Protein AF-0000000067850577 (afdb_homodimer)

Organism: Apis mellifera (NCBI:txid7460)

InterPro domains:
  IPR006941 Ribonuclease CAF1 [PF04857] (3-373)
  IPR012337 Ribonuclease H-like superfamily [SSF53098] (1-389)
  IPR012677 Nucleotide-binding alpha-beta plait domain superfamily [G3DSA:3.30.70.330] (419-508)
  IPR014789 Poly(A)-specific ribonuclease, RNA-binding [PF08675] (420-497)
  IPR034042 PARN, R3H domain [cd02637] (166-229)
  IPR035979 RNA-binding domain superfamily [SSF54928] (414-495)
  IPR036397 Ribonuclease H superfamily [G3DSA:3.30.420.10] (1-158)
  IPR036397 Ribonuclease H superfamily [G3DSA:3.30.420.10] (225-418)
  IPR036867 R3H domain superfamily [G3DSA:3.30.1370.50] (159-224)
  IPR036867 R3H domain superfamily [SSF82708] (155-237)
  IPR051181 CAF1 family poly(A)-specific ribonucleases [PTHR15092] (1-500)

Radius of gyration: 34.35 Å; Cα contacts (8 Å, |Δi|>4): 1651; chains: 2; bounding box: 89×97×82 Å

Nearest PDB structures (foldseek):
  2a1s-assembly1_A  TM=8.201E-01  e=2.469E-44  Homo sapiens
  2a1s-assembly2_C  TM=8.134E-01  e=2.407E-43  Homo sapiens
  2a1s-assembly2_B  TM=8.242E-01  e=3.200E-43  Homo sapiens
  2a1s-assembly1_D  TM=8.063E-01  e=4.503E-43  Homo sapiens
  2a1r-assembly1_A  TM=9.478E-01  e=2.149E-34  Homo sapiens

Secondary structure (DSSP, 8-state):
-EE-TTTHHHHHHHHHHHHHH-SEEEEEEEES-S-SSPPPPTT--HHHHHHHHHHHHTTB-EEEEEEEEEEEETTTTEEEEEEEEEEB-----STTS---EEEEEHHHHHHHHHTT--HHHHHHH-B-B--HHHHHHHHHHHHHHHHHHHH--------TTTHHHHHHHHHHHHHHHHS--SEEEE-S--HHHHHHHHHHHHHHSTTTEEEEEEEETTEEEEEEEE---HHHHHHHHHHHHHHHHHHHHHHHBHHHHHHHHHHH-PEEEESS-HHHHHHHIIIII-PPPSSHHHHHHHHHHH-S-EEEHHHHHTSTTTTTT-S---HHHHHHHHTSTT--PPPEEEPTTS---TTS--TT-HHHHHHHHHHHHHHHHHHHHHTSSS--S---TT-GGGGGGBTEEE-TT-SS--EEESSSPPP----TTEEEEE--TT--HHHHHHHHGGG--EEEEE-SSSEEEEEESSGGGHHHHHHHHSS-SS-EEEEHHHHHHHHHHHHHHHHHHHHHHHTTS---/-EE-TTTHHHHHHHHHHHHHH-SEEEEEEEES-S-SSPPPPTT--HHHHHHHHHHHHTTB-EEEEEEEEEEEETTTTEEEEEEEEEEB-----STTS---EEEEEHHHHHHHHHTT--HHHHHHH-B-B--HHHHHHHHHHHHHHHHHHHH--------TTTHHHHHHHHHHHHHHHHS--SEEEE-S--HHHHHHHHHHHHHHSTTTEEEEEEEETTEEEEEEEE---HHHHHHHHHHHHHHHHHHHHHHHBHHHHHHHHHHH-PEEEESS-HHHHHHHIIIII-PPPSSHHHHHHHHHHH-S-EEEHHHHHTSTTTTTT-S---HHHHHHHHTSTT--PPPEEEPTTS---TTS--TT-HHHHHHHHHHHHHHHHHHHHHTSSS--S---TT-GGGGGGBTEEE-TT-SS--EEESSSPPP----TTEEEEE--TT--HHHHHHHHGGG--EEEEE-SSSEEEEEESSGGGHHHHHHHHSS-SS-EEEEHHHHHHHHHHHHHHHHHHHHHHHTTS---

pLDDT: mean 88.02, std 12.59, range [23.23, 98.81]

Sequence (1040 aa):
MEVTSSNFQEVLVELDEILKNATFLCIDGEFTGLNSGPDGGVFDTPAQYYAKLRTGSMDFLLIQFGLSVFTFNKEMQKYNQRSYNFYVFPRPLNRMAPDCRFMCQTSSISFLASQGFDFNKLFKLGIPYLTTNEEEKLMKRLEEKQRIRDEGTEILPISDVERPQIEEICSRIDEFVTSETEELLIEKCNAFIRRLVYQEVKLRWPNKLKVESKMNNFGCILVVQRLGTKEEEEQREIEKREREKTEIQQAVGLSILMRKIADSGKLIVGHNMLLDLCHIVHQFFGQLPESYFEFKSLVHSLFPRILDTKIICHSQQFKENIPSSNLGILLETVSKSPFKITEVEPIDGRSYSTLSEKCHEAGYDAYITGICFIALSNYLGSLQKPEVPIVLSDSPLLNPFLNKLLIARLKDVPYINLVGDDPNPSRDHVFHLTFPKEWKFNDISHLFSPFGSVHVSWLSDISAYIELHRRDQVNEVMKVLAKTSTYKLQRYADYQASLENFNTGERKRKLSSSDKIVDYMEVTSSNFQEVLVELDEILKNATFLCIDGEFTGLNSGPDGGVFDTPAQYYAKLRTGSMDFLLIQFGLSVFTFNKEMQKYNQRSYNFYVFPRPLNRMAPDCRFMCQTSSISFLASQGFDFNKLFKLGIPYLTTNEEEKLMKRLEEKQRIRDEGTEILPISDVERPQIEEICSRIDEFVTSETEELLIEKCNAFIRRLVYQEVKLRWPNKLKVESKMNNFGCILVVQRLGTKEEEEQREIEKREREKTEIQQAVGLSILMRKIADSGKLIVGHNMLLDLCHIVHQFFGQLPESYFEFKSLVHSLFPRILDTKIICHSQQFKENIPSSNLGILLETVSKSPFKITEVEPIDGRSYSTLSEKCHEAGYDAYITGICFIALSNYLGSLQKPEVPIVLSDSPLLNPFLNKLLIARLKDVPYINLVGDDPNPSRDHVFHLTFPKEWKFNDISHLFSPFGSVHVSWLSDISAYIELHRRDQVNEVMKVLAKTSTYKLQRYADYQASLENFNTGERKRKLSSSDKIVDY

Foldseek 3Di:
DEDFLVCQVVVLVVVLVLLLQFQFKEKFFAKLDQFQFDDDFQADDPLRNVLRRQVTGQLIAGQKMKMKTWHADPVVRFIAIFIYIAGADADDPDPLGDDDHGDGDPVSVVVCVVLPNDVVCNHPTHQHADAPVSLVVVVVVVVVVVCCVVVDPDQDDDDPVCVVVLVVVVVVVVVVLVDPDFKDKAPDDDPVSLVNNQNVCCVVPNQFKDWDWDQDPVGTIIIIGTHDDPVVVVVVVVVVVVVVVVVSCRSNTCLVVLQSNLVSLHEYEYALCPSVLQNSCPRRHHRQDSGPLVNLVVSCNSHVWYFHVVLLCPDPVNVVQQPDSPLVSLLVSQVDPPWNFTDYDYDPPGDDDPVDDSPPRGRVSRVSSVRSVFRSQQVLQCPDVVRDRGGGPPHPSCVVRIQWHADPSHNPFGTDRSVDDGDDDDQQQKKKKFADLPDDPVNVQVLCPVVHGWDWTDDDSGMTMIGGPPSVCSVVCCVPPCDDDRMHMGGPVVVVVVVVVVVVVVVVVVVVVVVPPDPD/DEDFLVCQVVVLVVVLVLLLQFQFKFKFFAKLDAFQDDDDFQADDPLRNVLRRQVTGQLIAGQKMKMKTWHADPVVRFIAIFIYIAGADADDPDPLGDDDHGDGDPVSVVVCVVLPNDVVCNHPTHQHADAPVSLVVVVVVVVVVVVCVVVDPDQDDDDPVCVVVLVVVVVVVVVVLVDPDFKDKAPDDDPVSLVNNQNVCCVPPNQFKDWDWDQDPVGTIIIIGTHDDPVVVVVVVVVVVVVVVVVSCSNNTCLVVLQSNLVSLHEYEYALCPSVLQNSCPRRHHRQDSGPLVNLVVSCNSHVWYFHVVLLCPDPVNVVQQPDSPLVSLLVSQVDPPWNFTDYDYDPPGDDDPVDDSPPRGRVSRVSSVRSVFRSQQVLQCPDVVRDRGGGPPHCSCVVRIQWHADPSHNPFGTDRSVDDGDDDDQQQKKKKFADLPDDPVNVQVLCPVQHGWDWTDDDSGMTMIGGPPSVCSVVCCVPPCDDDRMHMGGPVVVVVVVVVVVVVVVVVVVVVVVPPDDD

Structure (mmCIF, N/CA/C/O backbone):
data_AF-0000000067850577-model_v1
#
loop_
_entity.id
_entity.type
_entity.pdbx_description
1 polymer 'Poly(A)-specific ribonuclease PARN isoform X4'
#
loop_
_atom_site.group_PDB
_atom_site.id
_atom_site.type_symbol
_atom_site.label_atom_id
_atom_site.label_alt_id
_atom_site.label_comp_id
_atom_site.label_asym_id
_atom_site.label_entity_id
_atom_site.label_seq_id
_atom_site.pdbx_PDB_ins_code
_atom_site.Cartn_x
_atom_site.Cartn_y
_atom_site.Cartn_z
_atom_site.occupancy
_atom_site.B_iso_or_equiv
_atom_site.auth_seq_id
_atom_site.auth_comp_id
_atom_site.auth_asym_id
_atom_site.auth_atom_id
_atom_site.pdbx_PDB_model_num
ATOM 1 N N . MET A 1 1 ? 15.969 -19.844 8.93 1 86.62 1 MET A N 1
ATOM 2 C CA . MET A 1 1 ? 16.453 -18.688 9.68 1 86.62 1 MET A CA 1
ATOM 3 C C . MET A 1 1 ? 15.773 -17.406 9.195 1 86.62 1 MET A C 1
ATOM 5 O O . MET A 1 1 ? 15.656 -17.188 7.988 1 86.62 1 MET A O 1
ATOM 9 N N . GLU A 1 2 ? 15.391 -16.656 10.117 1 92.94 2 GLU A N 1
ATOM 10 C CA . GLU A 1 2 ? 14.844 -15.336 9.812 1 92.94 2 GLU A CA 1
ATOM 11 C C . GLU A 1 2 ? 15.961 -14.305 9.672 1 92.94 2 GLU A C 1
ATOM 13 O O . GLU A 1 2 ? 16.875 -14.258 10.492 1 92.94 2 GLU A O 1
ATOM 18 N N . VAL A 1 3 ? 15.906 -13.586 8.594 1 97.44 3 VAL A N 1
ATOM 19 C CA . VAL A 1 3 ? 16.938 -12.594 8.328 1 97.44 3 VAL A CA 1
ATOM 20 C C . VAL A 1 3 ? 16.297 -11.211 8.203 1 97.44 3 VAL A C 1
ATOM 22 O O . VAL A 1 3 ? 15.359 -11.016 7.43 1 97.44 3 VAL A O 1
ATOM 25 N N . THR A 1 4 ? 16.719 -10.242 8.945 1 96.56 4 THR A N 1
ATOM 26 C CA . THR A 1 4 ? 16.297 -8.852 8.945 1 96.56 4 THR A CA 1
ATOM 27 C C . THR A 1 4 ? 17.5 -7.918 8.781 1 96.56 4 THR A C 1
ATOM 29 O O . THR A 1 4 ? 18.625 -8.375 8.555 1 96.56 4 THR A O 1
ATOM 32 N N . SER A 1 5 ? 17.266 -6.66 8.844 1 93.69 5 SER A N 1
ATOM 33 C CA . SER A 1 5 ? 18.359 -5.703 8.719 1 93.69 5 SER A CA 1
ATOM 34 C C . SER A 1 5 ? 19.359 -5.855 9.859 1 93.69 5 SER A C 1
ATOM 36 O O . SER A 1 5 ? 20.531 -5.484 9.719 1 93.69 5 SER A O 1
ATOM 38 N N . SER A 1 6 ? 19 -6.508 10.938 1 93.88 6 SER A N 1
ATOM 39 C CA . SER A 1 6 ? 19.828 -6.629 12.125 1 93.88 6 SER A CA 1
ATOM 40 C C . SER A 1 6 ? 20.922 -7.672 11.93 1 93.88 6 SER A C 1
ATOM 42 O O . SER A 1 6 ? 22 -7.57 12.531 1 93.88 6 SER A O 1
ATOM 44 N N . ASN A 1 7 ? 20.688 -8.695 11.141 1 95.25 7 ASN A N 1
ATOM 45 C CA . ASN A 1 7 ? 21.656 -9.773 10.984 1 95.25 7 ASN A CA 1
ATOM 46 C C . ASN A 1 7 ? 22.016 -10.008 9.523 1 95.25 7 ASN A C 1
ATOM 48 O O . ASN A 1 7 ? 22.688 -10.984 9.188 1 95.25 7 ASN A O 1
ATOM 52 N N . PHE A 1 8 ? 21.625 -9.148 8.68 1 96.31 8 PHE A N 1
ATOM 53 C CA . PHE A 1 8 ? 21.75 -9.352 7.242 1 96.31 8 PHE A CA 1
ATOM 54 C C . PHE A 1 8 ? 23.219 -9.383 6.828 1 96.31 8 PHE A C 1
ATOM 56 O O . PHE A 1 8 ? 23.625 -10.211 6.012 1 96.31 8 PHE A O 1
ATOM 63 N N . GLN A 1 9 ? 23.984 -8.523 7.367 1 93 9 GLN A N 1
ATOM 64 C CA . GLN A 1 9 ? 25.391 -8.438 6.973 1 93 9 GLN A CA 1
ATOM 65 C C . GLN A 1 9 ? 26.141 -9.727 7.305 1 93 9 GLN A C 1
ATOM 67 O O . GLN A 1 9 ? 26.969 -10.195 6.516 1 93 9 GLN A O 1
ATOM 72 N N . GLU A 1 10 ? 25.875 -10.195 8.414 1 94.31 10 GLU A N 1
ATOM 73 C CA . GLU A 1 10 ? 26.5 -11.461 8.812 1 94.31 10 GLU A CA 1
ATOM 74 C C . GLU A 1 10 ? 26.078 -12.594 7.875 1 94.31 10 GLU A C 1
ATOM 76 O O . GLU A 1 10 ? 26.906 -13.422 7.484 1 94.31 10 GLU A O 1
ATOM 81 N N . VAL A 1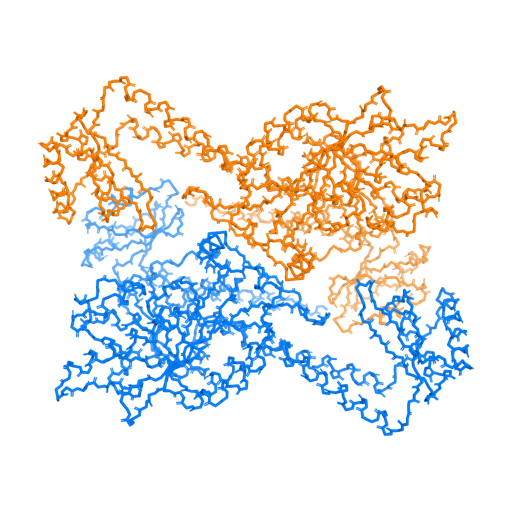 11 ? 24.859 -12.625 7.562 1 95.5 11 VAL A N 1
ATOM 82 C CA . VAL A 1 11 ? 24.328 -13.664 6.684 1 95.5 11 VAL A CA 1
ATOM 83 C C . VAL A 1 11 ? 24.938 -13.516 5.289 1 95.5 11 VAL A C 1
ATOM 85 O O . VAL A 1 11 ? 25.234 -14.516 4.625 1 95.5 11 VAL A O 1
ATOM 88 N N . LEU A 1 12 ? 25.078 -12.312 4.879 1 95.06 12 LEU A N 1
ATOM 89 C CA . LEU A 1 12 ? 25.656 -12.055 3.564 1 95.06 12 LEU A CA 1
ATOM 90 C C . LEU A 1 12 ? 27.062 -12.641 3.461 1 95.06 12 LEU A C 1
ATOM 92 O O . LEU A 1 12 ? 27.422 -13.211 2.428 1 95.06 12 LEU A O 1
ATOM 96 N N . VAL A 1 13 ? 27.781 -12.523 4.488 1 94.56 13 VAL A N 1
ATOM 97 C CA . VAL A 1 13 ? 29.141 -13.07 4.523 1 94.56 13 VAL A CA 1
ATOM 98 C C . VAL A 1 13 ? 29.078 -14.594 4.523 1 94.56 13 VAL A C 1
ATOM 100 O O . VAL A 1 13 ? 29.828 -15.25 3.795 1 94.56 13 VAL A O 1
ATOM 103 N N . GLU A 1 14 ? 28.234 -15.094 5.242 1 94.81 14 GLU A N 1
ATOM 104 C CA . GLU A 1 14 ? 28.031 -16.531 5.297 1 94.81 14 GLU A CA 1
ATOM 105 C C . GLU A 1 14 ? 27.688 -17.094 3.924 1 94.81 14 GLU A C 1
ATOM 107 O O . GLU A 1 14 ? 28.188 -18.156 3.531 1 94.81 14 GLU A O 1
ATOM 112 N N . LEU A 1 15 ? 26.891 -16.422 3.201 1 96 15 LEU A N 1
ATOM 113 C CA . LEU A 1 15 ? 26.328 -16.891 1.936 1 96 15 LEU A CA 1
ATOM 114 C C . LEU A 1 15 ? 27.406 -16.891 0.845 1 96 15 LEU A C 1
ATOM 116 O O . LEU A 1 15 ? 27.25 -17.547 -0.186 1 96 15 LEU A O 1
ATOM 120 N N . ASP A 1 16 ? 28.516 -16.234 1.082 1 95.38 16 ASP A N 1
ATOM 121 C CA . ASP A 1 16 ? 29.594 -16.234 0.098 1 95.38 16 ASP A CA 1
ATOM 122 C C . ASP A 1 16 ? 30.125 -17.656 -0.131 1 95.38 16 ASP A C 1
ATOM 124 O O . ASP A 1 16 ? 30.203 -18.109 -1.271 1 95.38 16 ASP A O 1
ATOM 128 N N . GLU A 1 17 ? 30.344 -18.281 0.925 1 94.69 17 GLU A N 1
ATOM 129 C CA . GLU A 1 17 ? 30.859 -19.641 0.831 1 94.69 17 GLU A CA 1
ATOM 130 C C . GLU A 1 17 ? 29.766 -20.641 0.488 1 94.69 17 GLU A C 1
ATOM 132 O O . GLU A 1 17 ? 29.984 -21.578 -0.28 1 94.69 17 GLU A O 1
ATOM 137 N N . ILE A 1 18 ? 28.656 -20.438 0.996 1 95.19 18 ILE A N 1
ATOM 138 C CA . ILE A 1 18 ? 27.547 -21.375 0.85 1 95.19 18 ILE A CA 1
ATO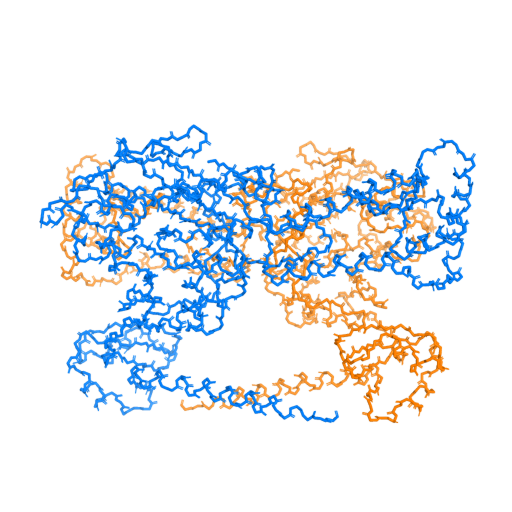M 139 C C . ILE A 1 18 ? 27.094 -21.406 -0.605 1 95.19 18 ILE A C 1
ATOM 141 O O . ILE A 1 18 ? 26.859 -22.469 -1.168 1 95.19 18 ILE A O 1
ATOM 145 N N . LEU A 1 19 ? 26.953 -20.25 -1.205 1 97.38 19 LEU A N 1
ATOM 146 C CA . LEU A 1 19 ? 26.516 -20.172 -2.592 1 97.38 19 LEU A CA 1
ATOM 147 C C . LEU A 1 19 ? 27.547 -20.781 -3.533 1 97.38 19 LEU A C 1
ATOM 149 O O . LEU A 1 19 ? 27.203 -21.422 -4.527 1 97.38 19 LEU A O 1
ATOM 153 N N . LYS A 1 20 ? 28.797 -20.625 -3.182 1 96 20 LYS A N 1
ATOM 154 C CA . LYS A 1 20 ? 29.891 -21.172 -3.992 1 96 20 LYS A CA 1
ATOM 155 C C . LYS A 1 20 ? 29.812 -22.688 -4.059 1 96 20 LYS A C 1
ATOM 157 O O . LYS A 1 20 ? 30.062 -23.281 -5.109 1 96 20 LYS A O 1
ATOM 162 N N . ASN A 1 21 ? 29.438 -23.297 -3.027 1 95.12 21 ASN A N 1
ATOM 163 C CA . ASN A 1 21 ? 29.453 -24.75 -2.93 1 95.12 21 ASN A CA 1
ATOM 164 C C . ASN A 1 21 ? 28.078 -25.344 -3.189 1 95.12 21 ASN A C 1
ATOM 166 O O . ASN A 1 21 ? 27.906 -26.562 -3.168 1 95.12 21 ASN A O 1
ATOM 170 N N . ALA A 1 22 ? 27.094 -24.531 -3.484 1 97.56 22 ALA A N 1
ATOM 171 C CA . ALA A 1 22 ? 25.719 -24.984 -3.631 1 97.56 22 ALA A CA 1
ATOM 172 C C . ALA A 1 22 ? 25.547 -25.828 -4.887 1 97.56 22 ALA A C 1
ATOM 174 O O . ALA A 1 22 ? 26.203 -25.594 -5.902 1 97.56 22 ALA A O 1
ATOM 175 N N . THR A 1 23 ? 24.703 -26.828 -4.832 1 97.88 23 THR A N 1
ATOM 176 C CA . THR A 1 23 ? 24.312 -27.609 -5.996 1 97.88 23 THR A CA 1
ATOM 177 C C . THR A 1 23 ? 23.203 -26.906 -6.766 1 97.88 23 THR A C 1
ATOM 179 O O . THR A 1 23 ? 23.266 -26.781 -7.992 1 97.88 23 THR A O 1
ATOM 182 N N . PHE A 1 24 ? 22.219 -26.469 -6.105 1 98.38 24 PHE A N 1
ATOM 183 C CA . PHE A 1 24 ? 21.172 -25.641 -6.688 1 98.38 24 PHE A CA 1
ATOM 184 C C . PHE A 1 24 ? 20.516 -24.766 -5.621 1 98.38 24 PHE A C 1
ATOM 186 O O . PHE A 1 24 ? 20.719 -24.984 -4.426 1 98.38 24 PHE A O 1
ATOM 193 N N . LEU A 1 25 ? 19.781 -23.75 -6.016 1 98.75 25 LEU A N 1
ATOM 194 C CA . LEU A 1 25 ? 19.109 -22.797 -5.145 1 98.75 25 LEU A CA 1
ATOM 195 C C . LEU A 1 25 ? 17.609 -22.797 -5.391 1 98.75 25 LEU A C 1
ATOM 197 O O . LEU A 1 25 ? 17.156 -22.922 -6.535 1 98.75 25 LEU A O 1
ATOM 201 N N . CYS A 1 26 ? 16.844 -22.688 -4.367 1 98.62 26 CYS A N 1
ATOM 202 C CA . CYS A 1 26 ? 15.391 -22.531 -4.484 1 98.62 26 CYS A CA 1
ATOM 203 C C . CYS A 1 26 ? 14.945 -21.172 -3.951 1 98.62 26 CYS A C 1
ATOM 205 O O . CYS A 1 26 ? 15.469 -20.703 -2.945 1 98.62 26 CYS A O 1
ATOM 207 N N . ILE A 1 27 ? 13.961 -20.578 -4.645 1 98.62 27 ILE A N 1
ATOM 208 C CA . ILE A 1 27 ? 13.523 -19.25 -4.227 1 98.62 27 ILE A CA 1
ATOM 209 C C . ILE A 1 27 ? 11.992 -19.219 -4.148 1 98.62 27 ILE A C 1
ATOM 211 O O . ILE A 1 27 ? 11.312 -20.016 -4.797 1 98.62 27 ILE A O 1
ATOM 215 N N . ASP A 1 28 ? 11.477 -18.359 -3.395 1 98.19 28 ASP A N 1
ATOM 216 C CA . ASP A 1 28 ? 10.055 -18.047 -3.25 1 98.19 28 ASP A CA 1
ATOM 217 C C . ASP A 1 28 ? 9.859 -16.641 -2.67 1 98.19 28 ASP A C 1
ATOM 219 O O . ASP A 1 28 ? 10.75 -16.109 -2.01 1 98.19 28 ASP A O 1
ATOM 223 N N . GLY A 1 29 ? 8.727 -16 -3.023 1 97.75 29 GLY A N 1
ATOM 224 C CA . GLY A 1 29 ? 8.484 -14.656 -2.514 1 97.75 29 GLY A CA 1
ATOM 225 C C . GLY A 1 29 ? 7.051 -14.445 -2.062 1 97.75 29 GLY A C 1
ATOM 226 O O . GLY A 1 29 ? 6.137 -15.117 -2.543 1 97.75 29 GLY A O 1
ATOM 227 N N . GLU A 1 30 ? 6.855 -13.586 -1.123 1 98.19 30 GLU A N 1
ATOM 228 C CA . GLU A 1 30 ? 5.551 -13.062 -0.729 1 98.19 30 GLU A CA 1
ATOM 229 C C . GLU A 1 30 ? 5.391 -11.609 -1.144 1 98.19 30 GLU A C 1
ATOM 231 O O . GLU A 1 30 ? 6.352 -10.836 -1.104 1 98.19 30 GLU A O 1
ATOM 236 N N . PHE A 1 31 ? 4.184 -11.25 -1.505 1 97.81 31 PHE A N 1
ATOM 237 C CA . PHE A 1 31 ? 3.955 -9.961 -2.15 1 97.81 31 PHE A CA 1
ATOM 238 C C . PHE A 1 31 ? 2.84 -9.195 -1.45 1 97.81 31 PHE A C 1
ATOM 240 O O . PHE A 1 31 ? 1.997 -9.789 -0.775 1 97.81 31 PHE A O 1
ATOM 247 N N . THR A 1 32 ? 2.824 -7.816 -1.602 1 97.75 32 THR A N 1
ATOM 248 C CA . THR A 1 32 ? 1.772 -6.98 -1.032 1 97.75 32 THR A CA 1
ATOM 249 C C . THR A 1 32 ? 0.493 -7.086 -1.858 1 97.75 32 THR A C 1
ATOM 251 O O . THR A 1 32 ? -0.562 -6.605 -1.439 1 97.75 32 THR A O 1
ATOM 254 N N . GLY A 1 33 ? 0.585 -7.648 -3.002 1 96.5 33 GLY A N 1
ATOM 255 C CA . GLY A 1 33 ? -0.52 -7.859 -3.924 1 96.5 33 GLY A CA 1
ATOM 256 C C . GLY A 1 33 ? -0.116 -8.609 -5.18 1 96.5 33 GLY A C 1
ATOM 257 O O . GLY A 1 33 ? 1.073 -8.836 -5.418 1 96.5 33 GLY A O 1
ATOM 258 N N . LEU A 1 34 ? -1.106 -8.992 -5.941 1 92.38 34 LEU A N 1
ATOM 259 C CA . LEU A 1 34 ? -0.83 -9.812 -7.117 1 92.38 34 LEU A CA 1
ATOM 260 C C . LEU A 1 34 ? -1.077 -9.023 -8.398 1 92.38 34 LEU A C 1
ATOM 262 O O . LEU A 1 34 ? -0.229 -9.008 -9.297 1 92.38 34 LEU A O 1
ATOM 266 N N . ASN A 1 35 ? -2.229 -8.422 -8.477 1 89.38 35 ASN A N 1
ATOM 267 C CA . ASN A 1 35 ? -2.57 -7.727 -9.711 1 89.38 35 ASN A CA 1
ATOM 268 C C . ASN A 1 35 ? -3.545 -6.582 -9.453 1 89.38 35 ASN A C 1
ATOM 270 O O . ASN A 1 35 ? -4.469 -6.715 -8.648 1 89.38 35 ASN A O 1
ATOM 274 N N . SER A 1 36 ? -3.293 -5.438 -10.086 1 83.25 36 SER A N 1
ATOM 275 C CA . SER A 1 36 ? -4.172 -4.277 -9.992 1 83.25 36 SER A CA 1
ATOM 276 C C . SER A 1 36 ? -4.754 -3.912 -11.352 1 83.25 36 SER A C 1
ATOM 278 O O . SER A 1 36 ? -5.594 -3.014 -11.453 1 83.25 36 SER A O 1
ATOM 280 N N . GLY A 1 37 ? -4.328 -4.508 -12.359 1 78.75 37 GLY A N 1
ATOM 281 C CA . GLY A 1 37 ? -4.805 -4.254 -13.711 1 78.75 37 GLY A CA 1
ATOM 282 C C . GLY A 1 37 ? -5.734 -5.336 -14.227 1 78.75 37 GLY A C 1
ATOM 283 O O . GLY A 1 37 ? -6.281 -6.117 -13.453 1 78.75 37 GLY A O 1
ATOM 284 N N . PRO A 1 38 ? -5.926 -5.188 -15.523 1 77.69 38 PRO A N 1
ATOM 285 C CA . PRO A 1 38 ? -6.758 -6.223 -16.141 1 77.69 38 PRO A CA 1
ATOM 286 C C . PRO A 1 38 ? -6.148 -7.617 -16.016 1 77.69 38 PRO A C 1
ATOM 288 O O . PRO A 1 38 ? -4.926 -7.77 -16.109 1 77.69 38 PRO A O 1
ATOM 291 N N . ASP A 1 39 ? -7.004 -8.469 -15.797 1 80.12 39 ASP A N 1
ATOM 292 C CA . ASP A 1 39 ? -6.547 -9.852 -15.742 1 80.12 39 ASP A CA 1
ATOM 293 C C . ASP A 1 39 ? -6.066 -10.328 -17.109 1 80.12 39 ASP A C 1
ATOM 295 O O . ASP A 1 39 ? -6.508 -9.812 -18.141 1 80.12 39 ASP A O 1
ATOM 299 N N . GLY A 1 40 ? -5.141 -11.203 -17.062 1 82.56 40 GLY A N 1
ATOM 300 C CA . GLY A 1 40 ? -4.762 -11.852 -18.297 1 82.56 40 GLY A CA 1
ATOM 301 C C . GLY A 1 40 ? -5.902 -12.617 -18.953 1 82.56 40 GLY A C 1
ATOM 302 O O . GLY A 1 40 ? -6.668 -13.297 -18.266 1 82.56 40 GLY A O 1
ATOM 303 N N . GLY A 1 41 ? -6.031 -12.359 -20.188 1 86.44 41 GLY A N 1
ATOM 304 C CA . GLY A 1 41 ? -7.023 -13.109 -20.938 1 86.44 41 GLY A CA 1
ATOM 305 C C . GLY A 1 41 ? -6.566 -14.516 -21.297 1 86.44 41 GLY A C 1
ATOM 306 O O . GLY A 1 41 ? -5.375 -14.75 -21.5 1 86.44 41 GLY A O 1
ATOM 307 N N . VAL A 1 42 ? -7.5 -15.367 -21.469 1 89.38 42 VAL A N 1
ATOM 308 C CA . VAL A 1 42 ? -7.203 -16.766 -21.719 1 89.38 42 VAL A CA 1
ATOM 309 C C . VAL A 1 42 ? -6.504 -16.922 -23.078 1 89.38 42 VAL A C 1
ATOM 311 O O . VAL A 1 42 ? -5.703 -17.844 -23.266 1 89.38 42 VAL A O 1
ATOM 314 N N . PHE A 1 43 ? -6.75 -16 -23.984 1 92.62 43 PHE A N 1
ATOM 315 C CA . PHE A 1 43 ? -6.172 -16.125 -25.312 1 92.62 43 PHE A CA 1
ATOM 316 C C . PHE A 1 43 ? -5.141 -15.023 -25.562 1 92.62 43 PHE A C 1
ATOM 318 O O . PHE A 1 43 ? -4.848 -14.688 -26.703 1 92.62 43 PHE A O 1
ATOM 325 N N . ASP A 1 44 ? -4.656 -14.5 -24.516 1 92.25 44 ASP A N 1
ATOM 326 C CA . ASP A 1 44 ? -3.541 -13.562 -24.641 1 92.25 44 ASP A CA 1
ATOM 327 C C . ASP A 1 44 ? -2.301 -14.266 -25.188 1 92.25 44 ASP A C 1
ATOM 329 O O . ASP A 1 44 ? -2.109 -15.461 -24.984 1 92.25 44 ASP A O 1
ATOM 333 N N . THR A 1 45 ? -1.527 -13.562 -25.984 1 92.56 45 THR A N 1
ATOM 334 C CA . THR A 1 45 ? -0.176 -14.031 -26.266 1 92.56 45 THR A CA 1
ATOM 335 C C . THR A 1 45 ? 0.73 -13.852 -25.062 1 92.56 45 THR A C 1
ATOM 337 O O . THR A 1 45 ? 0.425 -13.062 -24.156 1 92.56 45 THR A O 1
ATOM 340 N N . PRO A 1 46 ? 1.834 -14.602 -25.016 1 94.56 46 PRO A N 1
ATOM 341 C CA . PRO A 1 46 ? 2.766 -14.398 -23.906 1 94.56 46 PRO A CA 1
ATOM 342 C C . PRO A 1 46 ? 3.227 -12.945 -23.781 1 94.56 46 PRO A C 1
ATOM 344 O O . PRO A 1 46 ? 3.35 -12.43 -22.672 1 94.56 46 PRO A O 1
ATOM 347 N N . ALA A 1 47 ? 3.428 -12.297 -24.875 1 94.44 47 ALA A N 1
ATOM 348 C CA . ALA A 1 47 ? 3.842 -10.891 -24.875 1 94.44 47 ALA A CA 1
ATOM 349 C C . ALA A 1 47 ? 2.754 -10 -24.266 1 94.44 47 ALA A C 1
ATOM 351 O O . ALA A 1 47 ? 3.047 -9.078 -23.5 1 94.44 47 ALA A O 1
ATOM 352 N N . GLN A 1 48 ? 1.53 -10.266 -24.688 1 93 48 GLN A N 1
ATOM 353 C CA . GLN A 1 48 ? 0.408 -9.508 -24.125 1 93 48 GLN A CA 1
ATOM 354 C C . GLN A 1 48 ? 0.256 -9.766 -22.641 1 93 48 GLN A C 1
ATOM 356 O O . GLN A 1 48 ? -0.023 -8.844 -21.859 1 93 48 GLN A O 1
ATOM 361 N N . TYR A 1 49 ? 0.417 -11 -22.297 1 94.38 49 TYR A N 1
ATOM 362 C CA . TYR A 1 49 ? 0.355 -11.367 -20.891 1 94.38 49 TYR A CA 1
ATOM 363 C C . TYR A 1 49 ? 1.429 -10.641 -20.094 1 94.38 49 TYR A C 1
ATOM 365 O O . TYR A 1 49 ? 1.152 -10.102 -19.016 1 94.38 49 TYR A O 1
ATOM 373 N N . TYR A 1 50 ? 2.625 -10.648 -20.609 1 95.56 50 TYR A N 1
ATOM 374 C CA . TYR A 1 50 ? 3.738 -9.961 -19.969 1 95.56 50 TYR A CA 1
ATOM 375 C C . TYR A 1 50 ? 3.434 -8.477 -19.797 1 95.56 50 TYR A C 1
ATOM 377 O O . TYR A 1 50 ? 3.709 -7.895 -18.75 1 95.56 50 TYR A O 1
ATOM 385 N N . ALA A 1 51 ? 2.898 -7.883 -20.781 1 95 51 ALA A N 1
ATOM 386 C CA . ALA A 1 51 ? 2.574 -6.461 -20.719 1 95 51 ALA A CA 1
ATOM 387 C C . ALA A 1 51 ? 1.587 -6.172 -19.594 1 95 51 ALA A C 1
ATOM 389 O O . ALA A 1 51 ? 1.721 -5.172 -18.891 1 95 51 ALA A O 1
ATOM 390 N N . LYS A 1 52 ? 0.632 -6.988 -19.5 1 93.56 52 LYS A N 1
ATOM 391 C CA . LYS A 1 52 ? -0.354 -6.832 -18.422 1 93.56 52 LYS A CA 1
ATOM 392 C C . LYS A 1 52 ? 0.281 -7.039 -17.062 1 93.56 52 LYS A C 1
ATOM 394 O O . LYS A 1 52 ? -0.042 -6.328 -16.109 1 93.56 52 LYS A O 1
ATOM 399 N N . LEU A 1 53 ? 1.133 -8 -17 1 94.31 53 LEU A N 1
ATOM 400 C CA . LEU A 1 53 ? 1.854 -8.25 -15.75 1 94.31 53 LEU A CA 1
ATOM 401 C C . LEU A 1 53 ? 2.719 -7.055 -15.375 1 94.31 53 LEU A C 1
ATOM 403 O O . LEU A 1 53 ? 2.725 -6.633 -14.211 1 94.31 53 LEU A O 1
ATOM 407 N N . ARG A 1 54 ? 3.404 -6.59 -16.312 1 95.56 54 ARG A N 1
ATOM 408 C CA . ARG A 1 54 ? 4.312 -5.469 -16.094 1 95.56 54 ARG A CA 1
ATOM 409 C C . ARG A 1 54 ? 3.557 -4.238 -15.602 1 95.56 54 ARG A C 1
ATOM 411 O O . ARG A 1 54 ? 3.998 -3.562 -14.672 1 95.56 54 ARG A O 1
ATOM 418 N N . THR A 1 55 ? 2.434 -3.982 -16.125 1 93.44 55 THR A N 1
ATOM 419 C CA . THR A 1 55 ? 1.682 -2.775 -15.797 1 93.44 55 THR A CA 1
ATOM 420 C C . THR A 1 55 ? 0.812 -2.998 -14.562 1 93.44 55 THR A C 1
ATOM 422 O O . THR A 1 55 ? 0.574 -2.068 -13.789 1 93.44 55 THR A O 1
ATOM 425 N N . GLY A 1 56 ? 0.45 -4.129 -14.344 1 92.88 56 GLY A N 1
ATOM 426 C CA . GLY A 1 56 ? -0.552 -4.391 -13.328 1 92.88 56 GLY A CA 1
ATOM 427 C C . GLY A 1 56 ? 0.039 -4.898 -12.023 1 92.88 56 GLY A C 1
ATOM 428 O O . GLY A 1 56 ? -0.591 -4.805 -10.969 1 92.88 56 GLY A O 1
ATOM 429 N N . SER A 1 57 ? 1.236 -5.379 -12.055 1 95.19 57 SER A N 1
ATOM 430 C CA . SER A 1 57 ? 1.696 -6.109 -10.875 1 95.19 57 SER A CA 1
ATOM 431 C C . SER A 1 57 ? 2.943 -5.465 -10.281 1 95.19 57 SER A C 1
ATOM 433 O O . SER A 1 57 ? 3.289 -5.723 -9.125 1 95.19 57 SER A O 1
ATOM 435 N N . MET A 1 58 ? 3.607 -4.648 -10.953 1 95.75 58 MET A N 1
ATOM 436 C CA . MET A 1 58 ? 4.945 -4.23 -10.555 1 95.75 58 MET A CA 1
ATOM 437 C C . MET A 1 58 ? 4.879 -3.113 -9.516 1 95.75 58 MET A C 1
ATOM 439 O O . MET A 1 58 ? 5.887 -2.771 -8.898 1 95.75 58 MET A O 1
ATOM 443 N N . ASP A 1 59 ? 3.682 -2.6 -9.25 1 94.56 59 ASP A N 1
ATOM 444 C CA . ASP A 1 59 ? 3.543 -1.597 -8.203 1 94.56 59 ASP A CA 1
ATOM 445 C C . ASP A 1 59 ? 3.463 -2.252 -6.824 1 94.56 59 ASP A C 1
ATOM 447 O O . ASP A 1 59 ? 3.592 -1.576 -5.801 1 94.56 59 ASP A O 1
ATOM 451 N N . PHE A 1 60 ? 3.268 -3.482 -6.824 1 97.38 60 PHE A N 1
ATOM 452 C CA . PHE A 1 60 ? 3.311 -4.223 -5.57 1 97.38 60 PHE A CA 1
ATOM 453 C C . PHE A 1 60 ? 4.746 -4.555 -5.184 1 97.38 60 PHE A C 1
ATOM 455 O O . PHE A 1 60 ? 5.652 -4.477 -6.02 1 97.38 60 PHE A O 1
ATOM 462 N N . LEU A 1 61 ? 4.945 -4.969 -3.941 1 97.31 61 LEU A N 1
ATOM 463 C CA . LEU A 1 61 ? 6.301 -5.223 -3.467 1 97.31 61 LEU A CA 1
ATOM 464 C C . LEU A 1 61 ? 6.477 -6.691 -3.094 1 97.31 61 LEU A C 1
ATOM 466 O O . LEU A 1 61 ? 5.566 -7.309 -2.533 1 97.31 61 LEU A O 1
ATOM 470 N N . LEU A 1 62 ? 7.609 -7.188 -3.471 1 98.25 62 LEU A N 1
ATOM 471 C CA . LEU A 1 62 ? 8.109 -8.383 -2.797 1 98.25 62 LEU A CA 1
ATOM 472 C C . LEU A 1 62 ? 8.609 -8.039 -1.397 1 98.25 62 LEU A C 1
ATOM 474 O O . LEU A 1 62 ? 9.594 -7.309 -1.245 1 98.25 62 LEU A O 1
ATOM 478 N N . ILE A 1 63 ? 7.938 -8.594 -0.353 1 98.31 63 ILE A N 1
ATOM 479 C CA . ILE A 1 63 ? 8.234 -8.117 0.995 1 98.31 63 ILE A CA 1
ATOM 480 C C . ILE A 1 63 ? 8.883 -9.242 1.805 1 98.31 63 ILE A C 1
ATOM 482 O O . ILE A 1 63 ? 9.391 -9.008 2.904 1 98.31 63 ILE A O 1
ATOM 486 N N . GLN A 1 64 ? 8.883 -10.398 1.285 1 98.5 64 GLN A N 1
ATOM 487 C CA . GLN A 1 64 ? 9.609 -11.531 1.863 1 98.5 64 GLN A CA 1
ATOM 488 C C . GLN A 1 64 ? 10.258 -12.383 0.776 1 98.5 64 GLN A C 1
ATOM 490 O O . GLN A 1 64 ? 9.609 -12.734 -0.211 1 98.5 64 GLN A O 1
ATOM 495 N N . PHE A 1 65 ? 11.508 -12.672 0.911 1 98.56 65 PHE A N 1
ATOM 496 C CA . PHE A 1 65 ? 12.258 -13.492 -0.033 1 98.56 65 PHE A CA 1
ATOM 497 C C . PHE A 1 65 ? 12.812 -14.734 0.65 1 98.56 65 PHE A C 1
ATOM 499 O O . PHE A 1 65 ? 13.539 -14.633 1.642 1 98.56 65 PHE A O 1
ATOM 506 N N . GLY A 1 66 ? 12.438 -15.867 0.14 1 98.38 66 GLY A N 1
ATOM 507 C CA . GLY A 1 66 ? 12.953 -17.125 0.64 1 98.38 66 GLY A CA 1
ATOM 508 C C . GLY A 1 66 ? 14.047 -17.719 -0.236 1 98.38 66 GLY A C 1
ATOM 509 O O . GLY A 1 66 ? 13.914 -17.75 -1.462 1 98.38 66 GLY A O 1
ATOM 510 N N . LEU A 1 67 ? 15.109 -18.125 0.42 1 98.44 67 LEU A N 1
ATOM 511 C CA . LEU A 1 67 ? 16.219 -18.797 -0.248 1 98.44 67 LEU A CA 1
ATOM 512 C C . LEU A 1 67 ? 16.578 -20.094 0.453 1 98.44 67 LEU A C 1
ATOM 514 O O . LEU A 1 67 ? 16.828 -20.109 1.66 1 98.44 67 LEU A O 1
ATOM 518 N N . SER A 1 68 ? 16.5 -21.125 -0.187 1 97.62 68 SER A N 1
ATOM 519 C CA . SER A 1 68 ? 16.969 -22.406 0.318 1 97.62 68 SER A CA 1
ATOM 520 C C . SER A 1 68 ? 18.125 -22.938 -0.527 1 97.62 68 SER A C 1
ATOM 522 O O . SER A 1 68 ? 18 -23.094 -1.742 1 97.62 68 SER A O 1
ATOM 524 N N . VAL A 1 69 ? 19.219 -23.219 0.093 1 97.75 69 VAL A N 1
ATOM 525 C CA . VAL A 1 69 ? 20.438 -23.672 -0.581 1 97.75 69 VAL A CA 1
ATOM 526 C C . VAL A 1 69 ? 20.625 -25.172 -0.35 1 97.75 69 VAL A C 1
ATOM 528 O O . VAL A 1 69 ? 20.688 -25.625 0.795 1 97.75 69 VAL A O 1
ATOM 531 N N . PHE A 1 70 ? 20.672 -25.922 -1.419 1 96.81 70 PHE A N 1
ATOM 532 C CA . PHE A 1 70 ? 20.875 -27.359 -1.343 1 96.81 70 PHE A CA 1
ATOM 533 C C . PHE A 1 70 ? 22.266 -27.734 -1.845 1 96.81 70 PHE A C 1
ATOM 535 O O . PHE A 1 70 ? 22.672 -27.312 -2.936 1 96.81 70 PHE A O 1
ATOM 542 N N . THR A 1 71 ? 22.984 -28.422 -1.031 1 95.81 71 THR A N 1
ATOM 543 C CA . THR A 1 71 ? 24.328 -28.891 -1.383 1 95.81 71 THR A CA 1
ATOM 544 C C . THR A 1 71 ? 24.406 -30.422 -1.292 1 95.81 71 THR A C 1
ATOM 546 O O . THR A 1 71 ? 24.125 -31 -0.241 1 95.81 71 THR A O 1
ATOM 549 N N . PHE A 1 72 ? 24.766 -30.984 -2.385 1 95.62 72 PHE A N 1
ATOM 550 C CA . PHE A 1 72 ? 24.859 -32.438 -2.42 1 95.62 72 PHE A CA 1
ATOM 551 C C . PHE A 1 72 ? 26.234 -32.906 -1.916 1 95.62 72 PHE A C 1
ATOM 553 O O . PHE A 1 72 ? 27.266 -32.438 -2.416 1 95.62 72 PHE A O 1
ATOM 560 N N . ASN A 1 73 ? 26.172 -33.75 -0.915 1 92.5 73 ASN A N 1
ATOM 561 C CA . ASN A 1 73 ? 27.375 -34.375 -0.421 1 92.5 73 ASN A CA 1
ATOM 562 C C . ASN A 1 73 ? 27.641 -35.719 -1.146 1 92.5 73 ASN A C 1
ATOM 564 O O . ASN A 1 73 ? 26.953 -36.719 -0.891 1 92.5 73 ASN A O 1
ATOM 568 N N . LYS A 1 74 ? 28.594 -35.812 -1.87 1 89.94 74 LYS A N 1
ATOM 569 C CA . LYS A 1 74 ? 28.891 -36.969 -2.701 1 89.94 74 LYS A CA 1
ATOM 570 C C . LYS A 1 74 ? 29.25 -38.188 -1.846 1 89.94 74 LYS A C 1
ATOM 572 O O . LYS A 1 74 ? 28.906 -39.312 -2.189 1 89.94 74 LYS A O 1
ATOM 577 N N . GLU A 1 75 ? 29.938 -37.938 -0.765 1 91.19 75 GLU A N 1
AT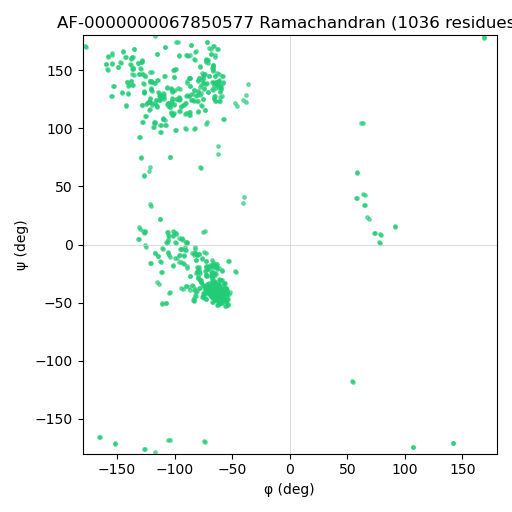OM 578 C CA . GLU A 1 75 ? 30.359 -39.031 0.11 1 91.19 75 GLU A CA 1
ATOM 579 C C . GLU A 1 75 ? 29.172 -39.656 0.819 1 91.19 75 GLU A C 1
ATOM 581 O O . GLU A 1 75 ? 29.062 -40.875 0.873 1 91.19 75 GLU A O 1
ATOM 586 N N . MET A 1 76 ? 28.297 -38.875 1.211 1 89.38 76 MET A N 1
ATOM 587 C CA . MET A 1 76 ? 27.156 -39.344 1.985 1 89.38 76 MET A CA 1
ATOM 588 C C . MET A 1 76 ? 25.953 -39.625 1.082 1 89.38 76 MET A C 1
ATOM 590 O O . MET A 1 76 ? 24.984 -40.25 1.497 1 89.38 76 MET A O 1
ATOM 594 N N . GLN A 1 77 ? 26 -39.125 -0.146 1 90 77 GLN A N 1
ATOM 595 C CA . GLN A 1 77 ? 24.922 -39.25 -1.121 1 90 77 GLN A CA 1
ATOM 596 C C . GLN A 1 77 ? 23.625 -38.656 -0.577 1 90 77 GLN A C 1
ATOM 598 O O . GLN A 1 77 ? 22.578 -39.281 -0.665 1 90 77 GLN A O 1
ATOM 603 N N . LYS A 1 78 ? 23.797 -37.531 0.096 1 91.06 78 LYS A N 1
ATOM 604 C CA . LYS A 1 78 ? 22.672 -36.812 0.681 1 91.06 78 LYS A CA 1
ATOM 605 C C . LYS A 1 78 ? 22.812 -35.312 0.471 1 91.06 78 LYS A C 1
ATOM 607 O O . LYS A 1 78 ? 23.922 -34.812 0.259 1 91.06 78 LYS A O 1
ATOM 612 N N . TYR A 1 79 ? 21.734 -34.688 0.48 1 93 79 TYR A N 1
ATOM 613 C CA . TYR A 1 79 ? 21.75 -33.219 0.42 1 93 79 TYR A CA 1
ATOM 614 C C . TYR A 1 79 ? 21.812 -32.625 1.818 1 93 79 TYR A C 1
ATOM 616 O O . TYR A 1 79 ? 21.219 -33.156 2.758 1 93 79 TYR A O 1
ATOM 624 N N . ASN A 1 80 ? 22.578 -31.594 1.928 1 92.5 80 ASN A N 1
ATOM 625 C CA . ASN A 1 80 ? 22.422 -30.641 3.025 1 92.5 80 ASN A CA 1
ATOM 626 C C . ASN A 1 80 ? 21.656 -29.391 2.582 1 92.5 80 ASN A C 1
ATOM 628 O O . ASN A 1 80 ? 21.688 -29.031 1.404 1 92.5 80 ASN A O 1
ATOM 632 N N . GLN A 1 81 ? 21.016 -28.859 3.512 1 92.81 81 GLN A N 1
ATOM 633 C CA . GLN A 1 81 ? 20.203 -27.719 3.098 1 92.81 81 GLN A CA 1
ATOM 634 C C . GLN A 1 81 ? 20.219 -26.609 4.148 1 92.81 81 GLN A C 1
ATOM 636 O O . GLN A 1 81 ? 20.219 -26.891 5.348 1 92.81 81 GLN A O 1
ATOM 641 N N . ARG A 1 82 ? 20.281 -25.344 3.75 1 94.69 82 ARG A N 1
ATOM 642 C CA . ARG A 1 82 ? 20.141 -24.125 4.547 1 94.69 82 ARG A CA 1
ATOM 643 C C . ARG A 1 82 ? 19.078 -23.203 3.951 1 94.69 82 ARG A C 1
ATOM 645 O O . ARG A 1 82 ? 19.062 -22.984 2.74 1 94.69 82 ARG A O 1
ATOM 652 N N . SER A 1 83 ? 18.203 -22.766 4.836 1 95.69 83 SER A N 1
ATOM 653 C CA . SER A 1 83 ? 17.141 -21.891 4.352 1 95.69 83 SER A CA 1
ATOM 654 C C . SER A 1 83 ? 17.156 -20.547 5.062 1 95.69 83 SER A C 1
ATOM 656 O O . SER A 1 83 ? 17.422 -20.484 6.266 1 95.69 83 SER A O 1
ATOM 658 N N . TYR A 1 84 ? 16.922 -19.531 4.32 1 97.06 84 TYR A N 1
ATOM 659 C CA . TYR A 1 84 ? 16.891 -18.156 4.805 1 97.06 84 TYR A CA 1
ATOM 660 C C . TYR A 1 84 ? 15.586 -17.469 4.418 1 97.06 84 TYR A C 1
ATOM 662 O O . TYR A 1 84 ? 15.102 -17.641 3.295 1 97.06 84 TYR A O 1
ATOM 670 N N . ASN A 1 85 ? 14.961 -16.859 5.355 1 97.62 85 ASN A N 1
ATOM 671 C CA . ASN A 1 85 ? 13.742 -16.094 5.16 1 97.62 85 ASN A CA 1
ATOM 672 C C . ASN A 1 85 ? 13.984 -14.602 5.367 1 97.62 85 ASN A C 1
ATOM 674 O O . ASN A 1 85 ? 13.977 -14.117 6.504 1 97.62 85 ASN A O 1
ATOM 678 N N . PHE A 1 86 ? 14.094 -13.789 4.277 1 98.56 86 PHE A N 1
ATOM 679 C CA . PHE A 1 86 ? 14.5 -12.391 4.324 1 98.56 86 PHE A CA 1
ATOM 680 C C . PHE A 1 86 ? 13.281 -11.477 4.344 1 98.56 86 PHE A C 1
ATOM 682 O O . PHE A 1 86 ? 12.414 -11.57 3.473 1 98.56 86 PHE A O 1
ATOM 689 N N . TYR A 1 87 ? 13.156 -10.609 5.312 1 98.19 87 TYR A N 1
ATOM 690 C CA . TYR A 1 87 ? 12.195 -9.516 5.277 1 98.19 87 TYR A CA 1
ATOM 691 C C . TYR A 1 87 ? 12.719 -8.352 4.449 1 98.19 87 TYR A C 1
ATOM 693 O O . TYR A 1 87 ? 13.844 -7.887 4.66 1 98.19 87 TYR A O 1
ATOM 701 N N . VAL A 1 88 ? 11.922 -7.895 3.521 1 98 88 VAL A N 1
ATOM 702 C CA . VAL A 1 88 ? 12.414 -6.906 2.564 1 98 88 VAL A CA 1
ATOM 703 C C . VAL A 1 88 ? 11.508 -5.672 2.592 1 98 88 VAL A C 1
ATOM 705 O O . VAL A 1 88 ? 10.305 -5.773 2.361 1 98 88 VAL A O 1
ATOM 708 N N . PHE A 1 89 ? 12.008 -4.496 2.881 1 96.25 89 PHE A N 1
ATOM 709 C CA . PHE A 1 89 ? 11.258 -3.248 2.91 1 96.25 89 PHE A CA 1
ATOM 710 C C . PHE A 1 89 ? 12.172 -2.059 2.648 1 96.25 89 PHE A C 1
ATOM 712 O O . PHE A 1 89 ? 13.227 -1.932 3.279 1 96.25 89 PHE A O 1
ATOM 719 N N . PRO A 1 90 ? 11.812 -1.219 1.685 1 91.88 90 PRO A N 1
ATOM 720 C CA . PRO A 1 90 ? 12.68 -0.101 1.315 1 91.88 90 PRO A CA 1
ATOM 721 C C . PRO A 1 90 ? 12.617 1.052 2.314 1 91.88 90 PRO A C 1
ATOM 723 O O . PRO A 1 90 ? 12.242 2.168 1.951 1 91.88 90 PRO A O 1
ATOM 726 N N . ARG A 1 91 ? 13.062 0.827 3.473 1 84.62 91 ARG A N 1
ATOM 727 C CA . ARG A 1 91 ? 13.109 1.873 4.492 1 84.62 91 ARG A CA 1
ATOM 728 C C . ARG A 1 91 ? 14.109 2.961 4.117 1 84.62 91 ARG A C 1
ATOM 730 O O . ARG A 1 91 ? 15.234 2.666 3.707 1 84.62 91 ARG A O 1
ATOM 737 N N . PRO A 1 92 ? 13.617 4.145 4.266 1 74.81 92 PRO A N 1
ATOM 738 C CA . PRO A 1 92 ? 14.578 5.219 4.008 1 74.81 92 PRO A CA 1
ATOM 739 C C . PRO A 1 92 ? 15.633 5.348 5.105 1 74.81 92 PRO A C 1
ATOM 741 O O . PRO A 1 92 ? 15.289 5.523 6.277 1 74.81 92 PRO A O 1
ATOM 744 N N . LEU A 1 93 ? 16.812 4.93 4.883 1 66.81 93 LEU A N 1
ATOM 745 C CA . LEU A 1 93 ? 17.859 5.004 5.891 1 66.81 93 LEU A CA 1
ATOM 746 C C . LEU A 1 93 ? 18.344 6.438 6.062 1 66.81 93 LEU A C 1
ATOM 748 O O . LEU A 1 93 ? 18.75 6.832 7.156 1 66.81 93 LEU A O 1
ATOM 752 N N . ASN A 1 94 ? 18.406 7.078 4.965 1 62.16 94 ASN A N 1
ATOM 753 C CA . ASN A 1 94 ? 18.828 8.477 5.039 1 62.16 94 ASN A CA 1
ATOM 754 C C . ASN A 1 94 ? 17.969 9.367 4.148 1 62.16 94 ASN A C 1
ATOM 756 O O . ASN A 1 94 ? 17.094 8.875 3.426 1 62.16 94 ASN A O 1
ATOM 760 N N . ARG A 1 95 ? 18.047 10.516 4.441 1 58.66 95 ARG A N 1
ATOM 761 C CA . ARG A 1 95 ? 17.266 11.516 3.715 1 58.66 95 ARG A CA 1
ATOM 762 C C . ARG A 1 95 ? 17.5 11.406 2.211 1 58.66 95 ARG A C 1
ATOM 764 O O . ARG A 1 95 ? 16.688 11.875 1.416 1 58.66 95 ARG A O 1
ATOM 771 N N . MET A 1 96 ? 18.5 10.695 1.972 1 62.06 96 MET A N 1
ATOM 772 C CA . MET A 1 96 ? 18.844 10.633 0.555 1 62.06 96 MET A CA 1
ATOM 773 C C . MET A 1 96 ? 18.172 9.445 -0.121 1 62.06 96 MET A C 1
ATOM 775 O O . MET A 1 96 ? 18.172 9.336 -1.349 1 62.06 96 MET A O 1
ATOM 779 N N . ALA A 1 97 ? 17.609 8.68 0.75 1 69.06 97 ALA A N 1
ATOM 780 C CA . ALA A 1 97 ? 16.969 7.5 0.169 1 69.06 97 ALA A CA 1
ATOM 781 C C . ALA A 1 97 ? 15.609 7.855 -0.415 1 69.06 97 ALA A C 1
ATOM 783 O O . ALA A 1 97 ? 14.906 8.719 0.113 1 69.06 97 ALA A O 1
ATOM 784 N N . PRO A 1 98 ? 15.32 7.262 -1.519 1 76.06 98 PRO A N 1
ATOM 785 C CA . PRO A 1 98 ? 14.039 7.539 -2.164 1 76.06 98 PRO A CA 1
ATOM 786 C C . PRO A 1 98 ? 12.844 7.188 -1.279 1 76.06 98 PRO A C 1
ATOM 788 O O . PRO A 1 98 ? 12.891 6.203 -0.539 1 76.06 98 PRO A O 1
ATOM 791 N N . ASP A 1 99 ? 11.898 8.039 -1.19 1 84.75 99 ASP A N 1
ATOM 792 C CA . ASP A 1 99 ? 10.617 7.758 -0.56 1 84.75 99 ASP A CA 1
ATOM 793 C C . ASP A 1 99 ? 9.672 7.047 -1.526 1 84.75 99 ASP A C 1
ATOM 795 O O . ASP A 1 99 ? 8.961 7.691 -2.301 1 84.75 99 ASP A O 1
ATOM 799 N N . CYS A 1 100 ? 9.562 5.781 -1.412 1 89.12 100 CYS A N 1
ATOM 800 C CA . CYS A 1 100 ? 8.883 4.945 -2.391 1 89.12 100 CYS A CA 1
ATOM 801 C C . CYS A 1 100 ? 7.387 4.871 -2.098 1 89.12 100 CYS A C 1
ATOM 803 O O . CYS A 1 100 ? 6.969 4.977 -0.943 1 89.12 100 CYS A O 1
ATOM 805 N N . ARG A 1 101 ? 6.629 4.852 -3.178 1 93.38 101 ARG A N 1
ATOM 806 C CA . ARG A 1 101 ? 5.211 4.523 -3.107 1 93.38 101 ARG A CA 1
ATOM 807 C C . ARG A 1 101 ? 4.938 3.133 -3.672 1 93.38 101 ARG A C 1
ATOM 809 O O . ARG A 1 101 ? 5.535 2.74 -4.676 1 93.38 101 ARG A O 1
ATOM 816 N N . PHE A 1 102 ? 4.137 2.373 -2.984 1 95.81 102 PHE A N 1
ATOM 817 C CA . PHE A 1 102 ? 3.842 1.024 -3.453 1 95.81 102 PHE A CA 1
ATOM 818 C C . PHE A 1 102 ? 2.389 0.662 -3.176 1 95.81 102 PHE A C 1
ATOM 820 O O . PHE A 1 102 ? 1.729 1.304 -2.355 1 95.81 102 PHE A O 1
ATOM 827 N N . MET A 1 103 ? 1.922 -0.309 -3.848 1 96.94 103 MET A N 1
ATOM 828 C CA . MET A 1 103 ? 0.522 -0.718 -3.77 1 96.94 103 MET A CA 1
ATOM 829 C C . MET A 1 103 ? 0.364 -1.945 -2.877 1 96.94 103 MET A C 1
ATOM 831 O O . MET A 1 103 ? 1.278 -2.764 -2.773 1 96.94 103 MET A O 1
ATOM 835 N N . CYS A 1 104 ? -0.762 -2.002 -2.295 1 97.06 104 CYS A N 1
ATOM 836 C CA . CYS A 1 104 ? -1.167 -3.17 -1.521 1 97.06 104 CYS A CA 1
ATOM 837 C C . CYS A 1 104 ? -2.564 -3.629 -1.918 1 97.06 104 CYS A C 1
ATOM 839 O O . CYS A 1 104 ? -3.391 -2.82 -2.344 1 97.06 104 CYS A O 1
ATOM 841 N N . GLN A 1 105 ? -2.738 -4.855 -1.849 1 95.06 105 GLN A N 1
ATOM 842 C CA . GLN A 1 105 ? -4.035 -5.48 -2.082 1 95.06 105 GLN A CA 1
ATOM 843 C C . GLN A 1 105 ? -4.609 -6.059 -0.791 1 95.06 105 GLN A C 1
ATOM 845 O O . GLN A 1 105 ? -3.949 -6.848 -0.111 1 95.06 105 GLN A O 1
ATOM 850 N N . THR A 1 106 ? -5.824 -5.719 -0.432 1 93.44 106 THR A N 1
ATOM 851 C CA . THR A 1 106 ? -6.402 -6.055 0.865 1 93.44 106 THR A CA 1
ATOM 852 C C . THR A 1 106 ? -6.457 -7.566 1.055 1 93.44 106 THR A C 1
ATOM 854 O O . THR A 1 106 ? -6.16 -8.078 2.137 1 93.44 106 THR A O 1
ATOM 857 N N . SER A 1 107 ? -6.82 -8.289 0.035 1 91.31 107 SER A N 1
ATOM 858 C CA . SER A 1 107 ? -6.922 -9.742 0.14 1 91.31 107 SER A CA 1
ATOM 859 C C . SER A 1 107 ? -5.562 -10.375 0.404 1 91.31 107 SER A C 1
ATOM 861 O O . SER A 1 107 ? -5.449 -11.305 1.206 1 91.31 107 SER A O 1
ATOM 863 N N . SER A 1 108 ? -4.562 -9.883 -0.294 1 93.75 108 SER A N 1
ATOM 864 C CA . SER A 1 108 ? -3.213 -10.406 -0.109 1 93.75 108 SER A CA 1
ATOM 865 C C . SER A 1 108 ? -2.695 -10.117 1.296 1 93.75 108 SER A C 1
ATOM 867 O O . SER A 1 108 ? -2.127 -11 1.946 1 93.75 108 SER A O 1
ATOM 869 N N . ILE A 1 109 ? -2.936 -8.891 1.761 1 95.94 109 ILE A N 1
ATOM 870 C CA . ILE A 1 109 ? -2.486 -8.484 3.088 1 95.94 109 ILE A CA 1
ATOM 871 C C . ILE A 1 109 ? -3.221 -9.297 4.152 1 95.94 109 ILE A C 1
ATOM 873 O O . ILE A 1 109 ? -2.605 -9.781 5.105 1 95.94 109 ILE A O 1
ATOM 877 N N . SER A 1 110 ? -4.508 -9.43 3.955 1 92.12 110 SER A N 1
ATOM 878 C CA . SER A 1 110 ? -5.309 -10.203 4.895 1 92.12 110 SER A CA 1
ATOM 879 C C . SER A 1 110 ? -4.867 -11.664 4.926 1 92.12 110 SER A C 1
ATOM 881 O O . SER A 1 110 ? -4.84 -12.289 5.988 1 92.12 110 SER A O 1
ATOM 883 N N . PHE A 1 111 ? -4.562 -12.227 3.793 1 91.69 111 PHE A N 1
ATOM 884 C CA . PHE A 1 111 ? -4.09 -13.602 3.689 1 91.69 111 PHE A CA 1
ATOM 885 C C . PHE A 1 111 ? -2.787 -13.789 4.453 1 91.69 111 PHE A C 1
ATOM 887 O O . PHE A 1 111 ? -2.664 -14.695 5.273 1 91.69 111 PHE A O 1
ATOM 894 N N . LEU A 1 112 ? -1.823 -12.906 4.199 1 95 112 LEU A N 1
ATOM 895 C CA . LEU A 1 112 ? -0.535 -12.984 4.879 1 95 112 LEU A CA 1
ATOM 896 C C . LEU A 1 112 ? -0.708 -12.852 6.391 1 95 112 LEU A C 1
ATOM 898 O O . LEU A 1 112 ? -0.069 -13.57 7.16 1 95 112 LEU A O 1
ATOM 902 N N . ALA A 1 113 ? -1.561 -11.891 6.773 1 93.88 113 ALA A N 1
ATOM 903 C CA . ALA A 1 113 ? -1.837 -11.711 8.195 1 93.88 113 ALA A CA 1
ATOM 904 C C . ALA A 1 113 ? -2.41 -12.984 8.812 1 93.88 113 ALA A C 1
ATOM 906 O O . ALA A 1 113 ? -2.035 -13.367 9.922 1 93.88 113 ALA A O 1
ATOM 907 N N . SER A 1 114 ? -3.273 -13.625 8.102 1 90.56 114 SER A N 1
ATOM 908 C CA . SER A 1 114 ? -3.906 -14.844 8.594 1 90.56 114 SER A CA 1
ATOM 909 C C . SER A 1 114 ? -2.898 -15.984 8.711 1 90.56 114 SER A C 1
ATOM 911 O O . SER A 1 114 ? -3.084 -16.906 9.508 1 90.56 114 SER A O 1
ATOM 913 N N . GLN A 1 115 ? -1.835 -15.898 7.918 1 91.38 115 GLN A N 1
ATOM 914 C CA . GLN A 1 115 ? -0.799 -16.922 7.938 1 91.38 115 GLN A CA 1
ATOM 915 C C . GLN A 1 115 ? 0.283 -16.594 8.961 1 91.38 115 GLN A C 1
ATOM 917 O O . GLN A 1 115 ? 1.305 -17.281 9.039 1 91.38 115 GLN A O 1
ATOM 922 N N . GLY A 1 116 ? 0.095 -15.531 9.648 1 93.38 116 GLY A N 1
ATOM 923 C CA . GLY A 1 116 ? 1.009 -15.203 10.727 1 93.38 116 GLY A CA 1
ATOM 924 C C . GLY A 1 116 ? 2.168 -14.328 10.289 1 93.38 116 GLY A C 1
ATOM 925 O O . GLY A 1 116 ? 3.176 -14.219 10.992 1 93.38 116 GLY A O 1
ATOM 926 N N . PHE A 1 117 ? 2.068 -13.75 9.188 1 96.31 117 PHE A N 1
ATOM 927 C CA . PHE A 1 117 ? 3.104 -12.828 8.742 1 96.31 117 PHE A CA 1
ATOM 928 C C . PHE A 1 117 ? 3.258 -11.664 9.711 1 96.31 117 PHE A C 1
ATOM 930 O O . PHE A 1 117 ? 2.264 -11.109 10.188 1 96.31 117 PHE A O 1
ATOM 937 N N . ASP A 1 118 ? 4.449 -11.289 10.031 1 97.56 118 ASP A N 1
ATOM 938 C CA . ASP A 1 118 ? 4.719 -10.227 11 1 97.56 118 ASP A CA 1
ATOM 939 C C . ASP A 1 118 ? 5.016 -8.906 10.297 1 97.56 118 ASP A C 1
ATOM 941 O O . ASP A 1 118 ? 6.176 -8.602 10 1 97.56 118 ASP A O 1
ATOM 945 N N . PHE A 1 119 ? 4.062 -8.078 10.211 1 97.88 119 PHE A N 1
ATOM 946 C CA . PHE A 1 119 ? 4.199 -6.812 9.5 1 97.88 119 PHE A CA 1
ATOM 947 C C . PHE A 1 119 ? 4.977 -5.805 10.344 1 97.88 119 PHE A C 1
ATOM 949 O O . PHE A 1 119 ? 5.645 -4.922 9.797 1 97.88 119 PHE A O 1
ATOM 956 N N . ASN A 1 120 ? 4.863 -5.852 11.648 1 97.75 120 ASN A N 1
ATOM 957 C CA . ASN A 1 120 ? 5.672 -4.977 12.492 1 97.75 120 ASN A CA 1
ATOM 958 C C . ASN A 1 120 ? 7.164 -5.203 12.266 1 97.75 120 ASN A C 1
ATOM 960 O O . ASN A 1 120 ? 7.926 -4.242 12.125 1 97.75 120 ASN A O 1
ATOM 964 N N . LYS A 1 121 ? 7.531 -6.441 12.227 1 96.38 121 LYS A N 1
ATOM 965 C CA . LYS A 1 121 ? 8.922 -6.789 11.953 1 96.38 121 LYS A CA 1
ATOM 966 C C . LYS A 1 121 ? 9.344 -6.305 10.57 1 96.38 121 LYS A C 1
ATOM 968 O O . LYS A 1 121 ? 10.438 -5.773 10.398 1 96.38 121 LYS A O 1
ATOM 973 N N . LEU A 1 122 ? 8.492 -6.523 9.602 1 97.75 122 LEU A N 1
ATOM 974 C CA . LEU A 1 122 ? 8.758 -6.102 8.227 1 97.75 122 LEU A CA 1
ATOM 975 C C . LEU A 1 122 ? 9.094 -4.613 8.18 1 97.75 122 LEU A C 1
ATOM 977 O O . LEU A 1 122 ? 10.141 -4.23 7.648 1 97.75 122 LEU A O 1
ATOM 981 N N . PHE A 1 123 ? 8.273 -3.76 8.758 1 96.44 123 PHE A N 1
ATOM 982 C CA . PHE A 1 123 ? 8.391 -2.318 8.57 1 96.44 123 PHE A CA 1
ATOM 983 C C . PHE A 1 123 ? 9.484 -1.741 9.469 1 96.44 123 PHE A C 1
ATOM 985 O O . PHE A 1 123 ? 10.102 -0.73 9.125 1 96.44 123 PHE A O 1
ATOM 992 N N . LYS A 1 124 ? 9.82 -2.391 10.523 1 94.56 124 LYS A N 1
ATOM 993 C CA . LYS A 1 124 ? 10.828 -1.886 11.445 1 94.56 124 LYS A CA 1
ATOM 994 C C . LYS A 1 124 ? 12.227 -2.373 11.055 1 94.56 124 LYS A C 1
ATOM 996 O O . LYS A 1 124 ? 13.203 -1.639 11.195 1 94.56 124 LYS A O 1
ATOM 1001 N N . LEU A 1 125 ? 12.219 -3.633 10.562 1 95.06 125 LEU A N 1
ATOM 1002 C CA . LEU A 1 125 ? 13.523 -4.266 10.414 1 95.06 125 LEU A CA 1
ATOM 1003 C C . LEU A 1 125 ? 13.719 -4.789 8.992 1 95.06 125 LEU A C 1
ATOM 1005 O O . LEU A 1 125 ? 14.648 -5.555 8.734 1 95.06 125 LEU A O 1
ATOM 1009 N N . GLY A 1 126 ? 12.898 -4.473 8.094 1 95.88 126 GLY A N 1
ATOM 1010 C CA . GLY A 1 126 ? 13.055 -4.926 6.723 1 95.88 126 GLY A CA 1
ATOM 1011 C C . GLY A 1 126 ? 14.375 -4.508 6.102 1 95.88 126 GLY A C 1
ATOM 1012 O O . GLY A 1 126 ? 14.875 -3.41 6.367 1 95.88 126 GLY A O 1
ATOM 1013 N N . ILE A 1 127 ? 14.93 -5.32 5.289 1 96.56 127 ILE A N 1
ATOM 1014 C CA . ILE A 1 127 ? 16.172 -5.047 4.586 1 96.56 127 ILE A CA 1
ATOM 1015 C C . ILE A 1 127 ? 15.898 -4.152 3.377 1 96.56 127 ILE A C 1
ATOM 1017 O O . ILE A 1 127 ? 15.086 -4.496 2.518 1 96.56 127 ILE A O 1
ATOM 1021 N N . PRO A 1 128 ? 16.547 -3.031 3.309 1 94.19 128 PRO A N 1
ATOM 1022 C CA . PRO A 1 128 ? 16.328 -2.154 2.154 1 94.19 128 PRO A CA 1
ATOM 1023 C C . PRO A 1 128 ? 16.953 -2.705 0.871 1 94.19 128 PRO A C 1
ATOM 1025 O O . PRO A 1 128 ? 17.609 -3.748 0.896 1 94.19 128 PRO A O 1
ATOM 1028 N N . TYR A 1 129 ? 16.703 -2.055 -0.204 1 95.25 129 TYR A N 1
ATOM 1029 C CA . TYR A 1 129 ? 17.266 -2.391 -1.507 1 95.25 129 TYR A CA 1
ATOM 1030 C C . TYR A 1 129 ? 17.312 -1.166 -2.412 1 95.25 129 TYR A C 1
ATOM 1032 O O . TYR A 1 129 ? 16.578 -0.201 -2.203 1 95.25 129 TYR A O 1
ATOM 1040 N N . LEU A 1 130 ? 18.203 -1.195 -3.359 1 92.75 130 LEU A N 1
ATOM 1041 C CA . LEU A 1 130 ? 18.312 -0.177 -4.398 1 92.75 130 LEU A CA 1
ATOM 1042 C C . LEU A 1 130 ? 18.531 -0.816 -5.766 1 92.75 130 LEU A C 1
ATOM 1044 O O . LEU A 1 130 ? 19.266 -1.808 -5.883 1 92.75 130 LEU A O 1
ATOM 1048 N N . THR A 1 131 ? 17.859 -0.31 -6.719 1 92.44 131 THR A N 1
ATOM 1049 C CA . THR A 1 131 ? 18.203 -0.731 -8.078 1 92.44 131 THR A CA 1
ATOM 1050 C C . THR A 1 131 ? 19.594 -0.252 -8.461 1 92.44 131 THR A C 1
ATOM 1052 O O . THR A 1 131 ? 20.188 0.562 -7.758 1 92.44 131 THR A O 1
ATOM 1055 N N . THR A 1 132 ? 20.016 -0.746 -9.547 1 91.94 132 THR A N 1
ATOM 1056 C CA . THR A 1 132 ? 21.344 -0.357 -10.023 1 91.94 132 THR A CA 1
ATOM 1057 C C . THR A 1 132 ? 21.422 1.15 -10.25 1 91.94 132 THR A C 1
ATOM 1059 O O . THR A 1 132 ? 22.391 1.798 -9.852 1 91.94 132 THR A O 1
ATOM 1062 N N . ASN A 1 133 ? 20.422 1.68 -10.805 1 91.06 133 ASN A N 1
ATOM 1063 C CA . ASN A 1 133 ? 20.375 3.111 -11.078 1 91.06 133 ASN A CA 1
ATOM 1064 C C . ASN A 1 133 ? 20.312 3.928 -9.789 1 91.06 133 ASN A C 1
ATOM 1066 O O . ASN A 1 133 ? 20.969 4.965 -9.68 1 91.06 133 ASN A O 1
ATOM 1070 N N . GLU A 1 134 ? 19.578 3.52 -8.883 1 89.25 134 GLU A N 1
ATOM 1071 C CA . GLU A 1 134 ? 19.453 4.215 -7.605 1 89.25 134 GLU A CA 1
ATOM 1072 C C . GLU A 1 134 ? 20.781 4.195 -6.836 1 89.25 134 GLU A C 1
ATOM 1074 O O . GLU A 1 134 ? 21.125 5.172 -6.176 1 89.25 134 GLU A O 1
ATOM 1079 N N . GLU A 1 135 ? 21.391 3.057 -6.895 1 89.81 135 GLU A N 1
ATOM 1080 C CA . GLU A 1 135 ? 22.703 2.934 -6.258 1 89.81 135 GLU A CA 1
ATOM 1081 C C . GLU A 1 135 ? 23.703 3.912 -6.863 1 89.81 135 GLU A C 1
ATOM 1083 O O . GLU A 1 135 ? 24.469 4.559 -6.137 1 89.81 135 GLU A O 1
ATOM 1088 N N . GLU A 1 136 ? 23.688 3.973 -8.164 1 90.25 136 GLU A N 1
ATOM 1089 C CA . GLU A 1 136 ? 24.594 4.891 -8.859 1 90.25 136 GLU A CA 1
ATOM 1090 C C . GLU A 1 136 ? 24.312 6.34 -8.469 1 90.25 136 GLU A C 1
ATOM 1092 O O . GLU A 1 136 ? 25.234 7.121 -8.25 1 90.25 136 GLU A O 1
ATOM 1097 N N . LYS A 1 137 ? 23.109 6.668 -8.43 1 87.69 137 LYS A N 1
ATOM 1098 C CA . LYS A 1 137 ? 22.734 8.023 -8.031 1 87.69 137 LYS A CA 1
ATOM 1099 C C . LYS A 1 137 ? 23.188 8.328 -6.609 1 87.69 137 LYS A C 1
ATOM 1101 O O . LYS A 1 137 ? 23.656 9.43 -6.328 1 87.69 137 LYS A O 1
ATOM 1106 N N . LEU A 1 138 ? 22.969 7.391 -5.766 1 85.06 138 LEU A N 1
ATOM 1107 C CA . LEU A 1 138 ? 23.391 7.559 -4.375 1 85.06 138 LEU A CA 1
ATOM 1108 C C . LEU A 1 138 ? 24.906 7.75 -4.281 1 85.06 138 LEU A C 1
ATOM 1110 O O . LEU A 1 138 ? 25.375 8.594 -3.521 1 85.06 138 LEU A O 1
ATOM 1114 N N . MET A 1 139 ? 25.594 6.992 -5.055 1 86.12 139 MET A N 1
ATOM 1115 C CA . MET A 1 139 ? 27.047 7.082 -5.07 1 86.12 139 MET A CA 1
ATOM 1116 C C . MET A 1 139 ? 27.5 8.438 -5.602 1 86.12 139 MET A C 1
ATOM 1118 O O . MET A 1 139 ? 28.438 9.039 -5.059 1 86.12 139 MET A O 1
ATOM 1122 N N . LYS A 1 140 ? 26.859 8.852 -6.609 1 85.44 140 LYS A N 1
ATOM 1123 C CA . LYS A 1 140 ? 27.188 10.148 -7.188 1 85.44 140 LYS A CA 1
ATOM 1124 C C . LYS A 1 140 ? 26.906 11.281 -6.199 1 85.44 140 LYS A C 1
ATOM 1126 O O . LYS A 1 140 ? 27.688 12.234 -6.098 1 85.44 140 LYS A O 1
ATOM 1131 N N . ARG A 1 141 ? 25.828 11.203 -5.59 1 81.75 141 ARG A N 1
ATOM 1132 C CA . ARG A 1 141 ? 25.469 12.203 -4.598 1 81.75 141 ARG A CA 1
ATOM 1133 C C . ARG A 1 141 ? 26.484 12.242 -3.465 1 81.75 141 ARG A C 1
ATOM 1135 O O . ARG A 1 141 ? 26.812 13.32 -2.957 1 81.75 141 ARG A O 1
ATOM 1142 N N . LEU A 1 142 ? 26.906 11.109 -3.039 1 78.69 142 LEU A N 1
ATOM 1143 C CA . LEU A 1 142 ? 27.906 11.023 -1.979 1 78.69 142 LEU A CA 1
ATOM 1144 C C . LEU A 1 142 ? 29.234 11.609 -2.439 1 78.69 142 LEU A C 1
ATOM 1146 O O . LEU A 1 142 ? 29.922 12.297 -1.672 1 78.69 142 LEU A O 1
ATOM 1150 N N . GLU A 1 143 ? 29.516 11.312 -3.648 1 81.06 143 GLU A N 1
ATOM 1151 C CA . GLU A 1 143 ? 30.75 11.852 -4.223 1 81.06 143 GLU A CA 1
ATOM 1152 C C . GLU A 1 143 ? 30.688 13.367 -4.332 1 81.06 143 GLU A C 1
ATOM 1154 O O . GLU A 1 143 ? 31.672 14.055 -4.074 1 81.06 143 GLU A O 1
ATOM 1159 N N . GLU A 1 144 ? 29.578 13.781 -4.781 1 78.38 144 GLU A N 1
ATOM 1160 C CA . GLU A 1 144 ? 29.375 15.227 -4.887 1 78.38 144 GLU A CA 1
ATOM 1161 C C . GLU A 1 144 ? 29.484 15.898 -3.521 1 78.38 144 GLU A C 1
ATOM 1163 O O . GLU A 1 144 ? 30.062 16.969 -3.395 1 78.38 144 GLU A O 1
ATOM 1168 N N . LYS A 1 145 ? 28.938 15.336 -2.594 1 73.31 145 LYS A N 1
ATOM 1169 C CA . LYS A 1 145 ? 29.016 15.852 -1.23 1 73.31 145 LYS A CA 1
ATOM 1170 C C . LYS A 1 145 ? 30.453 15.898 -0.744 1 73.31 145 LYS A C 1
ATOM 1172 O O . LYS A 1 145 ? 30.859 16.859 -0.086 1 73.31 145 LYS A O 1
ATOM 1177 N N . GLN A 1 146 ? 31.172 14.906 -1.071 1 71.81 146 GLN A N 1
ATOM 1178 C CA . GLN A 1 146 ? 32.562 14.844 -0.699 1 71.81 146 GLN A CA 1
ATOM 1179 C C . GLN A 1 146 ? 33.375 15.906 -1.438 1 71.81 146 GLN A C 1
ATOM 1181 O O . GLN A 1 146 ? 34.281 16.531 -0.858 1 71.81 146 GLN A O 1
ATOM 1186 N N . ARG A 1 147 ? 32.969 16.062 -2.652 1 74.69 147 ARG A N 1
ATOM 1187 C CA . ARG A 1 147 ? 33.656 17.078 -3.455 1 74.69 147 ARG A CA 1
ATOM 1188 C C . ARG A 1 147 ? 33.375 18.469 -2.916 1 74.69 147 ARG A C 1
ATOM 1190 O O . ARG A 1 147 ? 34.312 19.297 -2.82 1 74.69 147 ARG A O 1
ATOM 1197 N N . ILE A 1 148 ? 32.125 18.719 -2.705 1 70.69 148 ILE A N 1
ATOM 1198 C CA . ILE A 1 148 ? 31.734 20.016 -2.166 1 70.69 148 ILE A CA 1
ATOM 1199 C C . ILE A 1 148 ? 32.438 20.25 -0.833 1 70.69 148 ILE A C 1
ATOM 1201 O O . ILE A 1 148 ? 32.906 21.359 -0.55 1 70.69 148 ILE A O 1
ATOM 1205 N N . ARG A 1 149 ? 32.531 19.266 -0.042 1 65.12 149 ARG A N 1
ATOM 1206 C CA . ARG A 1 149 ? 33.219 19.344 1.245 1 65.12 149 ARG A CA 1
ATOM 1207 C C . ARG A 1 149 ? 34.719 19.641 1.059 1 65.12 149 ARG A C 1
ATOM 1209 O O . ARG A 1 149 ? 35.281 20.422 1.821 1 65.12 149 ARG A O 1
ATOM 1216 N N . ASP A 1 150 ? 35.188 19.094 0.004 1 64.19 150 ASP A N 1
ATOM 1217 C CA . ASP A 1 150 ? 36.625 19.234 -0.24 1 64.19 150 ASP A CA 1
ATOM 1218 C C . ASP A 1 150 ? 36.938 20.562 -0.909 1 64.19 150 ASP A C 1
ATOM 1220 O O . ASP A 1 150 ? 38 21.172 -0.641 1 64.19 150 ASP A O 1
ATOM 1224 N N . GLU A 1 151 ? 36.125 20.875 -2.027 1 61.69 151 GLU A N 1
ATOM 1225 C CA . GLU A 1 151 ? 36.438 22.047 -2.83 1 61.69 151 GLU A CA 1
ATOM 1226 C C . GLU A 1 151 ? 36.062 23.344 -2.094 1 61.69 151 GLU A C 1
ATOM 1228 O O . GLU A 1 151 ? 36.531 24.422 -2.443 1 61.69 151 GLU A O 1
ATOM 1233 N N . GLY A 1 152 ? 35.75 23.328 -0.82 1 56.72 152 GLY A N 1
ATOM 1234 C CA . GLY A 1 152 ? 35.438 24.531 -0.078 1 56.72 152 GLY A CA 1
ATOM 1235 C C . GLY A 1 152 ? 34.219 25.281 -0.588 1 56.72 152 GLY A C 1
ATOM 1236 O O . GLY A 1 152 ? 33.969 25.297 -1.791 1 56.72 152 GLY A O 1
ATOM 1237 N N . THR A 1 153 ? 33.094 25.312 -0.083 1 57.56 153 THR A N 1
ATOM 1238 C CA . THR A 1 153 ? 31.797 25.906 -0.326 1 57.56 153 THR A CA 1
ATOM 1239 C C . THR A 1 153 ? 31.922 27.391 -0.692 1 57.56 153 THR A C 1
ATOM 1241 O O . THR A 1 153 ? 32.781 28.094 -0.15 1 57.56 153 THR A O 1
ATOM 1244 N N . GLU A 1 154 ? 31.453 27.719 -1.913 1 61.81 154 GLU A N 1
ATOM 1245 C CA . GLU A 1 154 ? 31.266 29.141 -2.209 1 61.81 154 GLU A CA 1
ATOM 1246 C C . GLU A 1 154 ? 30.734 29.891 -0.99 1 61.81 154 GLU A C 1
ATOM 1248 O O . GLU A 1 154 ? 29.875 29.391 -0.265 1 61.81 154 GLU A O 1
ATOM 1253 N N . ILE A 1 155 ? 31.547 30.922 -0.613 1 68.88 155 ILE A N 1
ATOM 1254 C CA . ILE A 1 155 ? 31.172 31.75 0.525 1 68.88 155 ILE A CA 1
ATOM 1255 C C . ILE A 1 155 ? 29.797 32.375 0.278 1 68.88 155 ILE A C 1
ATOM 1257 O O . ILE A 1 155 ? 29.609 33.094 -0.703 1 68.88 155 ILE A O 1
ATOM 1261 N N . LEU A 1 156 ? 28.844 31.969 0.918 1 74.25 156 LEU A N 1
ATOM 1262 C CA . LEU A 1 156 ? 27.5 32.5 0.838 1 74.25 156 LEU A CA 1
ATOM 1263 C C . LEU A 1 156 ? 27.391 33.812 1.628 1 74.25 156 LEU A C 1
ATOM 1265 O O . LEU A 1 156 ? 27.922 33.906 2.732 1 74.25 156 LEU A O 1
ATOM 1269 N N . PRO A 1 157 ? 26.859 34.844 0.97 1 76.88 157 PRO A N 1
ATOM 1270 C CA . PRO A 1 157 ? 26.656 36.062 1.738 1 76.88 157 PRO A CA 1
ATOM 1271 C C . PRO A 1 157 ? 25.656 35.906 2.879 1 76.88 157 PRO A C 1
ATOM 1273 O O . PRO A 1 157 ? 24.672 35.188 2.736 1 76.88 157 PRO A O 1
ATOM 1276 N N . ILE A 1 158 ? 25.984 36.406 4.039 1 80.25 158 ILE A N 1
ATOM 1277 C CA . ILE A 1 158 ? 25.094 36.406 5.191 1 80.25 158 ILE A CA 1
ATOM 1278 C C . ILE A 1 158 ? 24.188 37.625 5.168 1 80.25 158 ILE A C 1
ATOM 1280 O O . ILE A 1 158 ? 24.656 38.75 5.223 1 80.25 158 ILE A O 1
ATOM 1284 N N . SER A 1 159 ? 22.875 37.406 4.949 1 75.69 159 SER A N 1
ATOM 1285 C CA . SER A 1 159 ? 21.906 38.531 4.918 1 75.69 159 SER A CA 1
ATOM 1286 C C . SER A 1 159 ? 21.719 39.125 6.305 1 75.69 159 SER A C 1
ATOM 1288 O O . SER A 1 159 ? 22.141 38.531 7.305 1 75.69 159 SER A O 1
ATOM 1290 N N . ASP A 1 160 ? 21.047 40.281 6.391 1 76.12 160 ASP A N 1
ATOM 1291 C CA . ASP A 1 160 ? 20.812 41 7.637 1 76.12 160 ASP A CA 1
ATOM 1292 C C . ASP A 1 160 ? 19.875 40.25 8.555 1 76.12 160 ASP A C 1
ATOM 1294 O O . ASP A 1 160 ? 19.906 40.406 9.773 1 76.12 160 ASP A O 1
ATOM 1298 N N . VAL A 1 161 ? 19.078 39.406 7.922 1 74 161 VAL A N 1
ATOM 1299 C CA . VAL A 1 161 ? 18.094 38.656 8.695 1 74 161 VAL A CA 1
ATOM 1300 C C . VAL A 1 161 ? 18.781 37.531 9.477 1 74 161 VAL A C 1
ATOM 1302 O O . VAL A 1 161 ? 18.453 37.312 10.641 1 74 161 VAL A O 1
ATOM 1305 N N . GLU A 1 162 ? 19.797 36.969 8.875 1 81.12 162 GLU A N 1
ATOM 1306 C CA . GLU A 1 162 ? 20.453 35.812 9.484 1 81.12 162 GLU A CA 1
ATOM 1307 C C . GLU A 1 162 ? 21.641 36.25 10.352 1 81.12 162 GLU A C 1
ATOM 1309 O O . GLU A 1 162 ? 22.094 35.5 11.219 1 81.12 162 GLU A O 1
ATOM 1314 N N . ARG A 1 163 ? 22.156 37.469 10.234 1 84.75 163 ARG A N 1
ATOM 1315 C CA . ARG A 1 163 ? 23.406 37.938 10.828 1 84.75 163 ARG A CA 1
ATOM 1316 C C . ARG A 1 163 ? 23.344 37.844 12.352 1 84.75 163 ARG A C 1
ATOM 1318 O O . ARG A 1 163 ? 24.281 37.375 12.992 1 84.75 163 ARG A O 1
ATOM 1325 N N . PRO A 1 164 ? 22.156 38.312 12.859 1 86.44 164 PRO A N 1
ATOM 1326 C CA . PRO A 1 164 ? 22.141 38.25 14.328 1 86.44 164 PRO A CA 1
ATOM 1327 C C . PRO A 1 164 ? 22.281 36.812 14.867 1 86.44 164 PRO A C 1
ATOM 1329 O O . PRO A 1 164 ? 23.016 36.594 15.836 1 86.44 164 PRO A O 1
ATOM 1332 N N . GLN A 1 165 ? 21.625 35.875 14.281 1 87.38 165 GLN A N 1
ATOM 1333 C CA . GLN A 1 165 ? 21.703 34.5 14.742 1 87.38 165 GLN A CA 1
ATOM 1334 C C . GLN A 1 165 ? 23.109 33.938 14.523 1 87.38 165 GLN A C 1
ATOM 1336 O O . GLN A 1 165 ? 23.641 33.219 15.391 1 87.38 165 GLN A O 1
ATOM 1341 N N . ILE A 1 166 ? 23.688 34.312 13.484 1 89.31 166 ILE A N 1
ATOM 1342 C CA . ILE A 1 166 ? 25.016 33.812 13.156 1 89.31 166 ILE A CA 1
ATOM 1343 C C . ILE A 1 166 ? 26.031 34.406 14.133 1 89.31 166 ILE A C 1
ATOM 1345 O O . ILE A 1 166 ? 26.922 33.688 14.602 1 89.31 166 ILE A O 1
ATOM 1349 N N . GLU A 1 167 ? 25.922 35.688 14.469 1 89.88 167 GLU A N 1
ATOM 1350 C CA . GLU A 1 167 ? 26.844 36.312 15.391 1 89.88 167 GLU A CA 1
ATOM 1351 C C . GLU A 1 167 ? 26.719 35.75 16.797 1 89.88 167 GLU A C 1
ATOM 1353 O O . GLU A 1 167 ? 27.703 35.625 17.531 1 89.88 167 GLU A O 1
ATOM 1358 N N . GLU A 1 168 ? 25.5 35.438 17.062 1 91 168 GLU A N 1
ATOM 1359 C CA . GLU A 1 168 ? 25.281 34.812 18.359 1 91 168 GLU A CA 1
ATOM 1360 C C . GLU A 1 168 ? 25.984 33.438 18.438 1 91 168 GLU A C 1
ATOM 1362 O O . GLU A 1 168 ? 26.625 33.125 19.422 1 91 168 GLU A O 1
ATOM 1367 N N . ILE A 1 169 ? 25.797 32.625 17.422 1 91.81 169 ILE A N 1
ATOM 1368 C CA . ILE A 1 169 ? 26.406 31.312 17.359 1 91.81 169 ILE A CA 1
ATOM 1369 C C . ILE A 1 169 ? 27.922 31.438 17.406 1 91.81 169 ILE A C 1
ATOM 1371 O O . ILE A 1 169 ? 28.594 30.688 18.125 1 91.81 169 ILE A O 1
ATOM 1375 N N . CYS A 1 170 ? 28.484 32.406 16.734 1 91.12 170 CYS A N 1
ATOM 1376 C CA . CYS A 1 170 ? 29.922 32.594 16.672 1 91.12 170 CYS A CA 1
ATOM 1377 C C . CYS A 1 170 ? 30.469 33.031 18.031 1 91.12 170 CYS A C 1
ATOM 1379 O O . CYS A 1 170 ? 31.594 32.688 18.406 1 91.12 170 CYS A O 1
ATOM 1381 N N . SER A 1 171 ? 29.641 33.844 18.672 1 91.88 171 SER A N 1
ATOM 1382 C CA . SER A 1 171 ? 30.062 34.219 20.016 1 91.88 171 SER A CA 1
ATOM 1383 C C . SER A 1 171 ? 30.156 33.031 20.938 1 91.88 171 SER A C 1
ATOM 1385 O O . SER A 1 171 ? 31.047 32.938 21.781 1 91.88 171 SER A O 1
ATOM 1387 N N . ARG A 1 172 ? 29.25 32.156 20.766 1 92.06 172 ARG A N 1
ATOM 1388 C CA . ARG A 1 172 ? 29.266 30.922 21.547 1 92.06 172 ARG A CA 1
ATOM 1389 C C . ARG A 1 172 ? 30.484 30.062 21.203 1 92.06 172 ARG A C 1
ATOM 1391 O O . ARG A 1 172 ? 31.078 29.438 22.078 1 92.06 172 ARG A O 1
ATOM 1398 N N . ILE A 1 173 ? 30.797 30.047 20 1 92.44 173 ILE A N 1
ATOM 1399 C CA . ILE A 1 173 ? 31.938 29.266 19.531 1 92.44 173 ILE A CA 1
ATOM 1400 C C . ILE A 1 173 ? 33.219 29.875 20.078 1 92.44 173 ILE A C 1
ATOM 1402 O O . ILE A 1 173 ? 34.156 29.156 20.469 1 92.44 173 ILE A O 1
ATOM 1406 N N . ASP A 1 174 ? 33.312 31.234 20.156 1 91.12 174 ASP A N 1
ATOM 1407 C CA . ASP A 1 174 ? 34.469 31.922 20.734 1 91.12 174 ASP A CA 1
ATOM 1408 C C . ASP A 1 174 ? 34.688 31.516 22.188 1 91.12 174 ASP A C 1
ATOM 1410 O O . ASP A 1 174 ? 35.812 31.297 22.641 1 91.12 174 ASP A O 1
ATOM 1414 N N . GLU A 1 175 ? 33.531 31.469 22.781 1 91.81 175 GLU A N 1
ATOM 1415 C CA . GLU A 1 175 ? 33.562 31.047 24.172 1 91.81 175 GLU A CA 1
ATOM 1416 C C . GLU A 1 175 ? 34.031 29.594 24.297 1 91.81 175 GLU A C 1
ATOM 1418 O O . GLU A 1 175 ? 34.75 29.234 25.234 1 91.81 175 GLU A O 1
ATOM 1423 N N . PHE A 1 176 ? 33.562 28.812 23.422 1 92.25 176 PHE A N 1
ATOM 1424 C CA . PHE A 1 176 ? 33.906 27.391 23.406 1 92.25 176 PHE A CA 1
ATOM 1425 C C . PHE A 1 176 ? 35.406 27.203 23.188 1 92.25 176 PHE A C 1
ATOM 1427 O O . PHE A 1 176 ? 36.031 26.344 23.828 1 92.25 176 PHE A O 1
ATOM 1434 N N . VAL A 1 177 ? 35.938 27.969 22.312 1 89.19 177 VAL A N 1
ATOM 1435 C CA . VAL A 1 177 ? 37.344 27.844 21.969 1 89.19 177 VAL A CA 1
ATOM 1436 C C . VAL A 1 177 ? 38.219 28.125 23.203 1 89.19 177 VAL A C 1
ATOM 1438 O O . VAL A 1 177 ? 39.25 27.5 23.391 1 89.19 177 VAL A O 1
ATOM 1441 N N . THR A 1 178 ? 37.719 29.016 24.094 1 86.75 178 THR A N 1
ATOM 1442 C CA . THR A 1 178 ? 38.5 29.406 25.266 1 86.75 178 THR A CA 1
ATOM 1443 C C . THR A 1 178 ? 38.125 28.516 26.453 1 86.75 178 THR A C 1
ATOM 1445 O O . THR A 1 178 ? 38.781 28.578 27.5 1 86.75 178 THR A O 1
ATOM 1448 N N . SER A 1 179 ? 37.156 27.688 26.172 1 86.5 179 SER A N 1
ATOM 1449 C CA . SER A 1 179 ? 36.688 26.859 27.281 1 86.5 179 SER A CA 1
ATOM 1450 C C . SER A 1 179 ? 37.344 25.469 27.234 1 86.5 179 SER A C 1
ATOM 1452 O O . SER A 1 179 ? 38.031 25.141 26.266 1 86.5 179 SER A O 1
ATOM 1454 N N . GLU A 1 180 ? 37.094 24.656 28.266 1 84.31 180 GLU A N 1
ATOM 1455 C CA . GLU A 1 180 ? 37.656 23.297 28.344 1 84.31 180 GLU A CA 1
ATOM 1456 C C . GLU A 1 180 ? 36.625 22.25 27.953 1 84.31 180 GLU A C 1
ATOM 1458 O O . GLU A 1 180 ? 36.906 21.047 28 1 84.31 180 GLU A O 1
ATOM 1463 N N . THR A 1 181 ? 35.531 22.703 27.406 1 84.38 181 THR A N 1
ATOM 1464 C CA . THR A 1 181 ? 34.5 21.766 27.031 1 84.38 181 THR A CA 1
ATOM 1465 C C . THR A 1 181 ? 34.875 21.031 25.75 1 84.38 181 THR A C 1
ATOM 1467 O O . THR A 1 181 ? 35.531 21.594 24.875 1 84.38 181 THR A O 1
ATOM 1470 N N . GLU A 1 182 ? 34.469 19.828 25.641 1 84.94 182 GLU A N 1
ATOM 1471 C CA . GLU A 1 182 ? 34.875 18.984 24.516 1 84.94 182 GLU A CA 1
ATOM 1472 C C . GLU A 1 182 ? 34 19.25 23.281 1 84.94 182 GLU A C 1
ATOM 1474 O O . GLU A 1 182 ? 34.5 19.203 22.156 1 84.94 182 GLU A O 1
ATOM 1479 N N . GLU A 1 183 ? 32.75 19.469 23.484 1 88.69 183 GLU A N 1
ATOM 1480 C CA . GLU A 1 183 ? 31.859 19.672 22.344 1 88.69 183 GLU A CA 1
ATOM 1481 C C . GLU A 1 183 ? 30.828 20.766 22.625 1 88.69 183 GLU A C 1
ATOM 1483 O O . GLU A 1 183 ? 30.469 20.984 23.781 1 88.69 183 GLU A O 1
ATOM 1488 N N . LEU A 1 184 ? 30.641 21.578 21.656 1 90.06 184 LEU A N 1
ATOM 1489 C CA . LEU A 1 184 ? 29.594 22.594 21.703 1 90.06 184 LEU A CA 1
ATOM 1490 C C . LEU A 1 184 ? 28.406 22.172 20.812 1 90.06 184 LEU A C 1
ATOM 1492 O O . LEU A 1 184 ? 28.594 21.844 19.641 1 90.06 184 LEU A O 1
ATOM 1496 N N . LEU A 1 185 ? 27.266 22 21.453 1 87 185 LEU A N 1
ATOM 1497 C CA . LEU A 1 185 ? 26.062 21.625 20.703 1 87 185 LEU A CA 1
ATOM 1498 C C . LEU A 1 185 ? 25.25 22.859 20.344 1 87 185 LEU A C 1
ATOM 1500 O O . LEU A 1 185 ? 24.922 23.672 21.203 1 87 185 LEU A O 1
ATOM 1504 N N . ILE A 1 186 ? 25.094 23.094 19.062 1 84.94 186 ILE A N 1
ATOM 1505 C CA . ILE A 1 186 ? 24.234 24.172 18.562 1 84.94 186 ILE A CA 1
ATOM 1506 C C . ILE A 1 186 ? 22.906 23.594 18.094 1 84.94 186 ILE A C 1
ATOM 1508 O O . ILE A 1 186 ? 22.859 22.828 17.125 1 84.94 186 ILE A O 1
ATOM 1512 N N . GLU A 1 187 ? 21.828 23.891 18.797 1 74.31 187 GLU A N 1
ATOM 1513 C CA . GLU A 1 187 ? 20.516 23.344 18.5 1 74.31 187 GLU A CA 1
ATOM 1514 C C . GLU A 1 187 ? 19.703 24.312 17.641 1 74.31 187 GLU A C 1
ATOM 1516 O O . GLU A 1 187 ? 20.078 25.469 17.469 1 74.31 187 GLU A O 1
ATOM 1521 N N . LYS A 1 188 ? 18.656 23.875 16.984 1 65.5 188 LYS A N 1
ATOM 1522 C CA . LYS A 1 188 ? 17.609 24.625 16.312 1 65.5 188 LYS A CA 1
ATOM 1523 C C . LYS A 1 188 ? 18.188 25.406 15.125 1 65.5 188 LYS A C 1
ATOM 1525 O O . LYS A 1 188 ? 17.969 26.609 15.008 1 65.5 188 LYS A O 1
ATOM 1530 N N . CYS A 1 189 ? 19.078 24.797 14.336 1 70.5 189 CYS A N 1
ATOM 1531 C CA . CYS A 1 189 ? 19.594 25.422 13.125 1 70.5 189 CYS A CA 1
ATOM 1532 C C . CYS A 1 189 ? 18.938 24.828 11.883 1 70.5 189 CYS A C 1
ATOM 1534 O O . CYS A 1 189 ? 18.906 23.594 11.727 1 70.5 189 CYS A O 1
ATOM 1536 N N . ASN A 1 190 ? 18.141 25.719 11.188 1 70 190 ASN A N 1
ATOM 1537 C CA . ASN A 1 190 ? 17.656 25.234 9.898 1 70 190 ASN A CA 1
ATOM 1538 C C . ASN A 1 190 ? 18.797 24.969 8.93 1 70 190 ASN A C 1
ATOM 1540 O O . ASN A 1 190 ? 19.969 25.234 9.25 1 70 190 ASN A O 1
ATOM 1544 N N . ALA A 1 191 ? 18.609 24.344 7.84 1 70.31 191 ALA A N 1
ATOM 1545 C CA . ALA A 1 191 ? 19.641 23.891 6.898 1 70.31 191 ALA A CA 1
ATOM 1546 C C . ALA A 1 191 ? 20.5 25.062 6.43 1 70.31 191 ALA A C 1
ATOM 1548 O O . ALA A 1 191 ? 21.719 24.922 6.293 1 70.31 191 ALA A O 1
ATOM 1549 N N . PHE A 1 192 ? 19.938 26.219 6.316 1 72.19 192 PHE A N 1
ATOM 1550 C CA . PHE A 1 192 ? 20.672 27.375 5.816 1 72.19 192 PHE A CA 1
ATOM 1551 C C . PHE A 1 192 ? 21.625 27.906 6.879 1 72.19 192 PHE A C 1
ATOM 1553 O O . PHE A 1 192 ? 22.797 28.203 6.586 1 72.19 192 PHE A O 1
ATOM 1560 N N . ILE A 1 193 ? 21.125 27.984 8.031 1 80.06 193 ILE A N 1
ATOM 1561 C CA . ILE A 1 193 ? 21.953 28.453 9.133 1 80.06 193 ILE A CA 1
ATOM 1562 C C . ILE A 1 193 ? 23.141 27.516 9.336 1 80.06 193 ILE A C 1
ATOM 1564 O O . ILE A 1 193 ? 24.266 27.969 9.586 1 80.06 193 ILE A O 1
ATOM 1568 N N . ARG A 1 194 ? 22.797 26.266 9.172 1 81.19 194 ARG A N 1
ATOM 1569 C CA . ARG A 1 194 ? 23.875 25.297 9.328 1 81.19 194 ARG A CA 1
ATOM 1570 C C . ARG A 1 194 ? 24.984 25.531 8.305 1 81.19 194 ARG A C 1
ATOM 1572 O O . ARG A 1 194 ? 26.172 25.5 8.648 1 81.19 194 ARG A O 1
ATOM 1579 N N . ARG A 1 195 ? 24.609 25.781 7.137 1 78.69 195 ARG A N 1
ATOM 1580 C CA . ARG A 1 195 ? 25.578 26.047 6.074 1 78.69 195 ARG A CA 1
ATOM 1581 C C . ARG A 1 195 ? 26.406 27.281 6.387 1 78.69 195 ARG A C 1
ATOM 1583 O O . ARG A 1 195 ? 27.609 27.297 6.156 1 78.69 195 ARG A O 1
ATOM 1590 N N . LEU A 1 196 ? 25.75 28.25 6.887 1 84.25 196 LEU A N 1
ATOM 1591 C CA . LEU A 1 196 ? 26.453 29.484 7.219 1 84.25 196 LEU A CA 1
ATOM 1592 C C . LEU A 1 196 ? 27.422 29.266 8.367 1 84.25 196 LEU A C 1
ATOM 1594 O O . LEU A 1 196 ? 28.516 29.828 8.367 1 84.25 196 LEU A O 1
ATOM 1598 N N . VAL A 1 197 ? 26.969 28.484 9.281 1 86.19 197 VAL A N 1
ATOM 1599 C CA . VAL A 1 197 ? 27.844 28.203 10.414 1 86.19 197 VAL A CA 1
ATOM 1600 C C . VAL A 1 197 ? 29.078 27.453 9.945 1 86.19 197 VAL A C 1
ATOM 1602 O O . VAL A 1 197 ? 30.203 27.766 10.367 1 86.19 197 VAL A O 1
ATOM 1605 N N . TYR A 1 198 ? 28.906 26.562 9.094 1 82.62 198 TYR A N 1
ATOM 1606 C CA . TYR A 1 198 ? 30.016 25.812 8.523 1 82.62 198 TYR A CA 1
ATOM 1607 C C . TYR A 1 198 ? 31.031 26.766 7.879 1 82.62 198 TYR A C 1
ATOM 1609 O O . TYR A 1 198 ? 32.219 26.641 8.086 1 82.62 198 TYR A O 1
ATOM 1617 N N . GLN A 1 199 ? 30.453 27.656 7.152 1 82.88 199 GLN A N 1
ATOM 1618 C CA . GLN A 1 199 ? 31.281 28.625 6.445 1 82.88 199 GLN A CA 1
ATOM 1619 C C . GLN A 1 199 ? 32.031 29.516 7.426 1 82.88 199 GLN A C 1
ATOM 1621 O O . GLN A 1 199 ? 33.25 29.719 7.289 1 82.88 199 GLN A O 1
ATOM 1626 N N . GLU A 1 200 ? 31.297 29.984 8.391 1 87.38 200 GLU A N 1
ATOM 1627 C CA . GLU A 1 200 ? 31.906 30.938 9.328 1 87.38 200 GLU A CA 1
ATOM 1628 C C . GLU A 1 200 ? 33 30.266 10.164 1 87.38 200 GLU A C 1
ATOM 1630 O O . GLU A 1 200 ? 34 30.891 10.484 1 87.38 200 GLU A O 1
ATOM 1635 N N . VAL A 1 201 ? 32.719 29.094 10.523 1 87.25 201 VAL A N 1
ATOM 1636 C CA . VAL A 1 201 ? 33.719 28.375 11.344 1 87.25 201 VAL A CA 1
ATOM 1637 C C . VAL A 1 201 ? 35 28.172 10.547 1 87.25 201 VAL A C 1
ATOM 1639 O O . VAL A 1 201 ? 36.094 28.312 11.086 1 87.25 201 VAL A O 1
ATOM 1642 N N . LYS A 1 202 ? 34.875 27.844 9.352 1 82.12 202 LYS A N 1
ATOM 1643 C CA . LYS A 1 202 ? 36.031 27.641 8.484 1 82.12 202 LYS A CA 1
ATOM 1644 C C . LYS A 1 202 ? 36.812 28.953 8.281 1 82.12 202 LYS A C 1
ATOM 1646 O O . LYS A 1 202 ? 38.031 28.938 8.18 1 82.12 202 LYS A O 1
ATOM 1651 N N . LEU A 1 203 ? 36.094 30.062 8.258 1 85.69 203 LEU A N 1
ATOM 1652 C CA . LEU A 1 203 ? 36.688 31.359 7.98 1 85.69 203 LEU A CA 1
ATOM 1653 C C . LEU A 1 203 ? 37.344 31.938 9.242 1 85.69 203 LEU A C 1
ATOM 1655 O O . LEU A 1 203 ? 38.469 32.438 9.195 1 85.69 203 LEU A O 1
ATOM 1659 N N . ARG A 1 204 ? 36.625 31.812 10.297 1 89.38 204 ARG A N 1
ATOM 1660 C CA . ARG A 1 204 ? 37.062 32.5 11.516 1 89.38 204 ARG A CA 1
ATOM 1661 C C . ARG A 1 204 ? 38.062 31.625 12.305 1 89.38 204 ARG A C 1
ATOM 1663 O O . ARG A 1 204 ? 38.969 32.156 12.961 1 89.38 204 ARG A O 1
ATOM 1670 N N . TRP A 1 205 ? 37.812 30.375 12.336 1 89.5 205 TRP A N 1
ATOM 1671 C CA . TRP A 1 205 ? 38.688 29.469 13.062 1 89.5 205 TRP A CA 1
ATOM 1672 C C . TRP A 1 205 ? 39.25 28.391 12.133 1 89.5 205 TRP A C 1
ATOM 1674 O O . TRP A 1 205 ? 39 27.203 12.328 1 89.5 205 TRP A O 1
ATOM 1684 N N . PRO A 1 206 ? 40.062 28.859 11.211 1 84.06 206 PRO A N 1
ATOM 1685 C CA . PRO A 1 206 ? 40.594 27.891 10.258 1 84.06 206 PRO A CA 1
ATOM 1686 C C . PRO A 1 206 ? 41.438 26.812 10.938 1 84.06 206 PRO A C 1
ATOM 1688 O O . PRO A 1 206 ? 42.375 27.125 11.664 1 84.06 206 PRO A O 1
ATOM 1691 N N . ASN A 1 207 ? 41.094 25.578 10.75 1 80.38 207 ASN A N 1
ATOM 1692 C CA . ASN A 1 207 ? 41.875 24.391 11.172 1 80.38 207 ASN A CA 1
ATOM 1693 C C . ASN A 1 207 ? 41.875 24.266 12.695 1 80.38 207 ASN A C 1
ATOM 1695 O O . ASN A 1 207 ? 42.844 23.719 13.266 1 80.38 207 ASN A O 1
ATOM 1699 N N . LYS A 1 208 ? 40.938 24.844 13.352 1 85.62 208 LYS A N 1
ATOM 1700 C CA . LYS A 1 208 ? 40.875 24.734 14.805 1 85.62 208 LYS A CA 1
ATOM 1701 C C . LYS A 1 208 ? 39.656 23.953 15.266 1 85.62 208 LYS A C 1
ATOM 1703 O O . LYS A 1 208 ? 39.719 23.266 16.281 1 85.62 208 LYS A O 1
ATOM 1708 N N . LEU A 1 209 ? 38.625 24.172 14.461 1 88.31 209 LEU A N 1
ATOM 1709 C CA . LEU A 1 209 ? 37.344 23.594 14.875 1 88.31 209 LEU A CA 1
ATOM 1710 C C . LEU A 1 209 ? 36.75 22.719 13.773 1 88.31 209 LEU A C 1
ATOM 1712 O O . LEU A 1 209 ? 37.062 22.922 12.594 1 88.31 209 LEU A O 1
ATOM 1716 N N . LYS A 1 210 ? 36.094 21.672 14.188 1 85.31 210 LYS A N 1
ATOM 1717 C CA . LYS A 1 210 ? 35.312 20.828 13.289 1 85.31 210 LYS A CA 1
ATOM 1718 C C . LYS A 1 210 ? 33.844 20.906 13.617 1 85.31 210 LYS A C 1
ATOM 1720 O O . LYS A 1 210 ? 33.438 20.938 14.789 1 85.31 210 LYS A O 1
ATOM 1725 N N . VAL A 1 211 ? 33.094 21.125 12.555 1 84.88 211 VAL A N 1
ATOM 1726 C CA . VAL A 1 211 ? 31.641 21.203 12.734 1 84.88 211 VAL A CA 1
ATOM 1727 C C . VAL A 1 211 ? 30.969 20.016 12.062 1 84.88 211 VAL A C 1
ATOM 1729 O O . VAL A 1 211 ? 31.312 19.641 10.938 1 84.88 211 VAL A O 1
ATOM 1732 N N . GLU A 1 212 ? 30.172 19.281 12.797 1 81.19 212 GLU A N 1
ATOM 1733 C CA . GLU A 1 212 ? 29.438 18.141 12.25 1 81.19 212 GLU A CA 1
ATOM 1734 C C . GLU A 1 212 ? 27.953 18.25 12.555 1 81.19 212 GLU A C 1
ATOM 1736 O O . GLU A 1 212 ? 27.562 18.766 13.602 1 81.19 212 GLU A O 1
ATOM 1741 N N . SER A 1 213 ? 27.188 17.906 11.523 1 77.12 213 SER A N 1
ATOM 1742 C CA . SER A 1 213 ? 25.75 17.891 11.711 1 77.12 213 SER A CA 1
ATOM 1743 C C . SER A 1 213 ? 25.266 16.516 12.18 1 77.12 213 SER A C 1
ATOM 1745 O O . SER A 1 213 ? 25.703 15.484 11.664 1 77.12 213 SER A O 1
ATOM 1747 N N . LYS A 1 214 ? 24.641 16.438 13.273 1 71.31 214 LYS A N 1
ATOM 1748 C CA . LYS A 1 214 ? 24.078 15.195 13.797 1 71.31 214 LYS A CA 1
ATOM 1749 C C . LYS A 1 214 ? 22.547 15.258 13.828 1 71.31 214 LYS A C 1
ATOM 1751 O O . LYS A 1 214 ? 21.969 16.297 14.133 1 71.31 214 LYS A O 1
ATOM 1756 N N . MET A 1 215 ? 21.938 14.227 13.234 1 63.59 215 MET A N 1
ATOM 1757 C CA . MET A 1 215 ? 20.484 14.148 13.258 1 63.59 215 MET A CA 1
ATOM 1758 C C . MET A 1 215 ? 19.984 13.617 14.602 1 63.59 215 MET A C 1
ATOM 1760 O O . MET A 1 215 ? 20.531 12.641 15.125 1 63.59 215 MET A O 1
ATOM 1764 N N . ASN A 1 216 ? 19.312 14.398 15.305 1 55.75 216 ASN A N 1
ATOM 1765 C CA . ASN A 1 216 ? 18.641 13.883 16.484 1 55.75 216 ASN A CA 1
ATOM 1766 C C . ASN A 1 216 ? 17.125 13.828 16.281 1 55.75 216 ASN A C 1
ATOM 1768 O O . ASN A 1 216 ? 16.625 14.188 15.227 1 55.75 216 ASN A O 1
ATOM 1772 N N . ASN A 1 217 ? 16.391 13.156 17.266 1 50.09 217 ASN A N 1
ATOM 1773 C CA . ASN A 1 217 ? 14.961 12.906 17.219 1 50.09 217 ASN A CA 1
ATOM 1774 C C . ASN A 1 217 ? 14.188 14.172 16.844 1 50.09 217 ASN A C 1
ATOM 1776 O O . ASN A 1 217 ? 13.055 14.086 16.359 1 50.09 217 ASN A O 1
ATOM 1780 N N . PHE A 1 218 ? 14.93 15.32 17.141 1 48.5 218 PHE A N 1
ATOM 1781 C CA . PHE A 1 218 ? 14.18 16.562 17.062 1 48.5 218 PHE A CA 1
ATOM 1782 C C . PHE A 1 218 ? 14.648 17.406 15.875 1 48.5 218 PHE A C 1
ATOM 1784 O O . PHE A 1 218 ? 14.117 18.5 15.625 1 48.5 218 PHE A O 1
ATOM 1791 N N . GLY A 1 219 ? 15.633 16.891 15.234 1 55.72 219 GLY A N 1
ATOM 1792 C CA . GLY A 1 219 ? 16.141 17.641 14.094 1 55.72 219 GLY A CA 1
ATOM 1793 C C . GLY A 1 219 ? 17.641 17.578 13.961 1 55.72 219 GLY A C 1
ATOM 1794 O O . GLY A 1 219 ? 18.297 16.719 14.578 1 55.72 219 GLY A O 1
ATOM 1795 N N . CYS A 1 220 ? 18.25 18.375 13.062 1 65.31 220 CYS A N 1
ATOM 1796 C CA . CYS A 1 220 ? 19.688 18.375 12.797 1 65.31 220 CYS A CA 1
ATOM 1797 C C . CYS A 1 220 ? 20.406 19.312 13.75 1 65.31 220 CYS A C 1
ATOM 1799 O O . CYS A 1 220 ? 20 20.469 13.938 1 65.31 220 CYS A O 1
ATOM 1801 N N . ILE A 1 221 ? 21.281 18.812 14.664 1 76.56 221 ILE A N 1
ATOM 1802 C CA . ILE A 1 221 ? 22.094 19.609 15.57 1 76.56 221 ILE A CA 1
ATOM 1803 C C . ILE A 1 221 ? 23.516 19.719 15.031 1 76.56 221 ILE A C 1
ATOM 1805 O O . ILE A 1 221 ? 24 18.812 14.359 1 76.56 221 ILE A O 1
ATOM 1809 N N . LEU A 1 222 ? 24.109 20.891 15.258 1 85.38 222 LEU A N 1
ATOM 1810 C CA . LEU A 1 222 ? 25.5 21.078 14.883 1 85.38 222 LEU A CA 1
ATOM 1811 C C . LEU A 1 222 ? 26.422 20.828 16.078 1 85.38 222 LEU A C 1
ATOM 1813 O O . LEU A 1 222 ? 26.156 21.297 17.188 1 85.38 222 LEU A O 1
ATOM 1817 N N . VAL A 1 223 ? 27.344 20 15.945 1 87.25 223 VAL A N 1
ATOM 1818 C CA . VAL A 1 223 ? 28.328 19.719 16.969 1 87.25 223 VAL A CA 1
ATOM 1819 C C . VAL A 1 223 ? 29.672 20.328 16.562 1 87.25 223 VAL A C 1
ATOM 1821 O O . VAL A 1 223 ? 30.203 20.016 15.492 1 87.25 223 VAL A O 1
ATOM 1824 N N . VAL A 1 224 ? 30.156 21.219 17.422 1 89.06 224 VAL A N 1
ATOM 1825 C CA . VAL A 1 224 ? 31.453 21.859 17.188 1 89.06 224 VAL A CA 1
ATOM 1826 C C . VAL A 1 224 ? 32.5 21.219 18.094 1 89.06 224 VAL A C 1
ATOM 1828 O O . VAL A 1 224 ? 32.312 21.094 19.297 1 89.06 224 VAL A O 1
ATOM 1831 N N . GLN A 1 225 ? 33.469 20.734 17.5 1 87.5 225 GLN A N 1
ATOM 1832 C CA . GLN A 1 225 ? 34.562 20.109 18.25 1 87.5 225 GLN A CA 1
ATOM 1833 C C . GLN A 1 225 ? 35.938 20.688 17.828 1 87.5 225 GLN A C 1
ATOM 1835 O O . GLN A 1 225 ? 36.031 21.297 16.766 1 87.5 225 GLN A O 1
ATOM 1840 N N . ARG A 1 226 ? 36.906 20.547 18.703 1 86.31 226 ARG A N 1
ATOM 1841 C CA . ARG A 1 226 ? 38.25 20.969 18.391 1 86.31 226 ARG A CA 1
ATOM 1842 C C . ARG A 1 226 ? 38.938 19.969 17.469 1 86.31 226 ARG A C 1
ATOM 1844 O O . ARG A 1 226 ? 38.75 18.766 17.594 1 86.31 226 ARG A O 1
ATOM 1851 N N . LEU A 1 227 ? 39.625 20.562 16.5 1 82.38 227 LEU A N 1
ATOM 1852 C CA . LEU A 1 227 ? 40.344 19.703 15.57 1 82.38 227 LEU A CA 1
ATOM 1853 C C . LEU A 1 227 ? 41.469 18.953 16.281 1 82.38 227 LEU A C 1
ATOM 1855 O O . LEU A 1 227 ? 42.188 19.547 17.078 1 82.38 227 LEU A O 1
ATOM 1859 N N . GLY A 1 228 ? 41.5 17.703 16.172 1 75.19 228 GLY A N 1
ATOM 1860 C CA . GLY A 1 228 ? 42.562 16.891 16.734 1 75.19 228 GLY A CA 1
ATOM 1861 C C . GLY A 1 228 ? 43.844 16.984 15.961 1 75.19 228 GLY A C 1
ATOM 1862 O O . GLY A 1 228 ? 44.031 17.906 15.164 1 75.19 228 GLY A O 1
ATOM 1863 N N . THR A 1 229 ? 44.781 16.094 16.297 1 78.25 229 THR A N 1
ATOM 1864 C CA . THR A 1 229 ? 46.031 16 15.578 1 78.25 229 THR A CA 1
ATOM 1865 C C . THR A 1 229 ? 45.812 15.547 14.141 1 78.25 229 THR A C 1
ATOM 1867 O O . THR A 1 229 ? 44.719 15.125 13.781 1 78.25 229 THR A O 1
ATOM 1870 N N . LYS A 1 230 ? 46.75 15.734 13.305 1 78.88 230 LYS A N 1
ATOM 1871 C CA . LYS A 1 230 ? 46.656 15.32 11.906 1 78.88 230 LYS A CA 1
ATOM 1872 C C . LYS A 1 230 ? 46.312 13.844 11.789 1 78.88 230 LYS A C 1
ATOM 1874 O O . LYS A 1 230 ? 45.5 13.453 10.938 1 78.88 230 LYS A O 1
ATOM 1879 N N . GLU A 1 231 ? 47 13.109 12.672 1 81.06 231 GLU A N 1
ATOM 1880 C CA . GLU A 1 231 ? 46.75 11.672 12.664 1 81.06 231 GLU A CA 1
ATOM 1881 C C . GLU A 1 231 ? 45.312 11.359 13.07 1 81.06 231 GLU A C 1
ATOM 1883 O O . GLU A 1 231 ? 44.688 10.477 12.492 1 81.06 231 GLU A O 1
ATOM 1888 N N . GLU A 1 232 ? 44.906 12.086 14.016 1 80.56 232 GLU A N 1
ATOM 1889 C CA . GLU A 1 232 ? 43.531 11.883 14.477 1 80.56 232 GLU A CA 1
ATOM 1890 C C . GLU A 1 232 ? 42.5 12.258 13.391 1 80.56 232 GLU A C 1
ATOM 1892 O O . GLU A 1 232 ? 41.5 11.586 13.227 1 80.56 232 GLU A O 1
ATOM 1897 N N . GLU A 1 233 ? 42.844 13.289 12.758 1 80 233 GLU A N 1
ATOM 1898 C CA . GLU A 1 233 ? 41.969 13.75 11.711 1 80 233 GLU A CA 1
ATOM 1899 C C . GLU A 1 233 ? 41.938 12.789 10.523 1 80 233 GLU A C 1
ATOM 1901 O O . GLU A 1 233 ? 40.906 12.57 9.898 1 80 233 GLU A O 1
ATOM 1906 N N . GLU A 1 234 ? 43.125 12.281 10.219 1 82.31 234 GLU A N 1
ATOM 1907 C CA . GLU A 1 234 ? 43.219 11.281 9.156 1 82.31 234 GLU A CA 1
ATOM 1908 C C . GLU A 1 234 ? 42.438 10.031 9.523 1 82.31 234 GLU A C 1
ATOM 1910 O O . GLU A 1 234 ? 41.75 9.445 8.68 1 82.31 234 GLU A O 1
ATOM 1915 N N . GLN A 1 235 ? 42.656 9.625 10.75 1 85 235 GLN A N 1
ATOM 1916 C CA . GLN A 1 235 ? 41.906 8.453 11.219 1 85 235 GLN A CA 1
ATOM 1917 C C . GLN A 1 235 ? 40.406 8.695 11.195 1 85 235 GLN A C 1
ATOM 1919 O O . GLN A 1 235 ? 39.625 7.797 10.852 1 85 235 GLN A O 1
ATOM 1924 N N . ARG A 1 236 ? 40 9.844 11.555 1 81.12 236 ARG A N 1
ATOM 1925 C CA . ARG A 1 236 ? 38.594 10.195 11.531 1 81.12 236 ARG A CA 1
ATOM 1926 C C . ARG A 1 236 ? 38.031 10.18 10.102 1 81.12 236 ARG A C 1
ATOM 1928 O O . ARG A 1 236 ? 36.906 9.789 9.875 1 81.12 236 ARG A O 1
ATOM 1935 N N . GLU A 1 237 ? 38.812 10.633 9.266 1 80.06 237 GLU A N 1
ATOM 1936 C CA . GLU A 1 237 ? 38.438 10.633 7.859 1 80.06 237 GLU A CA 1
ATOM 1937 C C . GLU A 1 237 ? 38.281 9.211 7.328 1 80.06 237 GLU A C 1
ATOM 1939 O O . GLU A 1 237 ? 37.375 8.922 6.543 1 80.06 237 GLU A O 1
ATOM 1944 N N . ILE A 1 238 ? 39.25 8.398 7.711 1 83.44 238 ILE A N 1
ATOM 1945 C CA . ILE A 1 238 ? 39.188 7 7.305 1 83.44 238 ILE A CA 1
ATOM 1946 C C . ILE A 1 238 ? 37.906 6.348 7.875 1 83.44 238 ILE A C 1
ATOM 1948 O O . ILE A 1 238 ? 37.219 5.633 7.168 1 83.44 238 ILE A O 1
ATOM 1952 N N . GLU A 1 239 ? 37.688 6.613 9.086 1 85.12 239 GLU A N 1
ATOM 1953 C CA . GLU A 1 239 ? 36.5 6.07 9.742 1 85.12 239 GLU A CA 1
ATOM 1954 C C . GLU A 1 239 ? 35.219 6.594 9.086 1 85.12 239 GLU A C 1
ATOM 1956 O O . GLU A 1 239 ? 34.25 5.855 8.945 1 85.12 239 GLU A O 1
ATOM 1961 N N . LYS A 1 240 ? 35.25 7.809 8.789 1 80 240 LYS A N 1
ATOM 1962 C CA . LYS A 1 240 ? 34.125 8.414 8.109 1 80 240 LYS A CA 1
ATOM 1963 C C . LYS A 1 240 ? 33.875 7.758 6.754 1 80 240 LYS A C 1
ATOM 1965 O O . LYS A 1 240 ? 32.75 7.461 6.395 1 80 240 LYS A O 1
ATOM 1970 N N . ARG A 1 241 ? 34.906 7.582 6.059 1 79.75 241 ARG A N 1
ATOM 1971 C CA . ARG A 1 241 ? 34.812 6.945 4.75 1 79.75 241 ARG A CA 1
ATOM 1972 C C . ARG A 1 241 ? 34.281 5.52 4.883 1 79.75 241 ARG A C 1
ATOM 1974 O O . ARG A 1 241 ? 33.469 5.07 4.066 1 79.75 241 ARG A O 1
ATOM 1981 N N . GLU A 1 242 ? 34.75 4.855 5.844 1 84.5 242 GLU A N 1
ATOM 1982 C CA . GLU A 1 242 ? 34.281 3.488 6.09 1 84.5 242 GLU A CA 1
ATOM 1983 C C . GLU A 1 242 ? 32.812 3.459 6.492 1 84.5 242 GLU A C 1
ATOM 1985 O O . GLU A 1 242 ? 32.094 2.557 6.094 1 84.5 242 GLU A O 1
ATOM 1990 N N . ARG A 1 243 ? 32.531 4.41 7.27 1 83.38 243 ARG A N 1
ATOM 1991 C CA . ARG A 1 243 ? 31.125 4.512 7.684 1 83.38 243 ARG A CA 1
ATOM 1992 C C . ARG A 1 243 ? 30.219 4.805 6.492 1 83.38 243 ARG A C 1
ATOM 1994 O O . ARG A 1 243 ? 29.125 4.258 6.398 1 83.38 243 ARG A O 1
ATOM 2001 N N . GLU A 1 244 ? 30.625 5.637 5.691 1 81.81 244 GLU A N 1
ATOM 2002 C CA . GLU A 1 244 ? 29.859 5.98 4.496 1 81.81 244 GLU A CA 1
ATOM 2003 C C . GLU A 1 244 ? 29.719 4.781 3.564 1 81.81 244 GLU A C 1
ATOM 2005 O O . GLU A 1 244 ? 28.656 4.566 2.973 1 81.81 244 GLU A O 1
ATOM 2010 N N . LYS A 1 245 ? 30.781 4.07 3.449 1 82.44 245 LYS A N 1
ATOM 2011 C CA . LYS A 1 245 ? 30.75 2.859 2.633 1 82.44 245 LYS A CA 1
ATOM 2012 C C . LYS A 1 245 ? 29.766 1.837 3.205 1 82.44 245 LYS A C 1
ATOM 2014 O O . LYS A 1 245 ? 29.031 1.198 2.457 1 82.44 245 LYS A O 1
ATOM 2019 N N . THR A 1 246 ? 29.828 1.707 4.465 1 84.81 246 THR A N 1
ATOM 2020 C CA . THR A 1 246 ? 28.922 0.783 5.141 1 84.81 246 THR A CA 1
ATOM 2021 C C . THR A 1 246 ? 27.469 1.23 4.977 1 84.81 246 THR A C 1
ATOM 2023 O O . THR A 1 246 ? 26.578 0.4 4.812 1 84.81 246 THR A O 1
ATOM 2026 N N . GLU A 1 247 ? 27.297 2.494 4.988 1 83.25 247 GLU A N 1
ATOM 2027 C CA . GLU A 1 247 ? 25.969 3.049 4.812 1 83.25 247 GLU A CA 1
ATOM 2028 C C . GLU A 1 247 ? 25.422 2.756 3.418 1 83.25 247 GLU A C 1
ATOM 2030 O O . GLU A 1 247 ? 24.234 2.48 3.252 1 83.25 247 GLU A O 1
ATOM 2035 N N . ILE A 1 248 ? 26.297 2.818 2.539 1 85.5 248 ILE A N 1
ATOM 2036 C CA . ILE A 1 248 ? 25.906 2.533 1.166 1 85.5 248 ILE A CA 1
ATOM 2037 C C . ILE A 1 248 ? 25.547 1.053 1.028 1 85.5 248 ILE A C 1
ATOM 2039 O O . ILE A 1 248 ? 24.547 0.702 0.394 1 85.5 248 ILE A O 1
ATOM 2043 N N . GLN A 1 249 ? 26.375 0.256 1.607 1 88 249 GLN A N 1
ATOM 2044 C CA . GLN A 1 249 ? 26.141 -1.182 1.542 1 88 249 GLN A CA 1
ATOM 2045 C C . GLN A 1 249 ? 24.812 -1.549 2.203 1 88 249 GLN A C 1
ATOM 2047 O O . GLN A 1 249 ? 24.078 -2.406 1.705 1 88 249 GLN A O 1
ATOM 2052 N N . GLN A 1 250 ? 24.609 -0.883 3.248 1 88.62 250 GLN A N 1
ATOM 2053 C CA . GLN A 1 250 ? 23.359 -1.126 3.953 1 88.62 250 GLN A CA 1
ATOM 2054 C C . GLN A 1 250 ? 22.156 -0.643 3.135 1 88.62 250 GLN A C 1
ATOM 2056 O O . GLN A 1 250 ? 21.094 -1.272 3.141 1 88.62 250 GLN A O 1
ATOM 2061 N N . ALA A 1 251 ? 22.359 0.409 2.436 1 89.31 251 ALA A N 1
ATOM 2062 C CA . ALA A 1 251 ? 21.281 0.959 1.61 1 89.31 251 ALA A CA 1
ATOM 2063 C C . ALA A 1 251 ? 21 0.054 0.416 1 89.31 251 ALA A C 1
ATOM 2065 O O . ALA A 1 251 ? 19.844 -0.113 0.024 1 89.31 251 ALA A O 1
ATOM 2066 N N . VAL A 1 252 ? 22.062 -0.508 -0.181 1 92.94 252 VAL A N 1
ATOM 2067 C CA . VAL A 1 252 ? 21.891 -1.417 -1.311 1 92.94 252 VAL A CA 1
ATOM 2068 C C . VAL A 1 252 ? 21.219 -2.701 -0.843 1 92.94 252 VAL A C 1
ATOM 2070 O O . VAL A 1 252 ? 20.422 -3.293 -1.579 1 92.94 252 VAL A O 1
ATOM 2073 N N . GLY A 1 253 ? 21.578 -3.129 0.366 1 94.06 253 GLY A N 1
ATOM 2074 C CA . GLY A 1 253 ? 20.875 -4.168 1.102 1 94.06 253 GLY A CA 1
ATOM 2075 C C . GLY A 1 253 ? 20.719 -5.453 0.313 1 94.06 253 GLY A C 1
ATOM 2076 O O . GLY A 1 253 ? 21.703 -6.012 -0.179 1 94.06 253 GLY A O 1
ATOM 2077 N N . LEU A 1 254 ? 19.484 -5.844 0.039 1 97.25 254 LEU A N 1
ATOM 2078 C CA . LEU A 1 254 ? 19.203 -7.164 -0.509 1 97.25 254 LEU A CA 1
ATOM 2079 C C . LEU A 1 254 ? 19.625 -7.254 -1.968 1 97.25 254 LEU A C 1
ATOM 2081 O O . LEU A 1 254 ? 19.812 -8.352 -2.5 1 97.25 254 LEU A O 1
ATOM 2085 N N . SER A 1 255 ? 19.781 -6.164 -2.607 1 97.44 255 SER A N 1
ATOM 2086 C CA . SER A 1 255 ? 20.234 -6.172 -3.99 1 97.44 255 SER A CA 1
ATOM 2087 C C . SER A 1 255 ? 21.625 -6.801 -4.105 1 97.44 255 SER A C 1
ATOM 2089 O O . SER A 1 255 ? 21.953 -7.402 -5.133 1 97.44 255 SER A O 1
ATOM 2091 N N . ILE A 1 256 ? 22.453 -6.695 -3.094 1 96.94 256 ILE A N 1
ATOM 2092 C CA . ILE A 1 256 ? 23.766 -7.32 -3.08 1 96.94 256 ILE A CA 1
ATOM 2093 C C . ILE A 1 256 ? 23.625 -8.836 -3.135 1 96.94 256 ILE A C 1
ATOM 2095 O O . ILE A 1 256 ? 24.328 -9.516 -3.881 1 96.94 256 ILE A O 1
ATOM 2099 N N . LEU A 1 257 ? 22.719 -9.305 -2.326 1 98.06 257 LEU A N 1
ATOM 2100 C CA . LEU A 1 257 ? 22.484 -10.742 -2.322 1 98.06 257 LEU A CA 1
ATOM 2101 C C . LEU A 1 257 ? 22 -11.219 -3.691 1 98.06 257 LEU A C 1
ATOM 2103 O O . LEU A 1 257 ? 22.422 -12.273 -4.176 1 98.06 257 LEU A O 1
ATOM 2107 N N . MET A 1 258 ? 21.094 -10.484 -4.312 1 98.31 258 MET A N 1
ATOM 2108 C CA . MET A 1 258 ? 20.562 -10.867 -5.621 1 98.31 258 MET A CA 1
ATOM 2109 C C . MET A 1 258 ? 21.688 -10.93 -6.656 1 98.31 258 MET A C 1
ATOM 2111 O O . MET A 1 258 ? 21.688 -11.812 -7.516 1 98.31 258 MET A O 1
ATOM 2115 N N . ARG A 1 259 ? 22.578 -10.047 -6.574 1 97.19 259 ARG A N 1
ATOM 2116 C CA . ARG A 1 259 ? 23.719 -10.07 -7.473 1 97.19 259 ARG A CA 1
ATOM 2117 C C . ARG A 1 259 ? 24.594 -11.297 -7.223 1 97.19 259 ARG A C 1
ATOM 2119 O O . ARG A 1 259 ? 25.078 -11.914 -8.164 1 97.19 259 ARG A O 1
ATOM 2126 N N . LYS A 1 260 ? 24.797 -11.586 -5.941 1 97.62 260 LYS A N 1
ATOM 2127 C CA . LYS A 1 260 ? 25.562 -12.781 -5.605 1 97.62 260 LYS A CA 1
ATOM 2128 C C . LYS A 1 260 ? 24.906 -14.031 -6.184 1 97.62 260 LYS A C 1
ATOM 2130 O O . LYS A 1 260 ? 25.609 -14.93 -6.672 1 97.62 260 LYS A O 1
ATOM 2135 N N . ILE A 1 261 ? 23.625 -14.102 -6.074 1 98.38 261 ILE A N 1
ATOM 2136 C CA . ILE A 1 261 ? 22.875 -15.242 -6.598 1 98.38 261 ILE A CA 1
ATOM 2137 C C . ILE A 1 261 ? 23.016 -15.297 -8.117 1 98.38 261 ILE A C 1
ATOM 2139 O O . ILE A 1 261 ? 23.297 -16.359 -8.68 1 98.38 261 ILE A O 1
ATOM 2143 N N . ALA A 1 262 ? 22.828 -14.188 -8.766 1 97.81 262 ALA A N 1
ATOM 2144 C CA . ALA A 1 262 ? 22.969 -14.109 -10.211 1 97.81 262 ALA A CA 1
ATOM 2145 C C . ALA A 1 262 ? 24.375 -14.508 -10.656 1 97.81 262 ALA A C 1
ATOM 2147 O O . ALA A 1 262 ? 24.531 -15.281 -11.602 1 97.81 262 ALA A O 1
AT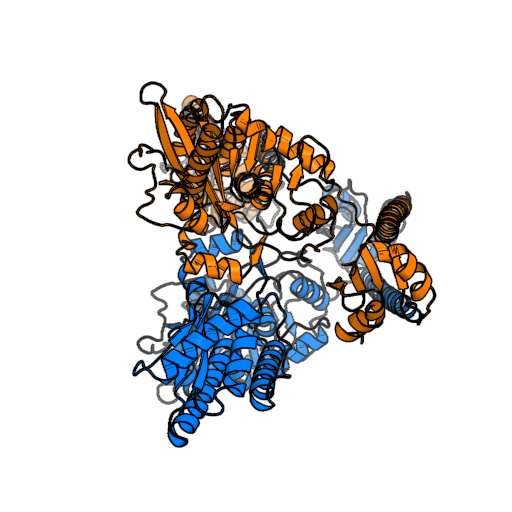OM 2148 N N . ASP A 1 263 ? 25.375 -14.102 -9.961 1 96.81 263 ASP A N 1
ATOM 2149 C CA . ASP A 1 263 ? 26.781 -14.328 -10.305 1 96.81 263 ASP A CA 1
ATOM 2150 C C . ASP A 1 263 ? 27.172 -15.789 -10.078 1 96.81 263 ASP A C 1
ATOM 2152 O O . ASP A 1 263 ? 28.125 -16.281 -10.688 1 96.81 263 ASP A O 1
ATOM 2156 N N . SER A 1 264 ? 26.484 -16.438 -9.188 1 96.69 264 SER A N 1
ATOM 2157 C CA . SER A 1 264 ? 26.812 -17.812 -8.867 1 96.69 264 SER A CA 1
ATOM 2158 C C . SER A 1 264 ? 26.578 -18.734 -10.07 1 96.69 264 SER A C 1
ATOM 2160 O O . SER A 1 264 ? 27.219 -19.766 -10.203 1 96.69 264 SER A O 1
ATOM 2162 N N . GLY A 1 265 ? 25.562 -18.406 -10.867 1 96 265 GLY A N 1
ATOM 2163 C CA . GLY A 1 265 ? 25.25 -19.203 -12.047 1 96 265 GLY A CA 1
ATOM 2164 C C . GLY A 1 265 ? 24.594 -20.531 -11.727 1 96 265 GLY A C 1
ATOM 2165 O O . GLY A 1 265 ? 24.453 -21.375 -12.602 1 96 265 GLY A O 1
ATOM 2166 N N . LYS A 1 266 ? 24.234 -20.672 -10.477 1 97.69 266 LYS A N 1
ATOM 2167 C CA . LYS A 1 266 ? 23.641 -21.938 -10.047 1 97.69 266 LYS A CA 1
ATOM 2168 C C . LYS A 1 266 ? 22.219 -22.078 -10.586 1 97.69 266 LYS A C 1
ATOM 2170 O O . LYS A 1 266 ? 21.578 -21.094 -10.953 1 97.69 266 LYS A O 1
ATOM 2175 N N . LEU A 1 267 ? 21.734 -23.328 -10.625 1 98.62 267 LEU A N 1
ATOM 2176 C CA . LEU A 1 267 ? 20.344 -23.578 -10.992 1 98.62 267 LEU A CA 1
ATOM 2177 C C . LEU A 1 267 ? 19.406 -22.984 -9.953 1 98.62 267 LEU A C 1
ATOM 2179 O O . LEU A 1 267 ? 19.547 -23.25 -8.758 1 98.62 267 LEU A O 1
ATOM 2183 N N . ILE A 1 268 ? 18.547 -22.141 -10.453 1 98.81 268 ILE A N 1
ATOM 2184 C CA . ILE A 1 268 ? 17.516 -21.562 -9.594 1 98.81 268 ILE A CA 1
ATOM 2185 C C . ILE A 1 268 ? 16.188 -22.297 -9.805 1 98.81 268 ILE A C 1
ATOM 2187 O O . ILE A 1 268 ? 15.672 -22.344 -10.922 1 98.81 268 ILE A O 1
ATOM 2191 N N . VAL A 1 269 ? 15.688 -22.859 -8.766 1 98.81 269 VAL A N 1
ATOM 2192 C CA . VAL A 1 269 ? 14.453 -23.641 -8.836 1 98.81 269 VAL A CA 1
ATOM 2193 C C . VAL A 1 269 ? 13.336 -22.875 -8.133 1 98.81 269 VAL A C 1
ATOM 2195 O O . VAL A 1 269 ? 13.531 -22.344 -7.035 1 98.81 269 VAL A O 1
ATOM 2198 N N . GLY A 1 270 ? 12.203 -22.703 -8.742 1 98.38 270 GLY A N 1
ATOM 2199 C CA . GLY A 1 270 ? 11.008 -22.109 -8.164 1 98.38 270 GLY A CA 1
ATOM 2200 C C . GLY A 1 270 ? 9.742 -22.891 -8.484 1 98.38 270 GLY A C 1
ATOM 2201 O O . GLY A 1 270 ? 9.781 -23.875 -9.227 1 98.38 270 GLY A O 1
ATOM 2202 N N . HIS A 1 271 ? 8.688 -22.594 -7.852 1 97.75 271 HIS A N 1
ATOM 2203 C CA . HIS A 1 271 ? 7.359 -23.156 -8.078 1 97.75 271 HIS A CA 1
ATOM 2204 C C . HIS A 1 271 ? 6.379 -22.078 -8.523 1 97.75 271 HIS A C 1
ATOM 2206 O O . HIS A 1 271 ? 5.891 -21.297 -7.695 1 97.75 271 HIS A O 1
ATOM 2212 N N . ASN A 1 272 ? 6.078 -22.078 -9.789 1 95.31 272 ASN A N 1
ATOM 2213 C CA . ASN A 1 272 ? 5.273 -21 -10.344 1 95.31 272 ASN A CA 1
ATOM 2214 C C . ASN A 1 272 ? 5.93 -19.641 -10.117 1 95.31 272 ASN A C 1
ATOM 2216 O O . ASN A 1 272 ? 5.316 -18.734 -9.547 1 95.31 272 ASN A O 1
ATOM 2220 N N . MET A 1 273 ? 7.117 -19.484 -10.695 1 96.88 273 MET A N 1
ATOM 2221 C CA . MET A 1 273 ? 7.977 -18.438 -10.18 1 96.88 273 MET A CA 1
ATOM 2222 C C . MET A 1 273 ? 8.031 -17.25 -11.141 1 96.88 273 MET A C 1
ATOM 2224 O O . MET A 1 273 ? 8.867 -16.359 -11 1 96.88 273 MET A O 1
ATOM 2228 N N . LEU A 1 274 ? 7.172 -17.219 -12.156 1 96.88 274 LEU A N 1
ATOM 2229 C CA . LEU A 1 274 ? 7.215 -16.109 -13.102 1 96.88 274 LEU A CA 1
ATOM 2230 C C . LEU A 1 274 ? 7.078 -14.773 -12.391 1 96.88 274 LEU A C 1
ATOM 2232 O O . LEU A 1 274 ? 7.898 -13.875 -12.586 1 96.88 274 LEU A O 1
ATOM 2236 N N . LEU A 1 275 ? 6.066 -14.633 -11.594 1 96.38 275 LEU A N 1
ATOM 2237 C CA . LEU A 1 275 ? 5.832 -13.391 -10.867 1 96.38 275 LEU A CA 1
ATOM 2238 C C . LEU A 1 275 ? 7.004 -13.07 -9.945 1 96.38 275 LEU A C 1
ATOM 2240 O O . LEU A 1 275 ? 7.414 -11.906 -9.836 1 96.38 275 LEU A O 1
ATOM 2244 N N . ASP A 1 276 ? 7.562 -14.078 -9.281 1 97.94 276 ASP A N 1
ATOM 2245 C CA . ASP A 1 276 ? 8.727 -13.906 -8.422 1 97.94 276 ASP A CA 1
ATOM 2246 C C . ASP A 1 276 ? 9.883 -13.266 -9.188 1 97.94 276 ASP A C 1
ATOM 2248 O O . ASP A 1 276 ? 10.477 -12.281 -8.727 1 97.94 276 ASP A O 1
ATOM 2252 N N . LEU A 1 277 ? 10.125 -13.852 -10.32 1 98.12 277 LEU A N 1
ATOM 2253 C CA . LEU A 1 277 ? 11.25 -13.383 -11.125 1 98.12 277 LEU A CA 1
ATOM 2254 C C . LEU A 1 277 ? 11.023 -11.945 -11.586 1 98.12 277 LEU A C 1
ATOM 2256 O O . LEU A 1 277 ? 11.961 -11.148 -11.602 1 98.12 277 LEU A O 1
ATOM 2260 N N . CYS A 1 278 ? 9.82 -11.688 -11.977 1 98 278 CYS A N 1
ATOM 2261 C CA . CYS A 1 278 ? 9.508 -10.32 -12.398 1 98 278 CYS A CA 1
ATOM 2262 C C . CYS A 1 278 ? 9.773 -9.328 -11.281 1 98 278 CYS A C 1
ATOM 2264 O O . CYS A 1 278 ? 10.406 -8.289 -11.5 1 98 278 CYS A O 1
ATOM 2266 N N . HIS A 1 279 ? 9.32 -9.586 -10.102 1 98.19 279 HIS A N 1
ATOM 2267 C CA . HIS A 1 279 ? 9.539 -8.703 -8.961 1 98.19 279 HIS A CA 1
ATOM 2268 C C . HIS A 1 279 ? 11.016 -8.609 -8.602 1 98.19 279 HIS A C 1
ATOM 2270 O O . HIS A 1 279 ? 11.516 -7.531 -8.273 1 98.19 279 HIS A O 1
ATOM 2276 N N . ILE A 1 280 ? 11.68 -9.766 -8.633 1 98.5 280 ILE A N 1
ATOM 2277 C CA . ILE A 1 280 ? 13.102 -9.797 -8.289 1 98.5 280 ILE A CA 1
ATOM 2278 C C . ILE A 1 280 ? 13.875 -8.883 -9.234 1 98.5 280 ILE A C 1
ATOM 2280 O O . ILE A 1 280 ? 14.656 -8.031 -8.789 1 98.5 280 ILE A O 1
ATOM 2284 N N . VAL A 1 281 ? 13.656 -9.055 -10.5 1 98.25 281 VAL A N 1
ATOM 2285 C CA . VAL A 1 281 ? 14.375 -8.25 -11.484 1 98.25 281 VAL A CA 1
ATOM 2286 C C . VAL A 1 281 ? 13.992 -6.781 -11.32 1 98.25 281 VAL A C 1
ATOM 2288 O O . VAL A 1 281 ? 14.867 -5.914 -11.234 1 98.25 281 VAL A O 1
ATOM 2291 N N . HIS A 1 282 ? 12.727 -6.508 -11.211 1 97.69 282 HIS A N 1
ATOM 2292 C CA . HIS A 1 282 ? 12.195 -5.148 -11.164 1 97.69 282 HIS A CA 1
ATOM 2293 C C . HIS A 1 282 ? 12.68 -4.414 -9.914 1 97.69 282 HIS A C 1
ATOM 2295 O O . HIS A 1 282 ? 13.047 -3.24 -9.984 1 97.69 282 HIS A O 1
ATOM 2301 N N . GLN A 1 283 ? 12.711 -4.996 -8.781 1 96.19 283 GLN A N 1
ATOM 2302 C CA . GLN A 1 283 ? 12.977 -4.367 -7.492 1 96.19 283 GLN A CA 1
ATOM 2303 C C . GLN A 1 283 ? 14.477 -4.262 -7.227 1 96.19 283 GLN A C 1
ATOM 2305 O O . GLN A 1 283 ? 14.938 -3.281 -6.645 1 96.19 283 GLN A O 1
ATOM 2310 N N . PHE A 1 284 ? 15.234 -5.262 -7.688 1 97.56 284 PHE A N 1
ATOM 2311 C CA . PHE A 1 284 ? 16.609 -5.324 -7.188 1 97.56 284 PHE A CA 1
ATOM 2312 C C . PHE A 1 284 ? 17.594 -5.008 -8.297 1 97.56 284 PHE A C 1
ATOM 2314 O O . PHE A 1 284 ? 18.766 -4.691 -8.023 1 97.56 284 PHE A O 1
ATOM 2321 N N . PHE A 1 285 ? 17.219 -5.195 -9.5 1 97.19 285 PHE A N 1
ATOM 2322 C CA . PHE A 1 285 ? 18.125 -4.922 -10.602 1 97.19 285 PHE A CA 1
ATOM 2323 C C . PHE A 1 285 ? 17.719 -3.664 -11.352 1 97.19 285 PHE A C 1
ATOM 2325 O O . PHE A 1 285 ? 18.531 -2.775 -11.586 1 97.19 285 PHE A O 1
ATOM 2332 N N . GLY A 1 286 ? 16.469 -3.633 -11.695 1 95.62 286 GLY A N 1
ATOM 2333 C CA . GLY A 1 286 ? 15.945 -2.479 -12.406 1 95.62 286 GLY A CA 1
ATOM 2334 C C . GLY A 1 286 ? 14.555 -2.707 -12.969 1 95.62 286 GLY A C 1
ATOM 2335 O O . GLY A 1 286 ? 14.031 -3.82 -12.914 1 95.62 286 GLY A O 1
ATOM 2336 N N . GLN A 1 287 ? 14.031 -1.69 -13.586 1 95.31 287 GLN A N 1
ATOM 2337 C CA . GLN A 1 287 ? 12.68 -1.753 -14.133 1 95.31 287 GLN A CA 1
ATOM 2338 C C . GLN A 1 287 ? 12.586 -2.795 -15.242 1 95.31 287 GLN A C 1
ATOM 2340 O O . GLN A 1 287 ? 13.5 -2.92 -16.062 1 95.31 287 GLN A O 1
ATOM 2345 N N . LEU A 1 288 ? 11.492 -3.51 -15.25 1 97.56 288 LEU A N 1
ATOM 2346 C CA . LEU A 1 288 ? 11.258 -4.484 -16.312 1 97.56 288 LEU A CA 1
ATOM 2347 C C . LEU A 1 288 ? 11.164 -3.797 -17.672 1 97.56 288 LEU A C 1
ATOM 2349 O O . LEU A 1 288 ? 10.547 -2.736 -17.797 1 97.56 288 LEU A O 1
ATOM 2353 N N . PRO A 1 289 ? 11.734 -4.402 -18.656 1 97.31 289 PRO A N 1
ATOM 2354 C CA . PRO A 1 289 ? 11.656 -3.826 -20 1 97.31 289 PRO A CA 1
ATOM 2355 C C . PRO A 1 289 ? 10.242 -3.83 -20.562 1 97.31 289 PRO A C 1
ATOM 2357 O O . PRO A 1 289 ? 9.445 -4.711 -20.219 1 97.31 289 PRO A O 1
ATOM 2360 N N . GLU A 1 290 ? 9.953 -2.898 -21.406 1 96.12 290 GLU A N 1
ATOM 2361 C CA . GLU A 1 290 ? 8.664 -2.867 -22.094 1 96.12 290 GLU A CA 1
ATOM 2362 C C . GLU A 1 290 ? 8.57 -3.979 -23.141 1 96.12 290 GLU A C 1
ATOM 2364 O O . GLU A 1 290 ? 7.508 -4.578 -23.312 1 96.12 290 GLU A O 1
ATOM 2369 N N . SER A 1 291 ? 9.68 -4.234 -23.688 1 96.5 291 SER A N 1
ATOM 2370 C CA . SER A 1 291 ? 9.734 -5.266 -24.719 1 96.5 291 SER A CA 1
ATOM 2371 C C . SER A 1 291 ? 9.766 -6.66 -24.109 1 96.5 291 SER A C 1
ATOM 2373 O O . SER A 1 291 ? 10.617 -6.949 -23.25 1 96.5 291 SER A O 1
ATOM 2375 N N . TYR A 1 292 ? 8.883 -7.535 -24.656 1 96.94 292 TYR A N 1
ATOM 2376 C CA . TYR A 1 292 ? 8.828 -8.922 -24.203 1 96.94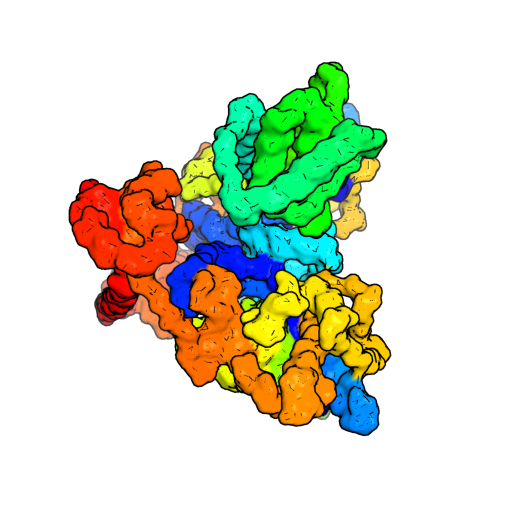 292 TYR A CA 1
ATOM 2377 C C . TYR A 1 292 ? 10.133 -9.648 -24.531 1 96.94 292 TYR A C 1
ATOM 2379 O O . TYR A 1 292 ? 10.641 -10.406 -23.703 1 96.94 292 TYR A O 1
ATOM 2387 N N . PHE A 1 293 ? 10.688 -9.406 -25.625 1 96.69 293 PHE A N 1
ATOM 2388 C CA . PHE A 1 293 ? 11.938 -10.031 -26.047 1 96.69 293 PHE A CA 1
ATOM 2389 C C . PHE A 1 293 ? 13.094 -9.602 -25.141 1 96.69 293 PHE A C 1
ATOM 2391 O O . PHE A 1 293 ? 13.922 -10.43 -24.766 1 96.69 293 PHE A O 1
ATOM 2398 N N . GLU A 1 294 ? 13.102 -8.359 -24.844 1 97.25 294 GLU A N 1
ATOM 2399 C CA . GLU A 1 294 ? 14.141 -7.852 -23.953 1 97.25 294 GLU A CA 1
ATOM 2400 C C . GLU A 1 294 ? 14 -8.438 -22.547 1 97.25 294 GLU A C 1
ATOM 2402 O O . GLU A 1 294 ? 15 -8.688 -21.875 1 97.25 294 GLU A O 1
ATOM 2407 N N . PHE A 1 295 ? 12.812 -8.625 -22.219 1 97.38 295 PHE A N 1
ATOM 2408 C CA . PHE A 1 295 ? 12.562 -9.227 -20.922 1 97.38 295 PHE A CA 1
ATOM 2409 C C . PHE A 1 295 ? 13.141 -10.633 -20.844 1 97.38 295 PHE A C 1
ATOM 2411 O O . PHE A 1 295 ? 13.859 -10.977 -19.906 1 97.38 295 PHE A O 1
ATOM 2418 N N . LYS A 1 296 ? 12.797 -11.445 -21.828 1 98.06 296 LYS A N 1
ATOM 2419 C CA . LYS A 1 296 ? 13.312 -12.805 -21.891 1 98.06 296 LYS A CA 1
ATOM 2420 C C . LYS A 1 296 ? 14.844 -12.82 -21.844 1 98.06 296 LYS A C 1
ATOM 2422 O O . LYS A 1 296 ? 15.438 -13.586 -21.078 1 98.06 296 LYS A O 1
ATOM 2427 N N . SER A 1 297 ? 15.406 -11.953 -22.609 1 97.62 297 SER A N 1
ATOM 2428 C CA . SER A 1 297 ? 16.859 -11.875 -22.688 1 97.62 297 SER A CA 1
ATOM 2429 C C . SER A 1 297 ? 17.469 -11.453 -21.359 1 97.62 297 SER A C 1
ATOM 2431 O O . SER A 1 297 ? 18.5 -11.992 -20.938 1 97.62 297 SER A O 1
ATOM 2433 N N . LEU A 1 298 ? 16.891 -10.5 -20.781 1 97.94 298 LEU A N 1
ATOM 2434 C CA . LEU A 1 298 ? 17.391 -9.984 -19.5 1 97.94 298 LEU A CA 1
ATOM 2435 C C . LEU A 1 298 ? 17.359 -11.062 -18.422 1 97.94 298 LEU A C 1
ATOM 2437 O O . LEU A 1 298 ? 18.344 -11.273 -17.719 1 97.94 298 LEU A O 1
ATOM 2441 N N . VAL A 1 299 ? 16.25 -11.727 -18.297 1 98.19 299 VAL A N 1
ATOM 2442 C CA . VAL A 1 299 ? 16.094 -12.758 -17.281 1 98.19 299 VAL A CA 1
ATOM 2443 C C . VAL A 1 299 ? 17.109 -13.875 -17.5 1 98.19 299 VAL A C 1
ATOM 2445 O O . VAL A 1 299 ? 17.734 -14.344 -16.547 1 98.19 299 VAL A O 1
ATOM 2448 N N . HIS A 1 300 ? 17.234 -14.258 -18.719 1 98.19 300 HIS A N 1
ATOM 2449 C CA . HIS A 1 300 ? 18.172 -15.336 -19.031 1 98.19 300 HIS A CA 1
ATOM 2450 C C . HIS A 1 300 ? 19.609 -14.906 -18.781 1 98.19 300 HIS A C 1
ATOM 2452 O O . HIS A 1 300 ? 20.453 -15.719 -18.391 1 98.19 300 HIS A O 1
ATOM 2458 N N . SER A 1 301 ? 19.906 -13.711 -19.062 1 97.75 301 SER A N 1
ATOM 2459 C CA . SER A 1 301 ? 21.25 -13.203 -18.812 1 97.75 301 SER A CA 1
ATOM 2460 C C . SER A 1 301 ? 21.562 -13.18 -17.328 1 97.75 301 SER A C 1
ATOM 2462 O O . SER A 1 301 ? 22.688 -13.492 -16.922 1 97.75 301 SER A O 1
ATOM 2464 N N . LEU A 1 302 ? 20.656 -12.805 -16.516 1 97.88 302 LEU A N 1
ATOM 2465 C CA . LEU A 1 302 ? 20.844 -12.742 -15.07 1 97.88 302 LEU A CA 1
ATOM 2466 C C . LEU A 1 302 ? 20.875 -14.141 -14.469 1 97.88 302 LEU A C 1
ATOM 2468 O O . LEU A 1 302 ? 21.703 -14.43 -13.594 1 97.88 302 LEU A O 1
ATOM 2472 N N . PHE A 1 303 ? 19.969 -14.938 -14.984 1 98.25 303 PHE A N 1
ATOM 2473 C CA . PHE A 1 303 ? 19.812 -16.297 -14.477 1 98.25 303 PHE A CA 1
ATOM 2474 C C . PHE A 1 303 ? 19.812 -17.297 -15.617 1 98.25 303 PHE A C 1
ATOM 2476 O O . PHE A 1 303 ? 18.75 -17.703 -16.094 1 98.25 303 PHE A O 1
ATOM 2483 N N . PRO A 1 304 ? 20.922 -17.844 -15.961 1 97.62 304 PRO A N 1
ATOM 2484 C CA . PRO A 1 304 ? 21.047 -18.672 -17.156 1 97.62 304 PRO A CA 1
ATOM 2485 C C . PRO A 1 304 ? 20.391 -20.047 -17 1 97.62 304 PRO A C 1
ATOM 2487 O O . PRO A 1 304 ? 20.094 -20.719 -17.984 1 97.62 304 PRO A O 1
ATOM 2490 N N . ARG A 1 305 ? 20.234 -20.484 -15.719 1 98.06 305 ARG A N 1
ATOM 2491 C CA . ARG A 1 305 ? 19.625 -21.781 -15.445 1 98.06 305 ARG A CA 1
ATOM 2492 C C . ARG A 1 305 ? 18.469 -21.641 -14.445 1 98.06 305 ARG A C 1
ATOM 2494 O O . ARG A 1 305 ? 18.703 -21.453 -13.25 1 98.06 305 ARG A O 1
ATOM 2501 N N . ILE A 1 306 ? 17.266 -21.75 -14.961 1 98.31 306 ILE A N 1
ATOM 2502 C CA . ILE A 1 306 ? 16.078 -21.688 -14.109 1 98.31 306 ILE A CA 1
ATOM 2503 C C . ILE A 1 306 ? 15.188 -22.891 -14.375 1 98.31 306 ILE A C 1
ATOM 2505 O O . ILE A 1 306 ? 15.125 -23.391 -15.5 1 98.31 306 ILE A O 1
ATOM 2509 N N . LEU A 1 307 ? 14.539 -23.344 -13.383 1 98.62 307 LEU A N 1
ATOM 2510 C CA . LEU A 1 307 ? 13.617 -24.469 -13.523 1 98.62 307 LEU A CA 1
ATOM 2511 C C . LEU A 1 307 ? 12.391 -24.266 -12.641 1 98.62 307 LEU A C 1
ATOM 2513 O O . LEU A 1 307 ? 12.516 -24.094 -11.43 1 98.62 307 LEU A O 1
ATOM 2517 N N . ASP A 1 308 ? 11.25 -24.219 -13.211 1 98.12 308 ASP A N 1
ATOM 2518 C CA . ASP A 1 308 ? 9.977 -24.156 -12.508 1 98.12 308 ASP A CA 1
ATOM 2519 C C . ASP A 1 308 ? 9.398 -25.547 -12.289 1 98.12 308 ASP A C 1
ATOM 2521 O O . ASP A 1 308 ? 9.062 -26.25 -13.258 1 98.12 308 ASP A O 1
ATOM 2525 N N . THR A 1 309 ? 9.188 -25.938 -11.062 1 97.31 309 THR A N 1
ATOM 2526 C CA . THR A 1 309 ? 8.758 -27.297 -10.766 1 97.31 309 THR A CA 1
ATOM 2527 C C . THR A 1 309 ? 7.375 -27.562 -11.352 1 97.31 309 THR A C 1
ATOM 2529 O O . THR A 1 309 ? 7.016 -28.719 -11.609 1 97.31 309 THR A O 1
ATOM 2532 N N . LYS A 1 310 ? 6.613 -26.531 -11.539 1 95.44 310 LYS A N 1
ATOM 2533 C CA . LYS A 1 310 ? 5.281 -26.734 -12.102 1 95.44 310 LYS A CA 1
ATOM 2534 C C . LYS A 1 310 ? 5.359 -27.203 -13.547 1 95.44 310 LYS A C 1
ATOM 2536 O O . LYS A 1 310 ? 4.461 -27.891 -14.031 1 95.44 310 LYS A O 1
ATOM 2541 N N . ILE A 1 311 ? 6.398 -26.844 -14.273 1 95.12 311 ILE A N 1
ATOM 2542 C CA . ILE A 1 311 ? 6.602 -27.312 -15.648 1 95.12 311 ILE A CA 1
ATOM 2543 C C . ILE A 1 311 ? 6.801 -28.828 -15.656 1 95.12 311 ILE A C 1
ATOM 2545 O O . ILE A 1 311 ? 6.266 -29.516 -16.516 1 95.12 311 ILE A O 1
ATOM 2549 N N . ILE A 1 312 ? 7.539 -29.297 -14.695 1 95.12 312 ILE A N 1
ATOM 2550 C CA . ILE A 1 312 ? 7.766 -30.734 -14.562 1 95.12 312 ILE A CA 1
ATOM 2551 C C . ILE A 1 312 ? 6.445 -31.438 -14.281 1 95.12 312 ILE A C 1
ATOM 2553 O O . ILE A 1 312 ? 6.121 -32.438 -14.922 1 95.12 312 ILE A O 1
ATOM 2557 N N . CYS A 1 313 ? 5.723 -30.875 -13.359 1 93.88 313 CYS A N 1
ATOM 2558 C CA . CYS A 1 313 ? 4.469 -31.484 -12.914 1 93.88 313 CYS A CA 1
ATOM 2559 C C . CYS A 1 313 ? 3.484 -31.609 -14.07 1 93.88 313 CYS A C 1
ATOM 2561 O O . CYS A 1 313 ? 2.678 -32.531 -14.102 1 93.88 313 CYS A O 1
ATOM 2563 N N . HIS A 1 314 ? 3.562 -30.719 -15.008 1 89.94 314 HIS A N 1
ATOM 2564 C CA . HIS A 1 314 ? 2.59 -30.688 -16.094 1 89.94 314 HIS A CA 1
ATOM 2565 C C . HIS A 1 314 ? 3.047 -31.531 -17.266 1 89.94 314 HIS A C 1
ATOM 2567 O O . HIS A 1 314 ? 2.307 -31.703 -18.234 1 89.94 314 HIS A O 1
ATOM 2573 N N . SER A 1 315 ? 4.223 -32.125 -17.188 1 90.69 315 SER A N 1
ATOM 2574 C CA . SER A 1 315 ? 4.711 -32.969 -18.266 1 90.69 315 SER A CA 1
ATOM 2575 C C . SER A 1 315 ? 3.963 -34.281 -18.297 1 90.69 315 SER A C 1
ATOM 2577 O O . SER A 1 315 ? 3.342 -34.688 -17.312 1 90.69 315 SER A O 1
ATOM 2579 N N . GLN A 1 316 ? 3.963 -34.938 -19.391 1 88.56 316 GLN A N 1
ATOM 2580 C CA . GLN A 1 316 ? 3.184 -36.156 -19.641 1 88.56 316 GLN A CA 1
ATOM 2581 C C . GLN A 1 316 ? 3.551 -37.25 -18.672 1 88.56 316 GLN A C 1
ATOM 2583 O O . GLN A 1 316 ? 2.68 -38 -18.219 1 88.56 316 GLN A O 1
ATOM 2588 N N . GLN A 1 317 ? 4.801 -37.344 -18.328 1 89.5 317 GLN A N 1
ATOM 2589 C CA . GLN A 1 317 ? 5.305 -38.406 -17.469 1 89.5 317 GLN A CA 1
ATOM 2590 C C . GLN A 1 317 ? 4.73 -38.281 -16.062 1 89.5 317 GLN A C 1
ATOM 2592 O O . GLN A 1 317 ? 4.727 -39.281 -15.305 1 89.5 317 GLN A O 1
ATOM 2597 N N . PHE A 1 318 ? 4.242 -37.125 -15.672 1 92.19 318 PHE A N 1
ATOM 2598 C CA . PHE A 1 318 ? 3.842 -36.875 -14.297 1 92.19 318 PHE A CA 1
ATOM 2599 C C . PHE A 1 318 ? 2.33 -36.719 -14.195 1 92.19 318 PHE A C 1
ATOM 2601 O O . PHE A 1 318 ? 1.771 -36.719 -13.094 1 92.19 318 PHE A O 1
ATOM 2608 N N . LYS A 1 319 ? 1.571 -36.531 -15.211 1 84 319 LYS A N 1
ATOM 2609 C CA . LYS A 1 319 ? 0.161 -36.156 -15.273 1 84 319 LYS A CA 1
ATOM 2610 C C . LYS A 1 319 ? -0.702 -37.156 -14.477 1 84 319 LYS A C 1
ATOM 2612 O O . LYS A 1 319 ? -1.635 -36.719 -13.781 1 84 319 LYS A O 1
ATOM 2617 N N . GLU A 1 320 ? -0.377 -38.375 -14.531 1 85.19 320 GLU A N 1
ATOM 2618 C CA . GLU A 1 320 ? -1.191 -39.375 -13.867 1 85.19 320 GLU A CA 1
ATOM 2619 C C . GLU A 1 320 ? -0.882 -39.469 -12.375 1 85.19 320 GLU A C 1
ATOM 2621 O O . GLU A 1 320 ? -1.752 -39.812 -11.57 1 85.19 320 GLU A O 1
ATOM 2626 N N . ASN A 1 321 ? 0.266 -39.094 -12.031 1 89.5 321 ASN A N 1
ATOM 2627 C CA . ASN A 1 321 ? 0.721 -39.312 -10.656 1 89.5 321 ASN A CA 1
ATOM 2628 C C . ASN A 1 321 ? 0.587 -38.031 -9.82 1 89.5 321 ASN A C 1
ATOM 2630 O O . ASN A 1 321 ? 0.695 -38.094 -8.594 1 89.5 321 ASN A O 1
ATOM 2634 N N . ILE A 1 322 ? 0.344 -36.938 -10.445 1 88.25 322 ILE A N 1
ATOM 2635 C CA . ILE A 1 322 ? 0.265 -35.688 -9.719 1 88.25 322 ILE A CA 1
ATOM 2636 C C . ILE A 1 322 ? -1.132 -35.094 -9.875 1 88.25 322 ILE A C 1
ATOM 2638 O O . ILE A 1 322 ? -1.426 -34.438 -10.875 1 88.25 322 ILE A O 1
ATOM 2642 N N . PRO A 1 323 ? -1.97 -35.219 -8.922 1 79.31 323 PRO A N 1
ATOM 2643 C CA . PRO A 1 323 ? -3.34 -34.719 -9 1 79.31 323 PRO A CA 1
ATOM 2644 C C . PRO A 1 323 ? -3.406 -33.188 -8.953 1 79.31 323 PRO A C 1
ATOM 2646 O O . PRO A 1 323 ? -4.277 -32.594 -9.586 1 79.31 323 PRO A O 1
ATOM 2649 N N . SER A 1 324 ? -2.531 -32.594 -8.086 1 83.38 324 SER A N 1
ATOM 2650 C CA . SER A 1 324 ? -2.482 -31.141 -7.953 1 83.38 324 SER A CA 1
ATOM 2651 C C . SER A 1 324 ? -1.043 -30.641 -7.871 1 83.38 324 SER A C 1
ATOM 2653 O O . SER A 1 324 ? -0.201 -31.266 -7.223 1 83.38 324 SER A O 1
ATOM 2655 N N . SER A 1 325 ? -0.892 -29.547 -8.531 1 85.06 325 SER A N 1
ATOM 2656 C CA . SER A 1 325 ? 0.463 -29 -8.539 1 85.06 325 SER A CA 1
ATOM 2657 C C . SER A 1 325 ? 0.618 -27.891 -7.5 1 85.06 325 SER A C 1
ATOM 2659 O O . SER A 1 325 ? 1.608 -27.156 -7.508 1 85.06 325 SER A O 1
ATOM 2661 N N . ASN A 1 326 ? -0.397 -27.766 -6.672 1 87.56 326 ASN A N 1
ATOM 2662 C CA . ASN A 1 326 ? -0.229 -26.859 -5.539 1 87.56 326 ASN A CA 1
ATOM 2663 C C . ASN A 1 326 ? 0.88 -27.328 -4.602 1 87.56 326 ASN A C 1
ATOM 2665 O O . ASN A 1 326 ? 1 -28.531 -4.328 1 87.56 326 ASN A O 1
ATOM 2669 N N . LEU A 1 327 ? 1.641 -26.5 -4.121 1 89.88 327 LEU A N 1
ATOM 2670 C CA . LEU A 1 327 ? 2.887 -26.844 -3.443 1 89.88 327 LEU A CA 1
ATOM 2671 C C . LEU A 1 327 ? 2.621 -27.734 -2.236 1 89.88 327 LEU A C 1
ATOM 2673 O O . LEU A 1 327 ? 3.305 -28.75 -2.041 1 89.88 327 LEU A O 1
ATOM 2677 N N . GLY A 1 328 ? 1.613 -27.359 -1.441 1 86.88 328 GLY A N 1
ATOM 2678 C CA . GLY A 1 328 ? 1.284 -28.172 -0.283 1 86.88 328 GLY A CA 1
ATOM 2679 C C . GLY A 1 328 ? 0.852 -29.578 -0.648 1 86.88 328 GLY A C 1
ATOM 2680 O O . GLY A 1 328 ? 1.321 -30.547 -0.055 1 86.88 328 GLY A O 1
ATOM 2681 N N . ILE A 1 329 ? 0.057 -29.719 -1.632 1 86.69 329 ILE A N 1
ATOM 2682 C CA . ILE A 1 329 ? -0.442 -31 -2.096 1 86.69 329 ILE A CA 1
ATOM 2683 C C . ILE A 1 329 ? 0.679 -31.766 -2.795 1 86.69 329 ILE A C 1
ATOM 2685 O O . ILE A 1 329 ? 0.781 -33 -2.662 1 86.69 329 ILE A O 1
ATOM 2689 N N . LEU A 1 330 ? 1.483 -31.047 -3.496 1 92.75 330 LEU A N 1
ATOM 2690 C CA . LEU A 1 330 ? 2.605 -31.656 -4.188 1 92.75 330 LEU A CA 1
ATOM 2691 C C . LEU A 1 330 ? 3.559 -32.312 -3.199 1 92.75 330 LEU A C 1
ATOM 2693 O O . LEU A 1 330 ? 4.051 -33.438 -3.443 1 92.75 330 LEU A O 1
ATOM 2697 N N . LEU A 1 331 ? 3.873 -31.672 -2.074 1 92.88 331 LEU A N 1
ATOM 2698 C CA . LEU A 1 331 ? 4.742 -32.219 -1.045 1 92.88 331 LEU A CA 1
ATOM 2699 C C . LEU A 1 331 ? 4.184 -33.531 -0.513 1 92.88 331 LEU A C 1
ATOM 2701 O O . LEU A 1 331 ? 4.922 -34.5 -0.331 1 92.88 331 LEU A O 1
ATOM 2705 N N . GLU A 1 332 ? 2.902 -33.5 -0.309 1 90.88 332 GLU A N 1
ATOM 2706 C CA . GLU A 1 332 ? 2.244 -34.719 0.152 1 90.88 332 GLU A CA 1
ATOM 2707 C C . GLU A 1 332 ? 2.318 -35.812 -0.902 1 90.88 332 GLU A C 1
ATOM 2709 O O . GLU A 1 332 ? 2.568 -37 -0.577 1 90.88 332 GLU A O 1
ATOM 2714 N N . THR A 1 333 ? 2.125 -35.438 -2.09 1 93.19 333 THR A N 1
ATOM 2715 C CA . THR A 1 333 ? 2.121 -36.406 -3.201 1 93.19 333 THR A CA 1
ATOM 2716 C C . THR A 1 333 ? 3.494 -37.031 -3.365 1 93.19 333 THR A C 1
ATOM 2718 O O . THR A 1 333 ? 3.598 -38.25 -3.516 1 93.19 333 THR A O 1
ATOM 2721 N N . VAL A 1 334 ? 4.52 -36.281 -3.262 1 94.38 334 VAL A N 1
ATOM 2722 C CA . VAL A 1 334 ? 5.859 -36.781 -3.547 1 94.38 334 VAL A CA 1
ATOM 2723 C C . VAL A 1 334 ? 6.383 -37.562 -2.342 1 94.38 334 VAL A C 1
ATOM 2725 O O . VAL A 1 334 ? 7.438 -38.219 -2.416 1 94.38 334 VAL A O 1
ATOM 2728 N N . SER A 1 335 ? 5.68 -37.5 -1.261 1 91.88 335 SER A N 1
ATOM 2729 C CA . SER A 1 335 ? 6.043 -38.281 -0.078 1 91.88 335 SER A CA 1
ATOM 2730 C C . SER A 1 335 ? 5.539 -39.688 -0.178 1 91.88 335 SER A C 1
ATOM 2732 O O . SER A 1 335 ? 5.93 -40.562 0.615 1 91.88 335 SER A O 1
ATOM 2734 N N . LYS A 1 336 ? 4.746 -39.969 -1.21 1 92.94 336 LYS A N 1
ATOM 2735 C CA . LYS A 1 336 ? 4.152 -41.281 -1.402 1 92.94 336 LYS A CA 1
ATOM 2736 C C . LYS A 1 336 ? 4.688 -41.938 -2.67 1 92.94 336 LYS A C 1
ATOM 2738 O O . LYS A 1 336 ? 5.254 -41.281 -3.535 1 92.94 336 LYS A O 1
ATOM 2743 N N . SER A 1 337 ? 4.449 -43.25 -2.711 1 92.94 337 SER A N 1
ATOM 2744 C CA . SER A 1 337 ? 4.816 -44 -3.914 1 92.94 337 SER A CA 1
ATOM 2745 C C . SER A 1 337 ? 4.043 -43.5 -5.129 1 92.94 337 SER A C 1
ATOM 2747 O O . SER A 1 337 ? 2.848 -43.188 -5.031 1 92.94 337 SER A O 1
ATOM 2749 N N . PRO A 1 338 ? 4.754 -43.312 -6.328 1 93.88 338 PRO A N 1
ATOM 2750 C CA . PRO A 1 338 ? 6.047 -43.875 -6.754 1 93.88 338 PRO A CA 1
ATOM 2751 C C . PRO A 1 338 ? 7.203 -42.906 -6.48 1 93.88 338 PRO A C 1
ATOM 2753 O O . PRO A 1 338 ? 8.352 -43.188 -6.828 1 93.88 338 PRO A O 1
ATOM 2756 N N . PHE A 1 339 ? 6.875 -41.844 -5.84 1 93.88 339 PHE A N 1
ATOM 2757 C CA . PHE A 1 339 ? 7.918 -40.875 -5.496 1 93.88 339 PHE A CA 1
ATOM 2758 C C . PHE A 1 339 ? 8.523 -41.219 -4.137 1 93.88 339 PHE A C 1
ATOM 2760 O O . PHE A 1 339 ? 8 -42.031 -3.398 1 93.88 339 PHE A O 1
ATOM 2767 N N . LYS A 1 340 ? 9.688 -40.656 -3.875 1 90.5 340 LYS A N 1
ATOM 2768 C CA . LYS A 1 340 ? 10.352 -40.781 -2.58 1 90.5 340 LYS A CA 1
ATOM 2769 C C . LYS A 1 340 ? 11.117 -39.531 -2.215 1 90.5 340 LYS A C 1
ATOM 2771 O O . LYS A 1 340 ? 11.867 -38.969 -3.031 1 90.5 340 LYS A O 1
ATOM 2776 N N . ILE A 1 341 ? 10.844 -39.125 -1.023 1 86.19 341 ILE A N 1
ATOM 2777 C CA . ILE A 1 341 ? 11.594 -37.969 -0.528 1 86.19 341 ILE A CA 1
ATOM 2778 C C . ILE A 1 341 ? 12.938 -38.406 0.025 1 86.19 341 ILE A C 1
ATOM 2780 O O . ILE A 1 341 ? 13 -39.344 0.848 1 86.19 341 ILE A O 1
ATOM 2784 N N . THR A 1 342 ? 13.906 -37.844 -0.501 1 81.94 342 THR A N 1
ATOM 2785 C CA . THR A 1 342 ? 15.25 -38.156 -0.018 1 81.94 342 THR A CA 1
ATOM 2786 C C . THR A 1 342 ? 15.547 -37.406 1.281 1 81.94 342 THR A C 1
ATOM 2788 O O . THR A 1 342 ? 15.078 -36.281 1.477 1 81.94 342 THR A O 1
ATOM 2791 N N . GLU A 1 343 ? 16.203 -38.062 2.066 1 80.62 343 GLU A N 1
ATOM 2792 C CA . GLU A 1 343 ? 16.562 -37.438 3.34 1 80.62 343 GLU A CA 1
ATOM 2793 C C . GLU A 1 343 ? 17.5 -36.25 3.135 1 80.62 343 GLU A C 1
ATOM 2795 O O . GLU A 1 343 ? 18.484 -36.344 2.402 1 80.62 343 GLU A O 1
ATOM 2800 N N . VAL A 1 344 ? 17.156 -35.156 3.68 1 85.12 344 VAL A N 1
ATOM 2801 C CA . VAL A 1 344 ? 17.969 -33.969 3.66 1 85.12 344 VAL A CA 1
ATOM 2802 C C . VAL A 1 344 ? 18.469 -33.625 5.07 1 85.12 344 VAL A C 1
ATOM 2804 O O . VAL A 1 344 ? 17.672 -33.562 6.008 1 85.12 344 VAL A O 1
ATOM 2807 N N . GLU A 1 345 ? 19.734 -33.5 5.254 1 82.75 345 GLU A N 1
ATOM 2808 C CA . GLU A 1 345 ? 20.312 -33.219 6.566 1 82.75 345 GLU A CA 1
ATOM 2809 C C . GLU A 1 345 ? 20.156 -31.766 6.945 1 82.75 345 GLU A C 1
ATOM 2811 O O . GLU A 1 345 ? 20.672 -30.875 6.258 1 82.75 345 GLU A O 1
ATOM 2816 N N . PRO A 1 346 ? 19.484 -31.594 8.031 1 80.31 346 PRO A N 1
ATOM 2817 C CA . PRO A 1 346 ? 19.312 -30.219 8.469 1 80.31 346 PRO A CA 1
ATOM 2818 C C . PRO A 1 346 ? 20.578 -29.641 9.109 1 80.31 346 PRO A C 1
ATOM 2820 O O . PRO A 1 346 ? 21.359 -30.375 9.703 1 80.31 346 PRO A O 1
ATOM 2823 N N . ILE A 1 347 ? 20.828 -28.438 8.852 1 82.25 347 ILE A N 1
ATOM 2824 C CA . ILE A 1 347 ? 21.859 -27.688 9.555 1 82.25 347 ILE A CA 1
ATOM 2825 C C . ILE A 1 347 ? 21.25 -26.906 10.719 1 82.25 347 ILE A C 1
ATOM 2827 O O . ILE A 1 347 ? 20.25 -26.219 10.547 1 82.25 347 ILE A O 1
ATOM 2831 N N . ASP A 1 348 ? 21.859 -26.984 11.797 1 76.06 348 ASP A N 1
ATOM 2832 C CA . ASP A 1 348 ? 21.312 -26.406 13.016 1 76.06 348 ASP A CA 1
ATOM 2833 C C . ASP A 1 348 ? 21.094 -24.906 12.852 1 76.06 348 ASP A C 1
ATOM 2835 O O . ASP A 1 348 ? 22 -24.172 12.445 1 76.06 348 ASP A O 1
ATOM 2839 N N . GLY A 1 349 ? 19.906 -24.484 13.148 1 77.06 349 GLY A N 1
ATOM 2840 C CA . GLY A 1 349 ? 19.547 -23.078 13.156 1 77.06 349 GLY A CA 1
ATOM 2841 C C . GLY A 1 349 ? 19.328 -22.5 11.766 1 77.06 349 GLY A C 1
ATOM 2842 O O . GLY A 1 349 ? 19.031 -21.312 11.617 1 77.06 349 GLY A O 1
ATOM 2843 N N . ARG A 1 350 ? 19.469 -23.453 10.789 1 81.25 350 ARG A N 1
ATOM 2844 C CA . ARG A 1 350 ? 19.391 -22.922 9.43 1 81.25 350 ARG A CA 1
ATOM 2845 C C . ARG A 1 350 ? 18.422 -23.734 8.586 1 81.25 350 ARG A C 1
ATOM 2847 O O . ARG A 1 350 ? 18.438 -23.656 7.355 1 81.25 350 ARG A O 1
ATOM 2854 N N . SER A 1 351 ? 17.641 -24.516 9.258 1 80.56 351 SER A N 1
ATOM 2855 C CA . SER A 1 351 ? 16.828 -25.406 8.43 1 80.56 351 SER A CA 1
ATOM 2856 C C . SER A 1 351 ? 15.391 -25.469 8.938 1 80.56 351 SER A C 1
ATOM 2858 O O . SER A 1 351 ? 15.133 -25.25 10.125 1 80.56 351 SER A O 1
ATOM 2860 N N . TYR A 1 352 ? 14.523 -25.625 7.996 1 81.5 352 TYR A N 1
ATOM 2861 C CA . TYR A 1 352 ? 13.141 -25.953 8.312 1 81.5 352 TYR A CA 1
ATOM 2862 C C . TYR A 1 352 ? 12.938 -27.469 8.414 1 81.5 352 TYR A C 1
ATOM 2864 O O . TYR A 1 352 ? 13.867 -28.234 8.164 1 81.5 352 TYR A O 1
ATOM 2872 N N . SER A 1 353 ? 11.875 -27.781 9.016 1 76.44 353 SER A N 1
ATOM 2873 C CA . SER A 1 353 ? 11.461 -29.172 9.031 1 76.44 353 SER A CA 1
ATOM 2874 C C . SER A 1 353 ? 10.086 -29.359 8.398 1 76.44 353 SER A C 1
ATOM 2876 O O . SER A 1 353 ? 9.211 -28.5 8.547 1 76.44 353 SER A O 1
ATOM 2878 N N . THR A 1 354 ? 9.938 -30.422 7.668 1 74.88 354 THR A N 1
ATOM 2879 C CA . THR A 1 354 ? 8.648 -30.703 7.051 1 74.88 354 THR A CA 1
ATOM 2880 C C . THR A 1 354 ? 7.602 -31.047 8.109 1 74.88 354 THR A C 1
ATOM 2882 O O . THR A 1 354 ? 6.402 -31.031 7.836 1 74.88 354 THR A O 1
ATOM 2885 N N . LEU A 1 355 ? 8.047 -31.297 9.266 1 69.94 355 LEU A N 1
ATOM 2886 C CA . LEU A 1 355 ? 7.16 -31.656 10.367 1 69.94 355 LEU A CA 1
ATOM 2887 C C . LEU A 1 355 ? 6.496 -30.406 10.953 1 69.94 355 LEU A C 1
ATOM 2889 O O . LEU A 1 355 ? 5.449 -30.5 11.602 1 69.94 355 LEU A O 1
ATOM 2893 N N . SER A 1 356 ? 7.125 -29.312 10.766 1 71.62 356 SER A N 1
ATOM 2894 C CA . SER A 1 356 ? 6.566 -28.031 11.219 1 71.62 356 SER A CA 1
ATOM 2895 C C . SER A 1 356 ? 6.191 -27.141 10.039 1 71.62 356 SER A C 1
ATOM 2897 O O . SER A 1 356 ? 7.039 -26.438 9.5 1 71.62 356 SER A O 1
ATOM 2899 N N . GLU A 1 357 ? 4.938 -27.219 9.719 1 77.12 357 GLU A N 1
ATOM 2900 C CA . GLU A 1 357 ? 4.488 -26.531 8.516 1 77.12 357 GLU A CA 1
ATOM 2901 C C . GLU A 1 357 ? 4.402 -25.016 8.742 1 77.12 357 GLU A C 1
ATOM 2903 O O . GLU A 1 357 ? 3.875 -24.578 9.766 1 77.12 357 GLU A O 1
ATOM 2908 N N . LYS A 1 358 ? 5.098 -24.328 7.855 1 82 358 LYS A N 1
ATOM 2909 C CA . LYS A 1 358 ? 5.023 -22.859 7.812 1 82 358 LYS A CA 1
ATOM 2910 C C . LYS A 1 358 ? 4.68 -22.375 6.41 1 82 358 LYS A C 1
ATOM 2912 O O . LYS A 1 358 ? 5.363 -21.5 5.867 1 82 358 LYS A O 1
ATOM 2917 N N . CYS A 1 359 ? 3.561 -22.828 6.008 1 81.06 359 CYS A N 1
ATOM 2918 C CA . CYS A 1 359 ? 3.154 -22.5 4.645 1 81.06 359 CYS A CA 1
ATOM 2919 C C . CYS A 1 359 ? 2.986 -21 4.469 1 81.06 359 CYS A C 1
ATOM 2921 O O . CYS A 1 359 ? 2.52 -20.312 5.375 1 81.06 359 CYS A O 1
ATOM 2923 N N . HIS A 1 360 ? 3.418 -20.531 3.389 1 82.88 360 HIS A N 1
ATOM 2924 C CA . HIS A 1 360 ? 3.295 -19.156 2.955 1 82.88 360 HIS A CA 1
ATOM 2925 C C . HIS A 1 360 ? 4.328 -18.266 3.641 1 82.88 360 HIS A C 1
ATOM 2927 O O . HIS A 1 360 ? 4.211 -17.031 3.621 1 82.88 360 HIS A O 1
ATOM 2933 N N . GLU A 1 361 ? 5.184 -18.906 4.297 1 90.88 361 GLU A N 1
ATOM 2934 C CA . GLU A 1 361 ? 6.473 -18.266 4.566 1 90.88 361 GLU A CA 1
ATOM 2935 C C . GLU A 1 361 ? 7.457 -18.516 3.43 1 90.88 361 GLU A C 1
ATOM 2937 O O . GLU A 1 361 ? 7.695 -19.672 3.049 1 90.88 361 GLU A O 1
ATOM 2942 N N . ALA A 1 362 ? 8.039 -17.531 2.92 1 96 362 ALA A N 1
ATOM 2943 C CA . ALA A 1 362 ? 8.828 -17.625 1.697 1 96 362 ALA A CA 1
ATOM 2944 C C . ALA A 1 362 ? 9.992 -18.609 1.879 1 96 362 ALA A C 1
ATOM 2946 O O . ALA A 1 362 ? 10.266 -19.422 0.997 1 96 362 ALA A O 1
ATOM 2947 N N . GLY A 1 363 ? 10.656 -18.562 3.031 1 95.62 363 GLY A N 1
ATOM 2948 C CA . GLY A 1 363 ? 11.766 -19.484 3.293 1 95.62 363 GLY A CA 1
ATOM 2949 C C . GLY A 1 363 ? 11.336 -20.938 3.324 1 95.62 363 GLY A C 1
ATOM 2950 O O . GLY A 1 363 ? 12.023 -21.797 2.773 1 95.62 363 GLY A O 1
ATOM 2951 N N . TYR A 1 364 ? 10.273 -21.203 3.938 1 94.69 364 TYR A N 1
ATOM 2952 C CA . TYR A 1 364 ? 9.75 -22.562 4.02 1 94.69 364 TYR A CA 1
ATOM 2953 C C . TYR A 1 364 ? 9.289 -23.047 2.654 1 94.69 364 TYR A C 1
ATOM 2955 O O . TYR A 1 364 ? 9.562 -24.203 2.271 1 94.69 364 TYR A O 1
ATOM 2963 N N . ASP A 1 365 ? 8.562 -22.188 1.96 1 95.94 365 ASP A N 1
ATOM 2964 C CA . ASP A 1 365 ? 8.078 -22.562 0.635 1 95.94 365 ASP A CA 1
ATOM 2965 C C . ASP A 1 365 ? 9.242 -22.844 -0.314 1 95.94 365 ASP A C 1
ATOM 2967 O O . ASP A 1 365 ? 9.156 -23.734 -1.165 1 95.94 365 ASP A O 1
ATOM 2971 N N . ALA A 1 366 ? 10.344 -22.094 -0.201 1 97.5 366 ALA A N 1
ATOM 2972 C CA . ALA A 1 366 ? 11.555 -22.375 -0.971 1 97.5 366 ALA A CA 1
ATOM 2973 C C . ALA A 1 366 ? 12.133 -23.75 -0.607 1 97.5 366 ALA A C 1
ATOM 2975 O O . ALA A 1 366 ? 12.555 -24.5 -1.485 1 97.5 366 ALA A O 1
ATOM 2976 N N . TYR A 1 367 ? 12.141 -24.047 0.655 1 95.88 367 TYR A N 1
ATOM 2977 C CA . TYR A 1 367 ? 12.641 -25.328 1.155 1 95.88 367 TYR A CA 1
ATOM 2978 C C . TYR A 1 367 ? 11.82 -26.484 0.599 1 95.88 367 TYR A C 1
ATOM 2980 O O . TYR A 1 367 ? 12.375 -27.438 0.038 1 95.88 367 TYR A O 1
ATOM 2988 N N . ILE A 1 368 ? 10.492 -26.375 0.718 1 95.38 368 ILE A N 1
ATOM 2989 C CA . ILE A 1 368 ? 9.602 -27.422 0.242 1 95.38 368 ILE A CA 1
ATOM 2990 C C . ILE A 1 368 ? 9.742 -27.578 -1.271 1 95.38 368 ILE A C 1
ATOM 2992 O O . ILE A 1 368 ? 9.648 -28.688 -1.805 1 95.38 368 ILE A O 1
ATOM 2996 N N . THR A 1 369 ? 9.867 -26.453 -1.939 1 97.44 369 THR A N 1
ATOM 2997 C CA . THR A 1 369 ? 10.086 -26.484 -3.381 1 97.44 369 THR A CA 1
ATOM 2998 C C . THR A 1 369 ? 11.312 -27.328 -3.719 1 97.44 369 THR A C 1
ATOM 3000 O O . THR A 1 369 ? 11.289 -28.125 -4.664 1 97.44 369 THR A O 1
ATOM 3003 N N . GLY A 1 370 ? 12.383 -27.203 -2.934 1 97.12 370 GLY A N 1
ATOM 3004 C CA . GLY A 1 370 ? 13.586 -28 -3.143 1 97.12 370 GLY A CA 1
ATOM 3005 C C . GLY A 1 370 ? 13.367 -29.484 -2.918 1 97.12 370 GLY A C 1
ATOM 3006 O O . GLY A 1 370 ? 13.844 -30.312 -3.697 1 97.12 370 GLY A O 1
ATOM 3007 N N . ILE A 1 371 ? 12.656 -29.766 -1.907 1 95.5 371 ILE A N 1
ATOM 3008 C CA . ILE A 1 371 ? 12.352 -31.172 -1.6 1 95.5 371 ILE A CA 1
ATOM 3009 C C . ILE A 1 371 ? 11.555 -31.781 -2.748 1 95.5 371 ILE A C 1
ATOM 3011 O O . ILE A 1 371 ? 11.867 -32.906 -3.197 1 95.5 371 ILE A O 1
ATOM 3015 N N . CYS A 1 372 ? 10.562 -31.062 -3.182 1 96.69 372 CYS A N 1
ATOM 3016 C CA . CYS A 1 372 ? 9.742 -31.531 -4.293 1 96.69 372 CYS A CA 1
ATOM 3017 C C . CYS A 1 372 ? 10.586 -31.703 -5.555 1 96.69 372 CYS A C 1
ATOM 3019 O O . CYS A 1 372 ? 10.43 -32.688 -6.289 1 96.69 372 CYS A O 1
ATOM 3021 N N . PHE A 1 373 ? 11.453 -30.781 -5.793 1 97.69 373 PHE A N 1
ATOM 3022 C CA . PHE A 1 373 ? 12.312 -30.812 -6.969 1 97.69 373 PHE A CA 1
ATOM 3023 C C . PHE A 1 373 ? 13.164 -32.094 -6.969 1 97.69 373 PHE A C 1
ATOM 3025 O O . PHE A 1 373 ? 13.273 -32.781 -7.988 1 97.69 373 PHE A O 1
ATOM 3032 N N . ILE A 1 374 ? 13.75 -32.406 -5.824 1 96.94 374 ILE A N 1
ATOM 3033 C CA . ILE A 1 374 ? 14.609 -33.562 -5.691 1 96.94 374 ILE A CA 1
ATOM 3034 C C . ILE A 1 374 ? 13.789 -34.844 -5.965 1 96.94 374 ILE A C 1
ATOM 3036 O O . ILE A 1 374 ? 14.219 -35.688 -6.727 1 96.94 374 ILE A O 1
ATOM 3040 N N . ALA A 1 375 ? 12.641 -34.844 -5.402 1 96.44 375 ALA A N 1
ATOM 3041 C CA . ALA A 1 375 ? 11.781 -36.031 -5.562 1 96.44 375 ALA A CA 1
ATOM 3042 C C . ALA A 1 375 ? 11.352 -36.188 -7.02 1 96.44 375 ALA A C 1
ATOM 3044 O O . ALA A 1 375 ? 11.367 -37.312 -7.555 1 96.44 375 ALA A O 1
ATOM 3045 N N . LEU A 1 376 ? 10.914 -35.125 -7.625 1 97 376 LEU A N 1
ATOM 3046 C CA . LEU A 1 376 ? 10.492 -35.156 -9.016 1 97 376 LEU A CA 1
ATOM 3047 C C . LEU A 1 376 ? 11.641 -35.562 -9.93 1 97 376 LEU A C 1
ATOM 3049 O O . LEU A 1 376 ? 11.453 -36.375 -10.844 1 97 376 LEU A O 1
ATOM 3053 N N . SER A 1 377 ? 12.797 -35 -9.688 1 96.94 377 SER A N 1
ATOM 3054 C CA . SER A 1 377 ? 13.977 -35.312 -10.484 1 96.94 377 SER A CA 1
ATOM 3055 C C . SER A 1 377 ? 14.352 -36.812 -10.367 1 96.94 377 SER A C 1
ATOM 3057 O O . SER A 1 377 ? 14.633 -37.469 -11.375 1 96.94 377 SER A O 1
ATOM 3059 N N . ASN A 1 378 ? 14.344 -37.219 -9.148 1 95.94 378 ASN A N 1
ATOM 3060 C CA . ASN A 1 378 ? 14.711 -38.625 -8.922 1 95.94 378 ASN A CA 1
ATOM 3061 C C . ASN A 1 378 ? 13.711 -39.594 -9.578 1 95.94 378 ASN A C 1
ATOM 3063 O O . ASN A 1 378 ? 14.078 -40.656 -10.031 1 95.94 378 ASN A O 1
ATOM 3067 N N . TYR A 1 379 ? 12.477 -39.219 -9.578 1 96 379 TYR A N 1
ATOM 3068 C CA . TYR A 1 379 ? 11.477 -40.031 -10.281 1 96 379 TYR A CA 1
ATOM 3069 C C . TYR A 1 379 ? 11.789 -40.125 -11.766 1 96 379 TYR A C 1
ATOM 3071 O O . TYR A 1 379 ? 11.672 -41.188 -12.375 1 96 379 TYR A O 1
ATOM 3079 N N . LEU A 1 380 ? 12.18 -39.031 -12.414 1 95.56 380 LEU A N 1
ATOM 3080 C CA . LEU A 1 380 ? 12.602 -39.031 -13.812 1 95.56 380 LEU A CA 1
ATOM 3081 C C . LEU A 1 380 ? 13.734 -40.031 -14.023 1 95.56 380 LEU A C 1
ATOM 3083 O O . LEU A 1 380 ? 13.781 -40.719 -15.055 1 95.56 380 LEU A O 1
ATOM 3087 N N . GLY A 1 381 ? 14.609 -40.062 -13.039 1 95.69 381 GLY A N 1
ATOM 3088 C CA . GLY A 1 381 ? 15.703 -41.031 -13.094 1 95.69 381 GLY A CA 1
ATOM 3089 C C . GLY A 1 381 ? 15.25 -42.469 -13.031 1 95.69 381 GLY A C 1
ATOM 3090 O O . GLY A 1 381 ? 15.836 -43.344 -13.68 1 95.69 381 GLY A O 1
ATOM 3091 N N . SER A 1 382 ? 14.25 -42.688 -12.32 1 94.94 382 SER A N 1
ATOM 3092 C CA . SER A 1 382 ? 13.734 -44.031 -12.148 1 94.94 382 SER A CA 1
ATOM 3093 C C . SER A 1 382 ? 13.086 -44.531 -13.43 1 94.94 382 SER A C 1
ATOM 3095 O O . SER A 1 382 ? 12.945 -45.75 -13.625 1 94.94 382 SER A O 1
ATOM 3097 N N . LEU A 1 383 ? 12.711 -43.625 -14.297 1 94.06 383 LEU A N 1
ATOM 3098 C CA . LEU A 1 383 ? 12.062 -44 -15.547 1 94.06 383 LEU A CA 1
ATOM 3099 C C . LEU A 1 383 ? 13.094 -44.344 -16.609 1 94.06 383 LEU A C 1
ATOM 3101 O O . LEU A 1 383 ? 12.742 -44.844 -17.688 1 94.06 383 LEU A O 1
ATOM 3105 N N . GLN A 1 384 ? 14.352 -44.094 -16.234 1 94 384 GLN A N 1
ATOM 3106 C CA . GLN A 1 384 ? 15.406 -44.375 -17.203 1 94 384 GLN A CA 1
ATOM 3107 C C . GLN A 1 384 ? 15.797 -45.844 -17.188 1 94 384 GLN A C 1
ATOM 3109 O O . GLN A 1 384 ? 15.508 -46.562 -16.234 1 94 384 GLN A O 1
ATOM 3114 N N . LYS A 1 385 ? 16.422 -46.219 -18.344 1 94.06 385 LYS A N 1
ATOM 3115 C CA . LYS A 1 385 ? 17 -47.562 -18.453 1 94.06 385 LYS A CA 1
ATOM 3116 C C . LYS A 1 385 ? 18.469 -47.5 -18.844 1 94.06 385 LYS A C 1
ATOM 3118 O O . LYS A 1 385 ? 18.797 -47.156 -19.984 1 94.06 385 LYS A O 1
ATOM 3123 N N . PRO A 1 386 ? 19.469 -47.844 -17.984 1 93.5 386 PRO A N 1
ATOM 3124 C CA . PRO A 1 386 ? 19.297 -48.25 -16.578 1 93.5 386 PRO A CA 1
ATOM 3125 C C . PRO A 1 386 ? 18.812 -47.094 -15.688 1 93.5 386 PRO A C 1
ATOM 3127 O O . PRO A 1 386 ? 18.984 -45.938 -16.047 1 93.5 386 PRO A O 1
ATOM 3130 N N . GLU A 1 387 ? 18.328 -47.438 -14.531 1 93.81 387 GLU A N 1
ATOM 3131 C CA . GLU A 1 387 ? 17.781 -46.469 -13.594 1 93.81 387 GLU A CA 1
ATOM 3132 C C . GLU A 1 387 ? 18.875 -45.562 -13.047 1 93.81 387 GLU A C 1
ATOM 3134 O O . GLU A 1 387 ? 20 -46.031 -12.773 1 93.81 387 GLU A O 1
ATOM 3139 N N . VAL A 1 388 ? 18.594 -44.344 -12.906 1 93 388 VAL A N 1
ATOM 3140 C CA . VAL A 1 388 ? 19.438 -43.344 -12.266 1 93 388 VAL A CA 1
ATOM 3141 C C . VAL A 1 388 ? 18.844 -42.969 -10.914 1 93 388 VAL A C 1
ATOM 3143 O O . VAL A 1 388 ? 17.938 -42.125 -10.852 1 93 388 VAL A O 1
ATOM 3146 N N . PRO A 1 389 ? 19.391 -43.469 -9.867 1 89.38 389 PRO A N 1
ATOM 3147 C CA . PRO A 1 389 ? 18.75 -43.281 -8.562 1 89.38 389 PRO A CA 1
ATOM 3148 C C . PRO A 1 389 ? 18.797 -41.844 -8.086 1 89.38 389 PRO A C 1
ATOM 3150 O O . PRO A 1 389 ? 17.844 -41.375 -7.445 1 89.38 389 PRO A O 1
ATOM 3153 N N . ILE A 1 390 ? 19.906 -41.125 -8.375 1 93.56 390 ILE A N 1
ATOM 3154 C CA . ILE A 1 390 ? 20.047 -39.75 -7.941 1 93.56 390 ILE A CA 1
ATOM 3155 C C . ILE A 1 390 ? 20.281 -38.844 -9.156 1 93.56 390 ILE A C 1
ATOM 3157 O O . ILE A 1 390 ? 21.266 -39 -9.867 1 93.56 390 ILE A O 1
ATOM 3161 N N . VAL A 1 391 ? 19.328 -37.969 -9.367 1 95.31 391 VAL A N 1
ATOM 3162 C CA . VAL A 1 391 ? 19.438 -37.031 -10.477 1 95.31 391 VAL A CA 1
ATOM 3163 C C . VAL A 1 391 ? 19.891 -35.688 -9.953 1 95.31 391 VAL A C 1
ATOM 3165 O O . VAL A 1 391 ? 19.156 -35 -9.234 1 95.31 391 VAL A O 1
ATOM 3168 N N . LEU A 1 392 ? 21.031 -35.281 -10.297 1 95 392 LEU A N 1
ATOM 3169 C CA . LEU A 1 392 ? 21.594 -34 -9.844 1 95 392 LEU A CA 1
ATOM 3170 C C . LEU A 1 392 ? 21.141 -32.844 -10.742 1 95 392 LEU A C 1
ATOM 3172 O O . LEU A 1 392 ? 20.547 -33.094 -11.805 1 95 392 LEU A O 1
ATOM 3176 N N . SER A 1 393 ? 21.438 -31.625 -10.336 1 94.44 393 SER A N 1
ATOM 3177 C CA . SER A 1 393 ? 20.922 -30.422 -10.969 1 94.44 393 SER A CA 1
ATOM 3178 C C . SER A 1 393 ? 21.516 -30.234 -12.367 1 94.44 393 SER A C 1
ATOM 3180 O O . SER A 1 393 ? 20.953 -29.5 -13.188 1 94.44 393 SER A O 1
ATOM 3182 N N . ASP A 1 394 ? 22.609 -30.875 -12.664 1 94.38 394 ASP A N 1
ATOM 3183 C CA . ASP A 1 394 ? 23.25 -30.719 -13.969 1 94.38 394 ASP A CA 1
ATOM 3184 C C . ASP A 1 394 ? 22.922 -31.906 -14.883 1 94.38 394 ASP A C 1
ATOM 3186 O O . ASP A 1 394 ? 23.469 -32 -15.977 1 94.38 394 ASP A O 1
ATOM 3190 N N . SER A 1 395 ? 22.031 -32.75 -14.469 1 96.44 395 SER A N 1
ATOM 3191 C CA . SER A 1 395 ? 21.656 -33.938 -15.25 1 96.44 395 SER A CA 1
ATOM 3192 C C . SER A 1 395 ? 20.969 -33.531 -16.547 1 96.44 395 SER A C 1
ATOM 3194 O O . SER A 1 395 ? 20.141 -32.625 -16.562 1 96.44 395 SER A O 1
ATOM 3196 N N . PRO A 1 396 ? 21.266 -34.156 -17.609 1 96.12 396 PRO A N 1
ATOM 3197 C CA . PRO A 1 396 ? 20.609 -33.906 -18.891 1 96.12 396 PRO A CA 1
ATOM 3198 C C . PRO A 1 396 ? 19.125 -34.219 -18.875 1 96.12 396 PRO A C 1
ATOM 3200 O O . PRO A 1 396 ? 18.359 -33.719 -19.703 1 96.12 396 PRO A O 1
ATOM 3203 N N . LEU A 1 397 ? 18.703 -35 -17.922 1 96.38 397 LEU A N 1
ATOM 3204 C CA . LEU A 1 397 ? 17.297 -35.375 -17.797 1 96.38 397 LEU A CA 1
ATOM 3205 C C . LEU A 1 397 ? 16.453 -34.156 -17.531 1 96.38 397 LEU A C 1
ATOM 3207 O O . LEU A 1 397 ? 15.242 -34.156 -17.766 1 96.38 397 LEU A O 1
ATOM 3211 N N . LEU A 1 398 ? 17.094 -33.094 -17.031 1 97.56 398 LEU A N 1
ATOM 3212 C CA . LEU A 1 398 ? 16.375 -31.906 -16.656 1 97.56 398 LEU A CA 1
ATOM 3213 C C . LEU A 1 398 ? 16.359 -30.891 -17.797 1 97.56 398 LEU A C 1
ATOM 3215 O O . LEU A 1 398 ? 15.648 -29.875 -17.719 1 97.56 398 LEU A O 1
ATOM 3219 N N . ASN A 1 399 ? 17.016 -31.125 -18.906 1 96.75 399 ASN A N 1
ATOM 3220 C CA . ASN A 1 399 ? 17.203 -30.172 -20 1 96.75 399 ASN A CA 1
ATOM 3221 C C . ASN A 1 399 ? 15.867 -29.75 -20.609 1 96.75 399 ASN A C 1
ATOM 3223 O O . ASN A 1 399 ? 15.664 -28.578 -20.906 1 96.75 399 ASN A O 1
ATOM 3227 N N . PRO A 1 400 ? 14.953 -30.672 -20.719 1 95.69 400 PRO A N 1
ATOM 3228 C CA . PRO A 1 400 ? 13.68 -30.281 -21.328 1 95.69 400 PRO A CA 1
ATOM 3229 C C . PRO A 1 400 ? 12.898 -29.281 -20.484 1 95.69 400 PRO A C 1
ATOM 3231 O O . PRO A 1 400 ? 11.984 -28.625 -20.984 1 95.69 400 PRO A O 1
ATOM 3234 N N . PHE A 1 401 ? 13.234 -29.156 -19.281 1 97.12 401 PHE A N 1
ATOM 3235 C CA . PHE A 1 401 ? 12.445 -28.344 -18.359 1 97.12 401 PHE A CA 1
ATOM 3236 C C . PHE A 1 401 ? 13.156 -27.031 -18.047 1 97.12 401 PHE A C 1
ATOM 3238 O O . PHE A 1 401 ? 12.586 -26.156 -17.406 1 97.12 401 PHE A O 1
ATOM 3245 N N . LEU A 1 402 ? 14.344 -26.891 -18.516 1 97.81 402 LEU A N 1
ATOM 3246 C CA . LEU A 1 402 ? 15.164 -25.734 -18.172 1 97.81 402 LEU A CA 1
ATOM 3247 C C . LEU A 1 402 ? 14.688 -24.5 -18.922 1 97.81 402 LEU A C 1
ATOM 3249 O O . LEU A 1 402 ? 14.312 -24.578 -20.094 1 97.81 402 LEU A O 1
ATOM 3253 N N . ASN A 1 403 ? 14.672 -23.359 -18.219 1 98.19 403 ASN A N 1
ATOM 3254 C CA . ASN A 1 403 ? 14.461 -22.016 -18.766 1 98.19 403 ASN A CA 1
ATOM 3255 C C . ASN A 1 403 ? 13.062 -21.859 -19.359 1 98.19 403 ASN A C 1
ATOM 3257 O O . ASN A 1 403 ? 12.898 -21.266 -20.422 1 98.19 403 ASN A O 1
ATOM 3261 N N . LYS A 1 404 ? 12.156 -22.516 -18.734 1 97.75 404 LYS A N 1
ATOM 3262 C CA . LYS A 1 404 ? 10.734 -22.391 -19.047 1 97.75 404 LYS A CA 1
ATOM 3263 C C . LYS A 1 404 ? 9.953 -21.922 -17.828 1 97.75 404 LYS A C 1
ATOM 3265 O O . LYS A 1 404 ? 10.203 -22.359 -16.703 1 97.75 404 LYS A O 1
ATOM 3270 N N . LEU A 1 405 ? 9.062 -20.953 -18.078 1 96.88 405 LEU A N 1
ATOM 3271 C CA . LEU A 1 405 ? 8.258 -20.406 -17 1 96.88 405 LEU A CA 1
ATOM 3272 C C . LEU A 1 405 ? 6.773 -20.594 -17.25 1 96.88 405 LEU A C 1
ATOM 3274 O O . LEU A 1 405 ? 6.277 -20.25 -18.328 1 96.88 405 LEU A O 1
ATOM 3278 N N . LEU A 1 406 ? 6.117 -21.047 -16.281 1 94 406 LEU A N 1
ATOM 3279 C CA . LEU A 1 406 ? 4.707 -21.391 -16.406 1 94 406 LEU A CA 1
ATOM 3280 C C . LEU A 1 406 ? 3.842 -20.141 -16.516 1 94 406 LEU A C 1
ATOM 3282 O O . LEU A 1 406 ? 4.082 -19.156 -15.812 1 94 406 LEU A O 1
ATOM 3286 N N . ILE A 1 407 ? 2.836 -20.203 -17.422 1 90.81 407 ILE A N 1
ATOM 3287 C CA . ILE A 1 407 ? 1.739 -19.234 -17.438 1 90.81 407 ILE A CA 1
ATOM 3288 C C . ILE A 1 407 ? 0.417 -19.953 -17.172 1 90.81 407 ILE A C 1
ATOM 3290 O O . ILE A 1 407 ? -0.155 -20.562 -18.078 1 90.81 407 ILE A O 1
ATOM 3294 N N . ALA A 1 408 ? -0.139 -19.844 -16.047 1 80.25 408 ALA A N 1
ATOM 3295 C CA . ALA A 1 408 ? -1.312 -20.609 -15.656 1 80.25 408 ALA A CA 1
ATOM 3296 C C . ALA A 1 408 ? -2.588 -20.016 -16.25 1 80.25 408 ALA A C 1
ATOM 3298 O O . ALA A 1 408 ? -3.582 -20.734 -16.422 1 80.25 408 ALA A O 1
ATOM 3299 N N . ARG A 1 409 ? -2.609 -18.859 -16.656 1 81.38 409 ARG A N 1
ATOM 3300 C CA . ARG A 1 409 ? -3.844 -18.156 -17.016 1 81.38 409 ARG A CA 1
ATOM 3301 C C . ARG A 1 409 ? -4.18 -18.391 -18.484 1 81.38 409 ARG A C 1
ATOM 3303 O O . ARG A 1 409 ? -5.336 -18.234 -18.891 1 81.38 409 ARG A O 1
ATOM 3310 N N . LEU A 1 410 ? -3.234 -18.781 -19.266 1 87.06 410 LEU A N 1
ATOM 3311 C CA . LEU A 1 410 ? -3.469 -18.938 -20.703 1 87.06 410 LEU A CA 1
ATOM 3312 C C . LEU A 1 410 ? -4.004 -20.328 -21.016 1 87.06 410 LEU A C 1
ATOM 3314 O O . LEU A 1 410 ? -3.58 -21.312 -20.406 1 87.06 410 LEU A O 1
ATOM 3318 N N . LYS A 1 411 ? -4.812 -20.375 -21.875 1 84.25 411 LYS A N 1
ATOM 3319 C CA . LYS A 1 411 ? -5.527 -21.609 -22.203 1 84.25 411 LYS A CA 1
ATOM 3320 C C . LYS A 1 411 ? -4.609 -22.594 -22.906 1 84.25 411 LYS A C 1
ATOM 3322 O O . LYS A 1 411 ? -4.621 -23.797 -22.609 1 84.25 411 LYS A O 1
ATOM 3327 N N . ASP A 1 412 ? -3.895 -22.141 -23.844 1 88.5 412 ASP A N 1
ATOM 3328 C CA . ASP A 1 412 ? -3.256 -23.094 -24.734 1 88.5 412 ASP A CA 1
ATOM 3329 C C . ASP A 1 412 ? -1.747 -22.859 -24.797 1 88.5 412 ASP A C 1
ATOM 3331 O O . ASP A 1 412 ? -1.052 -23.5 -25.594 1 88.5 412 ASP A O 1
ATOM 3335 N N . VAL A 1 413 ? -1.26 -21.922 -24.156 1 90.69 413 VAL A N 1
ATOM 3336 C CA . VAL A 1 413 ? 0.178 -21.688 -24.047 1 90.69 413 VAL A CA 1
ATOM 3337 C C . VAL A 1 413 ? 0.657 -22.016 -22.641 1 90.69 413 VAL A C 1
ATOM 3339 O O . VAL A 1 413 ? 0.452 -21.234 -21.719 1 90.69 413 VAL A O 1
ATOM 3342 N N . PRO A 1 414 ? 1.324 -23.047 -22.516 1 88.38 414 PRO A N 1
ATOM 3343 C CA . PRO A 1 414 ? 1.596 -23.562 -21.172 1 88.38 414 PRO A CA 1
ATOM 3344 C C . PRO A 1 414 ? 2.736 -22.812 -20.484 1 88.38 414 PRO A C 1
ATOM 3346 O O . PRO A 1 414 ? 2.797 -22.781 -19.25 1 88.38 414 PRO A O 1
ATOM 3349 N N . TYR A 1 415 ? 3.721 -22.266 -21.344 1 94.62 415 TYR A N 1
ATOM 3350 C CA . TYR A 1 415 ? 4.887 -21.672 -20.703 1 94.62 415 TYR A CA 1
ATOM 3351 C C . TYR A 1 415 ? 5.57 -20.672 -21.625 1 94.62 415 TYR A C 1
ATOM 3353 O O . TYR A 1 415 ? 5.297 -20.641 -22.828 1 94.62 415 TYR A O 1
ATOM 3361 N N . ILE A 1 416 ? 6.363 -19.859 -21.031 1 96 416 ILE A N 1
ATOM 3362 C CA . ILE A 1 416 ? 7.309 -18.969 -21.719 1 96 416 ILE A CA 1
ATOM 3363 C C . ILE A 1 416 ? 8.648 -19.688 -21.891 1 96 416 ILE A C 1
ATOM 3365 O O . ILE A 1 416 ? 9.164 -20.281 -20.938 1 96 416 ILE A O 1
ATOM 3369 N N . ASN A 1 417 ? 9.102 -19.703 -23.047 1 97 417 ASN A N 1
ATOM 3370 C CA . ASN A 1 417 ? 10.445 -20.203 -23.297 1 97 417 ASN A CA 1
ATOM 3371 C C . ASN A 1 417 ? 11.469 -19.062 -23.328 1 97 417 ASN A C 1
ATOM 3373 O O . ASN A 1 417 ? 11.492 -18.281 -24.281 1 97 417 ASN A O 1
ATOM 3377 N N . LEU A 1 418 ? 12.375 -19.031 -22.422 1 96.81 418 LEU A N 1
ATOM 3378 C CA . LEU A 1 418 ? 13.297 -17.922 -22.266 1 96.81 418 LEU A CA 1
ATOM 3379 C C . LEU A 1 418 ? 14.398 -17.984 -23.312 1 96.81 418 LEU A C 1
ATOM 3381 O O . LEU A 1 418 ? 15.016 -16.953 -23.641 1 96.81 418 LEU A O 1
ATOM 3385 N N . VAL A 1 419 ? 14.836 -19.125 -23.812 1 94.5 419 VAL A N 1
ATOM 3386 C CA . VAL A 1 419 ? 15.969 -19.297 -24.719 1 94.5 419 VAL A CA 1
ATOM 3387 C C . VAL A 1 419 ? 15.469 -19.578 -26.125 1 94.5 419 VAL A C 1
ATOM 3389 O O . VAL A 1 419 ? 16.266 -19.703 -27.062 1 94.5 419 VAL A O 1
ATOM 3392 N N . GLY A 1 420 ? 14.234 -19.5 -26.406 1 91.56 420 GLY A N 1
ATOM 3393 C CA . GLY A 1 420 ? 13.68 -19.781 -27.719 1 91.56 420 GLY A CA 1
ATOM 3394 C C . GLY A 1 420 ? 12.258 -19.281 -27.891 1 91.56 420 GLY A C 1
ATOM 3395 O O . GLY A 1 420 ? 11.812 -18.422 -27.141 1 91.56 420 GLY A O 1
ATOM 3396 N N . ASP A 1 421 ? 11.703 -19.812 -28.938 1 93.94 421 ASP A N 1
ATOM 3397 C CA . ASP A 1 421 ? 10.344 -19.375 -29.25 1 93.94 421 ASP A CA 1
ATOM 3398 C C . ASP A 1 421 ? 9.336 -20 -28.281 1 93.94 421 ASP A C 1
ATOM 3400 O O . ASP A 1 421 ? 9.492 -21.156 -27.875 1 93.94 421 ASP A O 1
ATOM 3404 N N . ASP A 1 422 ? 8.383 -19.234 -28.031 1 95.38 422 ASP A N 1
ATOM 3405 C CA . ASP A 1 422 ? 7.285 -19.75 -27.219 1 95.38 422 ASP A CA 1
ATOM 3406 C C . ASP A 1 422 ? 6.438 -20.734 -28.031 1 95.38 422 ASP A C 1
ATOM 3408 O O . ASP A 1 422 ? 6.438 -20.703 -29.25 1 95.38 422 ASP A O 1
ATOM 3412 N N . PRO A 1 423 ? 5.762 -21.578 -27.266 1 92.19 423 PRO A N 1
ATOM 3413 C CA . PRO A 1 423 ? 4.781 -22.391 -28 1 92.19 423 PRO A CA 1
ATOM 3414 C C . PRO A 1 423 ? 3.75 -21.531 -28.734 1 92.19 423 PRO A C 1
ATOM 3416 O O . PRO A 1 423 ? 3.316 -20.5 -28.234 1 92.19 423 PRO A O 1
ATOM 3419 N N . ASN A 1 424 ? 3.402 -21.938 -29.953 1 91 424 ASN A N 1
ATOM 3420 C CA . ASN A 1 424 ? 2.463 -21.188 -30.781 1 91 424 ASN A CA 1
ATOM 3421 C C . ASN A 1 424 ? 1.355 -22.094 -31.328 1 91 424 ASN A C 1
ATOM 3423 O O . ASN A 1 424 ? 1.306 -22.375 -32.531 1 91 424 ASN A O 1
ATOM 3427 N N . PRO A 1 425 ? 0.477 -22.422 -30.469 1 91.31 425 PRO A N 1
ATOM 3428 C CA . PRO A 1 425 ? -0.621 -23.266 -30.938 1 91.31 425 PRO A CA 1
ATOM 3429 C C . PRO A 1 425 ? -1.533 -22.562 -31.938 1 91.31 425 PRO A C 1
ATOM 3431 O O . PRO A 1 425 ? -1.655 -21.344 -31.906 1 91.31 425 PRO A O 1
ATOM 3434 N N . SER A 1 426 ? -2.162 -23.375 -32.75 1 92.12 426 SER A N 1
ATOM 3435 C CA . SER A 1 426 ? -3.092 -22.812 -33.719 1 92.12 426 SER A CA 1
ATOM 3436 C C . SER A 1 426 ? -4.359 -22.297 -33.031 1 92.12 426 SER A C 1
ATOM 3438 O O . SER A 1 426 ? -4.953 -23 -32.219 1 92.12 426 SER A O 1
ATOM 3440 N N . ARG A 1 427 ? -4.68 -21.094 -33.406 1 94.81 427 ARG A N 1
ATOM 3441 C CA . ARG A 1 427 ? -5.902 -20.5 -32.875 1 94.81 427 ARG A CA 1
ATOM 3442 C C . ARG A 1 427 ? -6.855 -20.125 -34.031 1 94.81 427 ARG A C 1
ATOM 3444 O O . ARG A 1 427 ? -7.582 -19.141 -33.938 1 94.81 427 ARG A O 1
ATOM 3451 N N . ASP A 1 428 ? -6.809 -20.922 -35 1 93.5 428 ASP A N 1
ATOM 3452 C CA . ASP A 1 428 ? -7.672 -20.703 -36.156 1 93.5 428 ASP A CA 1
ATOM 3453 C C . ASP A 1 428 ? -9.141 -20.891 -35.781 1 93.5 428 ASP A C 1
ATOM 3455 O O . ASP A 1 428 ? -10.023 -20.312 -36.438 1 93.5 428 ASP A O 1
ATOM 3459 N N . HIS A 1 429 ? -9.398 -21.625 -34.812 1 94.5 429 HIS A N 1
ATOM 3460 C CA . HIS A 1 429 ? -10.766 -21.953 -34.406 1 94.5 429 HIS A CA 1
ATOM 3461 C C . HIS A 1 429 ? -11.297 -20.906 -33.406 1 94.5 429 HIS A C 1
ATOM 3463 O O . HIS A 1 429 ? -12.391 -21.078 -32.875 1 94.5 429 HIS A O 1
ATOM 3469 N N . VAL A 1 430 ? -10.508 -19.938 -33.125 1 96.19 430 VAL A N 1
ATOM 3470 C CA . VAL A 1 430 ? -10.898 -18.875 -32.188 1 96.19 430 VAL A CA 1
ATOM 3471 C C . VAL A 1 430 ? -11.273 -17.609 -32.969 1 96.19 430 VAL A C 1
ATOM 3473 O O . VAL A 1 430 ? -10.578 -17.219 -33.906 1 96.19 430 VAL A O 1
ATOM 3476 N N . PHE A 1 431 ? -12.422 -16.969 -32.562 1 96.25 431 PHE A N 1
ATOM 3477 C CA . PHE A 1 431 ? -12.906 -15.758 -33.219 1 96.25 431 PHE A CA 1
ATOM 3478 C C . PHE A 1 431 ? -13.016 -14.602 -32.25 1 96.25 431 PHE A C 1
ATOM 3480 O O . PHE A 1 431 ? -13.125 -14.82 -31.031 1 96.25 431 PHE A O 1
ATOM 3487 N N . HIS A 1 432 ? -12.82 -13.461 -32.719 1 95.88 432 HIS A N 1
ATOM 3488 C CA . HIS A 1 432 ? -13.133 -12.25 -31.984 1 95.88 432 HIS A CA 1
ATOM 3489 C C . HIS A 1 432 ? -14.508 -11.703 -32.375 1 95.88 432 HIS A C 1
ATOM 3491 O O . HIS A 1 432 ? -14.789 -11.508 -33.562 1 95.88 432 HIS A O 1
ATOM 3497 N N . LEU A 1 433 ? -15.367 -11.492 -31.375 1 96 433 LEU A N 1
ATOM 3498 C CA . LEU A 1 433 ? -16.734 -11.039 -31.609 1 96 433 LEU A CA 1
ATOM 3499 C C . LEU A 1 433 ? -17.016 -9.734 -30.875 1 96 433 LEU A C 1
ATOM 3501 O O . LEU A 1 433 ? -16.719 -9.609 -29.688 1 96 433 LEU A O 1
ATOM 3505 N N . THR A 1 434 ? -17.406 -8.711 -31.578 1 95.62 434 THR A N 1
ATOM 3506 C CA . THR A 1 434 ? -17.938 -7.488 -30.984 1 95.62 434 THR A CA 1
ATOM 3507 C C . THR A 1 434 ? -19.453 -7.457 -31.094 1 95.62 434 THR A C 1
ATOM 3509 O O . THR A 1 434 ? -20.016 -7.746 -32.156 1 95.62 434 THR A O 1
ATOM 3512 N N . PHE A 1 435 ? -20.141 -7.148 -30.047 1 95.31 435 PHE A N 1
ATOM 3513 C CA . PHE A 1 435 ? -21.594 -7.254 -30.016 1 95.31 435 PHE A CA 1
ATOM 3514 C C . PHE A 1 435 ? -22.203 -6.141 -29.172 1 95.31 435 PHE A C 1
ATOM 3516 O O . PHE A 1 435 ? -21.469 -5.43 -28.469 1 95.31 435 PHE A O 1
ATOM 3523 N N . PRO A 1 436 ? -23.453 -5.957 -29.281 1 93.81 436 PRO A N 1
ATOM 3524 C CA . PRO A 1 436 ? -24.109 -4.926 -28.469 1 93.81 436 PRO A CA 1
ATOM 3525 C C . PRO A 1 436 ? -24.016 -5.195 -26.969 1 93.81 436 PRO A C 1
ATOM 3527 O O . PRO A 1 436 ? -24.031 -6.352 -26.547 1 93.81 436 PRO A O 1
ATOM 3530 N N . LYS A 1 437 ? -23.953 -4.219 -26.188 1 93.38 437 LYS A N 1
ATOM 3531 C CA . LYS A 1 437 ? -23.734 -4.254 -24.734 1 93.38 437 LYS A CA 1
ATOM 3532 C C . LYS A 1 437 ? -24.828 -5.066 -24.047 1 93.38 437 LYS A C 1
ATOM 3534 O O . LYS A 1 437 ? -24.578 -5.652 -22.984 1 93.38 437 LYS A O 1
ATOM 3539 N N . GLU A 1 438 ? -25.953 -5.23 -24.672 1 92.25 438 GLU A N 1
ATOM 3540 C CA . GLU A 1 438 ? -27.094 -5.918 -24.078 1 92.25 438 GLU A CA 1
ATOM 3541 C C . GLU A 1 438 ? -26.922 -7.434 -24.141 1 92.25 438 GLU A C 1
ATOM 3543 O O . GLU A 1 438 ? -27.625 -8.18 -23.453 1 92.25 438 GLU A O 1
ATOM 3548 N N . TRP A 1 439 ? -26.094 -7.906 -25.047 1 93 439 TRP A N 1
ATOM 3549 C CA . TRP A 1 439 ? -25.922 -9.344 -25.25 1 93 439 TRP A CA 1
ATOM 3550 C C . TRP A 1 439 ? -25.359 -10 -23.984 1 93 439 TRP A C 1
ATOM 3552 O O . TRP A 1 439 ? -24.5 -9.438 -23.312 1 93 439 TRP A O 1
ATOM 3562 N N . LYS A 1 440 ? -25.922 -11.172 -23.719 1 90.5 440 LYS A N 1
ATOM 3563 C CA . LYS A 1 440 ? -25.422 -12.031 -22.641 1 90.5 440 LYS A CA 1
ATOM 3564 C C . LYS A 1 440 ? -24.906 -13.359 -23.203 1 90.5 440 LYS A C 1
ATOM 3566 O O . LYS A 1 440 ? -24.844 -13.547 -24.422 1 90.5 440 LYS A O 1
ATOM 3571 N N . PHE A 1 441 ? -24.469 -14.195 -22.391 1 89.94 441 PHE A N 1
ATOM 3572 C CA . PHE A 1 441 ? -23.906 -15.477 -22.781 1 89.94 441 PHE A CA 1
ATOM 3573 C C . PHE A 1 441 ? -24.875 -16.25 -23.656 1 89.94 441 PHE A C 1
ATOM 3575 O O . PHE A 1 441 ? -24.484 -16.859 -24.656 1 89.94 441 PHE A O 1
ATOM 3582 N N . ASN A 1 442 ? -26.109 -16.172 -23.281 1 89.62 442 ASN A N 1
ATOM 3583 C CA . ASN A 1 442 ? -27.125 -16.938 -24 1 89.62 442 ASN A CA 1
ATOM 3584 C C . ASN A 1 442 ? -27.281 -16.453 -25.438 1 89.62 442 ASN A C 1
ATOM 3586 O O . ASN A 1 442 ? -27.531 -17.25 -26.344 1 89.62 442 ASN A O 1
ATOM 3590 N N . ASP A 1 443 ? -27.141 -15.164 -25.641 1 92.44 443 ASP A N 1
ATOM 3591 C CA . ASP A 1 443 ? -27.234 -14.594 -26.984 1 92.44 443 ASP A CA 1
ATOM 3592 C C . ASP A 1 443 ? -26.109 -15.086 -27.875 1 92.44 443 ASP A C 1
ATOM 3594 O O . ASP A 1 443 ? -26.344 -15.43 -29.047 1 92.44 443 ASP A O 1
ATOM 3598 N N . ILE A 1 444 ? -24.984 -15.188 -27.328 1 93.56 444 ILE A N 1
ATOM 3599 C CA . ILE A 1 444 ? -23.812 -15.617 -28.094 1 93.56 444 ILE A CA 1
ATOM 3600 C C . ILE A 1 444 ? -23.891 -17.125 -28.344 1 93.56 444 ILE A C 1
ATOM 3602 O O . ILE A 1 444 ? -23.609 -17.578 -29.453 1 93.56 444 ILE A O 1
ATOM 3606 N N . SER A 1 445 ? -24.281 -17.828 -27.359 1 92.12 445 SER A N 1
ATOM 3607 C CA . SER A 1 445 ? -24.438 -19.281 -27.5 1 92.12 445 SER A CA 1
ATOM 3608 C C . SER A 1 445 ? -25.453 -19.625 -28.578 1 92.12 445 SER A C 1
ATOM 3610 O O . SER A 1 445 ? -25.234 -20.562 -29.344 1 92.12 445 SER A O 1
ATOM 3612 N N . HIS A 1 446 ? -26.469 -18.828 -28.609 1 92.12 446 HIS A N 1
ATOM 3613 C CA . HIS A 1 446 ? -27.5 -19.047 -29.609 1 92.12 446 HIS A CA 1
ATOM 3614 C C . HIS A 1 446 ? -26.984 -18.734 -31.016 1 92.12 446 HIS A C 1
ATOM 3616 O O . HIS A 1 446 ? -27.281 -19.453 -31.969 1 92.12 446 HIS A O 1
ATOM 3622 N N . LEU A 1 447 ? -26.281 -17.672 -31.094 1 93.25 447 LEU A N 1
ATOM 3623 C CA . LEU A 1 447 ? -25.719 -17.266 -32.375 1 93.25 447 LEU A CA 1
ATOM 3624 C C . LEU A 1 447 ? -24.844 -18.359 -32.969 1 93.25 447 LEU A C 1
ATOM 3626 O O . LEU A 1 447 ? -24.844 -18.594 -34.188 1 93.25 447 LEU A O 1
ATOM 3630 N N . PHE A 1 448 ? -24.125 -19.156 -32.156 1 94.56 448 PHE A N 1
ATOM 3631 C CA . PHE A 1 448 ? -23.156 -20.156 -32.625 1 94.56 448 PHE A CA 1
ATOM 3632 C C . PHE A 1 448 ? -23.719 -21.562 -32.469 1 94.56 448 PHE A C 1
ATOM 3634 O O . PHE A 1 448 ? -23.031 -22.547 -32.781 1 94.56 448 PHE A O 1
ATOM 3641 N N . SER A 1 449 ? -24.969 -21.75 -32.062 1 92.88 449 SER A N 1
ATOM 3642 C CA . SER A 1 449 ? -25.578 -23.031 -31.766 1 92.88 449 SER A CA 1
ATOM 3643 C C . SER A 1 449 ? -25.516 -23.969 -32.969 1 92.88 449 SER A C 1
ATOM 3645 O O . SER A 1 449 ? -25.328 -25.172 -32.812 1 92.88 449 SER A O 1
ATOM 3647 N N . PRO A 1 450 ? -25.688 -23.391 -34.219 1 92.94 450 PRO A N 1
ATOM 3648 C CA . PRO A 1 450 ? -25.641 -24.266 -35.406 1 92.94 450 PRO A CA 1
ATOM 3649 C C . PRO A 1 450 ? -24.266 -24.922 -35.594 1 92.94 450 PRO A C 1
ATOM 3651 O O . PRO A 1 450 ? -24.156 -25.922 -36.312 1 92.94 450 PRO A O 1
ATOM 3654 N N . PHE A 1 451 ? -23.344 -24.406 -35.031 1 93.69 451 PHE A N 1
ATOM 3655 C CA . PHE A 1 451 ? -21.984 -24.875 -35.281 1 93.69 451 PHE A CA 1
ATOM 3656 C C . PHE A 1 451 ? -21.453 -25.656 -34.062 1 93.69 451 PHE A C 1
ATOM 3658 O O . PHE A 1 451 ? -20.281 -26 -34.031 1 93.69 451 PHE A O 1
ATOM 3665 N N . GLY A 1 452 ? -22.25 -25.828 -33.062 1 89.12 452 GLY A N 1
ATOM 3666 C CA . GLY A 1 452 ? -21.875 -26.562 -31.859 1 89.12 452 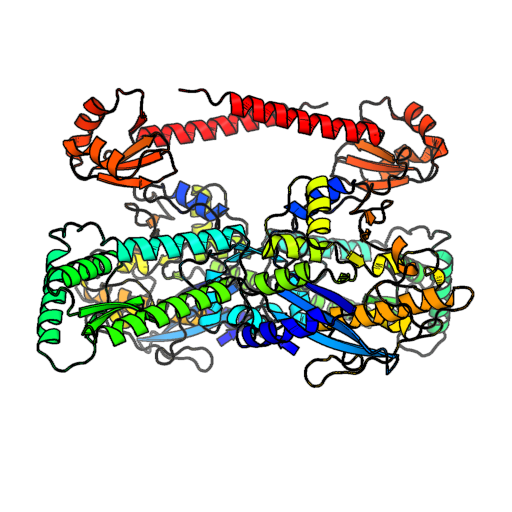GLY A CA 1
ATOM 3667 C C . GLY A 1 452 ? -21.656 -25.656 -30.656 1 89.12 452 GLY A C 1
ATOM 3668 O O . GLY A 1 452 ? -21.875 -24.438 -30.734 1 89.12 452 GLY A O 1
ATOM 3669 N N . SER A 1 453 ? -21.188 -26.312 -29.547 1 88.88 453 SER A N 1
ATOM 3670 C CA . SER A 1 453 ? -20.938 -25.562 -28.328 1 88.88 453 SER A CA 1
ATOM 3671 C C . SER A 1 453 ? -19.672 -24.719 -28.438 1 88.88 453 SER A C 1
ATOM 3673 O O . SER A 1 453 ? -18.766 -25.047 -29.219 1 88.88 453 SER A O 1
ATOM 3675 N N . VAL A 1 454 ? -19.734 -23.609 -27.797 1 91.12 454 VAL A N 1
ATOM 3676 C CA . VAL A 1 454 ? -18.609 -22.688 -27.891 1 91.12 454 VAL A CA 1
ATOM 3677 C C . VAL A 1 454 ? -18.172 -22.266 -26.484 1 91.12 454 VAL A C 1
ATOM 3679 O O . VAL A 1 454 ? -18.938 -22.344 -25.531 1 91.12 454 VAL A O 1
ATOM 3682 N N . HIS A 1 455 ? -16.922 -21.953 -26.344 1 91.31 455 HIS A N 1
ATOM 3683 C CA . HIS A 1 455 ? -16.391 -21.297 -25.156 1 91.31 455 HIS A CA 1
ATOM 3684 C C . HIS A 1 455 ? -16.25 -19.797 -25.359 1 91.31 455 HIS A C 1
ATOM 3686 O O . HIS A 1 455 ? -15.664 -19.344 -26.344 1 91.31 455 HIS A O 1
ATOM 3692 N N . VAL A 1 456 ? -16.875 -19.078 -24.438 1 91.75 456 VAL A N 1
ATOM 3693 C CA . VAL A 1 456 ? -16.859 -17.625 -24.562 1 91.75 456 VAL A CA 1
ATOM 3694 C C . VAL A 1 456 ? -15.898 -17.031 -23.531 1 91.75 456 VAL A C 1
ATOM 3696 O O . VAL A 1 456 ? -16.031 -17.266 -22.328 1 91.75 456 VAL A O 1
ATOM 3699 N N . SER A 1 457 ? -14.914 -16.297 -24.016 1 92.06 457 SER A N 1
ATOM 3700 C CA . SER A 1 457 ? -14 -15.547 -23.156 1 92.06 457 SER A CA 1
ATOM 3701 C C . SER A 1 457 ? -14.234 -14.039 -23.281 1 92.06 457 SER A C 1
ATOM 3703 O O . SER A 1 457 ? -13.789 -13.414 -24.234 1 92.06 457 SER A O 1
ATOM 3705 N N . TRP A 1 458 ? -14.766 -13.492 -22.281 1 91.38 458 TRP A N 1
ATOM 3706 C CA . TRP A 1 458 ? -15.188 -12.094 -22.328 1 91.38 458 TRP A CA 1
ATOM 3707 C C . TRP A 1 458 ? -13.977 -11.164 -22.266 1 91.38 458 TRP A C 1
ATOM 3709 O O . TRP A 1 458 ? -13.062 -11.367 -21.469 1 91.38 458 TRP A O 1
ATOM 3719 N N . LEU A 1 459 ? -13.969 -10.195 -23.094 1 90 459 LEU A N 1
ATOM 3720 C CA . LEU A 1 459 ? -12.945 -9.156 -23.094 1 90 459 LEU A CA 1
ATOM 3721 C C . LEU A 1 459 ? -13.484 -7.859 -22.5 1 90 459 LEU A C 1
ATOM 3723 O O . LEU A 1 459 ? -12.766 -7.133 -21.812 1 90 459 LEU A O 1
ATOM 3727 N N . SER A 1 460 ? -14.617 -7.547 -22.828 1 89.44 460 SER A N 1
ATOM 3728 C CA . SER A 1 460 ? -15.359 -6.398 -22.328 1 89.44 460 SER A CA 1
ATOM 3729 C C . SER A 1 460 ? -16.859 -6.652 -22.359 1 89.44 460 SER A C 1
ATOM 3731 O O . SER A 1 460 ? -17.297 -7.785 -22.578 1 89.44 460 SER A O 1
ATOM 3733 N N . ASP A 1 461 ? -17.531 -5.578 -22.078 1 90.81 461 ASP A N 1
ATOM 3734 C CA . ASP A 1 461 ? -18.984 -5.703 -22.125 1 90.81 461 ASP A CA 1
ATOM 3735 C C . ASP A 1 461 ? -19.484 -5.797 -23.562 1 90.81 461 ASP A C 1
ATOM 3737 O O . ASP A 1 461 ? -20.641 -6.164 -23.797 1 90.81 461 ASP A O 1
ATOM 3741 N N . ILE A 1 462 ? -18.609 -5.602 -24.484 1 93.44 462 ILE A N 1
ATOM 3742 C CA . ILE A 1 462 ? -19.094 -5.555 -25.859 1 93.44 462 ILE A CA 1
ATOM 3743 C C . ILE A 1 462 ? -18.234 -6.465 -26.734 1 93.44 462 ILE A C 1
ATOM 3745 O O . ILE A 1 462 ? -18.375 -6.465 -27.953 1 93.44 462 ILE A O 1
ATOM 3749 N N . SER A 1 463 ? -17.328 -7.184 -26.203 1 94.81 463 SER A N 1
ATOM 3750 C CA . SER A 1 463 ? -16.469 -8.008 -27.031 1 94.81 463 SER A CA 1
ATOM 3751 C C . SER A 1 463 ? -16.031 -9.273 -26.297 1 94.81 463 SER A C 1
ATOM 3753 O O . SER A 1 463 ? -15.984 -9.289 -25.062 1 94.81 463 SER A O 1
ATOM 3755 N N . ALA A 1 464 ? -15.75 -10.312 -27.031 1 96.06 464 ALA A N 1
ATOM 3756 C CA . ALA A 1 464 ? -15.312 -11.586 -26.469 1 96.06 464 ALA A CA 1
ATOM 3757 C C . ALA A 1 464 ? -14.602 -12.438 -27.5 1 96.06 464 ALA A C 1
ATOM 3759 O O . ALA A 1 464 ? -14.758 -12.219 -28.719 1 96.06 464 ALA A O 1
ATOM 3760 N N . TYR A 1 465 ? -13.773 -13.305 -27.109 1 95.75 465 TYR A N 1
ATOM 3761 C CA . TYR A 1 465 ? -13.258 -14.383 -27.953 1 95.75 465 TYR A CA 1
ATOM 3762 C C . TYR A 1 465 ? -14.18 -15.594 -27.906 1 95.75 465 TYR A C 1
ATOM 3764 O O . TYR A 1 465 ? -14.672 -15.969 -26.828 1 95.75 465 TYR A O 1
ATOM 3772 N N . ILE A 1 466 ? -14.414 -16.141 -29.031 1 95.88 466 ILE A N 1
ATOM 3773 C CA . ILE A 1 466 ? -15.266 -17.312 -29.141 1 95.88 466 ILE A CA 1
ATOM 3774 C C . ILE A 1 466 ? -14.438 -18.5 -29.641 1 95.88 466 ILE A C 1
ATOM 3776 O O . ILE A 1 466 ? -13.906 -18.453 -30.75 1 95.88 466 ILE A O 1
ATOM 3780 N N . GLU A 1 467 ? -14.344 -19.516 -28.875 1 95.12 467 GLU A N 1
ATOM 3781 C CA . GLU A 1 467 ? -13.641 -20.734 -29.266 1 95.12 467 GLU A CA 1
ATOM 3782 C C . GLU A 1 467 ? -14.625 -21.828 -29.672 1 95.12 467 GLU A C 1
ATOM 3784 O O . GLU A 1 467 ? -15.492 -22.203 -28.891 1 95.12 467 GLU A O 1
ATOM 3789 N N . LEU A 1 468 ? -14.398 -22.328 -30.844 1 94.06 468 LEU A N 1
ATOM 3790 C CA . LEU A 1 468 ? -15.234 -23.422 -31.312 1 94.06 468 LEU A CA 1
ATOM 3791 C C . LEU A 1 468 ? -14.742 -24.75 -30.781 1 94.06 468 LEU A C 1
ATOM 3793 O O . LEU A 1 468 ? -13.539 -25.031 -30.828 1 94.06 468 LEU A O 1
ATOM 3797 N N . HIS A 1 469 ? -15.648 -25.516 -30.281 1 91.44 469 HIS A N 1
ATOM 3798 C CA . HIS A 1 469 ? -15.266 -26.859 -29.891 1 91.44 469 HIS A CA 1
ATOM 3799 C C . HIS A 1 469 ? -15.023 -27.75 -31.109 1 91.44 469 HIS A C 1
ATOM 3801 O O . HIS A 1 469 ? -14.094 -28.562 -31.125 1 91.44 469 HIS A O 1
ATOM 3807 N N . ARG A 1 470 ? -15.859 -27.516 -32.062 1 92.69 470 ARG A N 1
ATOM 3808 C CA . ARG A 1 470 ? -15.688 -28.188 -33.344 1 92.69 470 ARG A CA 1
ATOM 3809 C C . ARG A 1 470 ? -14.828 -27.359 -34.281 1 92.69 470 ARG A C 1
ATOM 3811 O O . ARG A 1 470 ? -15.352 -26.578 -35.094 1 92.69 470 ARG A O 1
ATOM 3818 N N . ARG A 1 471 ? -13.586 -27.672 -34.406 1 91.38 471 ARG A N 1
ATOM 3819 C CA . ARG A 1 471 ? -12.609 -26.859 -35.125 1 91.38 471 ARG A CA 1
ATOM 3820 C C . ARG A 1 471 ? -12.828 -26.922 -36.625 1 91.38 471 ARG A C 1
ATOM 3822 O O . ARG A 1 471 ? -12.43 -26.016 -37.344 1 91.38 471 ARG A O 1
ATOM 3829 N N . ASP A 1 472 ? -13.539 -27.922 -37.031 1 92.19 472 ASP A N 1
ATOM 3830 C CA . ASP A 1 472 ? -13.758 -28.109 -38.469 1 92.19 472 ASP A CA 1
ATOM 3831 C C . ASP A 1 472 ? -14.836 -27.172 -39 1 92.19 472 ASP A C 1
ATOM 3833 O O . ASP A 1 472 ? -14.977 -27 -40.188 1 92.19 472 ASP A O 1
ATOM 3837 N N . GLN A 1 473 ? -15.516 -26.469 -38.156 1 92.69 473 GLN A N 1
ATOM 3838 C CA . GLN A 1 473 ? -16.641 -25.625 -38.562 1 92.69 473 GLN A CA 1
ATOM 3839 C C . GLN A 1 473 ? -16.188 -24.203 -38.812 1 92.69 473 GLN A C 1
ATOM 3841 O O . GLN A 1 473 ? -17.016 -23.328 -39.094 1 92.69 473 GLN A O 1
ATOM 3846 N N . VAL A 1 474 ? -14.938 -23.953 -38.75 1 93.81 474 VAL A N 1
ATOM 3847 C CA . VAL A 1 474 ? -14.383 -22.609 -38.812 1 93.81 474 VAL A CA 1
ATOM 3848 C C . VAL A 1 474 ? -14.836 -21.922 -40.125 1 93.81 474 VAL A C 1
ATOM 3850 O O . VAL A 1 474 ? -15.289 -20.781 -40.094 1 93.81 474 VAL A O 1
ATOM 3853 N N . ASN A 1 475 ? -14.734 -22.594 -41.25 1 92.56 475 ASN A N 1
ATOM 3854 C CA . ASN A 1 475 ? -15.094 -22.016 -42.531 1 92.56 475 ASN A CA 1
ATOM 3855 C C . ASN A 1 475 ? -16.594 -21.766 -42.656 1 92.56 475 ASN A C 1
ATOM 3857 O O . ASN A 1 475 ? -17.031 -20.766 -43.219 1 92.56 475 ASN A O 1
ATOM 3861 N N . GLU A 1 476 ? -17.359 -22.641 -42.094 1 93.81 476 GLU A N 1
ATOM 3862 C CA . GLU A 1 476 ? -18.812 -22.5 -42.094 1 93.81 476 GLU A CA 1
ATOM 3863 C C . GLU A 1 476 ? -19.266 -21.312 -41.281 1 93.81 476 GLU A C 1
ATOM 3865 O O . GLU A 1 476 ? -20.219 -20.625 -41.625 1 93.81 476 GLU A O 1
ATOM 3870 N N . VAL A 1 477 ? -18.625 -21.109 -40.188 1 94.44 477 VAL A N 1
ATOM 3871 C CA . VAL A 1 477 ? -18.953 -20 -39.312 1 94.44 477 VAL A CA 1
ATOM 3872 C C . VAL A 1 477 ? -18.719 -18.672 -40.031 1 94.44 477 VAL A C 1
ATOM 3874 O O . VAL A 1 477 ? -19.562 -17.781 -40 1 94.44 477 VAL A O 1
ATOM 3877 N N . MET A 1 478 ? -17.594 -18.594 -40.688 1 91.94 478 MET A N 1
ATOM 3878 C CA . MET A 1 478 ? -17.234 -17.344 -41.375 1 91.94 478 MET A CA 1
ATOM 3879 C C . MET A 1 478 ? -18.188 -17.094 -42.531 1 91.94 478 MET A C 1
ATOM 3881 O O . MET A 1 478 ? -18.516 -15.938 -42.812 1 91.94 478 MET A O 1
ATOM 3885 N N . LYS A 1 479 ? -18.625 -18.078 -43.125 1 91.06 479 LYS A N 1
ATOM 3886 C CA . LYS A 1 479 ? -19.531 -17.953 -44.281 1 91.06 479 LYS A CA 1
ATOM 3887 C C . LYS A 1 479 ? -20.906 -17.484 -43.812 1 91.06 479 LYS A C 1
ATOM 3889 O O . LYS A 1 479 ? -21.531 -16.641 -44.469 1 91.06 479 LYS A O 1
ATOM 3894 N N . VAL A 1 480 ? -21.344 -17.953 -42.688 1 91.12 480 VAL A N 1
ATOM 3895 C CA . VAL A 1 480 ? -22.719 -17.719 -42.25 1 91.12 480 VAL A CA 1
ATOM 3896 C C . VAL A 1 480 ? -22.781 -16.469 -41.375 1 91.12 480 VAL A C 1
ATOM 3898 O O . VAL A 1 480 ? -23.719 -15.672 -41.5 1 91.12 480 VAL A O 1
ATOM 3901 N N . LEU A 1 481 ? -21.797 -16.266 -40.562 1 91.12 481 LEU A N 1
ATOM 3902 C CA . LEU A 1 481 ? -21.938 -15.25 -39.5 1 91.12 481 LEU A CA 1
ATOM 3903 C C . LEU A 1 481 ? -21.141 -13.992 -39.875 1 91.12 481 LEU A C 1
ATOM 3905 O O . LEU A 1 481 ? -21.297 -12.961 -39.219 1 91.12 481 LEU A O 1
ATOM 3909 N N . ALA A 1 482 ? -20.359 -13.977 -40.812 1 82.56 482 ALA A N 1
ATOM 3910 C CA . ALA A 1 482 ? -19.484 -12.844 -41.094 1 82.56 482 ALA A CA 1
ATOM 3911 C C . ALA A 1 482 ? -20.281 -11.656 -41.656 1 82.56 482 ALA A C 1
ATOM 3913 O O . ALA A 1 482 ? -19.875 -10.5 -41.469 1 82.56 482 ALA A O 1
ATOM 3914 N N . LYS A 1 483 ? -21.359 -11.852 -42.25 1 76.94 483 LYS A N 1
ATOM 3915 C CA . LYS A 1 483 ? -22.031 -10.797 -43 1 76.94 483 LYS A CA 1
ATOM 3916 C C . LYS A 1 483 ? -23.234 -10.25 -42.219 1 76.94 483 LYS A C 1
ATOM 3918 O O . LYS A 1 483 ? -24.359 -10.711 -42.406 1 76.94 483 LYS A O 1
ATOM 3923 N N . THR A 1 484 ? -23 -9.438 -41.188 1 78.56 484 THR A N 1
ATOM 3924 C CA . THR A 1 484 ? -24.094 -8.781 -40.469 1 78.56 484 THR A CA 1
ATOM 3925 C C . THR A 1 484 ? -23.656 -7.414 -39.969 1 78.56 484 THR A C 1
ATOM 3927 O O . THR A 1 484 ? -22.469 -7.152 -39.812 1 78.56 484 THR A O 1
ATOM 3930 N N . SER A 1 485 ? -24.609 -6.562 -39.75 1 83 485 SER A N 1
ATOM 3931 C CA . SER A 1 485 ? -24.359 -5.23 -39.219 1 83 485 SER A CA 1
ATOM 3932 C C . SER A 1 485 ? -24.547 -5.188 -37.719 1 83 485 SER A C 1
ATOM 3934 O O . SER A 1 485 ? -24.109 -4.246 -37.062 1 83 485 SER A O 1
ATOM 3936 N N . THR A 1 486 ? -25.016 -6.129 -37.125 1 89.94 486 THR A N 1
ATOM 3937 C CA . THR A 1 486 ? -25.375 -6.133 -35.719 1 89.94 486 THR A CA 1
ATOM 3938 C C . THR A 1 486 ? -24.141 -6.422 -34.844 1 89.94 486 THR A C 1
ATOM 3940 O O . THR A 1 486 ? -24.016 -5.895 -33.75 1 89.94 486 THR A O 1
ATOM 3943 N N . TYR A 1 487 ? -23.312 -7.336 -35.344 1 94.06 487 TYR A N 1
ATOM 3944 C CA . TYR A 1 487 ? -22.078 -7.699 -34.656 1 94.06 487 TYR A CA 1
ATOM 3945 C C . TYR A 1 487 ? -20.938 -7.848 -35.625 1 94.06 487 TYR A C 1
ATOM 3947 O O . TYR A 1 487 ? -21.141 -7.824 -36.844 1 94.06 487 TYR A O 1
ATOM 3955 N N . LYS A 1 488 ? -19.766 -7.785 -35.25 1 94.5 488 LYS A N 1
ATOM 3956 C CA . LYS A 1 488 ? -18.578 -7.961 -36.062 1 94.5 488 LYS A CA 1
ATOM 3957 C C . LYS A 1 488 ? -17.781 -9.18 -35.625 1 94.5 488 LYS A C 1
ATOM 3959 O O . LYS A 1 488 ? -17.422 -9.312 -34.469 1 94.5 488 LYS A O 1
ATOM 3964 N N . LEU A 1 489 ? -17.641 -10.078 -36.562 1 95.06 489 LEU A N 1
ATOM 3965 C CA . LEU A 1 489 ? -16.906 -11.312 -36.312 1 95.06 489 LEU A CA 1
ATOM 3966 C C . LEU A 1 489 ? -15.609 -11.336 -37.125 1 95.06 489 LEU A C 1
ATOM 3968 O O . LEU A 1 489 ? -15.625 -11.062 -38.344 1 95.06 489 LEU A O 1
ATOM 3972 N N . GLN A 1 490 ? -14.531 -11.586 -36.438 1 94.06 490 GLN A N 1
ATOM 3973 C CA . GLN A 1 490 ? -13.227 -11.695 -37.094 1 94.06 490 GLN A CA 1
ATOM 3974 C C . GLN A 1 490 ? -12.445 -12.891 -36.562 1 94.06 490 GLN A C 1
ATOM 3976 O O . GLN A 1 490 ? -12.648 -13.312 -35.406 1 94.06 490 GLN A O 1
ATOM 3981 N N . ARG A 1 491 ? -11.602 -13.398 -37.438 1 94.88 491 ARG A N 1
ATOM 3982 C CA . ARG A 1 491 ? -10.688 -14.438 -36.969 1 94.88 491 ARG A CA 1
ATOM 3983 C C . ARG A 1 491 ? -9.695 -13.875 -35.969 1 94.88 491 ARG A C 1
ATOM 3985 O O . ARG A 1 491 ? -9.391 -12.68 -36 1 94.88 491 ARG A O 1
ATOM 3992 N N . TYR A 1 492 ? -9.234 -14.75 -35.094 1 95.5 492 TYR A N 1
ATOM 3993 C CA . TYR A 1 492 ? -8.289 -14.352 -34.062 1 95.5 492 TYR A CA 1
ATOM 3994 C C . TYR A 1 492 ? -7.07 -13.664 -34.656 1 95.5 492 TYR A C 1
ATOM 3996 O O . TYR A 1 492 ? -6.664 -12.594 -34.219 1 95.5 492 TYR A O 1
ATOM 4004 N N . ALA A 1 493 ? -6.516 -14.266 -35.688 1 93.75 493 ALA A N 1
ATOM 4005 C CA . ALA A 1 493 ? -5.301 -13.758 -36.312 1 93.75 493 ALA A CA 1
ATOM 4006 C C . ALA A 1 493 ? -5.527 -12.375 -36.906 1 93.75 493 ALA A C 1
ATOM 4008 O O . ALA A 1 493 ? -4.648 -11.508 -36.844 1 93.75 493 ALA A O 1
ATOM 4009 N N . ASP A 1 494 ? -6.68 -12.203 -37.469 1 93.12 494 ASP A N 1
ATOM 4010 C CA . ASP A 1 494 ? -7.008 -10.914 -38.062 1 93.12 494 ASP A CA 1
ATOM 4011 C C . ASP A 1 494 ? -7.156 -9.828 -37 1 93.12 494 ASP A C 1
ATOM 4013 O O . ASP A 1 494 ? -6.719 -8.695 -37.219 1 93.12 494 ASP A O 1
ATOM 4017 N N . TYR A 1 495 ? -7.781 -10.211 -36.031 1 93.56 495 TYR A N 1
ATOM 4018 C CA . TYR A 1 495 ? -7.949 -9.25 -34.938 1 93.56 495 TYR A CA 1
ATOM 4019 C C . TYR A 1 495 ? -6.605 -8.859 -34.344 1 93.56 495 TYR A C 1
ATOM 4021 O O . TYR A 1 495 ? -6.348 -7.684 -34.094 1 93.56 495 TYR A O 1
ATOM 4029 N N . GLN A 1 496 ? -5.738 -9.82 -34.094 1 92.88 496 GLN A N 1
ATOM 4030 C CA . GLN A 1 496 ? -4.41 -9.555 -33.531 1 92.88 496 GLN A CA 1
ATOM 4031 C C . GLN A 1 496 ? -3.607 -8.648 -34.469 1 92.88 496 GLN A C 1
ATOM 4033 O O . GLN A 1 496 ? -2.877 -7.77 -34 1 92.88 496 GLN A O 1
ATOM 4038 N N . ALA A 1 497 ? -3.756 -8.891 -35.688 1 90.88 497 ALA A N 1
ATOM 4039 C CA . ALA A 1 497 ? -3.082 -8.047 -36.688 1 90.88 497 ALA A CA 1
ATOM 4040 C C . ALA A 1 497 ? -3.592 -6.613 -36.625 1 90.88 497 ALA A C 1
ATOM 4042 O O . ALA A 1 497 ? -2.822 -5.664 -36.812 1 90.88 497 ALA A O 1
ATOM 4043 N N . SER A 1 498 ? -4.828 -6.496 -36.375 1 89.31 498 SER A N 1
ATOM 4044 C CA . SER A 1 498 ? -5.43 -5.172 -36.281 1 89.31 498 SER A CA 1
ATOM 4045 C C . SER A 1 498 ? -4.922 -4.418 -35.062 1 89.31 498 SER A C 1
ATOM 4047 O O . SER A 1 498 ? -4.832 -3.189 -35.062 1 89.31 498 SER A O 1
ATOM 4049 N N . LEU A 1 499 ? -4.68 -5.133 -33.969 1 87.12 499 LEU A N 1
ATOM 4050 C CA . LEU A 1 499 ? -4.172 -4.527 -32.75 1 87.12 499 LEU A CA 1
ATOM 4051 C C . LEU A 1 499 ? -2.754 -4.004 -32.938 1 87.12 499 LEU A C 1
ATOM 4053 O O . LEU A 1 499 ? -2.396 -2.947 -32.438 1 87.12 499 LEU A O 1
ATOM 4057 N N . GLU A 1 500 ? -1.94 -4.734 -33.562 1 80.44 500 GLU A N 1
ATOM 4058 C CA . GLU A 1 500 ? -0.557 -4.348 -33.812 1 80.44 500 GLU A CA 1
ATOM 4059 C C . GLU A 1 500 ? -0.488 -3.094 -34.688 1 80.44 500 GLU A C 1
ATOM 4061 O O . GLU A 1 500 ? 0.368 -2.23 -34.469 1 80.44 500 GLU A O 1
ATOM 4066 N N . ASN A 1 501 ? -1.351 -3.082 -35.594 1 67.38 501 ASN A N 1
ATOM 4067 C CA . ASN A 1 501 ? -1.386 -1.927 -36.5 1 67.38 501 ASN A CA 1
ATOM 4068 C C . ASN A 1 501 ? -1.806 -0.661 -35.75 1 67.38 501 ASN A C 1
ATOM 4070 O O . ASN A 1 501 ? -1.299 0.426 -36.031 1 67.38 501 ASN A O 1
ATOM 4074 N N . PHE A 1 502 ? -2.631 -0.885 -34.875 1 59.06 502 PHE A N 1
ATOM 4075 C CA . PHE A 1 502 ? -3.08 0.258 -34.094 1 59.06 502 PHE A CA 1
ATOM 4076 C C . PHE A 1 502 ? -1.961 0.769 -33.188 1 59.06 502 PHE A C 1
ATOM 4078 O O . PHE A 1 502 ? -1.78 1.979 -33.031 1 59.06 502 PHE A O 1
ATOM 4085 N N . ASN A 1 503 ? -1.244 -0.084 -32.594 1 61.44 503 ASN A N 1
ATOM 4086 C CA . ASN A 1 503 ? -0.151 0.306 -31.703 1 61.44 503 ASN A CA 1
ATOM 4087 C C . ASN A 1 503 ? 1.008 0.922 -32.469 1 61.44 503 ASN A C 1
ATOM 4089 O O . ASN A 1 503 ? 1.641 1.87 -32 1 61.44 503 ASN A O 1
ATOM 4093 N N . THR A 1 504 ? 1.254 0.315 -33.656 1 54.09 504 THR A N 1
ATOM 4094 C CA . THR A 1 504 ? 2.281 0.894 -34.531 1 54.09 504 THR A CA 1
ATOM 4095 C C . THR A 1 504 ? 1.838 2.252 -35.062 1 54.09 504 THR A C 1
ATOM 4097 O O . THR A 1 504 ? 2.65 3.168 -35.188 1 54.09 504 THR A O 1
ATOM 4100 N N . GLY A 1 505 ? 0.62 2.35 -35.219 1 46.28 505 GLY A N 1
ATOM 4101 C CA . GLY A 1 505 ? 0.077 3.615 -35.688 1 46.28 505 GLY A CA 1
ATOM 4102 C C . GLY A 1 505 ? 0.039 4.684 -34.625 1 46.28 505 GLY A C 1
ATOM 4103 O O . GLY A 1 505 ? 0.355 5.844 -34.875 1 46.28 505 GLY A O 1
ATOM 4104 N N . GLU A 1 506 ? -0.383 4.242 -33.594 1 47.78 506 GLU A N 1
ATOM 4105 C CA . GLU A 1 506 ? -0.394 5.191 -32.5 1 47.78 506 GLU A CA 1
ATOM 4106 C C . GLU A 1 506 ? 1.023 5.605 -32.094 1 47.78 506 GLU A C 1
ATOM 4108 O O . GLU A 1 506 ? 1.265 6.766 -31.766 1 47.78 506 GLU A O 1
ATOM 4113 N N . ARG A 1 507 ? 1.89 4.699 -32.188 1 49.09 507 ARG A N 1
ATOM 4114 C CA . ARG A 1 507 ? 3.293 5.031 -31.969 1 49.09 507 ARG A CA 1
ATOM 4115 C C . ARG A 1 507 ? 3.805 5.973 -33.062 1 49.09 507 ARG A C 1
ATOM 4117 O O . ARG A 1 507 ? 4.559 6.902 -32.781 1 49.09 507 ARG A O 1
ATOM 4124 N N . LYS A 1 508 ? 3.449 5.672 -34.281 1 45.09 508 LYS A N 1
ATOM 4125 C CA . LYS A 1 508 ? 3.805 6.598 -35.375 1 45.09 508 LYS A CA 1
ATOM 4126 C C . LYS A 1 508 ? 3.16 7.961 -35.156 1 45.09 508 LYS A C 1
ATOM 4128 O O . LYS A 1 508 ? 3.785 8.992 -35.406 1 45.09 508 LYS A O 1
ATOM 4133 N N . ARG A 1 509 ? 2.014 7.938 -34.625 1 44.41 509 ARG A N 1
ATOM 4134 C CA . ARG A 1 509 ? 1.323 9.203 -34.406 1 44.41 509 ARG A CA 1
ATOM 4135 C C . ARG A 1 509 ? 1.908 9.945 -33.219 1 44.41 509 ARG A C 1
ATOM 4137 O O . ARG A 1 509 ? 2.066 11.164 -33.25 1 44.41 509 ARG A O 1
ATOM 4144 N N . LYS A 1 510 ? 2.148 9.25 -32.125 1 47.5 510 LYS A N 1
ATOM 4145 C CA . LYS A 1 510 ? 2.797 9.875 -30.984 1 47.5 510 LYS A CA 1
ATOM 4146 C C . LYS A 1 510 ? 4.199 10.359 -31.328 1 47.5 510 LYS A C 1
ATOM 4148 O O . LYS A 1 510 ? 4.641 11.406 -30.859 1 47.5 510 LYS A O 1
ATOM 4153 N N . LEU A 1 511 ? 4.891 9.57 -32.031 1 44.16 511 LEU A N 1
ATOM 4154 C CA . LEU A 1 511 ? 6.172 10.039 -32.562 1 44.16 511 LEU A CA 1
ATOM 4155 C C . LEU A 1 511 ? 5.973 11.195 -33.531 1 44.16 511 LEU A C 1
ATOM 4157 O O . LEU A 1 511 ? 6.777 12.133 -33.562 1 44.16 511 LEU A O 1
ATOM 4161 N N . SER A 1 512 ? 4.961 11 -34.25 1 45.44 512 SER A N 1
ATOM 4162 C CA . SER A 1 512 ? 4.715 12.117 -35.188 1 45.44 512 SER A CA 1
ATOM 4163 C C . SER A 1 512 ? 4.25 13.359 -34.406 1 45.44 512 SER A C 1
ATOM 4165 O O . SER A 1 512 ? 4.57 14.484 -34.812 1 45.44 512 SER A O 1
ATOM 4167 N N . SER A 1 513 ? 3.482 13.07 -33.438 1 41.69 513 SER A N 1
ATOM 4168 C CA . SER A 1 513 ? 3.055 14.227 -32.656 1 41.69 513 SER A CA 1
ATOM 4169 C C . SER A 1 513 ? 4.191 14.75 -31.781 1 41.69 513 SER A C 1
ATOM 4171 O O . SER A 1 513 ? 4.195 15.922 -31.391 1 41.69 513 SER A O 1
ATOM 4173 N N . SER A 1 514 ? 5.008 13.812 -31.281 1 38.72 514 SER A N 1
ATOM 4174 C CA . SER A 1 514 ? 6.168 14.32 -30.547 1 38.72 514 SER A CA 1
ATOM 4175 C C . SER A 1 514 ? 7.121 15.07 -31.484 1 38.72 514 SER A C 1
ATOM 4177 O O . SER A 1 514 ? 7.996 15.805 -31.016 1 38.72 514 SER A O 1
ATOM 4179 N N . ASP A 1 515 ? 7.148 14.648 -32.688 1 37.19 515 ASP A N 1
ATOM 4180 C CA . ASP A 1 515 ? 8.039 15.383 -33.562 1 37.19 515 ASP A CA 1
ATOM 4181 C C . ASP A 1 515 ? 7.527 16.797 -33.812 1 37.19 515 ASP A C 1
ATOM 4183 O O . ASP A 1 515 ? 8.195 17.609 -34.438 1 37.19 515 ASP A O 1
ATOM 4187 N N . LYS A 1 516 ? 6.215 16.984 -33.719 1 33.78 516 LYS A N 1
ATOM 4188 C CA . LYS A 1 516 ? 5.832 18.359 -34.062 1 33.78 516 LYS A CA 1
ATOM 4189 C C . LYS A 1 516 ? 6.02 19.297 -32.875 1 33.78 516 LYS A C 1
ATOM 4191 O O . LYS A 1 516 ? 5.477 20.406 -32.844 1 33.78 516 LYS A O 1
ATOM 4196 N N . ILE A 1 517 ? 6.445 18.734 -31.703 1 32.38 517 ILE A N 1
ATOM 4197 C CA . ILE A 1 517 ? 6.77 19.812 -30.766 1 32.38 517 ILE A CA 1
ATOM 4198 C C . ILE A 1 517 ? 7.914 20.656 -31.312 1 32.38 517 ILE A C 1
ATOM 4200 O O . ILE A 1 517 ? 9.031 20.156 -31.484 1 32.38 517 ILE A O 1
ATOM 4204 N N . VAL A 1 518 ? 7.531 21.656 -32.188 1 27.44 518 VAL A N 1
ATOM 4205 C CA . VAL A 1 518 ? 8.242 22.766 -32.812 1 27.44 518 VAL A CA 1
ATOM 4206 C C . VAL A 1 518 ? 9.234 23.359 -31.812 1 27.44 518 VAL A C 1
ATOM 4208 O O . VAL A 1 518 ? 8.93 23.453 -30.609 1 27.44 518 VAL A O 1
ATOM 4211 N N . ASP A 1 519 ? 10.422 23.469 -32.25 1 26.38 519 ASP A N 1
ATOM 4212 C CA . ASP A 1 519 ? 11.547 24.391 -32.062 1 26.38 519 ASP A CA 1
ATOM 4213 C C . ASP A 1 519 ? 11.062 25.828 -31.984 1 26.38 519 ASP A C 1
ATOM 4215 O O . ASP A 1 519 ? 11.875 26.766 -31.938 1 26.38 519 ASP A O 1
ATOM 4219 N N . TYR A 1 520 ? 9.953 26.234 -31.312 1 23.72 520 TYR A N 1
ATOM 4220 C CA . TYR A 1 520 ? 10.141 27.672 -31.141 1 23.72 520 TYR A CA 1
ATOM 4221 C C . TYR A 1 520 ? 11.234 27.969 -30.125 1 23.72 520 TYR A C 1
ATOM 4223 O O . TYR A 1 520 ? 11.438 27.188 -29.188 1 23.72 520 TYR A O 1
ATOM 4231 N N . MET B 1 1 ? -9.016 4.398 24.703 1 86.62 1 MET B N 1
ATOM 4232 C CA . MET B 1 1 ? -9.391 3.008 24.469 1 86.62 1 MET B CA 1
ATOM 4233 C C . MET B 1 1 ? -9.086 2.594 23.031 1 86.62 1 MET B C 1
ATOM 4235 O O . MET B 1 1 ? -9.375 3.336 22.094 1 86.62 1 MET B O 1
ATOM 4239 N N . GLU B 1 2 ? -8.531 1.482 22.938 1 93 2 GLU B N 1
ATOM 4240 C CA . GLU B 1 2 ? -8.305 0.886 21.625 1 93 2 GLU B CA 1
ATOM 4241 C C . GLU B 1 2 ? -9.539 0.135 21.141 1 93 2 GLU B C 1
ATOM 4243 O O . GLU B 1 2 ? -10.148 -0.628 21.891 1 93 2 GLU B O 1
ATOM 4248 N N . VAL B 1 3 ? -9.922 0.439 19.938 1 97.5 3 VAL B N 1
ATOM 4249 C CA . VAL B 1 3 ? -11.117 -0.186 19.375 1 97.5 3 VAL B CA 1
ATOM 4250 C C . VAL B 1 3 ? -10.75 -0.936 18.094 1 97.5 3 VAL B C 1
ATOM 4252 O O . VAL B 1 3 ? -10.141 -0.369 17.188 1 97.5 3 VAL B O 1
ATOM 4255 N N . THR B 1 4 ? -11.062 -2.17 17.984 1 96.56 4 THR B N 1
ATOM 4256 C CA . THR B 1 4 ? -10.859 -3.049 16.844 1 96.56 4 THR B CA 1
ATOM 4257 C C . THR B 1 4 ? -12.164 -3.723 16.438 1 96.56 4 THR B C 1
ATOM 4259 O O . THR B 1 4 ? -13.227 -3.412 16.984 1 96.56 4 THR B O 1
ATOM 4262 N N . SER B 1 5 ? -12.094 -4.594 15.484 1 93.69 5 SER B N 1
ATOM 4263 C CA . SER B 1 5 ? -13.297 -5.297 15.055 1 93.69 5 SER B CA 1
ATOM 4264 C C . SER B 1 5 ? -13.859 -6.164 16.172 1 93.69 5 SER B C 1
ATOM 4266 O O . SER B 1 5 ? -15.055 -6.48 16.188 1 93.69 5 SER B O 1
ATOM 4268 N N . SER B 1 6 ? -13.102 -6.457 17.188 1 93.88 6 SER B N 1
ATOM 4269 C CA . SER B 1 6 ? -13.492 -7.359 18.266 1 93.88 6 SER B CA 1
ATOM 4270 C C . SER B 1 6 ? -14.43 -6.668 19.25 1 93.88 6 SER B C 1
ATOM 4272 O O . SER B 1 6 ? -15.266 -7.32 19.875 1 93.88 6 SER B O 1
ATOM 4274 N N . ASN B 1 7 ? -14.312 -5.375 19.438 1 95.25 7 ASN B N 1
ATOM 4275 C CA . ASN B 1 7 ? -15.125 -4.676 20.422 1 95.25 7 ASN B CA 1
ATOM 4276 C C . ASN B 1 7 ? -15.875 -3.5 19.812 1 95.25 7 ASN B C 1
ATOM 4278 O O . ASN B 1 7 ? -16.484 -2.703 20.531 1 95.25 7 ASN B O 1
ATOM 4282 N N . PHE B 1 8 ? -15.898 -3.416 18.547 1 96.31 8 PHE B N 1
ATOM 4283 C CA . PHE B 1 8 ? -16.438 -2.254 17.859 1 96.31 8 PHE B CA 1
ATOM 4284 C C . PHE B 1 8 ? -17.953 -2.143 18.094 1 96.31 8 PHE B C 1
ATOM 4286 O O . PHE B 1 8 ? -18.469 -1.05 18.328 1 96.31 8 PHE B O 1
ATOM 4293 N N . GLN B 1 9 ? -18.625 -3.213 18.047 1 92.94 9 GLN B N 1
ATOM 4294 C CA . GLN B 1 9 ? -20.078 -3.186 18.188 1 92.94 9 GLN B CA 1
ATOM 4295 C C . GLN B 1 9 ? -20.484 -2.664 19.562 1 92.94 9 GLN B C 1
ATOM 4297 O O . GLN B 1 9 ? -21.438 -1.891 19.672 1 92.94 9 GLN B O 1
ATOM 4302 N N . GLU B 1 10 ? -19.828 -3.115 20.5 1 94.31 10 GLU B N 1
ATOM 4303 C CA . GLU B 1 10 ? -20.094 -2.639 21.844 1 94.31 10 GLU B CA 1
ATOM 4304 C C . GLU B 1 10 ? -19.844 -1.139 21.969 1 94.31 10 GLU B C 1
ATOM 4306 O O . GLU B 1 10 ? -20.625 -0.418 22.594 1 94.31 10 GLU B O 1
ATOM 4311 N N . VAL B 1 11 ? -18.797 -0.716 21.406 1 95.5 11 VAL B N 1
ATOM 4312 C CA . VAL B 1 11 ? -18.422 0.695 21.453 1 95.5 11 VAL B CA 1
ATOM 4313 C C . VAL B 1 11 ? -19.453 1.523 20.688 1 95.5 11 VAL B C 1
ATOM 4315 O O . VAL B 1 11 ? -19.797 2.633 21.094 1 95.5 11 VAL B O 1
ATOM 4318 N N . LEU B 1 12 ? -19.891 0.996 19.609 1 95.06 12 LEU B N 1
ATOM 4319 C CA . LEU B 1 12 ? -20.875 1.69 18.797 1 95.06 12 LEU B CA 1
ATOM 4320 C C . LEU B 1 12 ? -22.141 1.967 19.609 1 95.06 12 LEU B C 1
ATOM 4322 O O . LEU B 1 12 ? -22.734 3.045 19.5 1 95.06 12 LEU B O 1
ATOM 4326 N N . VAL B 1 13 ? -22.531 1.034 20.375 1 94.56 13 VAL B N 1
ATOM 4327 C CA . VAL B 1 13 ? -23.703 1.183 21.203 1 94.56 13 VAL B CA 1
ATOM 4328 C C . VAL B 1 13 ? -23.438 2.219 22.297 1 94.56 13 VAL B C 1
ATOM 4330 O O . VAL B 1 13 ? -24.281 3.08 22.562 1 94.56 13 VAL B O 1
ATOM 4333 N N . GLU B 1 14 ? -22.344 2.156 22.844 1 94.81 14 GLU B N 1
ATOM 4334 C CA . GLU B 1 14 ? -21.938 3.119 23.859 1 94.81 14 GLU B CA 1
ATOM 4335 C C . GLU B 1 14 ? -21.953 4.543 23.312 1 94.81 14 GLU B C 1
ATOM 4337 O O . GLU B 1 14 ? -22.406 5.469 24 1 94.81 14 GLU B O 1
ATOM 4342 N N . LEU B 1 15 ? -21.531 4.715 22.125 1 96 15 LEU B N 1
ATOM 4343 C CA . LEU B 1 15 ? -21.344 6.031 21.516 1 96 15 LEU B CA 1
ATOM 4344 C C . LEU B 1 15 ? -22.688 6.668 21.188 1 96 15 LEU B C 1
ATOM 4346 O O . LEU B 1 15 ? -22.781 7.883 20.984 1 96 15 LEU B O 1
ATOM 4350 N N . ASP B 1 16 ? -23.766 5.902 21.203 1 95.38 16 ASP B N 1
ATOM 4351 C CA . ASP B 1 16 ? -25.078 6.469 20.938 1 95.38 16 ASP B CA 1
ATOM 4352 C C . ASP B 1 16 ? -25.453 7.516 22 1 95.38 16 ASP B C 1
ATOM 4354 O O . ASP B 1 16 ? -25.828 8.641 21.656 1 95.38 16 ASP B O 1
ATOM 4358 N N . GLU B 1 17 ? -25.234 7.141 23.172 1 94.69 17 GLU B N 1
ATOM 4359 C CA . GLU B 1 17 ? -25.562 8.055 24.266 1 94.69 17 GLU B CA 1
ATOM 4360 C C . GLU B 1 17 ? -24.484 9.125 24.422 1 94.69 17 GLU B C 1
ATOM 4362 O O . GLU B 1 17 ? -24.797 10.289 24.703 1 94.69 17 GLU B O 1
ATOM 4367 N N . ILE B 1 18 ? -23.312 8.773 24.234 1 95.25 18 ILE B N 1
ATOM 4368 C CA . ILE B 1 18 ? -22.188 9.664 24.484 1 95.25 18 ILE B CA 1
ATOM 4369 C C . ILE B 1 18 ? -22.203 10.805 23.469 1 95.25 18 ILE B C 1
ATOM 4371 O O . ILE B 1 18 ? -22.016 11.969 23.828 1 95.25 18 ILE B O 1
ATOM 4375 N N . LEU B 1 19 ? -22.438 10.484 22.219 1 97.44 19 LEU B N 1
ATOM 4376 C CA . LEU B 1 19 ? -22.469 11.5 21.172 1 97.44 19 LEU B CA 1
ATOM 4377 C C . LEU B 1 19 ? -23.656 12.445 21.359 1 97.44 19 LEU B C 1
ATOM 4379 O O . LEU B 1 19 ? -23.531 13.648 21.109 1 97.44 19 LEU B O 1
ATOM 4383 N N . LYS B 1 20 ? -24.734 11.914 21.859 1 95.94 20 LYS B N 1
ATOM 4384 C CA . LYS B 1 20 ? -25.922 12.711 22.094 1 95.94 20 LYS B CA 1
ATOM 4385 C C . LYS B 1 20 ? -25.672 13.789 23.141 1 95.94 20 LYS B C 1
ATOM 4387 O O . LYS B 1 20 ? -26.141 14.922 23 1 95.94 20 LYS B O 1
ATOM 4392 N N . ASN B 1 21 ? -24.906 13.508 24.094 1 95.12 21 ASN B N 1
ATOM 4393 C CA . ASN B 1 21 ? -24.688 14.422 25.219 1 95.12 21 ASN B CA 1
ATOM 4394 C C . ASN B 1 21 ? -23.391 15.203 25.062 1 95.12 21 ASN B C 1
ATOM 4396 O O . ASN B 1 21 ? -23.047 16.031 25.906 1 95.12 21 ASN B O 1
ATOM 4400 N N . ALA B 1 22 ? -22.688 15.008 23.984 1 97.62 22 ALA B N 1
ATOM 4401 C CA . ALA B 1 22 ? -21.375 15.602 23.781 1 97.62 22 ALA B CA 1
ATOM 4402 C C . ALA B 1 22 ? -21.484 17.109 23.578 1 97.62 22 ALA B C 1
ATOM 4404 O O . ALA B 1 22 ? -22.453 17.594 22.984 1 97.62 22 ALA B O 1
ATOM 4405 N N . THR B 1 23 ? -20.531 17.859 24.062 1 97.88 23 THR B N 1
ATOM 4406 C CA . THR B 1 23 ? -20.422 19.297 23.797 1 97.88 23 THR B CA 1
ATOM 4407 C C . THR B 1 23 ? -19.703 19.531 22.453 1 97.88 23 THR B C 1
ATOM 4409 O O . THR B 1 23 ? -20.172 20.328 21.641 1 97.88 23 THR B O 1
ATOM 4412 N N . PHE B 1 24 ? -18.641 18.891 22.25 1 98.44 24 PHE B N 1
ATOM 4413 C CA . PHE B 1 24 ? -17.953 18.906 20.953 1 98.44 24 PHE B CA 1
ATOM 4414 C C . PHE B 1 24 ? -17.125 17.641 20.766 1 98.44 24 PHE B C 1
ATOM 4416 O O . PHE B 1 24 ? -16.906 16.891 21.719 1 98.44 24 PHE B O 1
ATOM 4423 N N . LEU B 1 25 ? -16.719 17.328 19.562 1 98.75 25 LEU B N 1
ATOM 4424 C CA . LEU B 1 25 ? -15.945 16.156 19.188 1 98.75 25 LEU B CA 1
ATOM 4425 C C . LEU B 1 25 ? -14.609 16.547 18.562 1 98.75 25 LEU B C 1
ATOM 4427 O O . LEU B 1 25 ? -14.531 17.531 17.812 1 98.75 25 LEU B O 1
ATOM 4431 N N . CYS B 1 26 ? -13.586 15.852 18.891 1 98.62 26 CYS B N 1
ATOM 4432 C CA . CYS B 1 26 ? -12.289 16.031 18.25 1 98.62 26 CYS B CA 1
ATOM 4433 C C . CYS B 1 26 ? -11.891 14.797 17.453 1 98.62 26 CYS B C 1
ATOM 4435 O O . CYS B 1 26 ? -12.141 13.672 17.891 1 98.62 26 CYS B O 1
ATOM 4437 N N . ILE B 1 27 ? -11.266 15.039 16.281 1 98.62 27 ILE B N 1
ATOM 4438 C CA . ILE B 1 27 ? -10.906 13.898 15.438 1 98.62 27 ILE B CA 1
ATOM 4439 C C . ILE B 1 27 ? -9.461 14.031 14.977 1 98.62 27 ILE B C 1
ATOM 4441 O O . ILE B 1 27 ? -8.906 15.141 14.945 1 98.62 27 ILE B O 1
ATOM 4445 N N . ASP B 1 28 ? -8.852 12.977 14.656 1 98.19 28 ASP B N 1
ATOM 4446 C CA . ASP B 1 28 ? -7.52 12.859 14.07 1 98.19 28 ASP B CA 1
ATOM 4447 C C . ASP B 1 28 ? -7.352 11.531 13.352 1 98.19 28 ASP B C 1
ATOM 4449 O O . ASP B 1 28 ? -8.055 10.562 13.656 1 98.19 28 ASP B O 1
ATOM 4453 N N . GLY B 1 29 ? -6.496 11.508 12.297 1 97.75 29 GLY B N 1
ATOM 4454 C CA . GLY B 1 29 ? -6.293 10.273 11.562 1 97.75 29 GLY B CA 1
ATOM 4455 C C . GLY B 1 29 ? -4.836 10 11.242 1 97.75 29 GLY B C 1
ATOM 4456 O O . GLY B 1 29 ? -4.031 10.93 11.156 1 97.75 29 GLY B O 1
ATOM 4457 N N . GLU B 1 30 ? -4.48 8.766 11.141 1 98.19 30 GLU B N 1
ATOM 4458 C CA . GLU B 1 30 ? -3.205 8.312 10.594 1 98.19 30 GLU B CA 1
ATOM 4459 C C . GLU B 1 30 ? -3.393 7.648 9.234 1 98.19 30 GLU B C 1
ATOM 4461 O O . GLU B 1 30 ? -4.391 6.969 9 1 98.19 30 GLU B O 1
ATOM 4466 N N . PHE B 1 31 ? -2.42 7.844 8.367 1 97.88 31 PHE B N 1
ATOM 4467 C CA . PHE B 1 31 ? -2.59 7.477 6.969 1 97.88 31 PHE B CA 1
ATOM 4468 C C . PHE B 1 31 ? -1.43 6.609 6.492 1 97.88 31 PHE B C 1
ATOM 4470 O O . PHE B 1 31 ? -0.343 6.645 7.074 1 97.88 31 PHE B O 1
ATOM 4477 N N . THR B 1 32 ? -1.659 5.793 5.398 1 97.81 32 THR B N 1
ATOM 4478 C CA . THR B 1 32 ? -0.61 4.969 4.809 1 97.81 32 THR B CA 1
ATOM 4479 C C . THR B 1 32 ? 0.347 5.816 3.979 1 97.81 32 THR B C 1
ATOM 4481 O O . THR B 1 32 ? 1.398 5.336 3.551 1 97.81 32 THR B O 1
ATOM 4484 N N . GLY B 1 33 ? -0.01 7.02 3.719 1 96.5 33 GLY B N 1
ATOM 4485 C CA . GLY B 1 33 ? 0.769 7.984 2.961 1 96.5 33 GLY B CA 1
ATOM 4486 C C . GLY B 1 33 ? 0.102 9.344 2.861 1 96.5 33 GLY B C 1
ATOM 4487 O O . GLY B 1 33 ? -1.057 9.5 3.252 1 96.5 33 GLY B O 1
ATOM 4488 N N . LEU B 1 34 ? 0.838 10.289 2.363 1 92.31 34 LEU B N 1
ATOM 4489 C CA . LEU B 1 34 ? 0.323 11.656 2.324 1 92.31 34 LEU B CA 1
ATOM 4490 C C . LEU B 1 34 ? 0.044 12.086 0.889 1 92.31 34 LEU B C 1
ATOM 4492 O O . LEU B 1 34 ? -1.038 12.602 0.59 1 92.31 34 LEU B O 1
ATOM 4496 N N . ASN B 1 35 ? 1.015 11.891 0.047 1 89.38 35 ASN B N 1
ATOM 4497 C CA . ASN B 1 35 ? 0.85 12.367 -1.322 1 89.38 35 ASN B CA 1
ATOM 4498 C C . ASN B 1 35 ? 1.683 11.547 -2.305 1 89.38 35 ASN B C 1
ATOM 4500 O O . ASN B 1 35 ? 2.82 11.18 -2.004 1 89.38 35 ASN B O 1
ATOM 4504 N N . SER B 1 36 ? 1.091 11.203 -3.438 1 83.38 36 SER B N 1
ATOM 4505 C CA . SER B 1 36 ? 1.778 10.477 -4.496 1 83.38 36 SER B CA 1
ATOM 4506 C C . SER B 1 36 ? 1.854 11.297 -5.777 1 83.38 36 SER B C 1
ATOM 4508 O O . SER B 1 36 ? 2.482 10.883 -6.754 1 83.38 36 SER B O 1
ATOM 4510 N N . GLY B 1 37 ? 1.231 12.383 -5.824 1 78.69 37 GLY B N 1
ATOM 4511 C CA . GLY B 1 37 ? 1.228 13.258 -6.988 1 78.69 37 GLY B CA 1
ATOM 4512 C C . GLY B 1 37 ? 2.084 14.492 -6.805 1 78.69 37 GLY B C 1
ATOM 4513 O O . GLY B 1 37 ? 2.943 14.539 -5.922 1 78.69 37 GLY B O 1
ATOM 4514 N N . PRO B 1 38 ? 1.846 15.359 -7.77 1 77.5 38 PRO B N 1
ATOM 4515 C CA . PRO B 1 38 ? 2.58 16.625 -7.656 1 77.5 38 PRO B CA 1
ATOM 4516 C C . PRO B 1 38 ? 2.236 17.391 -6.383 1 77.5 38 PRO B C 1
ATOM 4518 O O . PRO B 1 38 ? 1.083 17.375 -5.941 1 77.5 38 PRO B O 1
ATOM 4521 N N . ASP B 1 39 ? 3.221 17.906 -5.895 1 80.06 39 ASP B N 1
ATOM 4522 C CA . ASP B 1 39 ? 3 18.734 -4.715 1 80.06 39 ASP B CA 1
ATOM 4523 C C . ASP B 1 39 ? 2.188 19.984 -5.066 1 80.06 39 ASP B C 1
ATOM 4525 O O . ASP B 1 39 ? 2.205 20.438 -6.211 1 80.06 39 ASP B O 1
ATOM 4529 N N . GLY B 1 40 ? 1.466 20.406 -4.113 1 82.31 40 GLY B N 1
ATOM 4530 C CA . GLY B 1 40 ? 0.812 21.688 -4.289 1 82.31 40 GLY B CA 1
ATOM 4531 C C . GLY B 1 40 ? 1.789 22.828 -4.496 1 82.31 40 GLY B C 1
ATOM 4532 O O . GLY B 1 40 ? 2.82 22.906 -3.822 1 82.31 40 GLY B O 1
ATOM 4533 N N . GLY B 1 41 ? 1.481 23.578 -5.484 1 86.56 41 GLY B N 1
ATOM 4534 C CA . GLY B 1 41 ? 2.283 24.781 -5.711 1 86.56 41 GLY B CA 1
ATOM 4535 C C . GLY B 1 41 ? 1.938 25.922 -4.773 1 86.56 41 GLY B C 1
ATOM 4536 O O . GLY B 1 41 ? 0.785 26.062 -4.359 1 86.56 41 GLY B O 1
ATOM 4537 N N . VAL B 1 42 ? 2.879 26.734 -4.551 1 89.5 42 VAL B N 1
ATOM 4538 C CA . VAL B 1 42 ? 2.717 27.828 -3.59 1 89.5 42 VAL B CA 1
ATOM 4539 C C . VAL B 1 42 ? 1.662 28.812 -4.094 1 89.5 42 VAL B C 1
ATOM 4541 O O . VAL B 1 42 ? 0.973 29.453 -3.297 1 89.5 42 VAL B O 1
ATOM 4544 N N . PHE B 1 43 ? 1.477 28.891 -5.402 1 92.69 43 PHE B N 1
ATOM 4545 C CA . PHE B 1 43 ? 0.534 29.859 -5.949 1 92.69 43 PHE B CA 1
ATOM 4546 C C . PHE B 1 43 ? -0.666 29.141 -6.57 1 92.69 43 PHE B C 1
ATOM 4548 O O . PHE B 1 43 ? -1.352 29.719 -7.422 1 92.69 43 PHE B O 1
ATOM 4555 N N . ASP B 1 44 ? -0.874 27.969 -6.156 1 92.25 44 ASP B N 1
ATOM 4556 C CA . ASP B 1 44 ? -2.092 27.281 -6.562 1 92.25 44 ASP B CA 1
ATOM 4557 C C . ASP B 1 44 ? -3.332 27.969 -6.008 1 92.25 44 ASP B C 1
ATOM 4559 O O . ASP B 1 44 ? -3.273 28.609 -4.949 1 92.25 44 ASP B O 1
ATOM 4563 N N . THR B 1 45 ? -4.402 27.969 -6.758 1 92.56 45 THR B N 1
ATOM 4564 C CA . THR B 1 45 ? -5.695 28.297 -6.172 1 92.56 45 THR B CA 1
ATOM 4565 C C . THR B 1 45 ? -6.191 27.172 -5.273 1 92.56 45 THR B C 1
ATOM 4567 O O . THR B 1 45 ? -5.738 26.031 -5.395 1 92.56 45 THR B O 1
ATOM 4570 N N . PRO B 1 46 ? -7.109 27.5 -4.363 1 94.56 46 PRO B N 1
ATOM 4571 C CA . PRO B 1 46 ? -7.664 26.422 -3.533 1 94.56 46 PRO B CA 1
ATOM 4572 C C . PRO B 1 46 ? -8.258 25.281 -4.363 1 94.56 46 PRO B C 1
ATOM 4574 O O . PRO B 1 46 ? -8.102 24.109 -4.016 1 94.56 46 PRO B O 1
ATOM 4577 N N . ALA B 1 47 ? -8.883 25.609 -5.438 1 94.38 47 ALA B N 1
ATOM 4578 C CA . ALA B 1 47 ? -9.469 24.609 -6.32 1 94.38 47 ALA B CA 1
ATOM 4579 C C . ALA B 1 47 ? -8.383 23.719 -6.938 1 94.38 47 ALA B C 1
ATOM 4581 O O . ALA B 1 47 ? -8.555 22.516 -7.043 1 94.38 47 ALA B O 1
ATOM 4582 N N . GLN B 1 48 ? -7.336 24.375 -7.391 1 93 48 GLN B N 1
ATOM 4583 C CA . GLN B 1 48 ? -6.215 23.625 -7.949 1 93 48 GLN B CA 1
ATOM 4584 C C . GLN B 1 48 ? -5.566 22.734 -6.891 1 93 48 GLN B C 1
ATOM 4586 O O . GLN B 1 48 ? -5.195 21.594 -7.176 1 93 48 GLN B O 1
ATOM 4591 N N . TYR B 1 49 ? -5.438 23.297 -5.734 1 94.38 49 TYR B N 1
ATOM 4592 C CA . TYR B 1 49 ? -4.883 22.531 -4.625 1 94.38 49 TYR B CA 1
ATOM 4593 C C . TYR B 1 49 ? -5.746 21.312 -4.324 1 94.38 49 TYR B C 1
ATOM 4595 O O . TYR B 1 49 ? -5.227 20.203 -4.145 1 94.38 49 TYR B O 1
ATOM 4603 N N . TYR B 1 50 ? -7.035 21.516 -4.258 1 95.62 50 TYR B N 1
ATOM 4604 C CA . TYR B 1 50 ? -7.98 20.438 -4.02 1 95.62 50 TYR B CA 1
ATOM 4605 C C . TYR B 1 50 ? -7.848 19.359 -5.086 1 95.62 50 TYR B C 1
ATOM 4607 O O . TYR B 1 50 ? -7.855 18.156 -4.777 1 95.62 50 TYR B O 1
ATOM 4615 N N . ALA B 1 51 ? -7.738 19.75 -6.289 1 95.06 51 ALA B N 1
ATOM 4616 C CA . ALA B 1 51 ? -7.617 18.797 -7.387 1 95.06 51 ALA B CA 1
ATOM 4617 C C . ALA B 1 51 ? -6.379 17.922 -7.215 1 95.06 51 ALA B C 1
ATOM 4619 O O . ALA B 1 51 ? -6.422 16.703 -7.465 1 95.06 51 ALA B O 1
ATOM 4620 N N . LYS B 1 52 ? -5.328 18.531 -6.863 1 93.5 52 LYS B N 1
ATOM 4621 C CA . LYS B 1 52 ? -4.09 17.797 -6.629 1 93.5 52 LYS B CA 1
ATOM 4622 C C . LYS B 1 52 ? -4.23 16.844 -5.441 1 93.5 52 LYS B C 1
ATOM 4624 O O . LYS B 1 52 ? -3.725 15.719 -5.473 1 93.5 52 LYS B O 1
ATOM 4629 N N . LEU B 1 53 ? -4.875 17.328 -4.445 1 94.25 53 LEU B N 1
ATOM 4630 C CA . LEU B 1 53 ? -5.125 16.484 -3.273 1 94.25 53 LEU B CA 1
ATOM 4631 C C . LEU B 1 53 ? -5.984 15.281 -3.641 1 94.25 53 LEU B C 1
ATOM 4633 O O . LEU B 1 53 ? -5.688 14.156 -3.234 1 94.25 53 LEU B O 1
ATOM 4637 N N . ARG B 1 54 ? -6.984 15.562 -4.332 1 95.56 54 ARG B N 1
ATOM 4638 C CA . ARG B 1 54 ? -7.93 14.523 -4.73 1 95.56 54 ARG B CA 1
ATOM 4639 C C . ARG B 1 54 ? -7.238 13.445 -5.559 1 95.56 54 ARG B C 1
ATOM 4641 O O . ARG B 1 54 ? -7.461 12.25 -5.344 1 95.56 54 ARG B O 1
ATOM 4648 N N . THR B 1 55 ? -6.387 13.812 -6.41 1 93.5 55 THR B N 1
ATOM 4649 C CA . THR B 1 55 ? -5.75 12.867 -7.32 1 93.5 55 THR B CA 1
ATOM 4650 C C . THR B 1 55 ? -4.512 12.242 -6.68 1 93.5 55 THR B C 1
ATOM 4652 O O . THR B 1 55 ? -4.172 11.094 -6.957 1 93.5 55 THR B O 1
ATOM 4655 N N . GLY B 1 56 ? -3.943 12.898 -5.836 1 92.94 56 GLY B N 1
ATOM 4656 C CA . GLY B 1 56 ? -2.645 12.477 -5.336 1 92.94 56 GLY B CA 1
ATOM 4657 C C . GLY B 1 56 ? -2.717 11.797 -3.984 1 92.94 56 GLY B C 1
ATOM 4658 O O . GLY B 1 56 ? -1.805 11.055 -3.605 1 92.94 56 GLY B O 1
ATOM 4659 N N . SER B 1 57 ? -3.781 11.969 -3.283 1 95.25 57 SER B N 1
ATOM 4660 C CA . SER B 1 57 ? -3.74 11.539 -1.89 1 95.25 57 SER B CA 1
ATOM 4661 C C . SER B 1 57 ? -4.816 10.5 -1.6 1 95.25 57 SER B C 1
ATOM 4663 O O . SER B 1 57 ? -4.742 9.789 -0.598 1 95.25 57 SER B O 1
ATOM 4665 N N . MET B 1 58 ? -5.77 10.344 -2.396 1 95.69 58 MET B N 1
ATOM 4666 C CA . MET B 1 58 ? -6.961 9.578 -2.035 1 95.69 58 MET B CA 1
ATOM 4667 C C . MET B 1 58 ? -6.727 8.086 -2.227 1 95.69 58 MET B C 1
ATOM 4669 O O . MET B 1 58 ? -7.523 7.266 -1.771 1 95.69 58 MET B O 1
ATOM 4673 N N . ASP B 1 59 ? -5.59 7.719 -2.811 1 94.69 59 ASP B N 1
ATOM 4674 C CA . ASP B 1 59 ? -5.277 6.301 -2.934 1 94.69 59 ASP B CA 1
ATOM 4675 C C . ASP B 1 59 ? -4.68 5.754 -1.639 1 94.69 59 ASP B C 1
ATOM 4677 O O . ASP B 1 59 ? -4.578 4.539 -1.459 1 94.69 59 ASP B O 1
ATOM 4681 N N . PHE B 1 60 ? -4.316 6.602 -0.813 1 97.44 60 PHE B N 1
ATOM 4682 C CA . PHE B 1 60 ? -3.859 6.184 0.507 1 97.44 60 PHE B CA 1
ATOM 4683 C C . PHE B 1 60 ? -5.043 5.926 1.433 1 97.44 60 PHE B C 1
ATOM 4685 O O . PHE B 1 60 ? -6.164 6.352 1.149 1 97.44 60 PHE B O 1
ATOM 4692 N N . LEU B 1 61 ? -4.781 5.285 2.557 1 97.31 61 LEU B N 1
ATOM 4693 C CA . LEU B 1 61 ? -5.867 4.922 3.459 1 97.31 61 LEU B CA 1
ATOM 4694 C C . LEU B 1 61 ? -5.707 5.613 4.809 1 97.31 61 LEU B C 1
ATOM 4696 O O . LEU B 1 61 ? -4.59 5.75 5.312 1 97.31 61 LEU B O 1
ATOM 4700 N N . LEU B 1 62 ? -6.82 6.059 5.289 1 98.31 62 LEU B N 1
ATOM 4701 C CA . LEU B 1 62 ? -6.914 6.301 6.727 1 98.31 62 LEU B CA 1
ATOM 4702 C C . LEU B 1 62 ? -6.996 4.984 7.496 1 98.31 62 LEU B C 1
ATOM 4704 O O . LEU B 1 62 ? -7.969 4.242 7.359 1 98.31 62 LEU B O 1
ATOM 4708 N N . ILE B 1 63 ? -5.961 4.695 8.328 1 98.38 63 ILE B N 1
ATOM 4709 C CA . ILE B 1 63 ? -5.883 3.357 8.898 1 98.38 63 ILE B CA 1
ATOM 4710 C C . ILE B 1 63 ? -6.082 3.434 10.414 1 98.38 63 ILE B C 1
ATOM 4712 O O . ILE B 1 63 ? -6.238 2.406 11.078 1 98.38 63 ILE B O 1
ATOM 4716 N N . GLN B 1 64 ? -6.074 4.59 10.938 1 98.5 64 GLN B N 1
ATOM 4717 C CA . GLN B 1 64 ? -6.414 4.828 12.336 1 98.5 64 GLN B CA 1
ATOM 4718 C C . GLN B 1 64 ? -7.246 6.098 12.492 1 98.5 64 GLN B C 1
ATOM 4720 O O . GLN B 1 64 ? -6.902 7.145 11.938 1 98.5 64 GLN B O 1
ATOM 4725 N N . PHE B 1 65 ? -8.336 6.023 13.18 1 98.56 65 PHE B N 1
ATOM 4726 C CA . PHE B 1 65 ? -9.227 7.152 13.438 1 98.56 65 PHE B CA 1
ATOM 4727 C C . PHE B 1 65 ? -9.359 7.418 14.93 1 98.56 65 PHE B C 1
ATOM 4729 O O . PHE B 1 65 ? -9.742 6.527 15.688 1 98.56 65 PHE B O 1
ATOM 4736 N N . GLY B 1 66 ? -8.984 8.602 15.32 1 98.38 66 GLY B N 1
ATOM 4737 C CA . GLY B 1 66 ? -9.141 9.016 16.703 1 98.38 66 GLY B CA 1
ATOM 4738 C C . GLY B 1 66 ? -10.352 9.891 16.938 1 98.38 66 GLY B C 1
ATOM 4739 O O . GLY B 1 66 ? -10.617 10.812 16.172 1 98.38 66 GLY B O 1
ATOM 4740 N N . LEU B 1 67 ? -11.094 9.547 17.969 1 98.44 67 LEU B N 1
ATOM 4741 C CA . LEU B 1 67 ? -12.258 10.32 18.391 1 98.44 67 LEU B CA 1
ATOM 4742 C C . LEU B 1 67 ? -12.18 10.641 19.875 1 98.44 67 LEU B C 1
ATOM 4744 O O . LEU B 1 67 ? -12.031 9.742 20.703 1 98.44 67 LEU B O 1
ATOM 4748 N N . SER B 1 68 ? -12.164 11.812 20.203 1 97.62 68 SER B N 1
ATOM 4749 C CA . SER B 1 68 ? -12.273 12.242 21.594 1 97.62 68 SER B CA 1
ATOM 4750 C C . SER B 1 68 ? -13.547 13.055 21.828 1 97.62 68 SER B C 1
ATOM 4752 O O . SER B 1 68 ? -13.773 14.062 21.156 1 97.62 68 SER B O 1
ATOM 4754 N N . VAL B 1 69 ? -14.352 12.633 22.75 1 97.75 69 VAL B N 1
ATOM 4755 C CA . VAL B 1 69 ? -15.633 13.258 23.047 1 97.75 69 VAL B CA 1
ATOM 4756 C C . VAL B 1 69 ? -15.523 14.078 24.328 1 97.75 69 VAL B C 1
ATOM 4758 O O . VAL B 1 69 ? -15.164 13.547 25.375 1 97.75 69 VAL B O 1
ATOM 4761 N N . PHE B 1 70 ? -15.797 15.344 24.234 1 96.94 70 PHE B N 1
ATOM 4762 C CA . PHE B 1 70 ? -15.773 16.219 25.391 1 96.94 70 PHE B CA 1
ATOM 4763 C C . PHE B 1 70 ? -17.188 16.641 25.781 1 96.94 70 PHE B C 1
ATOM 4765 O O . PHE B 1 70 ? -17.969 17.078 24.938 1 96.94 70 PHE B O 1
ATOM 4772 N N . THR B 1 71 ? -17.5 16.422 27.016 1 95.88 71 THR B N 1
ATOM 4773 C CA . THR B 1 71 ? -18.797 16.812 27.547 1 95.88 71 THR B CA 1
ATOM 4774 C C . THR B 1 71 ? -18.641 17.75 28.734 1 95.88 71 THR B C 1
ATOM 4776 O O . THR B 1 71 ? -17.953 17.422 29.719 1 95.88 71 THR B O 1
ATOM 4779 N N . PHE B 1 72 ? -19.234 18.875 28.594 1 95.69 72 PHE B N 1
ATOM 4780 C CA . PHE B 1 72 ? -19.141 19.859 29.656 1 95.69 72 PHE B CA 1
ATOM 4781 C C . PHE B 1 72 ? -20.203 19.609 30.734 1 95.69 72 PHE B C 1
ATOM 4783 O O . PHE B 1 72 ? -21.391 19.516 30.422 1 95.69 72 PHE B O 1
ATOM 4790 N N . ASN B 1 73 ? -19.703 19.469 31.938 1 92.5 73 ASN B N 1
ATOM 4791 C CA . ASN B 1 73 ? -20.594 19.391 33.094 1 92.5 73 ASN B CA 1
ATOM 4792 C C . ASN B 1 73 ? -20.891 20.766 33.688 1 92.5 73 ASN B C 1
ATOM 4794 O O . ASN B 1 73 ? -20.031 21.344 34.344 1 92.5 73 ASN B O 1
ATOM 4798 N N . LYS B 1 74 ? -22 21.219 33.625 1 89.94 74 LYS B N 1
ATOM 4799 C CA . LYS B 1 74 ? -22.375 22.562 34.062 1 89.94 74 LYS B CA 1
ATOM 4800 C C . LYS B 1 74 ? -22.281 22.703 35.562 1 89.94 74 LYS B C 1
ATOM 4802 O O . LYS B 1 74 ? -21.922 23.766 36.094 1 89.94 74 LYS B O 1
ATOM 4807 N N . GLU B 1 75 ? -22.609 21.656 36.25 1 91.25 75 GLU B N 1
ATOM 4808 C CA . GLU B 1 75 ? -22.578 21.688 37.719 1 91.25 75 GLU B CA 1
ATOM 4809 C C . GLU B 1 75 ? -21.156 21.781 38.25 1 91.25 75 GLU B C 1
ATOM 4811 O O . GLU B 1 75 ? -20.859 22.578 39.125 1 91.25 75 GLU B O 1
ATOM 4816 N N . MET B 1 76 ? -20.312 21.094 37.625 1 89.44 76 MET B N 1
ATOM 4817 C CA . MET B 1 76 ? -18.938 21.016 38.094 1 89.44 76 MET B CA 1
ATOM 4818 C C . MET B 1 76 ? -18.062 22.016 37.375 1 89.44 76 MET B C 1
ATOM 4820 O O . MET B 1 76 ? -16.938 22.297 37.781 1 89.44 76 MET B O 1
ATOM 4824 N N . GLN B 1 77 ? -18.562 22.562 36.25 1 90 77 GLN B N 1
ATOM 4825 C CA . GLN B 1 77 ? -17.844 23.516 35.406 1 90 77 GLN B CA 1
ATOM 4826 C C . GLN B 1 77 ? -16.531 22.906 34.906 1 90 77 GLN B C 1
ATOM 4828 O O . GLN B 1 77 ? -15.477 23.547 35 1 90 77 GLN B O 1
ATOM 4833 N N . LYS B 1 78 ? -16.641 21.641 34.562 1 91.06 78 LYS B N 1
ATOM 4834 C CA . LYS B 1 78 ? -15.492 20.891 34.031 1 91.06 78 LYS B CA 1
ATOM 4835 C C . LYS B 1 78 ? -15.906 20 32.875 1 91.06 78 LYS B C 1
ATOM 4837 O O . LYS B 1 78 ? -17.078 19.672 32.719 1 91.06 78 LYS B O 1
ATOM 4842 N N . TYR B 1 79 ? -14.969 19.719 32.062 1 93 79 TYR B N 1
ATOM 4843 C CA . TYR B 1 79 ? -15.211 18.781 30.984 1 93 79 TYR B CA 1
ATOM 4844 C C . TYR B 1 79 ? -14.906 17.359 31.422 1 93 79 TYR B C 1
ATOM 4846 O O . TYR B 1 79 ? -13.984 17.125 32.219 1 93 79 TYR B O 1
ATOM 4854 N N . ASN B 1 80 ? -15.75 16.484 31 1 92.5 80 ASN B N 1
ATOM 4855 C CA . ASN B 1 80 ? -15.391 15.062 30.922 1 92.5 80 ASN B CA 1
ATOM 4856 C C . ASN B 1 80 ? -14.992 14.656 29.516 1 92.5 80 ASN B C 1
ATOM 4858 O O . ASN B 1 80 ? -15.43 15.266 28.531 1 92.5 80 ASN B O 1
ATOM 4862 N N . GLN B 1 81 ? -14.164 13.703 29.484 1 93 81 GLN B N 1
ATOM 4863 C CA . GLN B 1 81 ? -13.695 13.352 28.156 1 93 81 GLN B CA 1
ATOM 4864 C C . GLN B 1 81 ? -13.539 11.844 28 1 93 81 GLN B C 1
ATOM 4866 O O . GLN B 1 81 ? -13.117 11.164 28.938 1 93 81 GLN B O 1
ATOM 4871 N N . ARG B 1 82 ? -13.906 11.266 26.859 1 94.75 82 ARG B N 1
ATOM 4872 C CA . ARG B 1 82 ? -13.688 9.891 26.438 1 94.75 82 ARG B CA 1
ATOM 4873 C C . ARG B 1 82 ? -13.008 9.852 25.062 1 94.75 82 ARG B C 1
ATOM 4875 O O . ARG B 1 82 ? -13.406 10.578 24.141 1 94.75 82 ARG B O 1
ATOM 4882 N N . SER B 1 83 ? -11.977 9.039 25.016 1 95.75 83 SER B N 1
ATOM 4883 C CA . SER B 1 83 ? -11.25 8.953 23.75 1 95.75 83 SER B CA 1
ATOM 4884 C C . SER B 1 83 ? -11.242 7.523 23.219 1 95.75 83 SER B C 1
ATOM 4886 O O . SER B 1 83 ? -11.133 6.566 23.984 1 95.75 83 SER B O 1
ATOM 4888 N N . TYR B 1 84 ? -11.391 7.406 21.953 1 97.12 84 TYR B N 1
ATOM 4889 C CA . TYR B 1 84 ? -11.398 6.137 21.234 1 97.12 84 TYR B CA 1
ATOM 4890 C C . TYR B 1 84 ? -10.383 6.145 20.094 1 97.12 84 TYR B C 1
ATOM 4892 O O . TYR B 1 84 ? -10.25 7.141 19.375 1 97.12 84 TYR B O 1
ATOM 4900 N N . ASN B 1 85 ? -9.602 5.137 20.031 1 97.56 85 ASN B N 1
ATOM 4901 C CA . ASN B 1 85 ? -8.625 4.934 18.969 1 97.56 85 ASN B CA 1
ATOM 4902 C C . ASN B 1 85 ? -9 3.74 18.094 1 97.56 85 ASN B C 1
ATOM 4904 O O . ASN B 1 85 ? -8.703 2.596 18.438 1 97.56 85 ASN B O 1
ATOM 4908 N N . PHE B 1 86 ? -9.555 3.977 16.875 1 98.56 86 PHE B N 1
ATOM 4909 C CA . PHE B 1 86 ? -10.109 2.939 16.016 1 98.56 86 PHE B CA 1
ATOM 4910 C C . PHE B 1 86 ? -9.086 2.48 14.977 1 98.56 86 PHE B C 1
ATOM 4912 O O . PHE B 1 86 ? -8.531 3.297 14.242 1 98.56 86 PHE B O 1
ATOM 4919 N N . TYR B 1 87 ? -8.797 1.198 14.898 1 98.19 87 TYR B N 1
ATOM 4920 C CA . TYR B 1 87 ? -8.055 0.623 13.781 1 98.19 87 TYR B CA 1
ATOM 4921 C C . TYR B 1 87 ? -8.969 0.365 12.594 1 98.19 87 TYR B C 1
ATOM 4923 O O . TYR B 1 87 ? -10.023 -0.268 12.742 1 98.19 87 TYR B O 1
ATOM 4931 N N . VAL B 1 88 ? -8.586 0.85 11.445 1 98 88 VAL B N 1
ATOM 4932 C CA . VAL B 1 88 ? -9.484 0.812 10.289 1 98 88 VAL B CA 1
ATOM 4933 C C . VAL B 1 88 ? -8.797 0.087 9.133 1 98 88 VAL B C 1
ATOM 4935 O O . VAL B 1 88 ? -7.723 0.49 8.688 1 98 88 VAL B O 1
ATOM 4938 N N . PHE B 1 89 ? -9.344 -0.979 8.602 1 96.25 89 PHE B N 1
ATOM 4939 C CA . PHE B 1 89 ? -8.805 -1.735 7.48 1 96.25 89 PHE B CA 1
ATOM 4940 C C . PHE B 1 89 ? -9.922 -2.477 6.746 1 96.25 89 PHE B C 1
ATOM 4942 O O . PHE B 1 89 ? -10.727 -3.166 7.371 1 96.25 89 PHE B O 1
ATOM 4949 N N . PRO B 1 90 ? -9.992 -2.297 5.434 1 91.94 90 PRO B N 1
ATOM 4950 C CA . PRO B 1 90 ? -11.086 -2.902 4.672 1 91.94 90 PRO B CA 1
ATOM 4951 C C . PRO B 1 90 ? -10.875 -4.395 4.422 1 91.94 90 PRO B C 1
ATOM 4953 O O . PRO B 1 90 ? -10.797 -4.828 3.271 1 91.94 90 PRO B O 1
ATOM 4956 N N . ARG B 1 91 ? -10.898 -5.148 5.441 1 84.81 91 ARG B N 1
ATOM 4957 C CA . ARG B 1 91 ? -10.766 -6.598 5.312 1 84.81 91 ARG B CA 1
ATOM 4958 C C . ARG B 1 91 ? -11.984 -7.199 4.617 1 84.81 91 ARG B C 1
ATOM 4960 O O . ARG B 1 91 ? -13.125 -6.852 4.938 1 84.81 91 ARG B O 1
ATOM 4967 N N . PRO B 1 92 ? -11.656 -8.039 3.701 1 74.81 92 PRO B N 1
ATOM 4968 C CA . PRO B 1 92 ? -12.797 -8.703 3.062 1 74.81 92 PRO B CA 1
ATOM 4969 C C . PRO B 1 92 ? -13.469 -9.734 3.971 1 74.81 92 PRO B C 1
ATOM 4971 O O . PRO B 1 92 ? -12.805 -10.656 4.449 1 74.81 92 PRO B O 1
ATOM 4974 N N . LEU B 1 93 ? -14.578 -9.438 4.527 1 66.88 93 LEU B N 1
ATOM 4975 C CA . LEU B 1 93 ? -15.266 -10.367 5.422 1 66.88 93 LEU B CA 1
ATOM 4976 C C . LEU B 1 93 ? -15.875 -11.523 4.637 1 66.88 93 LEU B C 1
ATOM 4978 O O . LEU B 1 93 ? -15.977 -12.641 5.148 1 66.88 93 LEU B O 1
ATOM 4982 N N . ASN B 1 94 ? -16.359 -11.141 3.523 1 62.28 94 ASN B N 1
ATOM 4983 C CA . ASN B 1 94 ? -16.938 -12.188 2.689 1 62.28 94 ASN B CA 1
ATOM 4984 C C . ASN B 1 94 ? -16.531 -12.031 1.227 1 62.28 94 ASN B C 1
ATOM 4986 O O . ASN B 1 94 ? -15.867 -11.055 0.863 1 62.28 94 ASN B O 1
ATOM 4990 N N . ARG B 1 95 ? -16.688 -13.039 0.597 1 58.66 95 ARG B N 1
ATOM 4991 C CA . ARG B 1 95 ? -16.328 -13.078 -0.816 1 58.66 95 ARG B CA 1
ATOM 4992 C C . ARG B 1 95 ? -17 -11.945 -1.588 1 58.66 95 ARG B C 1
ATOM 4994 O O . ARG B 1 95 ? -16.547 -11.578 -2.674 1 58.66 95 ARG B O 1
ATOM 5001 N N . MET B 1 96 ? -17.906 -11.43 -0.908 1 62.19 96 MET B N 1
ATOM 5002 C CA . MET B 1 96 ? -18.672 -10.414 -1.63 1 62.19 96 MET B CA 1
ATOM 5003 C C . MET B 1 96 ? -18.062 -9.031 -1.401 1 62.19 96 MET B C 1
ATOM 5005 O O . MET B 1 96 ? -18.438 -8.07 -2.082 1 62.19 96 MET B O 1
ATOM 5009 N N . ALA B 1 97 ? -17.156 -9.062 -0.483 1 69.06 97 ALA B N 1
ATOM 5010 C CA . ALA B 1 97 ? -16.562 -7.758 -0.197 1 69.06 97 ALA B CA 1
ATOM 5011 C C . ALA B 1 97 ? -15.508 -7.398 -1.237 1 69.06 97 ALA B C 1
ATOM 5013 O O . ALA B 1 97 ? -14.805 -8.273 -1.748 1 69.06 97 ALA B O 1
ATOM 5014 N N . PRO B 1 98 ? -15.492 -6.168 -1.589 1 75.94 98 PRO B N 1
ATOM 5015 C CA . PRO B 1 98 ? -14.523 -5.719 -2.592 1 75.94 98 PRO B CA 1
ATOM 5016 C C . PRO B 1 98 ? -13.078 -5.957 -2.164 1 75.94 98 PRO B C 1
ATOM 5018 O O . PRO B 1 98 ? -12.75 -5.824 -0.981 1 75.94 98 PRO B O 1
ATOM 5021 N N . ASP B 1 99 ? -12.289 -6.457 -3.016 1 84.81 99 ASP B N 1
ATOM 5022 C CA . ASP B 1 99 ? -10.844 -6.543 -2.828 1 84.81 99 ASP B CA 1
ATOM 5023 C C . ASP B 1 99 ? -10.164 -5.227 -3.197 1 84.81 99 ASP B C 1
ATOM 5025 O O . ASP B 1 99 ? -9.836 -5 -4.363 1 84.81 99 ASP B O 1
ATOM 5029 N N . CYS B 1 100 ? -9.844 -4.441 -2.248 1 89.19 100 CYS B N 1
ATOM 5030 C CA . CYS B 1 100 ? -9.391 -3.07 -2.457 1 89.19 100 CYS B CA 1
ATOM 5031 C C . CYS B 1 100 ? -7.883 -3.023 -2.695 1 89.19 100 CYS B C 1
ATOM 5033 O O . CYS B 1 100 ? -7.145 -3.871 -2.191 1 89.19 100 CYS B O 1
ATOM 5035 N N . ARG B 1 101 ? -7.508 -2.127 -3.58 1 93.44 101 ARG B N 1
ATOM 5036 C CA . ARG B 1 101 ? -6.105 -1.759 -3.748 1 93.44 101 ARG B CA 1
ATOM 5037 C C . ARG B 1 101 ? -5.832 -0.375 -3.172 1 93.44 101 ARG B C 1
ATOM 5039 O O . ARG B 1 101 ? -6.645 0.54 -3.32 1 93.44 101 ARG B O 1
ATOM 5046 N N . PHE B 1 102 ? -4.758 -0.247 -2.43 1 95.88 102 PHE B N 1
ATOM 5047 C CA . PHE B 1 102 ? -4.438 1.043 -1.831 1 95.88 102 PHE B CA 1
ATOM 5048 C C . PHE B 1 102 ? -2.932 1.289 -1.851 1 95.88 102 PHE B C 1
ATOM 5050 O O . PHE B 1 102 ? -2.146 0.354 -2.014 1 95.88 102 PHE B O 1
ATOM 5057 N N . MET B 1 103 ? -2.568 2.502 -1.708 1 96.94 103 MET B N 1
ATOM 5058 C CA . MET B 1 103 ? -1.172 2.918 -1.802 1 96.94 103 MET B CA 1
ATOM 5059 C C . MET B 1 103 ? -0.57 3.119 -0.416 1 96.94 103 MET B C 1
ATOM 5061 O O . MET B 1 103 ? -1.279 3.471 0.529 1 96.94 103 MET B O 1
ATOM 5065 N N . CYS B 1 104 ? 0.677 2.893 -0.374 1 97.06 104 CYS B N 1
ATOM 5066 C CA . CYS B 1 104 ? 1.465 3.172 0.82 1 97.06 104 CYS B CA 1
ATOM 5067 C C . CYS B 1 104 ? 2.717 3.967 0.473 1 97.06 104 CYS B C 1
ATOM 5069 O O . CYS B 1 104 ? 3.248 3.848 -0.632 1 97.06 104 CYS B O 1
ATOM 5071 N N . GLN B 1 105 ? 3.07 4.77 1.352 1 95.12 105 GLN B N 1
ATOM 5072 C CA . GLN B 1 105 ? 4.305 5.539 1.254 1 95.12 105 GLN B CA 1
ATOM 5073 C C . GLN B 1 105 ? 5.332 5.07 2.283 1 95.12 105 GLN B C 1
ATOM 5075 O O . GLN B 1 105 ? 5.031 5.012 3.479 1 95.12 105 GLN B O 1
ATOM 5080 N N . THR B 1 106 ? 6.535 4.754 1.883 1 93.44 106 THR B N 1
ATOM 5081 C CA . THR B 1 106 ? 7.531 4.121 2.74 1 93.44 106 THR B CA 1
ATOM 5082 C C . THR B 1 106 ? 7.859 5.012 3.938 1 93.44 106 THR B C 1
ATOM 5084 O O . THR B 1 106 ? 7.988 4.523 5.062 1 93.44 106 THR B O 1
ATOM 5087 N N . SER B 1 107 ? 7.98 6.293 3.721 1 91.38 107 SER B N 1
ATOM 5088 C CA . SER B 1 107 ? 8.32 7.211 4.805 1 91.38 107 SER B CA 1
ATOM 5089 C C . SER B 1 107 ? 7.211 7.25 5.855 1 91.38 107 SER B C 1
ATOM 5091 O O . SER B 1 107 ? 7.492 7.273 7.055 1 91.38 107 SER B O 1
ATOM 5093 N N . SER B 1 108 ? 5.977 7.281 5.383 1 93.81 108 SER B N 1
ATOM 5094 C CA . SER B 1 108 ? 4.848 7.309 6.305 1 93.81 108 SER B CA 1
ATOM 5095 C C . SER B 1 108 ? 4.762 6.023 7.117 1 93.81 108 SER B C 1
ATOM 5097 O O . SER B 1 108 ? 4.555 6.062 8.328 1 93.81 108 SER B O 1
ATOM 5099 N N . ILE B 1 109 ? 4.961 4.891 6.43 1 96 109 ILE B N 1
ATOM 5100 C CA . ILE B 1 109 ? 4.898 3.59 7.09 1 96 109 ILE B CA 1
ATOM 5101 C C . ILE B 1 109 ? 6.035 3.467 8.102 1 96 109 ILE B C 1
ATOM 5103 O O . ILE B 1 109 ? 5.828 3.012 9.227 1 96 109 ILE B O 1
ATOM 5107 N N . SER B 1 110 ? 7.203 3.881 7.672 1 92.19 110 SER B N 1
ATOM 5108 C CA . SER B 1 110 ? 8.359 3.834 8.555 1 92.19 110 SER B CA 1
ATOM 5109 C C . SER B 1 110 ? 8.164 4.734 9.773 1 92.19 110 SER B C 1
ATOM 5111 O O . SER B 1 110 ? 8.562 4.379 10.883 1 92.19 110 SER B O 1
ATOM 5113 N N . PHE B 1 111 ? 7.605 5.898 9.586 1 91.81 111 PHE B N 1
ATOM 5114 C CA . PHE B 1 111 ? 7.324 6.836 10.672 1 91.81 111 PHE B CA 1
ATOM 5115 C C . PHE B 1 111 ? 6.363 6.219 11.68 1 91.81 111 PHE B C 1
ATOM 5117 O O . PHE B 1 111 ? 6.633 6.219 12.883 1 91.81 111 PHE B O 1
ATOM 5124 N N . LEU B 1 112 ? 5.254 5.668 11.188 1 95 112 LEU B N 1
ATOM 5125 C CA . LEU B 1 112 ? 4.27 5.051 12.062 1 95 112 LEU B CA 1
ATOM 5126 C C . LEU B 1 112 ? 4.887 3.887 12.836 1 95 112 LEU B C 1
ATOM 5128 O O . LEU B 1 112 ? 4.629 3.721 14.031 1 95 112 LEU B O 1
ATOM 5132 N N . ALA B 1 113 ? 5.672 3.084 12.109 1 93.94 113 ALA B N 1
ATOM 5133 C CA . ALA B 1 113 ? 6.352 1.968 12.766 1 93.94 113 ALA B CA 1
ATOM 5134 C C . ALA B 1 113 ? 7.258 2.461 13.891 1 93.94 113 ALA B C 1
ATOM 5136 O O . ALA B 1 113 ? 7.305 1.86 14.961 1 93.94 113 ALA B O 1
ATOM 5137 N N . SER B 1 114 ? 7.941 3.531 13.648 1 90.62 114 SER B N 1
ATOM 5138 C CA . SER B 1 114 ? 8.859 4.082 14.641 1 90.62 114 SER B CA 1
ATOM 5139 C C . SER B 1 114 ? 8.109 4.625 15.852 1 90.62 114 SER B C 1
ATOM 5141 O O . SER B 1 114 ? 8.656 4.691 16.953 1 90.62 114 SER B O 1
ATOM 5143 N N . GLN B 1 115 ? 6.844 4.992 15.633 1 91.44 115 GLN B N 1
ATOM 5144 C CA . GLN B 1 115 ? 6.02 5.523 16.719 1 91.44 115 GLN B CA 1
ATOM 5145 C C . GLN B 1 115 ? 5.277 4.402 17.438 1 91.44 115 GLN B C 1
ATOM 5147 O O . GLN B 1 115 ? 4.434 4.668 18.297 1 91.44 115 GLN B O 1
ATOM 5152 N N . GLY B 1 116 ? 5.527 3.215 17.016 1 93.38 116 GLY B N 1
ATOM 5153 C CA . GLY B 1 116 ? 4.961 2.08 17.734 1 93.38 116 GLY B CA 1
ATOM 5154 C C . GLY B 1 116 ? 3.609 1.651 17.188 1 93.38 116 GLY B C 1
ATOM 5155 O O . GLY B 1 116 ? 2.871 0.924 17.859 1 93.38 116 GLY B O 1
ATOM 5156 N N . PHE B 1 117 ? 3.275 2.07 16.078 1 96.31 117 PHE B N 1
ATOM 5157 C CA . PHE B 1 117 ? 2.031 1.631 15.453 1 96.31 117 PHE B CA 1
ATOM 5158 C C . PHE B 1 117 ? 2.031 0.119 15.258 1 96.31 117 PHE B C 1
ATOM 5160 O O . PHE B 1 117 ? 3.033 -0.456 14.828 1 96.31 117 PHE B O 1
ATOM 5167 N N . ASP B 1 118 ? 0.955 -0.533 15.547 1 97.56 118 ASP B N 1
ATOM 5168 C CA . ASP B 1 118 ? 0.857 -1.987 15.453 1 97.56 118 ASP B CA 1
ATOM 5169 C C . ASP B 1 118 ? 0.171 -2.412 14.156 1 97.56 118 ASP B C 1
ATOM 5171 O O . ASP B 1 118 ? -1.051 -2.572 14.117 1 97.56 118 ASP B O 1
ATOM 5175 N N . PHE B 1 119 ? 0.926 -2.771 13.211 1 97.94 119 PHE B N 1
ATOM 5176 C CA . PHE B 1 119 ? 0.398 -3.131 11.898 1 97.94 119 PHE B CA 1
ATOM 5177 C C . PHE B 1 119 ? -0.212 -4.527 11.922 1 97.94 119 PHE B C 1
ATOM 5179 O O . PHE B 1 119 ? -1.135 -4.82 11.164 1 97.94 119 PHE B O 1
ATOM 5186 N N . ASN B 1 120 ? 0.307 -5.422 12.719 1 97.69 120 ASN B N 1
ATOM 5187 C CA . ASN B 1 120 ? -0.31 -6.738 12.859 1 97.69 120 ASN B CA 1
ATOM 5188 C C . ASN B 1 120 ? -1.752 -6.633 13.344 1 97.69 120 ASN B C 1
ATOM 5190 O O . ASN B 1 120 ? -2.645 -7.289 12.805 1 97.69 120 ASN B O 1
ATOM 5194 N N . LYS B 1 121 ? -1.932 -5.832 14.352 1 96.38 121 LYS B N 1
ATOM 5195 C CA . LYS B 1 121 ? -3.275 -5.59 14.867 1 96.38 121 LYS B CA 1
ATOM 5196 C C . LYS B 1 121 ? -4.172 -4.973 13.797 1 96.38 121 LYS B C 1
ATOM 5198 O O . LYS B 1 121 ? -5.336 -5.359 13.648 1 96.38 121 LYS B O 1
ATOM 5203 N N . LEU B 1 122 ? -3.641 -4 13.094 1 97.69 122 LEU B N 1
ATOM 5204 C CA . LEU B 1 122 ? -4.379 -3.328 12.031 1 97.69 122 LEU B CA 1
ATOM 5205 C C . LEU B 1 122 ? -4.922 -4.34 11.023 1 97.69 122 LEU B C 1
ATOM 5207 O O . LEU B 1 122 ? -6.125 -4.359 10.75 1 97.69 122 LEU B O 1
ATOM 5211 N N . PHE B 1 123 ? -4.09 -5.223 10.508 1 96.44 123 PHE B N 1
ATOM 5212 C CA . PHE B 1 123 ? -4.457 -6.07 9.383 1 96.44 123 PHE B CA 1
ATOM 5213 C C . PHE B 1 123 ? -5.289 -7.262 9.852 1 96.44 123 PHE B C 1
ATOM 5215 O O . PHE B 1 123 ? -6.117 -7.781 9.109 1 96.44 123 PHE B O 1
ATOM 5222 N N . LYS B 1 124 ? -5.18 -7.641 11.078 1 94.5 124 LYS B N 1
ATOM 5223 C CA . LYS B 1 124 ? -5.914 -8.797 11.594 1 94.5 124 LYS B CA 1
ATOM 5224 C C . LYS B 1 124 ? -7.273 -8.375 12.148 1 94.5 124 LYS B C 1
ATOM 5226 O O . LYS B 1 124 ? -8.258 -9.109 12.008 1 94.5 124 LYS B O 1
ATOM 5231 N N . LEU B 1 125 ? -7.254 -7.168 12.75 1 95.06 125 LEU B N 1
ATOM 5232 C CA . LEU B 1 125 ? -8.438 -6.82 13.531 1 95.06 125 LEU B CA 1
ATOM 5233 C C . LEU B 1 125 ? -8.984 -5.461 13.109 1 95.06 125 LEU B C 1
ATOM 5235 O O . LEU B 1 125 ? -9.836 -4.887 13.797 1 95.06 125 LEU B O 1
ATOM 5239 N N . GLY B 1 126 ? -8.547 -4.91 12.062 1 95.88 126 GLY B N 1
ATOM 5240 C CA . GLY B 1 126 ? -9.055 -3.631 11.602 1 95.88 126 GLY B CA 1
ATOM 5241 C C . GLY B 1 126 ? -10.555 -3.65 11.336 1 95.88 126 GLY B C 1
ATOM 5242 O O . GLY B 1 126 ? -11.094 -4.652 10.859 1 95.88 126 GLY B O 1
ATOM 5243 N N . ILE B 1 127 ? -11.211 -2.588 11.602 1 96.56 127 ILE B N 1
ATOM 5244 C CA . ILE B 1 127 ? -12.648 -2.441 11.367 1 96.56 127 ILE B CA 1
ATOM 5245 C C . ILE B 1 127 ? -12.891 -2.123 9.891 1 96.56 127 ILE B C 1
ATOM 5247 O O . ILE B 1 127 ? -12.352 -1.15 9.359 1 96.56 127 ILE B O 1
ATOM 5251 N N . PRO B 1 128 ? -13.68 -2.918 9.234 1 94.19 128 PRO B N 1
ATOM 5252 C CA . PRO B 1 128 ? -13.961 -2.639 7.824 1 94.19 128 PRO B CA 1
ATOM 5253 C C . PRO B 1 128 ? -14.867 -1.425 7.633 1 94.19 128 PRO B C 1
ATOM 5255 O O . PRO B 1 128 ? -15.328 -0.835 8.609 1 94.19 128 PRO B O 1
ATOM 5258 N N . TYR B 1 129 ? -15.062 -1.049 6.426 1 95.25 129 TYR B N 1
ATOM 5259 C CA . TYR B 1 129 ? -15.953 0.042 6.051 1 95.25 129 TYR B CA 1
ATOM 5260 C C . TYR B 1 129 ? -16.469 -0.135 4.621 1 95.25 129 TYR B C 1
ATOM 5262 O O . TYR B 1 129 ? -15.844 -0.837 3.82 1 95.25 129 TYR B O 1
ATOM 5270 N N . LEU B 1 130 ? -17.594 0.457 4.344 1 92.81 130 LEU B N 1
ATOM 5271 C CA . LEU B 1 130 ? -18.156 0.508 3.006 1 92.81 130 LEU B CA 1
ATOM 5272 C C . LEU B 1 130 ? -18.703 1.901 2.697 1 92.81 130 LEU B C 1
ATOM 5274 O O . LEU B 1 130 ? -19.281 2.557 3.57 1 92.81 130 LEU B O 1
ATOM 5278 N N . THR B 1 131 ? -18.438 2.34 1.533 1 92.62 131 THR B N 1
ATOM 5279 C CA . THR B 1 131 ? -19.125 3.562 1.11 1 92.62 131 THR B CA 1
ATOM 5280 C C . THR B 1 131 ? -20.625 3.328 0.967 1 92.62 131 THR B C 1
ATOM 5282 O O . THR B 1 131 ? -21.078 2.186 1.003 1 92.62 131 THR B O 1
ATOM 5285 N N . THR B 1 132 ? -21.281 4.398 0.789 1 92.12 132 THR B N 1
ATOM 5286 C CA . THR B 1 132 ? -22.734 4.301 0.63 1 92.12 132 THR B CA 1
ATOM 5287 C C . THR B 1 132 ? -23.094 3.438 -0.578 1 92.12 132 THR B C 1
ATOM 5289 O O . THR B 1 132 ? -23.969 2.576 -0.495 1 92.12 132 THR B O 1
ATOM 5292 N N . ASN B 1 133 ? -22.406 3.613 -1.613 1 91.25 133 ASN B N 1
ATOM 5293 C CA . ASN B 1 133 ? -22.656 2.854 -2.834 1 91.25 133 ASN B CA 1
ATOM 5294 C C . ASN B 1 133 ? -22.312 1.378 -2.654 1 91.25 133 ASN B C 1
ATOM 5296 O O . ASN B 1 133 ? -23.031 0.504 -3.133 1 91.25 133 ASN B O 1
ATOM 5300 N N . GLU B 1 134 ? -21.281 1.088 -2.033 1 89.44 134 GLU B N 1
ATOM 5301 C CA . GLU B 1 134 ? -20.859 -0.291 -1.792 1 89.44 134 GLU B CA 1
ATOM 5302 C C . GLU B 1 134 ? -21.859 -1.017 -0.893 1 89.44 134 GLU B C 1
ATOM 5304 O O . GLU B 1 134 ? -22.125 -2.205 -1.084 1 89.44 134 GLU B O 1
ATOM 5309 N N . GLU B 1 135 ? -22.297 -0.293 0.099 1 89.94 135 GLU B N 1
ATOM 5310 C CA . GLU B 1 135 ? -23.312 -0.857 0.988 1 89.94 135 GLU B CA 1
ATOM 5311 C C . GLU B 1 135 ? -24.578 -1.214 0.224 1 89.94 135 GLU B C 1
ATOM 5313 O O . GLU B 1 135 ? -25.156 -2.283 0.435 1 89.94 135 GLU B O 1
ATOM 5318 N N . GLU B 1 136 ? -24.984 -0.311 -0.615 1 90.44 136 GLU B N 1
ATOM 5319 C CA . GLU B 1 136 ? -26.188 -0.549 -1.424 1 90.44 136 GLU B CA 1
ATOM 5320 C C . GLU B 1 136 ? -26 -1.771 -2.32 1 90.44 136 GLU B C 1
ATOM 5322 O O . GLU B 1 136 ? -26.922 -2.582 -2.463 1 90.44 136 GLU B O 1
ATOM 5327 N N . LYS B 1 137 ? -24.906 -1.853 -2.922 1 87.94 137 LYS B N 1
ATOM 5328 C CA . LYS B 1 137 ? -24.609 -2.998 -3.777 1 87.94 137 LYS B CA 1
ATOM 5329 C C . LYS B 1 137 ? -24.641 -4.301 -2.982 1 87.94 137 LYS B C 1
ATOM 5331 O O . LYS B 1 137 ? -25.156 -5.316 -3.459 1 87.94 137 LYS B O 1
ATOM 5336 N N . LEU B 1 138 ? -24.047 -4.258 -1.85 1 85.19 138 LEU B N 1
ATOM 5337 C CA . LEU B 1 138 ? -24.031 -5.434 -0.991 1 85.19 138 LEU B CA 1
ATOM 5338 C C . LEU B 1 138 ? -25.438 -5.844 -0.594 1 85.19 138 LEU B C 1
ATOM 5340 O O . LEU B 1 138 ? -25.781 -7.031 -0.594 1 85.19 138 LEU B O 1
ATOM 5344 N N . MET B 1 139 ? -26.234 -4.859 -0.302 1 86.25 139 MET B N 1
ATOM 5345 C CA . MET B 1 139 ? -27.609 -5.109 0.084 1 86.25 139 MET B CA 1
ATOM 5346 C C . MET B 1 139 ? -28.406 -5.703 -1.078 1 86.25 139 MET B C 1
ATOM 5348 O O . MET B 1 139 ? -29.188 -6.629 -0.889 1 86.25 139 MET B O 1
ATOM 5352 N N . LYS B 1 140 ? -28.172 -5.164 -2.199 1 85.56 140 LYS B N 1
ATOM 5353 C CA . LYS B 1 140 ? -28.859 -5.668 -3.389 1 85.56 140 LYS B CA 1
ATOM 5354 C C . LYS B 1 140 ? -28.438 -7.105 -3.689 1 85.56 140 LYS B C 1
ATOM 5356 O O . LYS B 1 140 ? -29.266 -7.934 -4.066 1 85.56 140 LYS B O 1
ATOM 5361 N N . ARG B 1 141 ? -27.219 -7.352 -3.607 1 81.81 141 ARG B N 1
ATOM 5362 C CA . ARG B 1 141 ? -26.719 -8.703 -3.838 1 81.81 141 ARG B CA 1
ATOM 5363 C C . ARG B 1 141 ? -27.328 -9.688 -2.848 1 8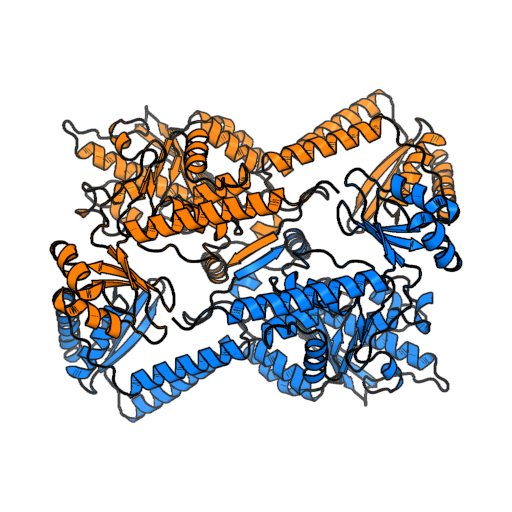1.81 141 ARG B C 1
ATOM 5365 O O . ARG B 1 141 ? -27.641 -10.828 -3.211 1 81.81 141 ARG B O 1
ATOM 5372 N N . LEU B 1 142 ? -27.422 -9.289 -1.625 1 78.75 142 LEU B N 1
ATOM 5373 C CA . LEU B 1 142 ? -28.016 -10.141 -0.601 1 78.75 142 LEU B CA 1
ATOM 5374 C C . LEU B 1 142 ? -29.5 -10.391 -0.888 1 78.75 142 LEU B C 1
ATOM 5376 O O . LEU B 1 142 ? -29.984 -11.5 -0.703 1 78.75 142 LEU B O 1
ATOM 5380 N N . GLU B 1 143 ? -30.094 -9.352 -1.319 1 81.25 143 GLU B N 1
ATOM 5381 C CA . GLU B 1 143 ? -31.5 -9.469 -1.673 1 81.25 143 GLU B CA 1
ATOM 5382 C C . GLU B 1 143 ? -31.703 -10.406 -2.861 1 81.25 143 GLU B C 1
ATOM 5384 O O . GLU B 1 143 ? -32.656 -11.195 -2.889 1 81.25 143 GLU B O 1
ATOM 5389 N N . GLU B 1 144 ? -30.844 -10.203 -3.791 1 78.62 144 GLU B N 1
ATOM 5390 C CA . GLU B 1 144 ? -30.906 -11.07 -4.961 1 78.62 144 GLU B CA 1
ATOM 5391 C C . GLU B 1 144 ? -30.672 -12.531 -4.582 1 78.62 144 GLU B C 1
ATOM 5393 O O . GLU B 1 144 ? -31.328 -13.43 -5.098 1 78.62 144 GLU B O 1
ATOM 5398 N N . LYS B 1 145 ? -29.781 -12.75 -3.777 1 73.44 145 LYS B N 1
ATOM 5399 C CA . LYS B 1 145 ? -29.5 -14.102 -3.295 1 73.44 145 LYS B CA 1
ATOM 5400 C C . LYS B 1 145 ? -30.703 -14.688 -2.574 1 73.44 145 LYS B C 1
ATOM 5402 O O . LYS B 1 145 ? -31.016 -15.867 -2.74 1 73.44 145 LYS B O 1
ATOM 5407 N N . GLN B 1 146 ? -31.328 -13.875 -1.821 1 72.12 146 GLN B N 1
ATOM 5408 C CA . GLN B 1 146 ? -32.531 -14.305 -1.104 1 72.12 146 GLN B CA 1
ATOM 5409 C C . GLN B 1 146 ? -33.688 -14.594 -2.068 1 72.12 146 GLN B C 1
ATOM 5411 O O . GLN B 1 146 ? -34.406 -15.562 -1.884 1 72.12 146 GLN B O 1
ATOM 5416 N N . ARG B 1 147 ? -33.688 -13.766 -3.053 1 75.06 147 ARG B N 1
ATOM 5417 C CA . ARG B 1 147 ? -34.719 -13.961 -4.059 1 75.06 147 ARG B CA 1
ATOM 5418 C C . ARG B 1 147 ? -34.5 -15.258 -4.832 1 75.06 147 ARG B C 1
ATOM 5420 O O . ARG B 1 147 ? -35.438 -16.016 -5.07 1 75.06 147 ARG B O 1
ATOM 5427 N N . ILE B 1 148 ? -33.281 -15.406 -5.277 1 71.25 148 ILE B N 1
ATOM 5428 C CA . ILE B 1 148 ? -32.938 -16.625 -6.012 1 71.25 148 ILE B CA 1
ATOM 5429 C C . ILE B 1 148 ? -33.219 -17.844 -5.141 1 71.25 148 ILE B C 1
ATOM 5431 O O . ILE B 1 148 ? -33.719 -18.859 -5.629 1 71.25 148 ILE B O 1
ATOM 5435 N N . ARG B 1 149 ? -32.906 -17.766 -3.908 1 65.62 149 ARG B N 1
ATOM 5436 C CA . ARG B 1 149 ? -33.156 -18.844 -2.963 1 65.62 149 ARG B CA 1
ATOM 5437 C C . ARG B 1 149 ? -34.656 -19.125 -2.828 1 65.62 149 ARG B C 1
ATOM 5439 O O . ARG B 1 149 ? -35.094 -20.281 -2.746 1 65.62 149 ARG B O 1
ATOM 5446 N N . ASP B 1 150 ? -35.375 -18.047 -2.916 1 64.44 150 ASP B N 1
ATOM 5447 C CA . ASP B 1 150 ? -36.812 -18.172 -2.709 1 64.44 150 ASP B CA 1
ATOM 5448 C C . ASP B 1 150 ? -37.531 -18.625 -3.984 1 64.44 150 ASP B C 1
ATOM 5450 O O . ASP B 1 150 ? -38.5 -19.359 -3.926 1 64.44 150 ASP B O 1
ATOM 5454 N N . GLU B 1 151 ? -37.125 -17.922 -5.156 1 62.22 151 GLU B N 1
ATOM 5455 C CA . GLU B 1 151 ? -37.844 -18.188 -6.406 1 62.22 151 GLU B CA 1
ATOM 5456 C C . GLU B 1 151 ? -37.438 -19.531 -6.996 1 62.22 151 GLU B C 1
ATOM 5458 O O . GLU B 1 151 ? -38.125 -20.078 -7.859 1 62.22 151 GLU B O 1
ATOM 5463 N N . GLY B 1 152 ? -36.719 -20.391 -6.312 1 56.91 152 GLY B N 1
ATOM 5464 C CA . GLY B 1 152 ? -36.375 -21.703 -6.824 1 56.91 152 GLY B CA 1
ATOM 5465 C C . GLY B 1 152 ? -35.5 -21.656 -8.062 1 56.91 152 GLY B C 1
ATOM 5466 O O . GLY B 1 152 ? -35.656 -20.766 -8.891 1 56.91 152 GLY B O 1
ATOM 5467 N N . THR B 1 153 ? -34.281 -21.891 -8.156 1 57.69 153 THR B N 1
ATOM 5468 C CA . THR B 1 153 ? -33.25 -21.922 -9.164 1 57.69 153 THR B CA 1
ATOM 5469 C C . THR B 1 153 ? -33.719 -22.688 -10.398 1 57.69 153 THR B C 1
ATOM 5471 O O . THR B 1 153 ? -34.438 -23.672 -10.289 1 57.69 153 THR B O 1
ATOM 5474 N N . GLU B 1 154 ? -33.688 -21.984 -11.547 1 61.78 154 GLU B N 1
ATOM 5475 C CA . GLU B 1 154 ? -33.844 -22.719 -12.805 1 61.78 154 GLU B CA 1
ATOM 5476 C C . GLU B 1 154 ? -33.062 -24.031 -12.766 1 61.78 154 GLU B C 1
ATOM 5478 O O . GLU B 1 154 ? -31.953 -24.094 -12.234 1 61.78 154 GLU B O 1
ATOM 5483 N N . ILE B 1 155 ? -33.844 -25.125 -13.016 1 69 155 ILE B N 1
ATOM 5484 C CA . ILE B 1 155 ? -33.25 -26.469 -13.039 1 69 155 ILE B CA 1
ATOM 5485 C C . ILE B 1 155 ? -32.125 -26.516 -14.078 1 69 155 ILE B C 1
ATOM 5487 O O . ILE B 1 155 ? -32.375 -26.266 -15.266 1 69 155 ILE B O 1
ATOM 5491 N N . LEU B 1 156 ? -30.969 -26.562 -13.688 1 74 156 LEU B N 1
ATOM 5492 C CA . LEU B 1 156 ? -29.812 -26.688 -14.555 1 74 156 LEU B CA 1
ATOM 5493 C C . LEU B 1 156 ? -29.656 -28.109 -15.047 1 74 156 LEU B C 1
ATOM 5495 O O . LEU B 1 156 ? -29.828 -29.062 -14.281 1 74 156 LEU B O 1
ATOM 5499 N N . PRO B 1 157 ? -29.484 -28.266 -16.375 1 77 157 PRO B N 1
ATOM 5500 C CA . PRO B 1 157 ? -29.25 -29.625 -16.844 1 77 157 PRO B CA 1
ATOM 5501 C C . PRO B 1 157 ? -27.922 -30.188 -16.344 1 77 157 PRO B C 1
ATOM 5503 O O . PRO B 1 157 ? -26.938 -29.453 -16.234 1 77 157 PRO B O 1
ATOM 5506 N N . ILE B 1 158 ? -27.938 -31.422 -15.906 1 80.06 158 ILE B N 1
ATOM 5507 C CA . ILE B 1 158 ? -26.734 -32.125 -15.461 1 80.06 158 ILE B CA 1
ATOM 5508 C C . ILE B 1 158 ? -26.062 -32.812 -16.656 1 80.06 158 ILE B C 1
ATOM 5510 O O . ILE B 1 158 ? -26.656 -33.656 -17.297 1 80.06 158 ILE B O 1
ATOM 5514 N N . SER B 1 159 ? -24.859 -32.312 -17.062 1 75.69 159 SER B N 1
ATOM 5515 C CA . SER B 1 159 ? -24.125 -32.875 -18.172 1 75.69 159 SER B CA 1
ATOM 5516 C C . SER B 1 159 ? -23.594 -34.281 -17.828 1 75.69 159 SER B C 1
ATOM 5518 O O . SER B 1 159 ? -23.594 -34.656 -16.656 1 75.69 159 SER B O 1
ATOM 5520 N N . ASP B 1 160 ? -23.109 -35.031 -18.828 1 76.12 160 ASP B N 1
ATOM 5521 C CA . ASP B 1 160 ? -22.609 -36.375 -18.656 1 76.12 160 ASP B CA 1
ATOM 5522 C C . ASP B 1 160 ? -21.312 -36.406 -17.844 1 76.12 160 ASP B C 1
ATOM 5524 O O . ASP B 1 160 ? -20.984 -37.406 -17.203 1 76.12 160 ASP B O 1
ATOM 5528 N N . VAL B 1 161 ? -20.641 -35.25 -17.875 1 73.75 161 VAL B N 1
ATOM 5529 C CA . VAL B 1 161 ? -19.359 -35.188 -17.188 1 73.75 161 VAL B CA 1
ATOM 5530 C C . VAL B 1 161 ? -19.594 -35.094 -15.672 1 73.75 161 VAL B C 1
ATOM 5532 O O . VAL B 1 161 ? -18.891 -35.719 -14.891 1 73.75 161 VAL B O 1
ATOM 5535 N N . GLU B 1 162 ? -20.672 -34.406 -15.32 1 81.12 162 GLU B N 1
ATOM 5536 C CA . GLU B 1 162 ? -20.938 -34.156 -13.906 1 81.12 162 GLU B CA 1
ATOM 5537 C C . GLU B 1 162 ? -21.828 -35.25 -13.312 1 81.12 162 GLU B C 1
ATOM 5539 O O . GLU B 1 162 ? -21.875 -35.438 -12.094 1 81.12 162 GLU B O 1
ATOM 5544 N N . ARG B 1 163 ? -22.516 -36.062 -14.094 1 84.44 163 ARG B N 1
ATOM 5545 C CA . ARG B 1 163 ? -23.562 -36.969 -13.672 1 84.44 163 ARG B CA 1
ATOM 5546 C C . ARG B 1 163 ? -23.016 -38.031 -12.703 1 84.44 163 ARG B C 1
ATOM 5548 O O . ARG B 1 163 ? -23.625 -38.312 -11.672 1 84.44 163 ARG B O 1
ATOM 5555 N N . PRO B 1 164 ? -21.812 -38.531 -13.094 1 86.31 164 PRO B N 1
ATOM 5556 C CA . PRO B 1 164 ? -21.312 -39.531 -12.156 1 86.31 164 PRO B CA 1
ATOM 5557 C C . PRO B 1 164 ? -21.078 -39 -10.75 1 86.31 164 PRO B C 1
ATOM 5559 O O . PRO B 1 164 ? -21.422 -39.656 -9.766 1 86.31 164 PRO B O 1
ATOM 5562 N N . GLN B 1 165 ? -20.516 -37.844 -10.641 1 87.38 165 GLN B N 1
ATOM 5563 C CA . GLN B 1 165 ? -20.266 -37.25 -9.336 1 87.38 165 GLN B CA 1
ATOM 5564 C C . GLN B 1 165 ? -21.562 -36.906 -8.617 1 87.38 165 GLN B C 1
ATOM 5566 O O . GLN B 1 165 ? -21.688 -37.125 -7.406 1 87.38 165 GLN B O 1
ATOM 5571 N N . ILE B 1 166 ? -22.484 -36.5 -9.336 1 89.25 166 ILE B N 1
ATOM 5572 C CA . ILE B 1 166 ? -23.766 -36.125 -8.758 1 89.25 166 ILE B CA 1
ATOM 5573 C C . ILE B 1 166 ? -24.5 -37.375 -8.258 1 89.25 166 ILE B C 1
ATOM 5575 O O . ILE B 1 166 ? -25.078 -37.344 -7.172 1 89.25 166 ILE B O 1
ATOM 5579 N N . GLU B 1 167 ? -24.469 -38.469 -9.016 1 89.88 167 GLU B N 1
ATOM 5580 C CA . GLU B 1 167 ? -25.141 -39.688 -8.617 1 89.88 167 GLU B CA 1
ATOM 5581 C C . GLU B 1 167 ? -24.484 -40.312 -7.383 1 89.88 167 GLU B C 1
ATOM 5583 O O . GLU B 1 167 ? -25.156 -40.906 -6.543 1 89.88 167 GLU B O 1
ATOM 5588 N N . GLU B 1 168 ? -23.219 -40.125 -7.391 1 91 168 GLU B N 1
ATOM 5589 C CA . GLU B 1 168 ? -22.516 -40.594 -6.203 1 91 168 GLU B CA 1
ATOM 5590 C C . GLU B 1 168 ? -22.953 -39.812 -4.957 1 91 168 GLU B C 1
ATOM 5592 O O . GLU B 1 168 ? -23.203 -40.406 -3.91 1 91 168 GLU B O 1
ATOM 5597 N N . ILE B 1 169 ? -22.984 -38.5 -5.043 1 91.81 169 ILE B N 1
ATOM 5598 C CA . ILE B 1 169 ? -23.375 -37.656 -3.93 1 91.81 169 ILE B CA 1
ATOM 5599 C C . ILE B 1 169 ? -24.812 -38 -3.514 1 91.81 169 ILE B C 1
ATOM 5601 O O . ILE B 1 169 ? -25.109 -38.125 -2.32 1 91.81 169 ILE B O 1
ATOM 5605 N N . CYS B 1 170 ? -25.688 -38.25 -4.465 1 91.06 170 CYS B N 1
ATOM 5606 C CA . CYS B 1 170 ? -27.094 -38.562 -4.184 1 91.06 170 CYS B CA 1
ATOM 5607 C C . CYS B 1 170 ? -27.234 -39.906 -3.496 1 91.06 170 CYS B C 1
ATOM 5609 O O . CYS B 1 170 ? -28.109 -40.094 -2.65 1 91.06 170 CYS B O 1
ATOM 5611 N N . SER B 1 171 ? -26.359 -40.781 -3.93 1 91.81 171 SER B N 1
ATOM 5612 C CA . SER B 1 171 ? -26.375 -42.062 -3.26 1 91.81 171 SER B CA 1
ATOM 5613 C C . SER B 1 171 ? -26 -41.938 -1.789 1 91.81 171 SER B C 1
ATOM 5615 O O . SER B 1 171 ? -26.562 -42.625 -0.933 1 91.81 171 SER B O 1
ATOM 5617 N N . ARG B 1 172 ? -25.078 -41.094 -1.555 1 92.06 172 ARG B N 1
ATOM 5618 C CA . ARG B 1 172 ? -24.672 -40.844 -0.175 1 92.06 172 ARG B CA 1
ATOM 5619 C C . ARG B 1 172 ? -25.812 -40.188 0.61 1 92.06 172 ARG B C 1
ATOM 5621 O O . ARG B 1 172 ? -26 -40.469 1.79 1 92.06 172 ARG B O 1
ATOM 5628 N N . ILE B 1 173 ? -26.484 -39.344 -0.013 1 92.38 173 ILE B N 1
ATOM 5629 C CA . ILE B 1 173 ? -27.594 -38.656 0.625 1 92.38 173 ILE B CA 1
ATOM 5630 C C . ILE B 1 173 ? -28.703 -39.656 0.93 1 92.38 173 ILE B C 1
ATOM 5632 O O . ILE B 1 173 ? -29.344 -39.562 1.986 1 92.38 173 ILE B O 1
ATOM 5636 N N . ASP B 1 174 ? -28.969 -40.625 0.024 1 91.06 174 ASP B N 1
ATOM 5637 C CA . ASP B 1 174 ? -29.953 -41.656 0.255 1 91.06 174 ASP B CA 1
ATOM 5638 C C . ASP B 1 174 ? -29.625 -42.469 1.503 1 91.06 174 ASP B C 1
ATOM 5640 O O . ASP B 1 174 ? -30.5 -42.812 2.297 1 91.06 174 ASP B O 1
ATOM 5644 N N . GLU B 1 175 ? -28.344 -42.719 1.531 1 91.75 175 GLU B N 1
ATOM 5645 C CA . GLU B 1 175 ? -27.891 -43.438 2.707 1 91.75 175 GLU B CA 1
ATOM 5646 C C . GLU B 1 175 ? -28.062 -42.625 3.977 1 91.75 175 GLU B C 1
ATOM 5648 O O . GLU B 1 175 ? -28.391 -43.156 5.035 1 91.75 175 GLU B O 1
ATOM 5653 N N . PHE B 1 176 ? -27.797 -41.406 3.873 1 92.25 176 PHE B N 1
ATOM 5654 C CA . PHE B 1 176 ? -27.922 -40.469 4.992 1 92.25 176 PHE B CA 1
ATOM 5655 C C . PHE B 1 176 ? -29.375 -40.375 5.477 1 92.25 176 PHE B C 1
ATOM 5657 O O . PHE B 1 176 ? -29.625 -40.375 6.68 1 92.25 176 PHE B O 1
ATOM 5664 N N . VAL B 1 177 ? -30.266 -40.344 4.551 1 89.12 177 VAL B N 1
ATOM 5665 C CA . VAL B 1 177 ? -31.688 -40.219 4.875 1 89.12 177 VAL B CA 1
ATOM 5666 C C . VAL B 1 177 ? -32.125 -41.406 5.707 1 89.12 177 VAL B C 1
ATOM 5668 O O . VAL B 1 177 ? -32.969 -41.281 6.605 1 89.12 177 VAL B O 1
ATOM 5671 N N . THR B 1 178 ? -31.531 -42.594 5.438 1 86.56 178 THR B N 1
ATOM 5672 C CA . THR B 1 178 ? -31.922 -43.812 6.129 1 86.56 178 THR B CA 1
ATOM 5673 C C . THR B 1 178 ? -31.078 -44.031 7.387 1 86.56 178 THR B C 1
ATOM 5675 O O . THR B 1 178 ? -31.359 -44.906 8.188 1 86.56 178 THR B O 1
ATOM 5678 N N . SER B 1 179 ? -30.141 -43.125 7.5 1 86.44 179 SER B N 1
ATOM 5679 C CA . SER B 1 179 ? -29.25 -43.312 8.641 1 86.44 179 SER B CA 1
ATOM 5680 C C . SER B 1 179 ? -29.672 -42.406 9.812 1 86.44 179 SER B C 1
ATOM 5682 O O . SER B 1 179 ? -30.578 -41.594 9.68 1 86.44 179 SER B O 1
ATOM 5684 N N . GLU B 1 180 ? -28.984 -42.594 10.969 1 84.25 180 GLU B N 1
ATOM 5685 C CA . GLU B 1 180 ? -29.297 -41.812 12.164 1 84.25 180 GLU B CA 1
ATOM 5686 C C . GLU B 1 180 ? -28.297 -40.656 12.352 1 84.25 180 GLU B C 1
ATOM 5688 O O . GLU B 1 180 ? -28.359 -39.938 13.344 1 84.25 180 GLU B O 1
ATOM 5693 N N . THR B 1 181 ? -27.516 -40.438 11.352 1 84.31 181 THR B N 1
ATOM 5694 C CA . THR B 1 181 ? -26.516 -39.375 11.469 1 84.31 181 THR B CA 1
ATOM 5695 C C . THR B 1 181 ? -27.172 -38 11.328 1 84.31 181 THR B C 1
ATOM 5697 O O . THR B 1 181 ? -28.172 -37.844 10.609 1 84.31 181 THR B O 1
ATOM 5700 N N . GLU B 1 182 ? -26.672 -37.062 12.008 1 84.94 182 GLU B N 1
ATOM 5701 C CA . GLU B 1 182 ? -27.281 -35.719 12.062 1 84.94 182 GLU B CA 1
ATOM 5702 C C . GLU B 1 182 ? -26.906 -34.906 10.844 1 84.94 182 GLU B C 1
ATOM 5704 O O . GLU B 1 182 ? -27.719 -34.125 10.344 1 84.94 182 GLU B O 1
ATOM 5709 N N . GLU B 1 183 ? -25.688 -35 10.398 1 88.62 183 GLU B N 1
ATOM 5710 C CA . GLU B 1 183 ? -25.25 -34.188 9.266 1 88.62 183 GLU B CA 1
ATOM 5711 C C . GLU B 1 183 ? -24.359 -35 8.32 1 88.62 183 GLU B C 1
ATOM 5713 O O . GLU B 1 183 ? -23.672 -35.938 8.75 1 88.62 183 GLU B O 1
ATOM 5718 N N . LEU B 1 184 ? -24.609 -34.812 7.078 1 90.12 184 LEU B N 1
ATOM 5719 C CA . LEU B 1 184 ? -23.75 -35.375 6.039 1 90.12 184 LEU B CA 1
ATOM 5720 C C . LEU B 1 184 ? -22.859 -34.281 5.426 1 90.12 184 LEU B C 1
ATOM 5722 O O . LEU B 1 184 ? -23.359 -33.25 5 1 90.12 184 LEU B O 1
ATOM 5726 N N . LEU B 1 185 ? -21.578 -34.469 5.582 1 86.94 185 LEU B N 1
ATOM 5727 C CA . LEU B 1 185 ? -20.625 -33.5 5.016 1 86.94 185 LEU B CA 1
ATOM 5728 C C . LEU B 1 185 ? -20.156 -33.969 3.637 1 86.94 185 LEU B C 1
ATOM 5730 O O . LEU B 1 185 ? -19.703 -35.094 3.469 1 86.94 185 LEU B O 1
ATOM 5734 N N . ILE B 1 186 ? -20.438 -33.156 2.643 1 84.81 186 ILE B N 1
ATOM 5735 C CA . ILE B 1 186 ? -19.953 -33.406 1.287 1 84.81 186 ILE B CA 1
ATOM 5736 C C . ILE B 1 186 ? -18.766 -32.5 0.99 1 84.81 186 ILE B C 1
ATOM 5738 O O . ILE B 1 186 ? -18.922 -31.266 0.928 1 84.81 186 ILE B O 1
ATOM 5742 N N . GLU B 1 187 ? -17.594 -33.062 0.857 1 74.19 187 GLU B N 1
ATOM 5743 C CA . GLU B 1 187 ? -16.375 -32.281 0.654 1 74.19 187 GLU B CA 1
ATOM 5744 C C . GLU B 1 187 ? -16.016 -32.188 -0.826 1 74.19 187 GLU B C 1
ATOM 5746 O O . GLU B 1 187 ? -16.578 -32.906 -1.65 1 74.19 187 GLU B O 1
ATOM 5751 N N . LYS B 1 188 ? -15.18 -31.281 -1.24 1 65.75 188 LYS B N 1
ATOM 5752 C CA . LYS B 1 188 ? -14.531 -31.141 -2.541 1 65.75 188 LYS B CA 1
ATOM 5753 C C . LYS B 1 188 ? -15.555 -30.906 -3.646 1 65.75 188 LYS B C 1
ATOM 5755 O O . LYS B 1 188 ? -15.562 -31.609 -4.656 1 65.75 188 LYS B O 1
ATOM 5760 N N . CYS B 1 189 ? -16.547 -30.047 -3.4 1 70.56 189 CYS B N 1
ATOM 5761 C CA . CYS B 1 189 ? -17.516 -29.672 -4.43 1 70.56 189 CYS B CA 1
ATOM 5762 C C . CYS B 1 189 ? -17.203 -28.281 -4.969 1 70.56 189 CYS B C 1
ATOM 5764 O O . CYS B 1 189 ? -17.062 -27.328 -4.195 1 70.56 189 CYS B O 1
ATOM 5766 N N . ASN B 1 190 ? -16.797 -28.25 -6.301 1 70.12 190 ASN B N 1
ATOM 5767 C CA . ASN B 1 190 ? -16.688 -26.922 -6.895 1 70.12 190 ASN B CA 1
ATOM 5768 C C . ASN B 1 190 ? -18.031 -26.203 -6.926 1 70.12 190 ASN B C 1
ATOM 5770 O O . ASN B 1 190 ? -19.047 -26.781 -6.562 1 70.12 190 ASN B O 1
ATOM 5774 N N . ALA B 1 191 ? -18.109 -24.969 -7.199 1 70.25 191 ALA B N 1
ATOM 5775 C CA . ALA B 1 191 ? -19.297 -24.141 -7.129 1 70.25 191 ALA B CA 1
ATOM 5776 C C . ALA B 1 191 ? -20.422 -24.703 -7.988 1 70.25 191 ALA B C 1
ATOM 5778 O O . ALA B 1 191 ? -21.594 -24.688 -7.594 1 70.25 191 ALA B O 1
ATOM 5779 N N . PHE B 1 192 ? -20.094 -25.312 -9.07 1 71.94 192 PHE B N 1
ATOM 5780 C CA . PHE B 1 192 ? -21.109 -25.828 -9.977 1 71.94 192 PHE B CA 1
ATOM 5781 C C . PHE B 1 192 ? -21.75 -27.094 -9.414 1 71.94 192 PHE B C 1
ATOM 5783 O O . PHE B 1 192 ? -22.969 -27.25 -9.445 1 71.94 192 PHE B O 1
ATOM 5790 N N . ILE B 1 193 ? -20.922 -27.922 -8.922 1 80 193 ILE B N 1
ATOM 5791 C CA . ILE B 1 193 ? -21.422 -29.156 -8.336 1 80 193 ILE B CA 1
ATOM 5792 C C . ILE B 1 193 ? -22.328 -28.828 -7.156 1 80 193 ILE B C 1
ATOM 5794 O O . ILE B 1 193 ? -23.375 -29.484 -6.973 1 80 193 ILE B O 1
ATOM 5798 N N . ARG B 1 194 ? -21.891 -27.828 -6.457 1 81.06 194 ARG B N 1
ATOM 5799 C CA . ARG B 1 194 ? -22.703 -27.438 -5.316 1 81.06 194 ARG B CA 1
ATOM 5800 C C . ARG B 1 194 ? -24.094 -27.016 -5.766 1 81.06 194 ARG B C 1
ATOM 5802 O O . ARG B 1 194 ? -25.094 -27.391 -5.152 1 81.06 194 ARG B O 1
ATOM 5809 N N . ARG B 1 195 ? -24.156 -26.281 -6.77 1 78.75 195 ARG B N 1
ATOM 5810 C CA . ARG B 1 195 ? -25.438 -25.828 -7.309 1 78.75 195 ARG B CA 1
ATOM 5811 C C . ARG B 1 195 ? -26.297 -27 -7.746 1 78.75 195 ARG B C 1
ATOM 5813 O O . ARG B 1 195 ? -27.5 -27.016 -7.508 1 78.75 195 ARG B O 1
ATOM 5820 N N . LEU B 1 196 ? -25.656 -27.938 -8.359 1 84.19 196 LEU B N 1
ATOM 5821 C CA . LEU B 1 196 ? -26.391 -29.109 -8.828 1 84.19 196 LEU B CA 1
ATOM 5822 C C . LEU B 1 196 ? -26.906 -29.938 -7.652 1 84.19 196 LEU B C 1
ATOM 5824 O O . LEU B 1 196 ? -28.016 -30.453 -7.703 1 84.19 196 LEU B O 1
ATOM 5828 N N . VAL B 1 197 ? -26.078 -30 -6.676 1 86.06 197 VAL B N 1
ATOM 5829 C CA . VAL B 1 197 ? -26.484 -30.75 -5.5 1 86.06 197 VAL B CA 1
ATOM 5830 C C . VAL B 1 197 ? -27.703 -30.078 -4.852 1 86.06 197 VAL B C 1
ATOM 5832 O O . VAL B 1 197 ? -28.656 -30.75 -4.461 1 86.06 197 VAL B O 1
ATOM 5835 N N . TYR B 1 198 ? -27.672 -28.844 -4.766 1 82.62 198 TYR B N 1
ATOM 5836 C CA . TYR B 1 198 ? -28.797 -28.078 -4.223 1 82.62 198 TYR B CA 1
ATOM 5837 C C . TYR B 1 198 ? -30.078 -28.406 -4.984 1 82.62 198 TYR B C 1
ATOM 5839 O O . TYR B 1 198 ? -31.125 -28.641 -4.379 1 82.62 198 TYR B O 1
ATOM 5847 N N . GLN B 1 199 ? -29.906 -28.375 -6.258 1 82.94 199 GLN B N 1
ATOM 5848 C CA . GLN B 1 199 ? -31.031 -28.641 -7.133 1 82.94 199 GLN B CA 1
ATOM 5849 C C . GLN B 1 199 ? -31.562 -30.062 -6.941 1 82.94 199 GLN B C 1
ATOM 5851 O O . GLN B 1 199 ? -32.781 -30.266 -6.785 1 82.94 199 GLN B O 1
ATOM 5856 N N . GLU B 1 200 ? -30.641 -30.984 -6.922 1 87.38 200 GLU B N 1
ATOM 5857 C CA . GLU B 1 200 ? -31.031 -32.375 -6.844 1 87.38 200 GLU B CA 1
ATOM 5858 C C . GLU B 1 200 ? -31.688 -32.688 -5.5 1 87.38 200 GLU B C 1
ATOM 5860 O O . GLU B 1 200 ? -32.625 -33.469 -5.434 1 87.38 200 GLU B O 1
ATOM 5865 N N . VAL B 1 201 ? -31.172 -32.125 -4.516 1 87.12 201 VAL B N 1
ATOM 5866 C CA . VAL B 1 201 ? -31.719 -32.375 -3.189 1 87.12 201 VAL B CA 1
ATOM 5867 C C . VAL B 1 201 ? -33.156 -31.844 -3.119 1 87.12 201 VAL B C 1
ATOM 5869 O O . VAL B 1 201 ? -34.031 -32.5 -2.547 1 87.12 201 VAL B O 1
ATOM 5872 N N . LYS B 1 202 ? -33.375 -30.734 -3.645 1 82.06 202 LYS B N 1
ATOM 5873 C CA . LYS B 1 202 ? -34.719 -30.141 -3.656 1 82.06 202 LYS B CA 1
ATOM 5874 C C . LYS B 1 202 ? -35.688 -30.969 -4.477 1 82.06 202 LYS B C 1
ATOM 5876 O O . LYS B 1 202 ? -36.875 -31.078 -4.137 1 82.06 202 LYS B O 1
ATOM 5881 N N . LEU B 1 203 ? -35.156 -31.609 -5.531 1 85.62 203 LEU B N 1
ATOM 5882 C CA . LEU B 1 203 ? -36 -32.375 -6.441 1 85.62 203 LEU B CA 1
ATOM 5883 C C . LEU B 1 203 ? -36.281 -33.75 -5.887 1 85.62 203 LEU B C 1
ATOM 5885 O O . LEU B 1 203 ? -37.438 -34.219 -5.922 1 85.62 203 LEU B O 1
ATOM 5889 N N . ARG B 1 204 ? -35.281 -34.344 -5.367 1 89.31 204 ARG B N 1
ATOM 5890 C CA . ARG B 1 204 ? -35.406 -35.75 -4.977 1 89.31 204 ARG B CA 1
ATOM 5891 C C . ARG B 1 204 ? -35.938 -35.875 -3.561 1 89.31 204 ARG B C 1
ATOM 5893 O O . ARG B 1 204 ? -36.656 -36.844 -3.252 1 89.31 204 ARG B O 1
ATOM 5900 N N . TRP B 1 205 ? -35.562 -35.031 -2.717 1 89.56 205 TRP B N 1
ATOM 5901 C CA . TRP B 1 205 ? -36 -35.062 -1.331 1 89.56 205 TRP B CA 1
ATOM 5902 C C . TRP B 1 205 ? -36.688 -33.75 -0.948 1 89.56 205 TRP B C 1
ATOM 5904 O O . TRP B 1 205 ? -36.219 -33.062 -0.043 1 89.56 205 TRP B O 1
ATOM 5914 N N . PRO B 1 206 ? -37.781 -33.5 -1.605 1 84.06 206 PRO B N 1
ATOM 5915 C CA . PRO B 1 206 ? -38.438 -32.25 -1.312 1 84.06 206 PRO B CA 1
ATOM 5916 C C . PRO B 1 206 ? -38.875 -32.125 0.149 1 84.06 206 PRO B C 1
ATOM 5918 O O . PRO B 1 206 ? -39.562 -33 0.668 1 84.06 206 PRO B O 1
ATOM 5921 N N . ASN B 1 207 ? -38.438 -31.094 0.822 1 80.44 207 ASN B N 1
ATOM 5922 C CA . ASN B 1 207 ? -38.844 -30.719 2.17 1 80.44 207 ASN B CA 1
ATOM 5923 C C . ASN B 1 207 ? -38.375 -31.734 3.209 1 80.44 207 ASN B C 1
ATOM 5925 O O . ASN B 1 207 ? -39 -31.906 4.25 1 80.44 207 ASN B O 1
ATOM 5929 N N . LYS B 1 208 ? -37.344 -32.469 2.891 1 85.56 208 LYS B N 1
ATOM 5930 C CA . LYS B 1 208 ? -36.844 -33.438 3.85 1 85.56 208 LYS B CA 1
ATOM 5931 C C . LYS B 1 208 ? -35.438 -33.094 4.305 1 85.56 208 LYS B C 1
ATOM 5933 O O . LYS B 1 208 ? -35.062 -33.344 5.445 1 85.56 208 LYS B O 1
ATOM 5938 N N . LEU B 1 209 ? -34.75 -32.5 3.32 1 88.31 209 LEU B N 1
ATOM 5939 C CA . LEU B 1 209 ? -33.344 -32.219 3.592 1 88.31 209 LEU B CA 1
ATOM 5940 C C . LEU B 1 209 ? -33 -30.75 3.359 1 88.31 209 LEU B C 1
ATOM 5942 O O . LEU B 1 209 ? -33.688 -30.078 2.584 1 88.31 209 LEU B O 1
ATOM 5946 N N . LYS B 1 210 ? -32.125 -30.25 4.16 1 85.25 210 LYS B N 1
ATOM 5947 C CA . LYS B 1 210 ? -31.547 -28.906 3.973 1 85.25 210 LYS B CA 1
ATOM 5948 C C . LYS B 1 210 ? -30.062 -28.984 3.652 1 85.25 210 LYS B C 1
ATOM 5950 O O . LYS B 1 210 ? -29.328 -29.797 4.23 1 85.25 210 LYS B O 1
ATOM 5955 N N . VAL B 1 211 ? -29.719 -28.266 2.59 1 84.94 211 VAL B N 1
ATOM 5956 C CA . VAL B 1 211 ? -28.328 -28.25 2.182 1 84.94 211 VAL B CA 1
ATOM 5957 C C . VAL B 1 211 ? -27.75 -26.859 2.426 1 84.94 211 VAL B C 1
ATOM 5959 O O . VAL B 1 211 ? -28.375 -25.844 2.113 1 84.94 211 VAL B O 1
ATOM 5962 N N . GLU B 1 212 ? -26.656 -26.781 3.146 1 81.19 212 GLU B N 1
ATOM 5963 C CA . GLU B 1 212 ? -25.984 -25.516 3.398 1 81.19 212 GLU B CA 1
ATOM 5964 C C . GLU B 1 212 ? -24.516 -25.594 3.033 1 81.19 212 GLU B C 1
ATOM 5966 O O . GLU B 1 212 ? -23.875 -26.641 3.182 1 81.19 212 GLU B O 1
ATOM 5971 N N . SER B 1 213 ? -24.062 -24.5 2.406 1 77.06 213 SER B N 1
ATOM 5972 C CA . SER B 1 213 ? -22.641 -24.422 2.078 1 77.06 213 SER B CA 1
ATOM 5973 C C . SER B 1 213 ? -21.859 -23.766 3.207 1 77.06 213 SER B C 1
ATOM 5975 O O . SER B 1 213 ? -22.297 -22.75 3.77 1 77.06 213 SER B O 1
ATOM 5977 N N . LYS B 1 214 ? -20.922 -24.422 3.736 1 71.25 214 LYS B N 1
ATOM 5978 C CA . LYS B 1 214 ? -20.047 -23.875 4.777 1 71.25 214 LYS B CA 1
ATOM 5979 C C . LYS B 1 214 ? -18.625 -23.719 4.273 1 71.25 214 LYS B C 1
ATOM 5981 O O . LYS B 1 214 ? -18.125 -24.578 3.523 1 71.25 214 LYS B O 1
ATOM 5986 N N . MET B 1 215 ? -18.078 -22.516 4.453 1 63.5 215 MET B N 1
ATOM 5987 C CA . MET B 1 215 ? -16.703 -22.266 4.066 1 63.5 215 MET B CA 1
ATOM 5988 C C . MET B 1 215 ? -15.734 -22.812 5.121 1 63.5 215 MET B C 1
ATOM 5990 O O . MET B 1 215 ? -15.945 -22.609 6.316 1 63.5 215 MET B O 1
ATOM 5994 N N . ASN B 1 216 ? -15 -23.75 4.785 1 55.78 216 ASN B N 1
ATOM 5995 C CA . ASN B 1 216 ? -13.922 -24.172 5.676 1 55.78 216 ASN B CA 1
ATOM 5996 C C . ASN B 1 216 ? -12.555 -23.766 5.117 1 55.78 216 ASN B C 1
ATOM 5998 O O . ASN B 1 216 ? -12.469 -23.156 4.055 1 55.78 216 ASN B O 1
ATOM 6002 N N . ASN B 1 217 ? -11.469 -23.922 5.973 1 50.12 217 ASN B N 1
ATOM 6003 C CA . ASN B 1 217 ? -10.102 -23.531 5.672 1 50.12 217 ASN B CA 1
ATOM 6004 C C . ASN B 1 217 ? -9.672 -23.984 4.281 1 50.12 217 ASN B C 1
ATOM 6006 O O . ASN B 1 217 ? -8.758 -23.422 3.684 1 50.12 217 ASN B O 1
ATOM 6010 N N . PHE B 1 218 ? -10.43 -25.078 3.857 1 48.31 218 PHE B N 1
ATOM 6011 C CA . PHE B 1 218 ? -9.93 -25.766 2.668 1 48.31 218 PHE B CA 1
ATOM 6012 C C . PHE B 1 218 ? -10.859 -25.531 1.482 1 48.31 218 PHE B C 1
ATOM 6014 O O . PHE B 1 218 ? -10.602 -26.031 0.381 1 48.31 218 PHE B O 1
ATOM 6021 N N . GLY B 1 219 ? -11.914 -24.859 1.776 1 55.84 219 GLY B N 1
ATOM 6022 C CA . GLY B 1 219 ? -12.852 -24.609 0.697 1 55.84 219 GLY B CA 1
ATOM 6023 C C . GLY B 1 219 ? -14.305 -24.688 1.139 1 55.84 219 GLY B C 1
ATOM 6024 O O . GLY B 1 219 ? -14.594 -24.656 2.336 1 55.84 219 GLY B O 1
ATOM 6025 N N . CYS B 1 220 ? -15.273 -24.656 0.195 1 65.31 220 CYS B N 1
ATOM 6026 C CA . CYS B 1 220 ? -16.703 -24.672 0.485 1 65.31 220 CYS B CA 1
ATOM 6027 C C . CYS B 1 220 ? -17.219 -26.094 0.622 1 65.31 220 CYS B C 1
ATOM 6029 O O . CYS B 1 220 ? -16.938 -26.953 -0.227 1 65.31 220 CYS B O 1
ATOM 6031 N N . ILE B 1 221 ? -17.672 -26.547 1.819 1 76.44 221 ILE B N 1
ATOM 6032 C CA . ILE B 1 221 ? -18.25 -27.859 2.057 1 76.44 221 ILE B CA 1
ATOM 6033 C C . ILE B 1 221 ? -19.781 -27.75 2.1 1 76.44 221 ILE B C 1
ATOM 6035 O O . ILE B 1 221 ? -20.312 -26.703 2.502 1 76.44 221 ILE B O 1
ATOM 6039 N N . LEU B 1 222 ? -20.422 -28.797 1.57 1 85.31 222 LEU B N 1
ATOM 6040 C CA . LEU B 1 222 ? -21.875 -28.844 1.646 1 85.31 222 LEU B CA 1
ATOM 6041 C C . LEU B 1 222 ? -22.328 -29.672 2.854 1 85.31 222 LEU B C 1
ATOM 6043 O O . LEU B 1 222 ? -21.797 -30.75 3.109 1 85.31 222 LEU B O 1
ATOM 6047 N N . VAL B 1 223 ? -23.109 -29.141 3.668 1 87.12 223 VAL B N 1
ATOM 6048 C CA . VAL B 1 223 ? -23.688 -29.828 4.82 1 87.12 223 VAL B CA 1
ATOM 6049 C C . VAL B 1 223 ? -25.156 -30.141 4.562 1 87.12 223 VAL B C 1
ATOM 6051 O O . VAL B 1 223 ? -25.938 -29.234 4.281 1 87.12 223 VAL B O 1
ATOM 6054 N N . VAL B 1 224 ? -25.453 -31.438 4.59 1 88.94 224 VAL B N 1
ATOM 6055 C CA . VAL B 1 224 ? -26.828 -31.875 4.406 1 88.94 224 VAL B CA 1
ATOM 6056 C C . VAL B 1 224 ? -27.438 -32.25 5.758 1 88.94 224 VAL B C 1
ATOM 6058 O O . VAL B 1 224 ? -26.844 -33 6.527 1 88.94 224 VAL B O 1
ATOM 6061 N N . GLN B 1 225 ? -28.469 -31.641 6.055 1 87.44 225 GLN B N 1
ATOM 6062 C CA . GLN B 1 225 ? -29.172 -31.906 7.309 1 87.44 225 GLN B CA 1
ATOM 6063 C C . GLN B 1 225 ? -30.656 -32.188 7.062 1 87.44 225 GLN B C 1
ATOM 6065 O O . GLN B 1 225 ? -31.188 -31.844 6.004 1 87.44 225 GLN B O 1
ATOM 6070 N N . ARG B 1 226 ? -31.266 -32.844 8.008 1 86.25 226 ARG B N 1
ATOM 6071 C CA . ARG B 1 226 ? -32.688 -33.125 7.934 1 86.25 226 ARG B CA 1
ATOM 6072 C C . ARG B 1 226 ? -33.5 -31.859 8.305 1 86.25 226 ARG B C 1
ATOM 6074 O O . ARG B 1 226 ? -33.094 -31.109 9.195 1 86.25 226 ARG B O 1
ATOM 6081 N N . LEU B 1 227 ? -34.5 -31.656 7.496 1 82.25 227 LEU B N 1
ATOM 6082 C CA . LEU B 1 227 ? -35.344 -30.5 7.773 1 82.25 227 LEU B CA 1
ATOM 6083 C C . LEU B 1 227 ? -36.094 -30.672 9.102 1 82.25 227 LEU B C 1
ATOM 6085 O O . LEU B 1 227 ? -36.594 -31.766 9.398 1 82.25 227 LEU B O 1
ATOM 6089 N N . GLY B 1 228 ? -35.969 -29.766 9.969 1 74.94 228 GLY B N 1
ATOM 6090 C CA . GLY B 1 228 ? -36.656 -29.781 11.242 1 74.94 228 GLY B CA 1
ATOM 6091 C C . GLY B 1 228 ? -38.125 -29.469 11.109 1 74.94 228 GLY B C 1
ATOM 6092 O O . GLY B 1 228 ? -38.688 -29.547 10.016 1 74.94 228 GLY B O 1
ATOM 6093 N N . THR B 1 229 ? -38.781 -29.25 12.25 1 77.94 229 THR B N 1
ATOM 6094 C CA . THR B 1 229 ? -40.188 -28.844 12.289 1 77.94 229 THR B CA 1
ATOM 6095 C C . THR B 1 229 ? -40.375 -27.453 11.656 1 77.94 229 THR B C 1
ATOM 6097 O O . THR B 1 229 ? -39.375 -26.766 11.398 1 77.94 229 THR B O 1
ATOM 6100 N N . LYS B 1 230 ? -41.531 -27.125 11.297 1 78.62 230 LYS B N 1
ATOM 6101 C CA . LYS B 1 230 ? -41.844 -25.812 10.711 1 78.62 230 LYS B CA 1
ATOM 6102 C C . LYS B 1 230 ? -41.344 -24.688 11.602 1 78.62 230 LYS B C 1
ATOM 6104 O O . LYS B 1 230 ? -40.781 -23.688 11.109 1 78.62 230 LYS B O 1
ATOM 6109 N N . GLU B 1 231 ? -41.594 -24.922 12.883 1 80.75 231 GLU B N 1
ATOM 6110 C CA . GLU B 1 231 ? -41.156 -23.922 13.844 1 80.75 231 GLU B CA 1
ATOM 6111 C C . GLU B 1 231 ? -39.625 -23.797 13.859 1 80.75 231 GLU B C 1
ATOM 6113 O O . GLU B 1 231 ? -39.094 -22.688 13.938 1 80.75 231 GLU B O 1
ATOM 6118 N N . GLU B 1 232 ? -39.031 -24.891 13.773 1 80.25 232 GLU B N 1
ATOM 6119 C CA . GLU B 1 232 ? -37.594 -24.906 13.773 1 80.25 232 GLU B CA 1
ATOM 6120 C C . GLU B 1 232 ? -37.031 -24.234 12.516 1 80.25 232 GLU B C 1
ATOM 6122 O O . GLU B 1 232 ? -36.031 -23.5 12.578 1 80.25 232 GLU B O 1
ATOM 6127 N N . GLU B 1 233 ? -37.719 -24.5 11.484 1 79.81 233 GLU B N 1
ATOM 6128 C CA . GLU B 1 233 ? -37.25 -23.922 10.219 1 79.81 233 GLU B CA 1
ATOM 6129 C C . GLU B 1 233 ? -37.5 -22.422 10.195 1 79.81 233 GLU B C 1
ATOM 6131 O O . GLU B 1 233 ? -36.688 -21.672 9.641 1 79.81 233 GLU B O 1
ATOM 6136 N N . GLU B 1 234 ? -38.625 -22.016 10.75 1 82.12 234 GLU B N 1
ATOM 6137 C CA . GLU B 1 234 ? -38.906 -20.594 10.852 1 82.12 234 GLU B CA 1
ATOM 6138 C C . GLU B 1 234 ? -37.875 -19.906 11.734 1 82.12 234 GLU B C 1
ATOM 6140 O O . GLU B 1 234 ? -37.406 -18.797 11.43 1 82.12 234 GLU B O 1
ATOM 6145 N N . GLN B 1 235 ? -37.625 -20.547 12.844 1 84.69 235 GLN B N 1
ATOM 6146 C CA . GLN B 1 235 ? -36.625 -19.984 13.742 1 84.69 235 GLN B CA 1
ATOM 6147 C C . GLN B 1 235 ? -35.25 -19.922 13.07 1 84.69 235 GLN B C 1
ATOM 6149 O O . GLN B 1 235 ? -34.5 -18.953 13.273 1 84.69 235 GLN B O 1
ATOM 6154 N N . ARG B 1 236 ? -34.906 -20.906 12.336 1 80.94 236 ARG B N 1
ATOM 6155 C CA . ARG B 1 236 ? -33.625 -20.922 11.617 1 80.94 236 ARG B CA 1
ATOM 6156 C C . ARG B 1 236 ? -33.594 -19.797 10.586 1 80.94 236 ARG B C 1
ATOM 6158 O O . ARG B 1 236 ? -32.531 -19.203 10.367 1 80.94 236 ARG B O 1
ATOM 6165 N N . GLU B 1 237 ? -34.656 -19.609 9.992 1 80 237 GLU B N 1
ATOM 6166 C CA . GLU B 1 237 ? -34.719 -18.531 9.008 1 80 237 GLU B CA 1
ATOM 6167 C C . GLU B 1 237 ? -34.562 -17.172 9.672 1 80 237 GLU B C 1
ATOM 6169 O O . GLU B 1 237 ? -33.906 -16.281 9.117 1 80 237 GLU B O 1
ATOM 6174 N N . ILE B 1 238 ? -35.219 -17.031 10.789 1 83.19 238 ILE B N 1
ATOM 6175 C CA . ILE B 1 238 ? -35.094 -15.781 11.531 1 83.19 238 ILE B CA 1
ATOM 6176 C C . ILE B 1 238 ? -33.625 -15.578 11.961 1 83.19 238 ILE B C 1
ATOM 6178 O O . ILE B 1 238 ? -33.094 -14.484 11.82 1 83.19 238 ILE B O 1
ATOM 6182 N N . GLU B 1 239 ? -33.062 -16.609 12.438 1 85.06 239 GLU B N 1
ATOM 6183 C CA . GLU B 1 239 ? -31.656 -16.547 12.852 1 85.06 239 GLU B CA 1
ATOM 6184 C C . GLU B 1 239 ? -30.75 -16.234 11.664 1 85.06 239 GLU B C 1
ATOM 6186 O O . GLU B 1 239 ? -29.766 -15.508 11.805 1 85.06 239 GLU B O 1
ATOM 6191 N N . LYS B 1 240 ? -31.062 -16.859 10.617 1 80.12 240 LYS B N 1
ATOM 6192 C CA . LYS B 1 240 ? -30.297 -16.609 9.398 1 80.12 240 LYS B CA 1
ATOM 6193 C C . LYS B 1 240 ? -30.406 -15.141 8.969 1 80.12 240 LYS B C 1
ATOM 6195 O O . LYS B 1 240 ? -29.406 -14.523 8.609 1 80.12 240 LYS B O 1
ATOM 6200 N N . ARG B 1 241 ? -31.562 -14.672 9 1 79.81 241 ARG B N 1
ATOM 6201 C CA . ARG B 1 241 ? -31.781 -13.281 8.625 1 79.81 241 ARG B CA 1
ATOM 6202 C C . ARG B 1 241 ? -31.047 -12.336 9.578 1 79.81 241 ARG B C 1
ATOM 6204 O O . ARG B 1 241 ? -30.484 -11.336 9.148 1 79.81 241 ARG B O 1
ATOM 6211 N N . GLU B 1 242 ? -31.078 -12.656 10.797 1 84.56 242 GLU B N 1
ATOM 6212 C CA . GLU B 1 242 ? -30.391 -11.852 11.789 1 84.56 242 GLU B CA 1
ATOM 6213 C C . GLU B 1 242 ? -28.875 -11.914 11.594 1 84.56 242 GLU B C 1
ATOM 6215 O O . GLU B 1 242 ? -28.172 -10.914 11.773 1 84.56 242 GLU B O 1
ATOM 6220 N N . ARG B 1 243 ? -28.484 -13.07 11.289 1 83.44 243 ARG B N 1
ATOM 6221 C CA . ARG B 1 243 ? -27.062 -13.242 11.023 1 83.44 243 ARG B CA 1
ATOM 6222 C C . ARG B 1 243 ? -26.625 -12.445 9.797 1 83.44 243 ARG B C 1
ATOM 6224 O O . ARG B 1 243 ? -25.547 -11.852 9.789 1 83.44 243 ARG B O 1
ATOM 6231 N N . GLU B 1 244 ? -27.375 -12.484 8.836 1 82 244 GLU B N 1
ATOM 6232 C CA . GLU B 1 244 ? -27.078 -11.742 7.613 1 82 244 GLU B CA 1
ATOM 6233 C C . GLU B 1 244 ? -27.078 -10.234 7.871 1 82 244 GLU B C 1
ATOM 6235 O O . GLU B 1 244 ? -26.234 -9.508 7.328 1 82 244 GLU B O 1
ATOM 6240 N N . LYS B 1 245 ? -28 -9.812 8.656 1 82.5 245 LYS B N 1
ATOM 6241 C CA . LYS B 1 245 ? -28.047 -8.406 9.023 1 82.5 245 LYS B CA 1
ATOM 6242 C C . LYS B 1 245 ? -26.812 -7.992 9.805 1 82.5 245 LYS B C 1
ATOM 6244 O O . LYS B 1 245 ? -26.25 -6.914 9.578 1 82.5 245 LYS B O 1
ATOM 6249 N N . THR B 1 246 ? -26.438 -8.828 10.688 1 84.81 246 THR B N 1
ATOM 6250 C CA . THR B 1 246 ? -25.25 -8.562 11.484 1 84.81 246 THR B CA 1
ATOM 6251 C C . THR B 1 246 ? -24 -8.539 10.609 1 84.81 246 THR B C 1
ATOM 6253 O O . THR B 1 246 ? -23.109 -7.734 10.82 1 84.81 246 THR B O 1
ATOM 6256 N N . GLU B 1 247 ? -24.016 -9.383 9.641 1 83.25 247 GLU B N 1
ATOM 6257 C CA . GLU B 1 247 ? -22.891 -9.445 8.711 1 83.25 247 GLU B CA 1
ATOM 6258 C C . GLU B 1 247 ? -22.781 -8.156 7.895 1 83.25 247 GLU B C 1
ATOM 6260 O O . GLU B 1 247 ? -21.688 -7.684 7.617 1 83.25 247 GLU B O 1
ATOM 6265 N N . ILE B 1 248 ? -23.906 -7.684 7.586 1 85.56 248 ILE B N 1
ATOM 6266 C CA . ILE B 1 248 ? -23.922 -6.438 6.828 1 85.56 248 ILE B CA 1
ATOM 6267 C C . ILE B 1 248 ? -23.422 -5.289 7.703 1 85.56 248 ILE B C 1
ATOM 6269 O O . ILE B 1 248 ? -22.641 -4.453 7.254 1 85.56 248 ILE B O 1
ATOM 6273 N N . GLN B 1 249 ? -23.906 -5.285 8.891 1 88.06 249 GLN B N 1
ATOM 6274 C CA . GLN B 1 249 ? -23.5 -4.234 9.82 1 88.06 249 GLN B CA 1
ATOM 6275 C C . GLN B 1 249 ? -22 -4.281 10.078 1 88.06 249 GLN B C 1
ATOM 6277 O O . GLN B 1 249 ? -21.344 -3.238 10.164 1 88.06 249 GLN B O 1
ATOM 6282 N N . GLN B 1 250 ? -21.562 -5.465 10.172 1 88.75 250 GLN B N 1
ATOM 6283 C CA . GLN B 1 250 ? -20.141 -5.637 10.383 1 88.75 250 GLN B CA 1
ATOM 6284 C C . GLN B 1 250 ? -19.344 -5.203 9.148 1 88.75 250 GLN B C 1
ATOM 6286 O O . GLN B 1 250 ? -18.25 -4.633 9.281 1 88.75 250 GLN B O 1
ATOM 6291 N N . ALA B 1 251 ? -19.906 -5.426 8.023 1 89.5 251 ALA B N 1
ATOM 6292 C CA . ALA B 1 251 ? -19.234 -5.043 6.781 1 89.5 251 ALA B CA 1
ATOM 6293 C C . ALA B 1 251 ? -19.203 -3.527 6.613 1 89.5 251 ALA B C 1
ATOM 6295 O O . ALA B 1 251 ? -18.219 -2.965 6.129 1 89.5 251 ALA B O 1
ATOM 6296 N N . VAL B 1 252 ? -20.312 -2.865 6.996 1 93 252 VAL B N 1
ATOM 6297 C CA . VAL B 1 252 ? -20.391 -1.409 6.91 1 93 252 VAL B CA 1
ATOM 6298 C C . VAL B 1 252 ? -19.422 -0.787 7.91 1 93 252 VAL B C 1
ATOM 6300 O O . VAL B 1 252 ? -18.812 0.257 7.641 1 93 252 VAL B O 1
ATOM 6303 N N . GLY B 1 253 ? -19.312 -1.427 9.078 1 94.12 253 GLY B N 1
ATOM 6304 C CA . GLY B 1 253 ? -18.266 -1.162 10.062 1 94.12 253 GLY B CA 1
ATOM 6305 C C . GLY B 1 253 ? -18.188 0.297 10.469 1 94.12 253 GLY B C 1
ATOM 6306 O O . GLY B 1 253 ? -19.188 0.887 10.883 1 94.12 253 GLY B O 1
ATOM 6307 N N . LEU B 1 254 ? -17.062 0.929 10.211 1 97.31 254 LEU B N 1
ATOM 6308 C CA . LEU B 1 254 ? -16.781 2.258 10.742 1 97.31 254 LEU B CA 1
ATOM 6309 C C . LEU B 1 254 ? -17.641 3.314 10.047 1 97.31 254 LEU B C 1
ATOM 6311 O O . LEU B 1 254 ? -17.812 4.414 10.578 1 97.31 254 LEU B O 1
ATOM 6315 N N . SER B 1 255 ? -18.125 3.027 8.898 1 97.44 255 SER B N 1
ATOM 6316 C CA . SER B 1 255 ? -19 3.969 8.195 1 97.44 255 SER B CA 1
ATOM 6317 C C . SER B 1 255 ? -20.234 4.285 9.016 1 97.44 255 SER B C 1
ATOM 6319 O O . SER B 1 255 ? -20.781 5.387 8.93 1 97.44 255 SER B O 1
ATOM 6321 N N . ILE B 1 256 ? -20.703 3.355 9.828 1 96.94 256 ILE B N 1
ATOM 6322 C CA . ILE B 1 256 ? -21.859 3.586 10.703 1 96.94 256 ILE B CA 1
ATOM 6323 C C . ILE B 1 256 ? -21.516 4.668 11.727 1 96.94 256 ILE B C 1
ATOM 6325 O O . ILE B 1 256 ? -22.328 5.562 11.984 1 96.94 256 ILE B O 1
ATOM 6329 N N . LEU B 1 257 ? -20.359 4.523 12.273 1 98.06 257 LEU B N 1
ATOM 6330 C CA . LEU B 1 257 ? -19.922 5.523 13.242 1 98.06 257 LEU B CA 1
ATOM 6331 C C . LEU B 1 257 ? -19.828 6.902 12.594 1 98.06 257 LEU B C 1
ATOM 6333 O O . LEU B 1 257 ? -20.234 7.898 13.195 1 98.06 257 LEU B O 1
ATOM 6337 N N . MET B 1 258 ? -19.281 6.98 11.398 1 98.31 258 MET B N 1
ATOM 6338 C CA . MET B 1 258 ? -19.141 8.258 10.711 1 98.31 258 MET B CA 1
ATOM 6339 C C . MET B 1 258 ? -20.5 8.898 10.469 1 98.31 258 MET B C 1
ATOM 6341 O O . MET B 1 258 ? -20.656 10.117 10.586 1 98.31 258 MET B O 1
ATOM 6345 N N . ARG B 1 259 ? -21.438 8.117 10.164 1 97.25 259 ARG B N 1
ATOM 6346 C CA . ARG B 1 259 ? -22.797 8.625 9.984 1 97.25 259 ARG B CA 1
ATOM 6347 C C . ARG B 1 259 ? -23.359 9.148 11.305 1 97.25 259 ARG B C 1
ATOM 6349 O O . ARG B 1 259 ? -24.031 10.18 11.328 1 97.25 259 ARG B O 1
ATOM 6356 N N . LYS B 1 260 ? -23.109 8.391 12.359 1 97.62 260 LYS B N 1
ATOM 6357 C CA . LYS B 1 260 ? -23.562 8.844 13.672 1 97.62 260 LYS B CA 1
ATOM 6358 C C . LYS B 1 260 ? -22.953 10.195 14.023 1 97.62 260 LYS B C 1
ATOM 6360 O O . LYS B 1 260 ? -23.625 11.055 14.594 1 97.62 260 LYS B O 1
ATOM 6365 N N . ILE B 1 261 ? -21.688 10.344 13.734 1 98.44 261 ILE B N 1
ATOM 6366 C CA . ILE B 1 261 ? -21 11.594 14.008 1 98.44 261 ILE B CA 1
ATOM 6367 C C . ILE B 1 261 ? -21.594 12.711 13.156 1 98.44 261 ILE B C 1
ATOM 6369 O O . ILE B 1 261 ? -21.891 13.797 13.672 1 98.44 261 ILE B O 1
ATOM 6373 N N . ALA B 1 262 ? -21.797 12.461 11.906 1 97.88 262 ALA B N 1
ATOM 6374 C CA . ALA B 1 262 ? -22.391 13.438 11 1 97.88 262 ALA B CA 1
ATOM 6375 C C . ALA B 1 262 ? -23.797 13.828 11.461 1 97.88 262 ALA B C 1
ATOM 6377 O O . ALA B 1 262 ? -24.141 15.008 11.492 1 97.88 262 ALA B O 1
ATOM 6378 N N . ASP B 1 263 ? -24.578 12.914 11.906 1 96.75 263 ASP B N 1
ATOM 6379 C CA . ASP B 1 263 ? -25.953 13.117 12.297 1 96.75 263 ASP B CA 1
ATOM 6380 C C . ASP B 1 263 ? -26.047 13.891 13.617 1 96.75 263 ASP B C 1
ATOM 6382 O O . ASP B 1 263 ? -27.062 14.523 13.906 1 96.75 263 ASP B O 1
ATOM 6386 N N . SER B 1 264 ? -25.031 13.766 14.414 1 96.69 264 SER B N 1
ATOM 6387 C CA . SER B 1 264 ? -25.047 14.422 15.719 1 96.69 264 SER B CA 1
ATOM 6388 C C . SER B 1 264 ? -25.078 15.938 15.562 1 96.69 264 SER B C 1
ATOM 6390 O O . SER B 1 264 ? -25.578 16.641 16.438 1 96.69 264 SER B O 1
ATOM 6392 N N . GLY B 1 265 ? -24.422 16.438 14.523 1 96 265 GLY B N 1
ATOM 6393 C CA . GLY B 1 265 ? -24.375 17.875 14.273 1 96 265 GLY B CA 1
ATOM 6394 C C . GLY B 1 265 ? -23.484 18.625 15.234 1 96 265 GLY B C 1
ATOM 6395 O O . GLY B 1 265 ? -23.484 19.859 15.266 1 96 265 GLY B O 1
ATOM 6396 N N . LYS B 1 266 ? -22.734 17.875 16 1 97.69 266 LYS B N 1
ATOM 6397 C CA . LYS B 1 266 ? -21.844 18.5 16.984 1 97.69 266 LYS B CA 1
ATOM 6398 C C . LYS B 1 266 ? -20.672 19.188 16.312 1 97.69 266 LYS B C 1
ATOM 6400 O O . LYS B 1 266 ? -20.328 18.875 15.172 1 97.69 266 LYS B O 1
ATOM 6405 N N . LEU B 1 267 ? -20.062 20.125 17.031 1 98.62 267 LEU B N 1
ATOM 6406 C CA . LEU B 1 267 ? -18.844 20.75 16.562 1 98.62 267 LEU B CA 1
ATOM 6407 C C . LEU B 1 267 ? -17.703 19.734 16.469 1 98.62 267 LEU B C 1
ATOM 6409 O O . LEU B 1 267 ? -17.422 19.016 17.438 1 98.62 267 LEU B O 1
ATOM 6413 N N . ILE B 1 268 ? -17.172 19.656 15.281 1 98.81 268 ILE B N 1
ATOM 6414 C CA . ILE B 1 268 ? -16.031 18.781 15.07 1 98.81 268 ILE B CA 1
ATOM 6415 C C . ILE B 1 268 ? -14.742 19.625 15.055 1 98.81 268 ILE B C 1
ATOM 6417 O O . ILE B 1 268 ? -14.602 20.531 14.242 1 98.81 268 ILE B O 1
ATOM 6421 N N . VAL B 1 269 ? -13.859 19.312 15.953 1 98.81 269 VAL B N 1
ATOM 6422 C CA . VAL B 1 269 ? -12.609 20.062 16.078 1 98.81 269 VAL B CA 1
ATOM 6423 C C . VAL B 1 269 ? -11.438 19.188 15.609 1 98.81 269 VAL B C 1
ATOM 6425 O O . VAL B 1 269 ? -11.359 18.016 15.945 1 98.81 269 VAL B O 1
ATOM 6428 N N . GLY B 1 270 ? -10.609 19.688 14.758 1 98.38 270 GLY B N 1
ATOM 6429 C CA . GLY B 1 270 ? -9.391 19.031 14.305 1 98.38 270 GLY B CA 1
ATOM 6430 C C . GLY B 1 270 ? -8.188 19.969 14.281 1 98.38 270 GLY B C 1
ATOM 6431 O O . GLY B 1 270 ? -8.32 21.156 14.555 1 98.38 270 GLY B O 1
ATOM 6432 N N . HIS B 1 271 ? -7.035 19.469 14.125 1 97.75 271 HIS B N 1
ATOM 6433 C CA . HIS B 1 271 ? -5.781 20.203 13.977 1 97.75 271 HIS B CA 1
ATOM 6434 C C . HIS B 1 271 ? -5.145 19.922 12.617 1 97.75 271 HIS B C 1
ATOM 6436 O O . HIS B 1 271 ? -4.543 18.859 12.414 1 97.75 271 HIS B O 1
ATOM 6442 N N . ASN B 1 272 ? -5.262 20.891 11.742 1 95.31 272 ASN B N 1
ATOM 6443 C CA . ASN B 1 272 ? -4.828 20.672 10.359 1 95.31 272 ASN B CA 1
ATOM 6444 C C . ASN B 1 272 ? -5.566 19.5 9.719 1 95.31 272 ASN B C 1
ATOM 6446 O O . ASN B 1 272 ? -4.938 18.562 9.227 1 95.31 272 ASN B O 1
ATOM 6450 N N . MET B 1 273 ? -6.883 19.656 9.633 1 96.94 273 MET B N 1
ATOM 6451 C CA . MET B 1 273 ? -7.68 18.438 9.453 1 96.94 273 MET B CA 1
ATOM 6452 C C . MET B 1 273 ? -8.195 18.328 8.023 1 96.94 273 MET B C 1
ATOM 6454 O O . MET B 1 273 ? -9.062 17.516 7.734 1 96.94 273 MET B O 1
ATOM 6458 N N . LEU B 1 274 ? -7.715 19.156 7.109 1 96.88 274 LEU B N 1
ATOM 6459 C CA . LEU B 1 274 ? -8.211 19.094 5.738 1 96.88 274 LEU B CA 1
ATOM 6460 C C . LEU B 1 274 ? -8.047 17.703 5.164 1 96.88 274 LEU B C 1
ATOM 6462 O O . LEU B 1 274 ? -9 17.109 4.648 1 96.88 274 LEU B O 1
ATOM 6466 N N . LEU B 1 275 ? -6.867 17.172 5.227 1 96.38 275 LEU B N 1
ATOM 6467 C CA . LEU B 1 275 ? -6.598 15.844 4.695 1 96.38 275 LEU B CA 1
ATOM 6468 C C . LEU B 1 275 ? -7.453 14.797 5.398 1 96.38 275 LEU B C 1
ATOM 6470 O O . LEU B 1 275 ? -7.965 13.875 4.758 1 96.38 275 LEU B O 1
ATOM 6474 N N . ASP B 1 276 ? -7.625 14.914 6.715 1 97.94 276 ASP B N 1
ATOM 6475 C CA . ASP B 1 276 ? -8.477 14.008 7.484 1 97.94 276 ASP B CA 1
ATOM 6476 C C . ASP B 1 276 ? -9.891 13.969 6.91 1 97.94 276 ASP B C 1
ATOM 6478 O O . ASP B 1 276 ? -10.43 12.883 6.672 1 97.94 276 ASP B O 1
ATOM 6482 N N . LEU B 1 277 ? -10.391 15.156 6.719 1 98.12 277 LEU B N 1
ATOM 6483 C CA . LEU B 1 277 ? -11.766 15.258 6.238 1 98.12 277 LEU B CA 1
ATOM 6484 C C . LEU B 1 277 ? -11.906 14.656 4.848 1 98.12 277 LEU B C 1
ATOM 6486 O O . LEU B 1 277 ? -12.898 14 4.547 1 98.12 277 LEU B O 1
ATOM 6490 N N . CYS B 1 278 ? -10.938 14.938 4.035 1 98 278 CYS B N 1
ATOM 6491 C CA . CYS B 1 278 ? -10.969 14.375 2.691 1 98 278 CYS B CA 1
ATOM 6492 C C . CYS B 1 278 ? -11.008 12.852 2.742 1 98 278 CYS B C 1
ATOM 6494 O O . CYS B 1 278 ? -11.812 12.219 2.057 1 98 278 CYS B O 1
ATOM 6496 N N . HIS B 1 279 ? -10.164 12.234 3.51 1 98.25 279 HIS B N 1
ATOM 6497 C CA . HIS B 1 279 ? -10.133 10.781 3.627 1 98.25 279 HIS B CA 1
ATOM 6498 C C . HIS B 1 279 ? -11.422 10.25 4.246 1 98.25 279 HIS B C 1
ATOM 6500 O O . HIS B 1 279 ? -11.938 9.211 3.822 1 98.25 279 HIS B O 1
ATOM 6506 N N . ILE B 1 280 ? -11.898 10.961 5.281 1 98.56 280 ILE B N 1
ATOM 6507 C CA . ILE B 1 280 ? -13.117 10.531 5.957 1 98.56 280 ILE B CA 1
ATOM 6508 C C . ILE B 1 280 ? -14.273 10.492 4.961 1 98.56 280 ILE B C 1
ATOM 6510 O O . ILE B 1 280 ? -14.977 9.484 4.863 1 98.56 280 ILE B O 1
ATOM 6514 N N . VAL B 1 281 ? -14.445 11.562 4.242 1 98.25 281 VAL B N 1
ATOM 6515 C CA . VAL B 1 281 ? -15.539 11.625 3.281 1 98.25 281 VAL B CA 1
ATOM 6516 C C . VAL B 1 281 ? -15.336 10.57 2.197 1 98.25 281 VAL B C 1
ATOM 6518 O O . VAL B 1 281 ? -16.25 9.797 1.897 1 98.25 281 VAL B O 1
ATOM 6521 N N . HIS B 1 282 ? -14.156 10.492 1.662 1 97.75 282 HIS B N 1
ATOM 6522 C CA . HIS B 1 282 ? -13.836 9.609 0.542 1 97.75 282 HIS B CA 1
ATOM 6523 C C . HIS B 1 282 ? -14.008 8.148 0.926 1 97.75 282 HIS B C 1
ATOM 6525 O O . HIS B 1 282 ? -14.539 7.352 0.146 1 97.75 282 HIS B O 1
ATOM 6531 N N . GLN B 1 283 ? -13.594 7.711 2.053 1 96.25 283 GLN B N 1
ATOM 6532 C CA . GLN B 1 283 ? -13.531 6.312 2.469 1 96.25 283 GLN B CA 1
ATOM 6533 C C . GLN B 1 283 ? -14.875 5.844 3.023 1 96.25 283 GLN B C 1
ATOM 6535 O O . GLN B 1 283 ? -15.273 4.695 2.814 1 96.25 283 GLN B O 1
ATOM 6540 N N . PHE B 1 284 ? -15.586 6.746 3.721 1 97.62 284 PHE B N 1
ATOM 6541 C CA . PHE B 1 284 ? -16.703 6.234 4.5 1 97.62 284 PHE B CA 1
ATOM 6542 C C . PHE B 1 284 ? -18.031 6.684 3.902 1 97.62 284 PHE B C 1
ATOM 6544 O O . PHE B 1 284 ? -19.078 6.113 4.207 1 97.62 284 PHE B O 1
ATOM 6551 N N . PHE B 1 285 ? -18.031 7.73 3.18 1 97.25 285 PHE B N 1
ATOM 6552 C CA . PHE B 1 285 ? -19.266 8.219 2.59 1 97.25 285 PHE B CA 1
ATOM 6553 C C . PHE B 1 285 ? -19.281 7.969 1.085 1 97.25 285 PHE B C 1
ATOM 6555 O O . PHE B 1 285 ? -20.25 7.414 0.553 1 97.25 285 PHE B O 1
ATOM 6562 N N . GLY B 1 286 ? -18.219 8.375 0.461 1 95.75 286 GLY B N 1
ATOM 6563 C CA . GLY B 1 286 ? -18.109 8.188 -0.977 1 95.75 286 GLY B CA 1
ATOM 6564 C C . GLY B 1 286 ? -16.953 8.945 -1.595 1 95.75 286 GLY B C 1
ATOM 6565 O O . GLY B 1 286 ? -16.297 9.734 -0.917 1 95.75 286 GLY B O 1
ATOM 6566 N N . GLN B 1 287 ? -16.797 8.773 -2.873 1 95.38 287 GLN B N 1
ATOM 6567 C CA . GLN B 1 287 ? -15.688 9.406 -3.588 1 95.38 287 GLN B CA 1
ATOM 6568 C C . GLN B 1 287 ? -15.805 10.922 -3.545 1 95.38 287 GLN B C 1
ATOM 6570 O O . GLN B 1 287 ? -16.891 11.477 -3.674 1 95.38 287 GLN B O 1
ATOM 6575 N N . LEU B 1 288 ? -14.688 11.57 -3.371 1 97.69 288 LEU B N 1
ATOM 6576 C CA . LEU B 1 288 ? -14.664 13.031 -3.389 1 97.69 288 LEU B CA 1
ATOM 6577 C C . LEU B 1 288 ? -15.102 13.562 -4.75 1 97.69 288 LEU B C 1
ATOM 6579 O O . LEU B 1 288 ? -14.703 13.023 -5.789 1 97.69 288 LEU B O 1
ATOM 6583 N N . PRO B 1 289 ? -15.859 14.602 -4.738 1 97.38 289 PRO B N 1
ATOM 6584 C CA . PRO B 1 289 ? -16.297 15.188 -6.008 1 97.38 289 PRO B CA 1
ATOM 6585 C C . PRO B 1 289 ? -15.133 15.805 -6.793 1 97.38 289 PRO B C 1
ATOM 6587 O O . PRO B 1 289 ? -14.164 16.281 -6.199 1 97.38 289 PRO B O 1
ATOM 6590 N N . GLU B 1 290 ? -15.25 15.828 -8.078 1 96.19 290 GLU B N 1
ATOM 6591 C CA . GLU B 1 290 ? -14.266 16.484 -8.93 1 96.19 290 GLU B CA 1
ATOM 6592 C C . GLU B 1 290 ? -14.352 18 -8.797 1 96.19 290 GLU B C 1
ATOM 6594 O O . GLU B 1 290 ? -13.328 18.688 -8.797 1 96.19 290 GLU B O 1
ATOM 6599 N N . SER B 1 291 ? -15.531 18.438 -8.602 1 96.56 291 SER B N 1
ATOM 6600 C CA . SER B 1 291 ? -15.758 19.859 -8.469 1 96.56 291 SER B CA 1
ATOM 6601 C C . SER B 1 291 ? -15.406 20.359 -7.066 1 96.56 291 SER B C 1
ATOM 6603 O O . SER B 1 291 ? -15.891 19.812 -6.07 1 96.56 291 SER B O 1
ATOM 6605 N N . TYR B 1 292 ? -14.625 21.469 -7.055 1 97 292 TYR B N 1
ATOM 6606 C CA . TYR B 1 292 ? -14.242 22.078 -5.789 1 97 292 TYR B CA 1
ATOM 6607 C C . TYR B 1 292 ? -15.461 22.625 -5.051 1 97 292 TYR B C 1
ATOM 6609 O O . TYR B 1 292 ? -15.57 22.469 -3.834 1 97 292 TYR B O 1
ATOM 6617 N N . PHE B 1 293 ? -16.359 23.172 -5.723 1 96.75 293 PHE B N 1
ATOM 6618 C CA . PHE B 1 293 ? -17.562 23.719 -5.137 1 96.75 293 PHE B CA 1
ATOM 6619 C C . PHE B 1 293 ? -18.422 22.625 -4.531 1 96.75 293 PHE B C 1
ATOM 6621 O O . PHE B 1 293 ? -18.969 22.781 -3.436 1 96.75 293 PHE B O 1
ATOM 6628 N N . GLU B 1 294 ? -18.531 21.562 -5.234 1 97.25 294 GLU B N 1
ATOM 6629 C CA . GLU B 1 294 ? -19.297 20.422 -4.727 1 97.25 294 GLU B CA 1
ATOM 6630 C C . GLU B 1 294 ? -18.641 19.828 -3.49 1 97.25 294 GLU B C 1
ATOM 6632 O O . GLU B 1 294 ? -19.328 19.359 -2.578 1 97.25 294 GLU B O 1
ATOM 6637 N N . PHE B 1 295 ? -17.391 19.875 -3.529 1 97.44 295 PHE B N 1
ATOM 6638 C CA . PHE B 1 295 ? -16.656 19.375 -2.373 1 97.44 295 PHE B CA 1
ATOM 6639 C C . PHE B 1 295 ? -16.984 20.188 -1.13 1 97.44 295 PHE B C 1
ATOM 6641 O O . PHE B 1 295 ? -17.312 19.641 -0.08 1 97.44 295 PHE B O 1
ATOM 6648 N N . LYS B 1 296 ? -16.859 21.5 -1.249 1 98.06 296 LYS B N 1
ATOM 6649 C CA . LYS B 1 296 ? -17.172 22.375 -0.134 1 98.06 296 LYS B CA 1
ATOM 6650 C C . LYS B 1 296 ? -18.578 22.141 0.385 1 98.06 296 LYS B C 1
ATOM 6652 O O . LYS B 1 296 ? -18.797 22.016 1.594 1 98.06 296 LYS B O 1
ATOM 6657 N N . SER B 1 297 ? -19.484 22.031 -0.537 1 97.62 297 SER B N 1
ATOM 6658 C CA . SER B 1 297 ? -20.875 21.844 -0.187 1 97.62 297 SER B CA 1
ATOM 6659 C C . SER B 1 297 ? -21.094 20.5 0.513 1 97.62 297 SER B C 1
ATOM 6661 O O . SER B 1 297 ? -21.859 20.422 1.482 1 97.62 297 SER B O 1
ATOM 6663 N N . LEU B 1 298 ? -20.516 19.516 0.003 1 97.94 298 LEU B N 1
ATOM 6664 C CA . LEU B 1 298 ? -20.656 18.188 0.563 1 97.94 298 LEU B CA 1
ATOM 6665 C C . LEU B 1 298 ? -20.125 18.141 1.994 1 97.94 298 LEU B C 1
ATOM 6667 O O . LEU B 1 298 ? -20.812 17.625 2.891 1 97.94 298 LEU B O 1
ATOM 6671 N N . VAL B 1 299 ? -18.953 18.641 2.209 1 98.25 299 VAL B N 1
ATOM 6672 C CA . VAL B 1 299 ? -18.328 18.609 3.529 1 98.25 299 VAL B CA 1
ATOM 6673 C C . VAL B 1 299 ? -19.203 19.391 4.52 1 98.25 299 VAL B C 1
ATOM 6675 O O . VAL B 1 299 ? -19.438 18.938 5.641 1 98.25 299 VAL B O 1
ATOM 6678 N N . HIS B 1 300 ? -19.656 20.531 4.094 1 98.19 300 HIS B N 1
ATOM 6679 C CA . HIS B 1 300 ? -20.484 21.344 4.977 1 98.19 300 HIS B CA 1
ATOM 6680 C C . HIS B 1 300 ? -21.812 20.672 5.273 1 98.19 300 HIS B C 1
ATOM 6682 O O . HIS B 1 300 ? -22.359 20.812 6.371 1 98.19 300 HIS B O 1
ATOM 6688 N N . SER B 1 301 ? -22.328 20.016 4.332 1 97.75 301 SER B N 1
ATOM 6689 C CA . SER B 1 301 ? -23.594 19.312 4.531 1 97.75 301 SER B CA 1
ATOM 6690 C C . SER B 1 301 ? -23.438 18.172 5.535 1 97.75 301 SER B C 1
ATOM 6692 O O . SER B 1 301 ? -24.312 17.938 6.359 1 97.75 301 SER B O 1
ATOM 6694 N N . LEU B 1 302 ? -22.375 17.469 5.461 1 97.88 302 LEU B N 1
ATOM 6695 C CA . LEU B 1 302 ? -22.109 16.344 6.359 1 97.88 302 LEU B CA 1
ATOM 6696 C C . LEU B 1 302 ? -21.75 16.859 7.754 1 97.88 302 LEU B C 1
ATOM 6698 O O . LEU B 1 302 ? -22.203 16.297 8.758 1 97.88 302 LEU B O 1
ATOM 6702 N N . PHE B 1 303 ? -20.953 17.891 7.738 1 98.25 303 PHE B N 1
ATOM 6703 C CA . PHE B 1 303 ? -20.453 18.453 8.984 1 98.25 303 PHE B CA 1
ATOM 6704 C C . PHE B 1 303 ? -20.656 19.969 9.008 1 98.25 303 PHE B C 1
ATOM 6706 O O . PHE B 1 303 ? -19.75 20.734 8.68 1 98.25 303 PHE B O 1
ATOM 6713 N N . PRO B 1 304 ? -21.734 20.422 9.531 1 97.62 304 PRO B N 1
ATOM 6714 C CA . PRO B 1 304 ? -22.109 21.844 9.445 1 97.62 304 PRO B CA 1
ATOM 6715 C C . PRO B 1 304 ? -21.25 22.734 10.344 1 97.62 304 PRO B C 1
ATOM 6717 O O . PRO B 1 304 ? -21.188 23.953 10.125 1 97.62 304 PRO B O 1
ATOM 6720 N N . ARG B 1 305 ? -20.641 22.125 11.383 1 98.06 305 ARG B N 1
ATOM 6721 C CA . ARG B 1 305 ? -19.797 22.891 12.297 1 98.06 305 ARG B CA 1
ATOM 6722 C C . ARG B 1 305 ? -18.422 22.234 12.453 1 98.06 305 ARG B C 1
ATOM 6724 O O . ARG B 1 305 ? -18.297 21.203 13.125 1 98.06 305 ARG B O 1
ATOM 6731 N N . ILE B 1 306 ? -17.438 22.844 11.828 1 98.31 306 ILE B N 1
ATOM 6732 C CA . ILE B 1 306 ? -16.062 22.344 11.938 1 98.31 306 ILE B CA 1
ATOM 6733 C C . ILE B 1 306 ? -15.141 23.484 12.375 1 98.31 306 ILE B C 1
ATOM 6735 O O . ILE B 1 306 ? -15.367 24.641 12.031 1 98.31 306 ILE B O 1
ATOM 6739 N N . LEU B 1 307 ? -14.156 23.156 13.109 1 98.62 307 LEU B N 1
ATOM 6740 C CA . LEU B 1 307 ? -13.18 24.141 13.547 1 98.62 307 LEU B CA 1
ATOM 6741 C C . LEU B 1 307 ? -11.773 23.547 13.562 1 98.62 307 LEU B C 1
ATOM 6743 O O . LEU B 1 307 ? -11.539 22.531 14.227 1 98.62 307 LEU B O 1
ATOM 6747 N N . ASP B 1 308 ? -10.898 24.078 12.812 1 98.12 308 ASP B N 1
ATOM 6748 C CA . ASP B 1 308 ? -9.484 23.703 12.805 1 98.12 308 ASP B CA 1
ATOM 6749 C C . ASP B 1 308 ? -8.68 24.562 13.766 1 98.12 308 ASP B C 1
ATOM 6751 O O . ASP B 1 308 ? -8.57 25.781 13.57 1 98.12 308 ASP B O 1
ATOM 6755 N N . THR B 1 309 ? -8.039 23.969 14.734 1 97.31 309 THR B N 1
ATOM 6756 C CA . THR B 1 309 ? -7.352 24.734 15.766 1 97.31 309 THR B CA 1
ATOM 6757 C C . THR B 1 309 ? -6.195 25.531 15.172 1 97.31 309 THR B C 1
ATOM 6759 O O . THR B 1 309 ? -5.777 26.547 15.734 1 97.31 309 THR B O 1
ATOM 6762 N N . LYS B 1 310 ? -5.691 25.078 14.07 1 95.38 310 LYS B N 1
ATOM 6763 C CA . LYS B 1 310 ? -4.586 25.797 13.445 1 95.38 310 LYS B CA 1
ATOM 6764 C C . LYS B 1 310 ? -5.047 27.156 12.914 1 95.38 310 LYS B C 1
ATOM 6766 O O . LYS B 1 310 ? -4.258 28.094 12.844 1 95.38 310 LYS B O 1
ATOM 6771 N N . ILE B 1 311 ? -6.293 27.297 12.539 1 95.06 311 ILE B N 1
ATOM 6772 C CA . ILE B 1 311 ? -6.852 28.562 12.102 1 95.06 311 ILE B CA 1
ATOM 6773 C C . ILE B 1 311 ? -6.832 29.578 13.25 1 95.06 311 ILE B C 1
ATOM 6775 O O . ILE B 1 311 ? -6.504 30.75 13.055 1 95.06 311 ILE B O 1
ATOM 6779 N N . ILE B 1 312 ? -7.152 29.094 14.414 1 95.06 312 ILE B N 1
ATOM 6780 C CA . ILE B 1 312 ? -7.125 29.938 15.609 1 95.06 312 ILE B CA 1
ATOM 6781 C C . ILE B 1 312 ? -5.695 30.391 15.883 1 95.06 312 ILE B C 1
ATOM 6783 O O . ILE B 1 312 ? -5.449 31.578 16.109 1 95.06 312 ILE B O 1
ATOM 6787 N N . CYS B 1 313 ? -4.812 29.453 15.812 1 93.94 313 CYS B N 1
ATOM 6788 C CA . CYS B 1 313 ? -3.412 29.719 16.125 1 93.94 313 CYS B CA 1
ATOM 6789 C C . CYS B 1 313 ? -2.83 30.781 15.211 1 93.94 313 CYS B C 1
ATOM 6791 O O . CYS B 1 313 ? -1.952 31.547 15.609 1 93.94 313 CYS B O 1
ATOM 6793 N N . HIS B 1 314 ? -3.32 30.844 14.031 1 89.81 314 HIS B N 1
ATOM 6794 C CA . HIS B 1 314 ? -2.754 31.734 13.023 1 89.81 314 HIS B CA 1
ATOM 6795 C C . HIS B 1 314 ? -3.428 33.125 13.07 1 89.81 314 HIS B C 1
ATOM 6797 O O . HIS B 1 314 ? -3.012 34.031 12.359 1 89.81 314 HIS B O 1
ATOM 6803 N N . SER B 1 315 ? -4.422 33.281 13.891 1 90.56 315 SER B N 1
ATOM 6804 C CA . SER B 1 315 ? -5.094 34.562 14 1 90.56 315 SER B CA 1
ATOM 6805 C C . SER B 1 315 ? -4.215 35.594 14.711 1 90.56 315 SER B C 1
ATOM 6807 O O . SER B 1 315 ? -3.268 35.219 15.414 1 90.56 315 SER B O 1
ATOM 6809 N N . GLN B 1 316 ? -4.465 36.812 14.523 1 88.5 316 GLN B N 1
ATOM 6810 C CA . GLN B 1 316 ? -3.643 37.906 14.992 1 88.5 316 GLN B CA 1
ATOM 6811 C C . GLN B 1 316 ? -3.527 37.906 16.516 1 88.5 316 GLN B C 1
ATOM 6813 O O . GLN B 1 316 ? -2.463 38.188 17.062 1 88.5 316 GLN B O 1
ATOM 6818 N N . GLN B 1 317 ? -4.578 37.531 17.172 1 89.44 317 GLN B N 1
ATOM 6819 C CA . GLN B 1 317 ? -4.633 37.562 18.625 1 89.44 317 GLN B CA 1
ATOM 6820 C C . GLN B 1 317 ? -3.668 36.531 19.234 1 89.44 317 GLN B C 1
ATOM 6822 O O . GLN B 1 317 ? -3.293 36.656 20.406 1 89.44 317 GLN B O 1
ATOM 6827 N N . PHE B 1 318 ? -3.25 35.562 18.469 1 92.19 318 PHE B N 1
ATOM 6828 C CA . PHE B 1 318 ? -2.475 34.438 19.016 1 92.19 318 PHE B CA 1
ATOM 6829 C C . PHE B 1 318 ? -1.05 34.469 18.484 1 92.19 318 PHE B C 1
ATOM 6831 O O . PHE B 1 318 ? -0.18 33.75 18.984 1 92.19 318 PHE B O 1
ATOM 6838 N N . LYS B 1 319 ? -0.693 35.188 17.5 1 84 319 LYS B N 1
ATOM 6839 C CA . LYS B 1 319 ? 0.56 35.188 16.75 1 84 319 LYS B CA 1
ATOM 6840 C C . LYS B 1 319 ? 1.757 35.375 17.672 1 84 319 LYS B C 1
ATOM 6842 O O . LYS B 1 319 ? 2.793 34.75 17.5 1 84 319 LYS B O 1
ATOM 6847 N N . GLU B 1 320 ? 1.616 36.219 18.625 1 85.31 320 GLU B N 1
ATOM 6848 C CA . GLU B 1 320 ? 2.73 36.531 19.516 1 85.31 320 GLU B CA 1
ATOM 6849 C C . GLU B 1 320 ? 2.92 35.469 20.578 1 85.31 320 GLU B C 1
ATOM 6851 O O . GLU B 1 320 ? 4.039 35.219 21.047 1 85.31 320 GLU B O 1
ATOM 6856 N N . ASN B 1 321 ? 1.9 34.812 20.906 1 89.56 321 ASN B N 1
ATOM 6857 C CA . ASN B 1 321 ? 1.936 33.875 22.031 1 89.56 321 ASN B CA 1
ATOM 6858 C C . ASN B 1 321 ? 2.141 32.438 21.578 1 89.56 321 ASN B C 1
ATOM 6860 O O . ASN B 1 321 ? 2.426 31.562 22.391 1 89.56 321 ASN B O 1
ATOM 6864 N N . ILE B 1 322 ? 2.021 32.188 20.312 1 88.44 322 ILE B N 1
ATOM 6865 C CA . ILE B 1 322 ? 2.143 30.828 19.828 1 88.44 322 ILE B CA 1
ATOM 6866 C C . ILE B 1 322 ? 3.318 30.734 18.859 1 88.44 322 ILE B C 1
ATOM 6868 O O . ILE B 1 322 ? 3.182 31.047 17.672 1 88.44 322 ILE B O 1
ATOM 6872 N N . PRO B 1 323 ? 4.418 30.25 19.266 1 79.38 323 PRO B N 1
ATOM 6873 C CA . PRO B 1 323 ? 5.605 30.156 18.406 1 79.38 323 PRO B CA 1
ATOM 6874 C C . PRO B 1 323 ? 5.469 29.094 17.312 1 79.38 323 PRO B C 1
ATOM 6876 O O . PRO B 1 323 ? 6.004 29.266 16.219 1 79.38 323 PRO B O 1
ATOM 6879 N N . SER B 1 324 ? 4.832 27.953 17.703 1 83.5 324 SER B N 1
ATOM 6880 C CA . SER B 1 324 ? 4.621 26.875 16.75 1 83.5 324 SER B CA 1
ATOM 6881 C C . SER B 1 324 ? 3.225 26.281 16.891 1 83.5 324 SER B C 1
ATOM 6883 O O . SER B 1 324 ? 2.727 26.109 18 1 83.5 324 SER B O 1
ATOM 6885 N N . SER B 1 325 ? 2.725 26 15.734 1 85.06 325 SER B N 1
ATOM 6886 C CA . SER B 1 325 ? 1.375 25.438 15.758 1 85.06 325 SER B CA 1
ATOM 6887 C C . SER B 1 325 ? 1.399 23.922 15.641 1 85.06 325 SER B C 1
ATOM 6889 O O . SER B 1 325 ? 0.363 23.297 15.406 1 85.06 325 SER B O 1
ATOM 6891 N N . ASN B 1 326 ? 2.588 23.375 15.727 1 87.62 326 ASN B N 1
ATOM 6892 C CA . ASN B 1 326 ? 2.66 21.922 15.82 1 87.62 326 ASN B CA 1
ATOM 6893 C C . ASN B 1 326 ? 1.974 21.406 17.094 1 87.62 326 ASN B C 1
ATOM 6895 O O . ASN B 1 326 ? 2.115 22 18.156 1 87.62 326 ASN B O 1
ATOM 6899 N N . LEU B 1 327 ? 1.298 20.391 17.016 1 90 327 LEU B N 1
ATOM 6900 C CA . LEU B 1 327 ? 0.388 19.953 18.062 1 90 327 LEU B CA 1
ATOM 6901 C C . LEU B 1 327 ? 1.142 19.719 19.375 1 90 327 LEU B C 1
ATOM 6903 O O . LEU B 1 327 ? 0.701 20.156 20.438 1 90 327 LEU B O 1
ATOM 6907 N N . GLY B 1 328 ? 2.277 19.016 19.266 1 87 328 GLY B N 1
ATOM 6908 C CA . GLY B 1 328 ? 3.064 18.766 20.469 1 87 328 GLY B CA 1
ATOM 6909 C C . GLY B 1 328 ? 3.557 20.047 21.125 1 87 328 GLY B C 1
ATOM 6910 O O . GLY B 1 328 ? 3.443 20.203 22.344 1 87 328 GLY B O 1
ATOM 6911 N N . ILE B 1 329 ? 4.023 20.969 20.375 1 86.81 329 ILE B N 1
ATOM 6912 C CA . ILE B 1 329 ? 4.531 22.234 20.875 1 86.81 329 ILE B CA 1
ATOM 6913 C C . ILE B 1 329 ? 3.367 23.109 21.359 1 86.81 329 ILE B C 1
ATOM 6915 O O . ILE B 1 329 ? 3.488 23.812 22.359 1 86.81 329 ILE B O 1
ATOM 6919 N N . LEU B 1 330 ? 2.285 23 20.641 1 92.81 330 LEU B N 1
ATOM 6920 C CA . LEU B 1 330 ? 1.103 23.766 21.016 1 92.81 330 LEU B CA 1
ATOM 6921 C C . LEU B 1 330 ? 0.613 23.359 22.406 1 92.81 330 LEU B C 1
ATOM 6923 O O . LEU B 1 330 ? 0.232 24.219 23.219 1 92.81 330 LEU B O 1
ATOM 6927 N N . LEU B 1 331 ? 0.574 22.062 22.719 1 92.88 331 LEU B N 1
ATOM 6928 C CA . LEU B 1 331 ? 0.16 21.562 24.016 1 92.88 331 LEU B CA 1
ATOM 6929 C C . LEU B 1 331 ? 1.039 22.141 25.125 1 92.88 331 LEU B C 1
ATOM 6931 O O . LEU B 1 331 ? 0.536 22.562 26.172 1 92.88 331 LEU B O 1
ATOM 6935 N N . GLU B 1 332 ? 2.303 22.156 24.828 1 90.94 332 GLU B N 1
ATOM 6936 C CA . GLU B 1 332 ? 3.238 22.75 25.797 1 90.94 332 GLU B CA 1
ATOM 6937 C C . GLU B 1 332 ? 2.992 24.234 25.969 1 90.94 332 GLU B C 1
ATOM 6939 O O . GLU B 1 332 ? 3.021 24.75 27.094 1 90.94 332 GLU B O 1
ATOM 6944 N N . THR B 1 333 ? 2.748 24.875 24.906 1 93.25 333 THR B N 1
ATOM 6945 C CA . THR B 1 333 ? 2.537 26.312 24.906 1 93.25 333 THR B CA 1
ATOM 6946 C C . THR B 1 333 ? 1.289 26.672 25.703 1 93.25 333 THR B C 1
ATOM 6948 O O . THR B 1 333 ? 1.317 27.594 26.531 1 93.25 333 THR B O 1
ATOM 6951 N N . VAL B 1 334 ? 0.258 25.953 25.547 1 94.38 334 VAL B N 1
ATOM 6952 C CA . VAL B 1 334 ? -1.017 26.312 26.156 1 94.38 334 VAL B CA 1
ATOM 6953 C C . VAL B 1 334 ? -1.021 25.875 27.625 1 94.38 334 VAL B C 1
ATOM 6955 O O . VAL B 1 334 ? -1.94 26.219 28.375 1 94.38 334 VAL B O 1
ATOM 6958 N N . SER B 1 335 ? -0.041 25.141 28.016 1 91.94 335 SER B N 1
ATOM 6959 C CA . SER B 1 335 ? 0.099 24.75 29.422 1 91.94 335 SER B CA 1
ATOM 6960 C C . SER B 1 335 ? 0.742 25.875 30.234 1 91.94 335 SER B C 1
ATOM 6962 O O . SER B 1 335 ? 0.739 25.812 31.469 1 91.94 335 SER B O 1
ATOM 6964 N N . LYS B 1 336 ? 1.202 26.906 29.547 1 92.94 336 LYS B N 1
ATOM 6965 C CA . LYS B 1 336 ? 1.883 28.016 30.203 1 92.94 336 LYS B CA 1
ATOM 6966 C C . LYS B 1 336 ? 1.076 29.312 30.062 1 92.94 336 LYS B C 1
ATOM 6968 O O . LYS B 1 336 ? 0.183 29.406 29.219 1 92.94 336 LYS B O 1
ATOM 6973 N N . SER B 1 337 ? 1.469 30.25 30.922 1 93 337 SER B N 1
ATOM 6974 C CA . SER B 1 337 ? 0.851 31.562 30.828 1 93 337 SER B CA 1
ATOM 6975 C C . SER B 1 337 ? 1.127 32.219 29.484 1 93 337 SER B C 1
ATOM 6977 O O . SER B 1 337 ? 2.236 32.125 28.953 1 93 337 SER B O 1
ATOM 6979 N N . PRO B 1 338 ? 0.067 32.875 28.844 1 93.88 338 PRO B N 1
ATOM 6980 C CA . PRO B 1 338 ? -1.205 33.375 29.375 1 93.88 338 PRO B CA 1
ATOM 6981 C C . PRO B 1 338 ? -2.342 32.375 29.219 1 93.88 338 PRO B C 1
ATOM 6983 O O . PRO B 1 338 ? -3.484 32.656 29.578 1 93.88 338 PRO B O 1
ATOM 6986 N N . PHE B 1 339 ? -1.987 31.219 28.734 1 93.81 339 PHE B N 1
ATOM 6987 C CA . PHE B 1 339 ? -2.994 30.188 28.578 1 93.81 339 PHE B CA 1
ATOM 6988 C C . PHE B 1 339 ? -3.09 29.328 29.844 1 93.81 339 PHE B C 1
ATOM 6990 O O . PHE B 1 339 ? -2.252 29.438 30.734 1 93.81 339 PHE B O 1
ATOM 6997 N N . LYS B 1 340 ? -4.176 28.609 29.953 1 90.5 340 LYS B N 1
ATOM 6998 C CA . LYS B 1 340 ? -4.367 27.672 31.047 1 90.5 340 LYS B CA 1
ATOM 6999 C C . LYS B 1 340 ? -5.145 26.438 30.594 1 90.5 340 LYS B C 1
ATOM 7001 O O . LYS B 1 340 ? -6.188 26.562 29.938 1 90.5 340 LYS B O 1
ATOM 7006 N N . ILE B 1 341 ? -4.578 25.344 30.953 1 86.19 341 ILE B N 1
ATOM 7007 C CA . ILE B 1 341 ? -5.281 24.094 30.656 1 86.19 341 ILE B CA 1
ATOM 7008 C C . ILE B 1 341 ? -6.305 23.812 31.75 1 86.19 341 ILE B C 1
ATOM 7010 O O . ILE B 1 341 ? -5.977 23.828 32.938 1 86.19 341 ILE B O 1
ATOM 7014 N N . THR B 1 342 ? -7.453 23.656 31.312 1 81.88 342 THR B N 1
ATOM 7015 C CA . THR B 1 342 ? -8.516 23.328 32.25 1 81.88 342 THR B CA 1
ATOM 7016 C C . THR B 1 342 ? -8.484 21.844 32.625 1 81.88 342 THR B C 1
ATOM 7018 O O . THR B 1 342 ? -8.141 21.016 31.766 1 81.88 342 THR B O 1
ATOM 7021 N N . GLU B 1 343 ? -8.758 21.625 33.75 1 80.69 343 GLU B N 1
ATOM 7022 C CA . GLU B 1 343 ? -8.789 20.234 34.219 1 80.69 343 GLU B CA 1
ATOM 7023 C C . GLU B 1 343 ? -9.914 19.453 33.531 1 80.69 343 GLU B C 1
ATOM 7025 O O . GLU B 1 343 ? -11.055 19.922 33.469 1 80.69 343 GLU B O 1
ATOM 7030 N N . VAL B 1 344 ? -9.578 18.359 32.969 1 84.94 344 VAL B N 1
ATOM 7031 C CA . VAL B 1 344 ? -10.539 17.453 32.344 1 84.94 344 VAL B CA 1
ATOM 7032 C C . VAL B 1 344 ? -10.602 16.141 33.125 1 84.94 344 VAL B C 1
ATOM 7034 O O . VAL B 1 344 ? -9.57 15.523 33.406 1 84.94 344 VAL B O 1
ATOM 7037 N N . GLU B 1 345 ? -11.758 15.758 33.562 1 82.69 345 GLU B N 1
ATOM 7038 C CA . GLU B 1 345 ? -11.93 14.539 34.344 1 82.69 345 GLU B CA 1
ATOM 7039 C C . GLU B 1 345 ? -11.867 13.297 33.469 1 82.69 345 GLU B C 1
ATOM 7041 O O . GLU B 1 345 ? -12.688 13.125 32.562 1 82.69 345 GLU B O 1
ATOM 7046 N N . PRO B 1 346 ? -10.914 12.5 33.781 1 80.38 346 PRO B N 1
ATOM 7047 C CA . PRO B 1 346 ? -10.812 11.273 33 1 80.38 346 PRO B CA 1
ATOM 7048 C C . PRO B 1 346 ? -11.883 10.242 33.375 1 80.38 346 PRO B C 1
ATOM 7050 O O . PRO B 1 346 ? -12.336 10.203 34.5 1 80.38 346 PRO B O 1
ATOM 7053 N N . ILE B 1 347 ? -12.344 9.578 32.406 1 82.44 347 ILE B N 1
ATOM 7054 C CA . ILE B 1 347 ? -13.211 8.43 32.625 1 82.44 347 ILE B CA 1
ATOM 7055 C C . ILE B 1 347 ? -12.383 7.145 32.562 1 82.44 347 ILE B C 1
ATOM 7057 O O . ILE B 1 347 ? -11.594 6.941 31.641 1 82.44 347 ILE B O 1
ATOM 7061 N N . ASP B 1 348 ? -12.617 6.312 33.469 1 76.31 348 ASP B N 1
ATOM 7062 C CA . ASP B 1 348 ? -11.797 5.113 33.625 1 76.31 348 ASP B CA 1
ATOM 7063 C C . ASP B 1 348 ? -11.852 4.254 32.375 1 76.31 348 ASP B C 1
ATOM 7065 O O . ASP B 1 348 ? -12.938 3.928 31.875 1 76.31 348 ASP B O 1
ATOM 7069 N N . GLY B 1 349 ? -10.703 3.926 31.875 1 77.38 349 GLY B N 1
ATOM 7070 C CA . GLY B 1 349 ? -10.57 3.023 30.75 1 77.38 349 GLY B CA 1
ATOM 7071 C C . GLY B 1 349 ? -10.875 3.688 29.406 1 77.38 349 GLY B C 1
ATOM 7072 O O . GLY B 1 349 ? -10.812 3.045 28.359 1 77.38 349 GLY B O 1
ATOM 7073 N N . ARG B 1 350 ? -11.18 5.012 29.547 1 81.56 350 ARG B N 1
ATOM 7074 C CA . ARG B 1 350 ? -11.609 5.656 28.312 1 81.56 350 ARG B CA 1
ATOM 7075 C C . ARG B 1 350 ? -10.852 6.953 28.078 1 81.56 350 ARG B C 1
ATOM 7077 O O . ARG B 1 350 ? -11.266 7.789 27.266 1 81.56 350 ARG B O 1
ATOM 7084 N N . SER B 1 351 ? -9.812 7.113 28.828 1 80.38 351 SER B N 1
ATOM 7085 C CA . SER B 1 351 ? -9.188 8.422 28.703 1 80.38 351 SER B CA 1
ATOM 7086 C C . SER B 1 351 ? -7.668 8.305 28.609 1 80.38 351 SER B C 1
ATOM 7088 O O . SER B 1 351 ? -7.086 7.344 29.125 1 80.38 351 SER B O 1
ATOM 7090 N N . TYR B 1 352 ? -7.121 9.195 27.859 1 81.56 352 TYR B N 1
ATOM 7091 C CA . TYR B 1 352 ? -5.676 9.375 27.859 1 81.56 352 TYR B CA 1
ATOM 7092 C C . TYR B 1 352 ? -5.238 10.344 28.953 1 81.56 352 TYR B C 1
ATOM 7094 O O . TYR B 1 352 ? -6.078 10.914 29.656 1 81.56 352 TYR B O 1
ATOM 7102 N N . SER B 1 353 ? -4 10.273 29.219 1 76.75 353 SER B N 1
ATOM 7103 C CA . SER B 1 353 ? -3.406 11.258 30.109 1 76.75 353 SER B CA 1
ATOM 7104 C C . SER B 1 353 ? -2.285 12.031 29.422 1 76.75 353 SER B C 1
ATOM 7106 O O . SER B 1 353 ? -1.542 11.469 28.609 1 76.75 353 SER B O 1
ATOM 7108 N N . THR B 1 354 ? -2.232 13.289 29.688 1 75.06 354 THR B N 1
ATOM 7109 C CA . THR B 1 354 ? -1.177 14.117 29.125 1 75.06 354 THR B CA 1
ATOM 7110 C C . THR B 1 354 ? 0.184 13.727 29.688 1 75.06 354 THR B C 1
ATOM 7112 O O . THR B 1 354 ? 1.223 14.086 29.125 1 75.06 354 THR B O 1
ATOM 7115 N N . LEU B 1 355 ? 0.17 13.008 30.719 1 69.88 355 LEU B N 1
ATOM 7116 C CA . LEU B 1 355 ? 1.401 12.57 31.359 1 69.88 355 LEU B CA 1
ATOM 7117 C C . LEU B 1 355 ? 2.031 11.406 30.609 1 69.88 355 LEU B C 1
ATOM 7119 O O . LEU B 1 355 ? 3.229 11.141 30.75 1 69.88 355 LEU B O 1
ATOM 7123 N N . SER B 1 356 ? 1.228 10.711 29.906 1 71.75 356 SER B N 1
ATOM 7124 C CA . SER B 1 356 ? 1.714 9.602 29.078 1 71.75 356 SER B CA 1
ATOM 7125 C C . SER B 1 356 ? 1.57 9.914 27.594 1 71.75 356 SER B C 1
ATOM 7127 O O . SER B 1 356 ? 0.503 9.711 27.016 1 71.75 356 SER B O 1
ATOM 7129 N N . GLU B 1 357 ? 2.66 10.375 27.047 1 77.31 357 GLU B N 1
ATOM 7130 C CA . GLU B 1 357 ? 2.611 10.844 25.672 1 77.31 357 GLU B CA 1
ATOM 7131 C C . GLU B 1 357 ? 2.545 9.672 24.688 1 77.31 357 GLU B C 1
ATOM 7133 O O . GLU B 1 357 ? 3.297 8.703 24.812 1 77.31 357 GLU B O 1
ATOM 7138 N N . LYS B 1 358 ? 1.511 9.75 23.859 1 82.12 358 LYS B N 1
ATOM 7139 C CA . LYS B 1 358 ? 1.355 8.805 22.766 1 82.12 358 LYS B CA 1
ATOM 7140 C C . LYS B 1 358 ? 1.17 9.531 21.438 1 82.12 358 LYS B C 1
ATOM 7142 O O . LYS B 1 358 ? 0.233 9.242 20.688 1 82.12 358 LYS B O 1
ATOM 7147 N N . CYS B 1 359 ? 2.152 10.297 21.172 1 80.75 359 CYS B N 1
ATOM 7148 C CA . CYS B 1 359 ? 2.062 11.125 19.969 1 80.75 359 CYS B CA 1
ATOM 7149 C C . CYS B 1 359 ? 1.957 10.266 18.719 1 80.75 359 CYS B C 1
ATOM 7151 O O . CYS B 1 359 ? 2.588 9.211 18.641 1 80.75 359 CYS B O 1
ATOM 7153 N N . HIS B 1 360 ? 1.146 10.672 17.875 1 83 360 HIS B N 1
ATOM 7154 C CA . HIS B 1 360 ? 0.935 10.062 16.562 1 83 360 HIS B CA 1
ATOM 7155 C C . HIS B 1 360 ? 0.054 8.828 16.656 1 83 360 HIS B C 1
ATOM 7157 O O . HIS B 1 360 ? -0.012 8.023 15.727 1 83 360 HIS B O 1
ATOM 7163 N N . GLU B 1 361 ? -0.454 8.664 17.781 1 90.75 361 GLU B N 1
ATOM 7164 C CA . GLU B 1 361 ? -1.669 7.859 17.906 1 90.75 361 GLU B CA 1
ATOM 7165 C C . GLU B 1 361 ? -2.916 8.719 17.703 1 90.75 361 GLU B C 1
ATOM 7167 O O . GLU B 1 361 ? -3.094 9.734 18.375 1 90.75 361 GLU B O 1
ATOM 7172 N N . ALA B 1 362 ? -3.764 8.32 16.844 1 96 362 ALA B N 1
ATOM 7173 C CA . ALA B 1 362 ? -4.875 9.164 16.422 1 96 362 ALA B CA 1
ATOM 7174 C C . ALA B 1 362 ? -5.77 9.523 17.609 1 96 362 ALA B C 1
ATOM 7176 O O . ALA B 1 362 ? -6.188 10.68 17.734 1 96 362 ALA B O 1
ATOM 7177 N N . GLY B 1 363 ? -6.043 8.578 18.484 1 95.56 363 GLY B N 1
ATOM 7178 C CA . GLY B 1 363 ? -6.867 8.844 19.656 1 95.56 363 GLY B CA 1
ATOM 7179 C C . GLY B 1 363 ? -6.25 9.867 20.594 1 95.56 363 GLY B C 1
ATOM 7180 O O . GLY B 1 363 ? -6.945 10.75 21.109 1 95.56 363 GLY B O 1
ATOM 7181 N N . TYR B 1 364 ? -5.023 9.75 20.828 1 94.75 364 TYR B N 1
ATOM 7182 C CA . TYR B 1 364 ? -4.312 10.68 21.703 1 94.75 364 TYR B CA 1
ATOM 7183 C C . TYR B 1 364 ? -4.238 12.07 21.078 1 94.75 364 TYR B C 1
ATOM 7185 O O . TYR B 1 364 ? -4.445 13.078 21.75 1 94.75 364 TYR B O 1
ATOM 7193 N N . ASP B 1 365 ? -3.896 12.094 19.797 1 96 365 ASP B N 1
ATOM 7194 C CA . ASP 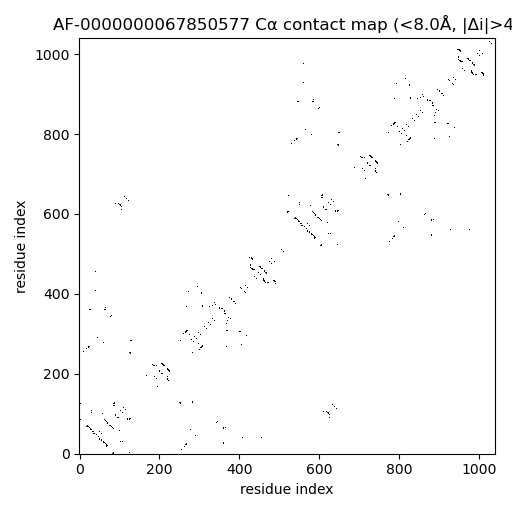B 1 365 ? -3.809 13.375 19.109 1 96 365 ASP B CA 1
ATOM 7195 C C . ASP B 1 365 ? -5.156 14.094 19.094 1 96 365 ASP B C 1
ATOM 7197 O O . ASP B 1 365 ? -5.219 15.32 19.188 1 96 365 ASP B O 1
ATOM 7201 N N . ALA B 1 366 ? -6.266 13.344 18.969 1 97.5 366 ALA B N 1
ATOM 7202 C CA . ALA B 1 366 ? -7.602 13.922 19.078 1 97.5 366 ALA B CA 1
ATOM 7203 C C . ALA B 1 366 ? -7.84 14.492 20.469 1 97.5 366 ALA B C 1
ATOM 7205 O O . ALA B 1 366 ? -8.406 15.578 20.625 1 97.5 366 ALA B O 1
ATOM 7206 N N . TYR B 1 367 ? -7.402 13.781 21.469 1 95.88 367 TYR B N 1
ATOM 7207 C CA . TYR B 1 367 ? -7.531 14.211 22.859 1 95.88 367 TYR B CA 1
ATOM 7208 C C . TYR B 1 367 ? -6.773 15.508 23.094 1 95.88 367 TYR B C 1
ATOM 7210 O O . TYR B 1 367 ? -7.34 16.469 23.625 1 95.88 367 TYR B O 1
ATOM 7218 N N . ILE B 1 368 ? -5.508 15.539 22.688 1 95.44 368 ILE B N 1
ATOM 7219 C CA . ILE B 1 368 ? -4.676 16.719 22.875 1 95.44 368 ILE B CA 1
ATOM 7220 C C . ILE B 1 368 ? -5.254 17.891 22.094 1 95.44 368 ILE B C 1
ATOM 7222 O O . ILE B 1 368 ? -5.184 19.047 22.547 1 95.44 368 ILE B O 1
ATOM 7226 N N . THR B 1 369 ? -5.746 17.594 20.906 1 97.5 369 THR B N 1
ATOM 7227 C CA . THR B 1 369 ? -6.402 18.641 20.125 1 97.5 369 THR B CA 1
ATOM 7228 C C . THR B 1 369 ? -7.539 19.281 20.922 1 97.5 369 THR B C 1
ATOM 7230 O O . THR B 1 369 ? -7.699 20.5 20.906 1 97.5 369 THR B O 1
ATOM 7233 N N . GLY B 1 370 ? -8.312 18.469 21.625 1 97.12 370 GLY B N 1
ATOM 7234 C CA . GLY B 1 370 ? -9.398 18.984 22.453 1 97.12 370 GLY B CA 1
ATOM 7235 C C . GLY B 1 370 ? -8.914 19.844 23.609 1 97.12 370 GLY B C 1
ATOM 7236 O O . GLY B 1 370 ? -9.484 20.906 23.875 1 97.12 370 GLY B O 1
ATOM 7237 N N . ILE B 1 371 ? -7.891 19.422 24.219 1 95.56 371 ILE B N 1
ATOM 7238 C CA . ILE B 1 371 ? -7.309 20.172 25.312 1 95.56 371 ILE B CA 1
ATOM 7239 C C . ILE B 1 371 ? -6.836 21.531 24.812 1 95.56 371 ILE B C 1
ATOM 7241 O O . ILE B 1 371 ? -7.109 22.562 25.438 1 95.56 371 ILE B O 1
ATOM 7245 N N . CYS B 1 372 ? -6.137 21.5 23.703 1 96.69 372 CYS B N 1
ATOM 7246 C CA . CYS B 1 372 ? -5.656 22.75 23.125 1 96.69 372 CYS B CA 1
ATOM 7247 C C . CYS B 1 372 ? -6.816 23.656 22.719 1 96.69 372 CYS B C 1
ATOM 7249 O O . CYS B 1 372 ? -6.762 24.875 22.938 1 96.69 372 CYS B O 1
ATOM 7251 N N . PHE B 1 373 ? -7.832 23.094 22.188 1 97.69 373 PHE B N 1
ATOM 7252 C CA . PHE B 1 373 ? -9 23.844 21.766 1 97.69 373 PHE B CA 1
ATOM 7253 C C . PHE B 1 373 ? -9.625 24.578 22.953 1 97.69 373 PHE B C 1
ATOM 7255 O O . PHE B 1 373 ? -9.945 25.766 22.859 1 97.69 373 PHE B O 1
ATOM 7262 N N . ILE B 1 374 ? -9.773 23.875 24.062 1 97 374 ILE B N 1
ATOM 7263 C CA . ILE B 1 374 ? -10.367 24.453 25.25 1 97 374 ILE B CA 1
ATOM 7264 C C . ILE B 1 374 ? -9.508 25.609 25.75 1 97 374 ILE B C 1
ATOM 7266 O O . ILE B 1 374 ? -10.031 26.688 26.047 1 97 374 ILE B O 1
ATOM 7270 N N . ALA B 1 375 ? -8.242 25.391 25.766 1 96.44 375 ALA B N 1
ATOM 7271 C CA . ALA B 1 375 ? -7.324 26.406 26.25 1 96.44 375 ALA B CA 1
ATOM 7272 C C . ALA B 1 375 ? -7.352 27.641 25.344 1 96.44 375 ALA B C 1
ATOM 7274 O O . ALA B 1 375 ? -7.383 28.781 25.828 1 96.44 375 ALA B O 1
ATOM 7275 N N . LEU B 1 376 ? -7.285 27.422 24.062 1 96.94 376 LEU B N 1
ATOM 7276 C CA . LEU B 1 376 ? -7.32 28.516 23.094 1 96.94 376 LEU B CA 1
ATOM 7277 C C . LEU B 1 376 ? -8.633 29.297 23.188 1 96.94 376 LEU B C 1
ATOM 7279 O O . LEU B 1 376 ? -8.633 30.531 23.156 1 96.94 376 LEU B O 1
ATOM 7283 N N . SER B 1 377 ? -9.711 28.578 23.297 1 96.88 377 SER B N 1
ATOM 7284 C CA . SER B 1 377 ? -11.031 29.203 23.406 1 96.88 377 SER B CA 1
ATOM 7285 C C . SER B 1 377 ? -11.141 30.047 24.656 1 96.88 377 SER B C 1
ATOM 7287 O O . SER B 1 377 ? -11.617 31.188 24.609 1 96.88 377 SER B O 1
ATOM 7289 N N . ASN B 1 378 ? -10.68 29.469 25.719 1 95.94 378 ASN B N 1
ATOM 7290 C CA . ASN B 1 378 ? -10.758 30.188 26.984 1 95.94 378 ASN B CA 1
ATOM 7291 C C . ASN B 1 378 ? -9.891 31.453 26.953 1 95.94 378 ASN B C 1
ATOM 7293 O O . ASN B 1 378 ? -10.227 32.469 27.578 1 95.94 378 ASN B O 1
ATOM 7297 N N . TYR B 1 379 ? -8.781 31.391 26.312 1 95.94 379 TYR B N 1
ATOM 7298 C CA . TYR B 1 379 ? -7.953 32.594 26.156 1 95.94 379 TYR B CA 1
ATOM 7299 C C . TYR B 1 379 ? -8.703 33.656 25.406 1 95.94 379 TYR B C 1
ATOM 7301 O O . TYR B 1 379 ? -8.633 34.844 25.766 1 95.94 379 TYR B O 1
ATOM 7309 N N . LEU B 1 380 ? -9.414 33.344 24.344 1 95.5 380 LEU B N 1
ATOM 7310 C CA . LEU B 1 380 ? -10.258 34.312 23.625 1 95.5 380 LEU B CA 1
ATOM 7311 C C . LEU B 1 380 ? -11.242 34.969 24.578 1 95.5 380 LEU B C 1
ATOM 7313 O O . LEU B 1 380 ? -11.516 36.156 24.438 1 95.5 380 LEU B O 1
ATOM 7317 N N . GLY B 1 381 ? -11.75 34.156 25.469 1 95.62 381 GLY B N 1
ATOM 7318 C CA . GLY B 1 381 ? -12.672 34.688 26.469 1 95.62 381 GLY B CA 1
ATOM 7319 C C . GLY B 1 381 ? -12.023 35.688 27.406 1 95.62 381 GLY B C 1
ATOM 7320 O O . GLY B 1 381 ? -12.656 36.656 27.828 1 95.62 381 GLY B O 1
ATOM 7321 N N . SER B 1 382 ? -10.828 35.438 27.688 1 94.94 382 SER B N 1
ATOM 7322 C CA . SER B 1 382 ? -10.102 36.312 28.625 1 94.94 382 SER B CA 1
ATOM 7323 C C . SER B 1 382 ? -9.82 37.688 28 1 94.94 382 SER B C 1
ATOM 7325 O O . SER B 1 382 ? -9.578 38.656 28.719 1 94.94 382 SER B O 1
ATOM 7327 N N . LEU B 1 383 ? -9.859 37.75 26.688 1 94 383 LEU B N 1
ATOM 7328 C CA . LEU B 1 383 ? -9.594 38.969 25.969 1 94 383 LEU B CA 1
ATOM 7329 C C . LEU B 1 383 ? -10.852 39.844 25.906 1 94 383 LEU B C 1
ATOM 7331 O O . LEU B 1 383 ? -10.781 41.031 25.516 1 94 383 LEU B O 1
ATOM 7335 N N . GLN B 1 384 ? -11.938 39.219 26.344 1 93.81 384 GLN B N 1
ATOM 7336 C CA . GLN B 1 384 ? -13.203 39.969 26.297 1 93.81 384 GLN B CA 1
ATOM 7337 C C . GLN B 1 384 ? -13.352 40.906 27.5 1 93.81 384 GLN B C 1
ATOM 7339 O O . GLN B 1 384 ? -12.672 40.719 28.516 1 93.81 384 GLN B O 1
ATOM 7344 N N . LYS B 1 385 ? -14.227 41.906 27.25 1 94.06 385 LYS B N 1
ATOM 7345 C CA . LYS B 1 385 ? -14.617 42.812 28.344 1 94.06 385 LYS B CA 1
ATOM 7346 C C . LYS B 1 385 ? -16.125 42.844 28.516 1 94.06 385 LYS B C 1
ATOM 7348 O O . LYS B 1 385 ? -16.844 43.406 27.672 1 94.06 385 LYS B O 1
ATOM 7353 N N . PRO B 1 386 ? -16.75 42.312 29.609 1 93.44 386 PRO B N 1
ATOM 7354 C CA . PRO B 1 386 ? -16.078 41.594 30.703 1 93.44 386 PRO B CA 1
ATOM 7355 C C . PRO B 1 386 ? -15.523 40.25 30.266 1 93.44 386 PRO B C 1
ATOM 7357 O O . PRO B 1 386 ? -15.953 39.688 29.266 1 93.44 386 PRO B O 1
ATOM 7360 N N . GLU B 1 387 ? -14.656 39.719 31.078 1 93.69 387 GLU B N 1
ATOM 7361 C CA . GLU B 1 387 ? -13.984 38.438 30.781 1 93.69 387 GLU B CA 1
ATOM 7362 C C . GLU B 1 387 ? -14.977 37.281 30.797 1 93.69 387 GLU B C 1
ATOM 7364 O O . GLU B 1 387 ? -15.867 37.219 31.656 1 93.69 387 GLU B O 1
ATOM 7369 N N . VAL B 1 388 ? -14.836 36.406 29.922 1 92.94 388 VAL B N 1
ATOM 7370 C CA . VAL B 1 388 ? -15.578 35.125 29.859 1 92.94 388 VAL B CA 1
ATOM 7371 C C . VAL B 1 388 ? -14.648 33.969 30.203 1 92.94 388 VAL B C 1
ATOM 7373 O O . VAL B 1 388 ? -13.898 33.5 29.359 1 92.94 388 VAL B O 1
ATOM 7376 N N . PRO B 1 389 ? -14.758 33.469 31.391 1 89.31 389 PRO B N 1
ATOM 7377 C CA . PRO B 1 389 ? -13.773 32.5 31.859 1 89.31 389 PRO B CA 1
ATOM 7378 C C . PRO B 1 389 ? -13.875 31.172 31.109 1 89.31 389 PRO B C 1
ATOM 7380 O O . PRO B 1 389 ? -12.852 30.516 30.859 1 89.31 389 PRO B O 1
ATOM 7383 N N . ILE B 1 390 ? -15.102 30.75 30.766 1 93.62 390 ILE B N 1
ATOM 7384 C CA . ILE B 1 390 ? -15.305 29.484 30.078 1 93.62 390 ILE B CA 1
ATOM 7385 C C . ILE B 1 390 ? -16.016 29.734 28.75 1 93.62 390 ILE B C 1
ATOM 7387 O O . ILE B 1 390 ? -17.156 30.203 28.734 1 93.62 390 ILE B O 1
ATOM 7391 N N . VAL B 1 391 ? -15.336 29.422 27.703 1 95.25 391 VAL B N 1
ATOM 7392 C CA . VAL B 1 391 ? -15.906 29.578 26.359 1 95.25 391 VAL B CA 1
ATOM 7393 C C . VAL B 1 391 ? -16.375 28.219 25.844 1 95.25 391 VAL B C 1
ATOM 7395 O O . VAL B 1 391 ? -15.547 27.328 25.562 1 95.25 391 VAL B O 1
ATOM 7398 N N . LEU B 1 392 ? -17.609 28.031 25.688 1 95 392 LEU B N 1
ATOM 7399 C CA . LEU B 1 392 ? -18.172 26.781 25.219 1 95 392 LEU B CA 1
ATOM 7400 C C . LEU B 1 392 ? -18.188 26.719 23.703 1 95 392 LEU B C 1
ATOM 7402 O O . LEU B 1 392 ? -17.938 27.719 23.031 1 95 392 LEU B O 1
ATOM 7406 N N . SER B 1 393 ? -18.516 25.547 23.156 1 94.31 393 SER B N 1
ATOM 7407 C CA . SER B 1 393 ? -18.391 25.266 21.719 1 94.31 393 SER B CA 1
ATOM 7408 C C . SER B 1 393 ? -19.422 26.062 20.922 1 94.31 393 SER B C 1
ATOM 7410 O O . SER B 1 393 ? -19.25 26.25 19.703 1 94.31 393 SER B O 1
ATOM 7412 N N . ASP B 1 394 ? -20.438 26.562 21.547 1 94.25 394 ASP B N 1
ATOM 7413 C CA . ASP B 1 394 ? -21.469 27.312 20.828 1 94.25 394 ASP B CA 1
ATOM 7414 C C . ASP B 1 394 ? -21.281 28.812 21.016 1 94.25 394 ASP B C 1
ATOM 7416 O O . ASP B 1 394 ? -22.125 29.609 20.594 1 94.25 394 ASP B O 1
ATOM 7420 N N . SER B 1 395 ? -20.203 29.219 21.625 1 96.44 395 SER B N 1
ATOM 7421 C CA . SER B 1 395 ? -19.938 30.641 21.875 1 96.44 395 SER B CA 1
ATOM 7422 C C . SER B 1 395 ? -19.75 31.406 20.578 1 96.44 395 SER B C 1
ATOM 7424 O O . SER B 1 395 ? -19.109 30.922 19.641 1 96.44 395 SER B O 1
ATOM 7426 N N . PRO B 1 396 ? -20.266 32.562 20.469 1 96.06 396 PRO B N 1
ATOM 7427 C CA . PRO B 1 396 ? -20.094 33.406 19.281 1 96.06 396 PRO B CA 1
ATOM 7428 C C . PRO B 1 396 ? -18.641 33.812 19.062 1 96.06 396 PRO B C 1
ATOM 7430 O O . PRO B 1 396 ? -18.25 34.188 17.953 1 96.06 396 PRO B O 1
ATOM 7433 N N . LEU B 1 397 ? -17.844 33.719 20.109 1 96.31 397 LEU B N 1
ATOM 7434 C CA . LEU B 1 397 ? -16.438 34.062 20 1 96.31 397 LEU B CA 1
ATOM 7435 C C . LEU B 1 397 ? -15.719 33.156 19 1 96.31 397 LEU B C 1
ATOM 7437 O O . LEU B 1 397 ? -14.656 33.531 18.484 1 96.31 397 LEU B O 1
ATOM 7441 N N . LEU B 1 398 ? -16.328 32.031 18.75 1 97.5 398 LEU B N 1
ATOM 7442 C CA . LEU B 1 398 ? -15.695 31.031 17.891 1 97.5 398 LEU B CA 1
ATOM 7443 C C . LEU B 1 398 ? -16.172 31.172 16.453 1 97.5 398 LEU B C 1
ATOM 7445 O O . LEU B 1 398 ? -15.625 30.562 15.539 1 97.5 398 LEU B O 1
ATOM 7449 N N . ASN B 1 399 ? -17.109 32.062 16.141 1 96.69 399 ASN B N 1
ATOM 7450 C CA . ASN B 1 399 ? -17.75 32.188 14.844 1 96.69 399 ASN B CA 1
ATOM 7451 C C . ASN B 1 399 ? -16.75 32.531 13.742 1 96.69 399 ASN B C 1
ATOM 7453 O O . ASN B 1 399 ? -16.828 31.984 12.641 1 96.69 399 ASN B O 1
ATOM 7457 N N . PRO B 1 400 ? -15.805 33.344 14.055 1 95.62 400 PRO B N 1
ATOM 7458 C CA . PRO B 1 400 ? -14.852 33.719 13 1 95.62 400 PRO B CA 1
ATOM 7459 C C . PRO B 1 400 ? -14 32.531 12.547 1 95.62 400 PRO B C 1
ATOM 7461 O O . PRO B 1 400 ? -13.391 32.594 11.469 1 95.62 400 PRO B O 1
ATOM 7464 N N . PHE B 1 401 ? -13.953 31.547 13.297 1 97.12 401 PHE B N 1
ATOM 7465 C CA . PHE B 1 401 ? -13.039 30.438 13.023 1 97.12 401 PHE B CA 1
ATOM 7466 C C . PHE B 1 401 ? -13.797 29.234 12.484 1 97.12 401 PHE B C 1
ATOM 7468 O O . PHE B 1 401 ? -13.18 28.25 12.055 1 97.12 401 PHE B O 1
ATOM 7475 N N . LEU B 1 402 ? -15.078 29.297 12.477 1 97.81 402 LEU B N 1
ATOM 7476 C CA . LEU B 1 402 ? -15.906 28.156 12.109 1 97.81 402 LEU B CA 1
ATOM 7477 C C . LEU B 1 402 ? -15.875 27.922 10.602 1 97.81 402 LEU B C 1
ATOM 7479 O O . LEU B 1 402 ? -15.867 28.875 9.828 1 97.81 402 LEU B O 1
ATOM 7483 N N . ASN B 1 403 ? -15.797 26.656 10.195 1 98.19 403 ASN B N 1
ATOM 7484 C CA . ASN B 1 403 ? -15.961 26.172 8.828 1 98.19 403 ASN B CA 1
ATOM 7485 C C . ASN B 1 403 ? -14.859 26.688 7.914 1 98.19 403 ASN B C 1
ATOM 7487 O O . ASN B 1 403 ? -15.125 27.078 6.77 1 98.19 403 ASN B O 1
ATOM 7491 N N . LYS B 1 404 ? -13.711 26.812 8.484 1 97.69 404 LYS B N 1
ATOM 7492 C CA . LYS B 1 404 ? -12.492 27.156 7.754 1 97.69 404 LYS B CA 1
ATOM 7493 C C . LYS B 1 404 ? -11.445 26.062 7.906 1 97.69 404 LYS B C 1
ATOM 7495 O O . LYS B 1 404 ? -11.266 25.516 8.992 1 97.69 404 LYS B O 1
ATOM 7500 N N . LEU B 1 405 ? -10.836 25.703 6.773 1 96.94 405 LEU B N 1
ATOM 7501 C CA . LEU B 1 405 ? -9.82 24.656 6.781 1 96.94 405 LEU B CA 1
ATOM 7502 C C . LEU B 1 405 ? -8.477 25.188 6.301 1 96.94 405 LEU B C 1
ATOM 7504 O O . LEU B 1 405 ? -8.391 25.797 5.23 1 96.94 405 LEU B O 1
ATOM 7508 N N . LEU B 1 406 ? -7.488 24.891 7.02 1 94.12 406 LEU B N 1
ATOM 7509 C CA . LEU B 1 406 ? -6.152 25.422 6.754 1 94.12 406 LEU B CA 1
ATOM 7510 C C . LEU B 1 406 ? -5.551 24.766 5.512 1 94.12 406 LEU B C 1
ATOM 7512 O O . LEU B 1 406 ? -5.691 23.562 5.301 1 94.12 406 LEU B O 1
ATOM 7516 N N . ILE B 1 407 ? -4.891 25.609 4.688 1 90.88 407 ILE B N 1
ATOM 7517 C CA . ILE B 1 407 ? -4.004 25.125 3.631 1 90.88 407 ILE B CA 1
ATOM 7518 C C . ILE B 1 407 ? -2.576 25.609 3.902 1 90.88 407 ILE B C 1
ATOM 7520 O O . ILE B 1 407 ? -2.232 26.75 3.623 1 90.88 407 ILE B O 1
ATOM 7524 N N . ALA B 1 408 ? -1.716 24.797 4.328 1 80.12 408 ALA B N 1
ATOM 7525 C CA . ALA B 1 408 ? -0.381 25.188 4.77 1 80.12 408 ALA B CA 1
ATOM 7526 C C . ALA B 1 408 ? 0.55 25.391 3.58 1 80.12 408 ALA B C 1
ATOM 7528 O O . ALA B 1 408 ? 1.529 26.141 3.674 1 80.12 408 ALA B O 1
ATOM 7529 N N . ARG B 1 409 ? 0.282 24.906 2.469 1 81.5 409 ARG B N 1
ATOM 7530 C CA . ARG B 1 409 ? 1.235 24.891 1.363 1 81.5 409 ARG B CA 1
ATOM 7531 C C . ARG B 1 409 ? 1.125 26.156 0.515 1 81.5 409 ARG B C 1
ATOM 7533 O O . ARG B 1 409 ? 2.066 26.516 -0.194 1 81.5 409 ARG B O 1
ATOM 7540 N N . LEU B 1 410 ? 0.048 26.844 0.618 1 87.19 410 LEU B N 1
ATOM 7541 C CA . LEU B 1 410 ? -0.158 28.016 -0.221 1 87.19 410 LEU B CA 1
ATOM 7542 C C . LEU B 1 410 ? 0.44 29.266 0.429 1 87.19 410 LEU B C 1
ATOM 7544 O O . LEU B 1 410 ? 0.371 29.422 1.649 1 87.19 410 LEU B O 1
ATOM 7548 N N . LYS B 1 411 ? 0.933 30.031 -0.32 1 84.25 411 LYS B N 1
ATOM 7549 C CA . LYS B 1 411 ? 1.673 31.203 0.152 1 84.25 411 LYS B CA 1
ATOM 7550 C C . LYS B 1 411 ? 0.729 32.25 0.719 1 84.25 411 LYS B C 1
ATOM 7552 O O . LYS B 1 411 ? 1.003 32.844 1.769 1 84.25 411 LYS B O 1
ATOM 7557 N N . ASP B 1 412 ? -0.299 32.531 0.042 1 88.62 412 ASP B N 1
ATOM 7558 C CA . ASP B 1 412 ? -1.044 33.719 0.399 1 88.62 412 ASP B CA 1
ATOM 7559 C C . ASP B 1 412 ? -2.516 33.406 0.65 1 88.62 412 ASP B C 1
ATOM 7561 O O . ASP B 1 412 ? -3.332 34.312 0.828 1 88.62 412 ASP B O 1
ATOM 7565 N N . VAL B 1 413 ? -2.9 32.219 0.514 1 90.81 413 VAL B N 1
ATOM 7566 C CA . VAL B 1 413 ? -4.254 31.797 0.855 1 90.81 413 VAL B CA 1
ATOM 7567 C C . VAL B 1 413 ? -4.219 30.922 2.102 1 90.81 413 VAL B C 1
ATOM 7569 O O . VAL B 1 413 ? -3.857 29.734 2.027 1 90.81 413 VAL B O 1
ATOM 7572 N N . PRO B 1 414 ? -4.656 31.422 3.135 1 88.5 414 PRO B N 1
ATOM 7573 C CA . PRO B 1 414 ? -4.418 30.734 4.41 1 88.5 414 PRO B CA 1
ATOM 7574 C C . PRO B 1 414 ? -5.379 29.578 4.652 1 88.5 414 PRO B C 1
ATOM 7576 O O . PRO B 1 414 ? -5.055 28.656 5.398 1 88.5 414 PRO B O 1
ATOM 7579 N N . TYR B 1 415 ? -6.648 29.703 4.043 1 94.69 415 TYR B N 1
ATOM 7580 C CA . TYR B 1 415 ? -7.625 28.672 4.375 1 94.69 415 TYR B CA 1
ATOM 7581 C C . TYR B 1 415 ? -8.703 28.578 3.299 1 94.69 415 TYR B C 1
ATOM 7583 O O . TYR B 1 415 ? -8.828 29.469 2.455 1 94.69 415 TYR B O 1
ATOM 7591 N N . ILE B 1 416 ? -9.375 27.484 3.314 1 96.06 416 ILE B N 1
ATOM 7592 C CA . ILE B 1 416 ? -10.602 27.25 2.561 1 96.06 416 ILE B CA 1
ATOM 7593 C C . ILE B 1 416 ? -11.805 27.672 3.398 1 96.06 416 ILE B C 1
ATOM 7595 O O . ILE B 1 416 ? -11.914 27.312 4.574 1 96.06 416 ILE B O 1
ATOM 7599 N N . ASN B 1 417 ? -12.602 28.453 2.822 1 97 417 ASN B N 1
ATOM 7600 C CA . ASN B 1 417 ? -13.875 28.797 3.455 1 97 417 ASN B CA 1
ATOM 7601 C C . ASN B 1 417 ? -15.008 27.906 2.939 1 97 417 ASN B C 1
ATOM 7603 O O . ASN B 1 417 ? -15.445 28.062 1.797 1 97 417 ASN B O 1
ATOM 7607 N N . LEU B 1 418 ? -15.578 27.094 3.762 1 96.81 418 LEU B N 1
ATOM 7608 C CA . LEU B 1 418 ? -16.562 26.094 3.342 1 96.81 418 LEU B CA 1
ATOM 7609 C C . LEU B 1 418 ? -17.922 26.75 3.09 1 96.81 418 LEU B C 1
ATOM 7611 O O . LEU B 1 418 ? -18.75 26.203 2.348 1 96.81 418 LEU B O 1
ATOM 7615 N N . VAL B 1 419 ? -18.312 27.812 3.752 1 94.5 419 VAL B N 1
ATOM 7616 C CA . VAL B 1 419 ? -19.641 28.422 3.672 1 94.5 419 VAL B CA 1
ATOM 7617 C C . VAL B 1 419 ? -19.562 29.719 2.855 1 94.5 419 VAL B C 1
ATOM 7619 O O . VAL B 1 419 ? -20.594 30.344 2.6 1 94.5 419 VAL B O 1
ATOM 7622 N N . GLY B 1 420 ? -18.5 30.031 2.248 1 91.56 420 GLY B N 1
ATOM 7623 C CA . GLY B 1 420 ? -18.359 31.25 1.471 1 91.56 420 GLY B CA 1
ATOM 7624 C C . GLY B 1 420 ? -17.141 31.234 0.561 1 91.56 420 GLY B C 1
ATOM 7625 O O . GLY B 1 420 ? -16.609 30.172 0.247 1 91.56 420 GLY B O 1
ATOM 7626 N N . ASP B 1 421 ? -16.875 32.438 0.124 1 94 421 ASP B N 1
ATOM 7627 C CA . ASP B 1 421 ? -15.758 32.562 -0.807 1 94 421 ASP B CA 1
ATOM 7628 C C . ASP B 1 421 ? -14.422 32.438 -0.082 1 94 421 ASP B C 1
ATOM 7630 O O . ASP B 1 421 ? -14.273 32.875 1.054 1 94 421 ASP B O 1
ATOM 7634 N N . ASP B 1 422 ? -13.555 31.844 -0.786 1 95.38 422 ASP B N 1
ATOM 7635 C CA . ASP B 1 422 ? -12.195 31.766 -0.263 1 95.38 422 ASP B CA 1
ATOM 7636 C C . ASP B 1 422 ? -11.508 33.125 -0.305 1 95.38 422 ASP B C 1
ATOM 7638 O O . ASP B 1 422 ? -11.898 34 -1.084 1 95.38 422 ASP B O 1
ATOM 7642 N N . PRO B 1 423 ? -10.523 33.25 0.558 1 92.19 423 PRO B N 1
ATOM 7643 C CA . PRO B 1 423 ? -9.711 34.469 0.389 1 92.19 423 PRO B CA 1
ATOM 7644 C C . PRO B 1 423 ? -9.102 34.562 -1.006 1 92.19 423 PRO B C 1
ATOM 7646 O O . PRO B 1 423 ? -8.68 33.562 -1.579 1 92.19 423 PRO B O 1
ATOM 7649 N N . ASN B 1 424 ? -9.102 35.75 -1.567 1 91.06 424 ASN B N 1
ATOM 7650 C CA . ASN B 1 424 ? -8.586 36 -2.912 1 91.06 424 ASN B CA 1
ATOM 7651 C C . ASN B 1 424 ? -7.59 37.156 -2.939 1 91.06 424 ASN B C 1
ATOM 7653 O O . ASN B 1 424 ? -7.883 38.219 -3.488 1 91.06 424 ASN B O 1
ATOM 7657 N N . PRO B 1 425 ? -6.449 36.875 -2.455 1 91.31 425 PRO B N 1
ATOM 7658 C CA . PRO B 1 425 ? -5.445 37.938 -2.471 1 91.31 425 PRO B CA 1
ATOM 7659 C C . PRO B 1 425 ? -5.004 38.312 -3.883 1 91.31 425 PRO B C 1
ATOM 7661 O O . PRO B 1 425 ? -5.059 37.5 -4.793 1 91.31 425 PRO B O 1
ATOM 7664 N N . SER B 1 426 ? -4.551 39.562 -3.998 1 92.12 426 SER B N 1
ATOM 7665 C CA . SER B 1 426 ? -4.062 40 -5.297 1 92.12 426 SER B CA 1
ATOM 7666 C C . SER B 1 426 ? -2.734 39.344 -5.652 1 92.12 426 SER B C 1
ATOM 7668 O O . SER B 1 426 ? -1.818 39.312 -4.828 1 92.12 426 SER B O 1
ATOM 7670 N N . ARG B 1 427 ? -2.709 38.844 -6.844 1 94.88 427 ARG B N 1
ATOM 7671 C CA . ARG B 1 427 ? -1.485 38.219 -7.352 1 94.88 427 ARG B CA 1
ATOM 7672 C C . ARG B 1 427 ? -1 38.938 -8.609 1 94.88 427 ARG B C 1
ATOM 7674 O O . ARG B 1 427 ? -0.434 38.312 -9.508 1 94.88 427 ARG B O 1
ATOM 7681 N N . ASP B 1 428 ? -1.244 40.188 -8.625 1 93.56 428 ASP B N 1
ATOM 7682 C CA . ASP B 1 428 ? -0.827 41 -9.758 1 93.56 428 ASP B CA 1
ATOM 7683 C C . ASP B 1 428 ? 0.695 41.062 -9.859 1 93.56 428 ASP B C 1
ATOM 7685 O O . ASP B 1 428 ? 1.243 41.25 -10.945 1 93.56 428 ASP B O 1
ATOM 7689 N N . HIS B 1 429 ? 1.353 40.875 -8.797 1 94.56 429 HIS B N 1
ATOM 7690 C CA . HIS B 1 429 ? 2.807 41 -8.75 1 94.56 429 HIS B CA 1
ATOM 7691 C C . HIS B 1 429 ? 3.471 39.656 -9.062 1 94.56 429 HIS B C 1
ATOM 7693 O O . HIS B 1 429 ? 4.691 39.531 -8.945 1 94.56 429 HIS B O 1
ATOM 7699 N N . VAL B 1 430 ? 2.684 38.656 -9.344 1 96.25 430 VAL B N 1
ATOM 7700 C CA . VAL B 1 430 ? 3.193 37.344 -9.656 1 96.25 430 VAL B CA 1
ATOM 7701 C C . VAL B 1 430 ? 3.131 37.094 -11.164 1 96.25 430 VAL B C 1
ATOM 7703 O O . VAL B 1 430 ? 2.125 37.406 -11.805 1 96.25 430 VAL B O 1
ATOM 7706 N N . PHE B 1 431 ? 4.246 36.562 -11.742 1 96.25 431 PHE B N 1
ATOM 7707 C CA . PHE B 1 431 ? 4.332 36.281 -13.172 1 96.25 431 PHE B CA 1
ATOM 7708 C C . PHE B 1 431 ? 4.582 34.812 -13.43 1 96.25 431 PHE B C 1
ATOM 7710 O O . PHE B 1 431 ? 5.105 34.094 -12.57 1 96.25 431 PHE B O 1
ATOM 7717 N N . HIS B 1 432 ? 4.074 34.344 -14.508 1 95.81 432 HIS B N 1
ATOM 7718 C CA . HIS B 1 432 ? 4.441 33.031 -15.023 1 95.81 432 HIS B CA 1
ATOM 7719 C C . HIS B 1 432 ? 5.531 33.156 -16.078 1 95.81 432 HIS B C 1
ATOM 7721 O O . HIS B 1 432 ? 5.395 33.906 -17.047 1 95.81 432 HIS B O 1
ATOM 7727 N N . LEU B 1 433 ? 6.629 32.406 -15.891 1 95.94 433 LEU B N 1
ATOM 7728 C CA . LEU B 1 433 ? 7.777 32.469 -16.797 1 95.94 433 LEU B CA 1
ATOM 7729 C C . LEU B 1 433 ? 8.086 31.094 -17.375 1 95.94 433 LEU B C 1
ATOM 7731 O O . LEU B 1 433 ? 8.164 30.109 -16.641 1 95.94 433 LEU B O 1
ATOM 7735 N N . THR B 1 434 ? 8.094 30.953 -18.672 1 95.62 434 THR B N 1
ATOM 7736 C CA . THR B 1 434 ? 8.609 29.781 -19.359 1 95.62 434 THR B CA 1
ATOM 7737 C C . THR B 1 434 ? 10 30.047 -19.938 1 95.62 434 THR B C 1
ATOM 7739 O O . THR B 1 434 ? 10.227 31.094 -20.562 1 95.62 434 THR B O 1
ATOM 7742 N N . PHE B 1 435 ? 10.93 29.188 -19.719 1 95.25 435 PHE B N 1
ATOM 7743 C CA . PHE B 1 435 ? 12.32 29.453 -20.078 1 95.25 435 PHE B CA 1
ATOM 7744 C C . PHE B 1 435 ? 13.008 28.172 -20.547 1 95.25 435 PHE B C 1
ATOM 7746 O O . PHE B 1 435 ? 12.453 27.078 -20.406 1 95.25 435 PHE B O 1
ATOM 7753 N N . PRO B 1 436 ? 14.109 28.297 -21.141 1 93.75 436 PRO B N 1
ATOM 7754 C CA . PRO B 1 436 ? 14.852 27.125 -21.594 1 93.75 436 PRO B CA 1
ATOM 7755 C C . PRO B 1 436 ? 15.266 26.203 -20.453 1 93.75 436 PRO B C 1
ATOM 7757 O O . PRO B 1 436 ? 15.578 26.688 -19.359 1 93.75 436 PRO B O 1
ATOM 7760 N N . LYS B 1 437 ? 15.32 24.969 -20.641 1 93.38 437 LYS B N 1
ATOM 7761 C CA . LYS B 1 437 ? 15.57 23.906 -19.672 1 93.38 437 LYS B CA 1
ATOM 7762 C C . LYS B 1 437 ? 16.922 24.109 -18.984 1 93.38 437 LYS B C 1
ATOM 7764 O O . LYS B 1 437 ? 17.109 23.703 -17.844 1 93.38 437 LYS B O 1
ATOM 7769 N N . GLU B 1 438 ? 17.812 24.828 -19.609 1 92.25 438 GLU B N 1
ATOM 7770 C CA . GLU B 1 438 ? 19.156 25.016 -19.094 1 92.25 438 GLU B CA 1
ATOM 7771 C C . GLU B 1 438 ? 19.188 26.078 -18 1 92.25 438 GLU B C 1
ATOM 7773 O O . GLU B 1 438 ? 20.156 26.172 -17.25 1 92.25 438 GLU B O 1
ATOM 7778 N N . TRP B 1 439 ? 18.203 26.938 -17.938 1 93 439 TRP B N 1
ATOM 7779 C CA . TRP B 1 439 ? 18.172 28.016 -16.969 1 93 439 TRP B CA 1
ATOM 7780 C C . TRP B 1 439 ? 18.141 27.484 -15.547 1 93 439 TRP B C 1
ATOM 7782 O O . TRP B 1 439 ? 17.469 26.484 -15.273 1 93 439 TRP B O 1
ATOM 7792 N N . LYS B 1 440 ? 18.906 28.141 -14.719 1 90.5 440 LYS B N 1
ATOM 7793 C CA . LYS B 1 440 ? 18.906 27.875 -13.281 1 90.5 440 LYS B CA 1
ATOM 7794 C C . LYS B 1 440 ? 18.438 29.109 -12.5 1 90.5 440 LYS B C 1
ATOM 7796 O O . LYS B 1 440 ? 18 30.094 -13.094 1 90.5 440 LYS B O 1
ATOM 7801 N N . PHE B 1 441 ? 18.375 29.016 -11.266 1 90 441 PHE B N 1
ATOM 7802 C CA . PHE B 1 441 ? 17.906 30.094 -10.398 1 90 441 PHE B CA 1
ATOM 7803 C C . PHE B 1 441 ? 18.641 31.391 -10.688 1 90 441 PHE B C 1
ATOM 7805 O O . PHE B 1 441 ? 18.031 32.469 -10.742 1 90 441 PHE B O 1
ATOM 7812 N N . ASN B 1 442 ? 19.922 31.25 -10.898 1 89.62 442 ASN B N 1
ATOM 7813 C CA . ASN B 1 442 ? 20.75 32.438 -11.109 1 89.62 442 ASN B CA 1
ATOM 7814 C C . ASN B 1 442 ? 20.375 33.156 -12.391 1 89.62 442 ASN B C 1
ATOM 7816 O O . ASN B 1 442 ? 20.438 34.406 -12.453 1 89.62 442 ASN B O 1
ATOM 7820 N N . ASP B 1 443 ? 20 32.406 -13.398 1 92.38 443 ASP B N 1
ATOM 7821 C CA . ASP B 1 443 ? 19.594 33 -14.672 1 92.38 443 ASP B CA 1
ATOM 7822 C C . ASP B 1 443 ? 18.312 33.844 -14.508 1 92.38 443 ASP B C 1
ATOM 7824 O O . ASP B 1 443 ? 18.219 34.938 -15.039 1 92.38 443 ASP B O 1
ATOM 7828 N N . ILE B 1 444 ? 17.453 33.344 -13.742 1 93.56 444 ILE B N 1
ATOM 7829 C CA . ILE B 1 444 ? 16.172 34.031 -13.531 1 93.56 444 ILE B CA 1
ATOM 7830 C C . ILE B 1 444 ? 16.375 35.25 -12.625 1 93.56 444 ILE B C 1
ATOM 7832 O O . ILE B 1 444 ? 15.828 36.312 -12.883 1 93.56 444 ILE B O 1
ATOM 7836 N N . SER B 1 445 ? 17.156 35.062 -11.633 1 92.06 445 SER B N 1
ATOM 7837 C CA . SER B 1 445 ? 17.469 36.156 -10.719 1 92.06 445 SER B CA 1
ATOM 7838 C C . SER B 1 445 ? 18.125 37.312 -11.445 1 92.06 445 SER B C 1
ATOM 7840 O O . SER B 1 445 ? 17.812 38.469 -11.172 1 92.06 445 SER B O 1
ATOM 7842 N N . HIS B 1 446 ? 18.953 36.938 -12.367 1 92 446 HIS B N 1
ATOM 7843 C CA . HIS B 1 446 ? 19.641 37.969 -13.148 1 92 446 HIS B CA 1
ATOM 7844 C C . HIS B 1 446 ? 18.656 38.688 -14.07 1 92 446 HIS B C 1
ATOM 7846 O O . HIS B 1 446 ? 18.75 39.906 -14.234 1 92 446 HIS B O 1
ATOM 7852 N N . LEU B 1 447 ? 17.828 37.938 -14.664 1 93.25 447 LEU B N 1
ATOM 7853 C CA . LEU B 1 447 ? 16.844 38.5 -15.57 1 93.25 447 LEU B CA 1
ATOM 7854 C C . LEU B 1 447 ? 15.984 39.562 -14.859 1 93.25 447 LEU B C 1
ATOM 7856 O O . LEU B 1 447 ? 15.633 40.594 -15.445 1 93.25 447 LEU B O 1
ATOM 7860 N N . PHE B 1 448 ? 15.688 39.406 -13.57 1 94.56 448 PHE B N 1
ATOM 7861 C CA . PHE B 1 448 ? 14.773 40.25 -12.836 1 94.56 448 PHE B CA 1
ATOM 7862 C C . PHE B 1 448 ? 15.539 41.188 -11.906 1 94.56 448 PHE B C 1
ATOM 7864 O O . PHE B 1 448 ? 14.93 41.969 -11.172 1 94.56 448 PHE B O 1
ATOM 7871 N N . SER B 1 449 ? 16.844 41.188 -11.914 1 92.88 449 SER B N 1
ATOM 7872 C CA . SER B 1 449 ? 17.703 41.938 -10.992 1 92.88 449 SER B CA 1
ATOM 7873 C C . SER B 1 449 ? 17.391 43.438 -11.039 1 92.88 449 SER B C 1
ATOM 7875 O O . SER B 1 449 ? 17.422 44.125 -10.008 1 92.88 449 SER B O 1
ATOM 7877 N N . PRO B 1 450 ? 17.078 44 -12.281 1 92.94 450 PRO B N 1
ATOM 7878 C CA . PRO B 1 450 ? 16.781 45.406 -12.352 1 92.94 450 PRO B CA 1
ATOM 7879 C C . PRO B 1 450 ? 15.523 45.812 -11.578 1 92.94 450 PRO B C 1
ATOM 7881 O O . PRO B 1 450 ? 15.328 46.969 -11.258 1 92.94 450 PRO B O 1
ATOM 7884 N N . PHE B 1 451 ? 14.766 44.938 -11.312 1 93.69 451 PHE B N 1
ATOM 7885 C CA . PHE B 1 451 ? 13.477 45.219 -10.695 1 93.69 451 PHE B CA 1
ATOM 7886 C C . PHE B 1 451 ? 13.477 44.812 -9.234 1 93.69 451 PHE B C 1
ATOM 7888 O O . PHE B 1 451 ? 12.43 44.844 -8.57 1 93.69 451 PHE B O 1
ATOM 7895 N N . GLY B 1 452 ? 14.562 44.312 -8.711 1 89.25 452 GLY B N 1
ATOM 7896 C CA . GLY B 1 452 ? 14.688 43.875 -7.332 1 89.25 452 GLY B CA 1
ATOM 7897 C C . GLY B 1 452 ? 14.734 42.375 -7.18 1 89.25 452 GLY B C 1
ATOM 7898 O O . GLY B 1 452 ? 14.742 41.625 -8.18 1 89.25 452 GLY B O 1
ATOM 7899 N N . SER B 1 453 ? 14.734 41.938 -5.867 1 88.94 453 SER B N 1
ATOM 7900 C CA . SER B 1 453 ? 14.781 40.531 -5.574 1 88.94 453 SER B CA 1
ATOM 7901 C C . SER B 1 453 ? 13.438 39.844 -5.867 1 88.94 453 SER B C 1
ATOM 7903 O O . SER B 1 453 ? 12.391 40.5 -5.809 1 88.94 453 SER B O 1
ATOM 7905 N N . VAL B 1 454 ? 13.539 38.625 -6.285 1 91.19 454 VAL B N 1
ATOM 7906 C CA . VAL B 1 454 ? 12.32 37.906 -6.656 1 91.19 454 VAL B CA 1
ATOM 7907 C C . VAL B 1 454 ? 12.289 36.562 -5.969 1 91.19 454 VAL B C 1
ATOM 7909 O O . VAL B 1 454 ? 13.328 36.031 -5.555 1 91.19 454 VAL B O 1
ATOM 7912 N N . HIS B 1 455 ? 11.109 36.062 -5.727 1 91.38 455 HIS B N 1
ATOM 7913 C CA . HIS B 1 455 ? 10.898 34.688 -5.293 1 91.38 455 HIS B CA 1
ATOM 7914 C C . HIS B 1 455 ? 10.5 33.781 -6.465 1 91.38 455 HIS B C 1
ATOM 7916 O O . HIS B 1 455 ? 9.57 34.125 -7.215 1 91.38 455 HIS B O 1
ATOM 7922 N N . VAL B 1 456 ? 11.266 32.719 -6.613 1 91.81 456 VAL B N 1
ATOM 7923 C CA . VAL B 1 456 ? 11.016 31.828 -7.73 1 91.81 456 VAL B CA 1
ATOM 7924 C C . VAL B 1 456 ? 10.352 30.547 -7.223 1 91.81 456 VAL B C 1
ATOM 7926 O O . VAL B 1 456 ? 10.898 29.859 -6.355 1 91.81 456 VAL B O 1
ATOM 7929 N N . SER B 1 457 ? 9.172 30.266 -7.758 1 92.12 457 SER B N 1
ATOM 7930 C CA . SER B 1 457 ? 8.484 29.016 -7.484 1 92.12 457 SER B CA 1
ATOM 7931 C C . SER B 1 457 ? 8.461 28.109 -8.719 1 92.12 457 SER B C 1
ATOM 7933 O O . SER B 1 457 ? 7.648 28.312 -9.617 1 92.12 457 SER B O 1
ATOM 7935 N N . TRP B 1 458 ? 9.203 27.094 -8.672 1 91.38 458 TRP B N 1
ATOM 7936 C CA . TRP B 1 458 ? 9.391 26.25 -9.836 1 91.38 458 TRP B CA 1
ATOM 7937 C C . TRP B 1 458 ? 8.148 25.391 -10.102 1 91.38 458 TRP B C 1
ATOM 7939 O O . TRP B 1 458 ? 7.57 24.828 -9.172 1 91.38 458 TRP B O 1
ATOM 7949 N N . LEU B 1 459 ? 7.738 25.344 -11.297 1 90 459 LEU B N 1
ATOM 7950 C CA . LEU B 1 459 ? 6.637 24.484 -11.727 1 90 459 LEU B CA 1
ATOM 7951 C C . LEU B 1 459 ? 7.152 23.266 -12.477 1 90 459 LEU B C 1
ATOM 7953 O O . LEU B 1 459 ? 6.594 22.172 -12.359 1 90 459 LEU B O 1
ATOM 7957 N N . SER B 1 460 ? 8.078 23.469 -13.258 1 89.56 460 SER B N 1
ATOM 7958 C CA . SER B 1 460 ? 8.773 22.422 -14.016 1 89.56 460 SER B CA 1
ATOM 7959 C C . SER B 1 460 ? 10.211 22.828 -14.32 1 89.56 460 SER B C 1
ATOM 7961 O O . SER B 1 460 ? 10.711 23.828 -13.773 1 89.56 460 SER B O 1
ATOM 7963 N N . ASP B 1 461 ? 10.766 22 -15.141 1 90.88 461 ASP B N 1
ATOM 7964 C CA . ASP B 1 461 ? 12.133 22.312 -15.531 1 90.88 461 ASP B CA 1
ATOM 7965 C C . ASP B 1 461 ? 12.164 23.484 -16.516 1 90.88 461 ASP B C 1
ATOM 7967 O O . ASP B 1 461 ? 13.219 24.078 -16.75 1 90.88 461 ASP B O 1
ATOM 7971 N N . ILE B 1 462 ? 11.023 23.906 -16.938 1 93.44 462 ILE B N 1
ATOM 7972 C CA . ILE B 1 462 ? 11.031 24.938 -17.969 1 93.44 462 ILE B CA 1
ATOM 7973 C C . ILE B 1 462 ? 10.078 26.062 -17.578 1 93.44 462 ILE B C 1
ATOM 7975 O O . ILE B 1 462 ? 9.82 26.969 -18.375 1 93.44 462 ILE B O 1
ATOM 7979 N N . SER B 1 463 ? 9.5 26.016 -16.438 1 94.81 463 SER B N 1
ATOM 7980 C CA . SER B 1 463 ? 8.539 27.062 -16.078 1 94.81 463 SER B CA 1
ATOM 7981 C C . SER B 1 463 ? 8.539 27.312 -14.578 1 94.81 463 SER B C 1
ATOM 7983 O O . SER B 1 463 ? 8.891 26.438 -13.797 1 94.81 463 SER B O 1
ATOM 7985 N N . ALA B 1 464 ? 8.195 28.516 -14.203 1 96.12 464 ALA B N 1
ATOM 7986 C CA . ALA B 1 464 ? 8.133 28.906 -12.789 1 96.12 464 ALA B CA 1
ATOM 7987 C C . ALA B 1 464 ? 7.258 30.141 -12.594 1 96.12 464 ALA B C 1
ATOM 7989 O O . ALA B 1 464 ? 6.992 30.875 -13.547 1 96.12 464 ALA B O 1
ATOM 7990 N N . TYR B 1 465 ? 6.727 30.312 -11.461 1 95.81 465 TYR B N 1
ATOM 7991 C CA . TYR B 1 465 ? 6.133 31.578 -11.039 1 95.81 465 TYR B CA 1
ATOM 7992 C C . TYR B 1 465 ? 7.18 32.5 -10.422 1 95.81 465 TYR B C 1
ATOM 7994 O O . TYR B 1 465 ? 8.039 32.031 -9.656 1 95.81 465 TYR B O 1
ATOM 8002 N N . ILE B 1 466 ? 7.117 33.719 -10.797 1 95.88 466 ILE B N 1
ATOM 8003 C CA . ILE B 1 466 ? 8.047 34.719 -10.273 1 95.88 466 ILE B CA 1
ATOM 8004 C C . ILE B 1 466 ? 7.273 35.75 -9.477 1 95.88 466 ILE B C 1
ATOM 8006 O O . ILE B 1 466 ? 6.414 36.469 -10.016 1 95.88 466 ILE B O 1
ATOM 8010 N N . GLU B 1 467 ? 7.562 35.875 -8.242 1 95.19 467 GLU B N 1
ATOM 8011 C CA . GLU B 1 467 ? 6.945 36.875 -7.383 1 95.19 467 GLU B CA 1
ATOM 8012 C C . GLU B 1 467 ? 7.887 38.062 -7.145 1 95.19 467 GLU B C 1
ATOM 8014 O O . GLU B 1 467 ? 9 37.875 -6.652 1 95.19 467 GLU B O 1
ATOM 8019 N N . LEU B 1 468 ? 7.383 39.219 -7.441 1 94.12 468 LEU B N 1
ATOM 8020 C CA . LEU B 1 468 ? 8.172 40.406 -7.199 1 94.12 468 LEU B CA 1
ATOM 8021 C C . LEU B 1 468 ? 8.055 40.844 -5.746 1 94.12 468 LEU B C 1
ATOM 8023 O O . LEU B 1 468 ? 6.957 40.906 -5.191 1 94.12 468 LEU B O 1
ATOM 8027 N N . HIS B 1 469 ? 9.172 41.125 -5.168 1 91.44 469 HIS B N 1
ATOM 8028 C CA . HIS B 1 469 ? 9.117 41.688 -3.83 1 91.44 469 HIS B CA 1
ATOM 8029 C C . HIS B 1 469 ? 8.641 43.156 -3.869 1 91.44 469 HIS B C 1
ATOM 8031 O O . HIS B 1 469 ? 7.875 43.562 -3.004 1 91.44 469 HIS B O 1
ATOM 8037 N N . ARG B 1 470 ? 9.102 43.812 -4.867 1 92.69 470 ARG B N 1
ATOM 8038 C CA . ARG B 1 470 ? 8.633 45.156 -5.117 1 92.69 470 ARG B CA 1
ATOM 8039 C C . ARG B 1 470 ? 7.414 45.156 -6.035 1 92.69 470 ARG B C 1
ATOM 8041 O O . ARG B 1 470 ? 7.555 45.281 -7.254 1 92.69 470 ARG B O 1
ATOM 8048 N N . ARG B 1 471 ? 6.25 45.281 -5.496 1 91.44 471 ARG B N 1
ATOM 8049 C CA . ARG B 1 471 ? 4.992 45.094 -6.219 1 91.44 471 ARG B CA 1
ATOM 8050 C C . ARG B 1 471 ? 4.746 46.281 -7.168 1 91.44 471 ARG B C 1
ATOM 8052 O O . ARG B 1 471 ? 4.012 46.125 -8.148 1 91.44 471 ARG B O 1
ATOM 8059 N N . ASP B 1 472 ? 5.418 47.344 -6.914 1 92.12 472 ASP B N 1
ATOM 8060 C CA . ASP B 1 472 ? 5.203 48.531 -7.719 1 92.12 472 ASP B CA 1
ATOM 8061 C C . ASP B 1 472 ? 5.922 48.438 -9.062 1 92.12 472 ASP B C 1
ATOM 8063 O O . ASP B 1 472 ? 5.648 49.219 -9.984 1 92.12 472 ASP B O 1
ATOM 8067 N N . GLN B 1 473 ? 6.727 47.469 -9.273 1 92.69 473 GLN B N 1
ATOM 8068 C CA . GLN B 1 473 ? 7.539 47.344 -10.484 1 92.69 473 GLN B CA 1
ATOM 8069 C C . GLN B 1 473 ? 6.832 46.5 -11.539 1 92.69 473 GLN B C 1
ATOM 8071 O O . GLN B 1 473 ? 7.391 46.219 -12.609 1 92.69 473 GLN B O 1
ATOM 8076 N N . VAL B 1 474 ? 5.645 46.094 -11.281 1 93.69 474 VAL B N 1
ATOM 8077 C CA . VAL B 1 474 ? 4.91 45.156 -12.117 1 93.69 474 VAL B CA 1
ATOM 8078 C C . VAL B 1 474 ? 4.836 45.719 -13.547 1 93.69 474 VAL B C 1
ATOM 8080 O O . VAL B 1 474 ? 5.109 44.969 -14.508 1 93.69 474 VAL B O 1
ATOM 8083 N N . ASN B 1 475 ? 4.48 46.969 -13.727 1 92.38 475 ASN B N 1
ATOM 8084 C CA . ASN B 1 475 ? 4.324 47.531 -15.055 1 92.38 475 ASN B CA 1
ATOM 8085 C C . ASN B 1 475 ? 5.668 47.688 -15.773 1 92.38 475 ASN B C 1
ATOM 8087 O O . ASN B 1 475 ? 5.754 47.469 -16.984 1 92.38 475 ASN B O 1
ATOM 8091 N N . GLU B 1 476 ? 6.672 47.969 -15.031 1 93.75 476 GLU B N 1
ATOM 8092 C CA . GLU B 1 476 ? 8.008 48.125 -15.602 1 93.75 476 GLU B CA 1
ATOM 8093 C C . GLU B 1 476 ? 8.539 46.781 -16.094 1 93.75 476 GLU B C 1
ATOM 8095 O O . GLU B 1 476 ? 9.219 46.688 -17.109 1 93.75 476 GLU B O 1
ATOM 8100 N N . VAL B 1 477 ? 8.25 45.75 -15.375 1 94.44 477 VAL B N 1
ATOM 8101 C CA . VAL B 1 477 ? 8.68 44.406 -15.742 1 94.44 477 VAL B CA 1
ATOM 8102 C C . VAL B 1 477 ? 8.047 44 -17.062 1 94.44 477 VAL B C 1
ATOM 8104 O O . VAL B 1 477 ? 8.727 43.5 -17.969 1 94.44 477 VAL B O 1
ATOM 8107 N N . MET B 1 478 ? 6.773 44.25 -17.188 1 91.81 478 MET B N 1
ATOM 8108 C CA . MET B 1 478 ? 6.055 43.875 -18.391 1 91.81 478 MET B CA 1
ATOM 8109 C C . MET B 1 478 ? 6.539 44.656 -19.594 1 91.81 478 MET B C 1
ATOM 8111 O O . MET B 1 478 ? 6.594 44.156 -20.703 1 91.81 478 MET B O 1
ATOM 8115 N N . LYS B 1 479 ? 6.902 45.844 -19.375 1 90.88 479 LYS B N 1
ATOM 8116 C CA . LYS B 1 479 ? 7.379 46.688 -20.453 1 90.88 479 LYS B CA 1
ATOM 8117 C C . LYS B 1 479 ? 8.75 46.25 -20.953 1 90.88 479 LYS B C 1
ATOM 8119 O O . LYS B 1 479 ? 9.008 46.25 -22.156 1 90.88 479 LYS B O 1
ATOM 8124 N N . VAL B 1 480 ? 9.578 45.781 -20.047 1 91 480 VAL B N 1
ATOM 8125 C CA . VAL B 1 480 ? 10.969 45.531 -20.375 1 91 480 VAL B CA 1
ATOM 8126 C C . VAL B 1 480 ? 11.133 44.062 -20.766 1 91 480 VAL B C 1
ATOM 8128 O O . VAL B 1 480 ? 11.867 43.75 -21.703 1 91 480 VAL B O 1
ATOM 8131 N N . LEU B 1 481 ? 10.438 43.188 -20.109 1 90.94 481 LEU B N 1
ATOM 8132 C CA . LEU B 1 481 ? 10.758 41.75 -20.25 1 90.94 481 LEU B CA 1
ATOM 8133 C C . LEU B 1 481 ? 9.727 41.062 -21.125 1 90.94 481 LEU B C 1
ATOM 8135 O O . LEU B 1 481 ? 9.922 39.906 -21.516 1 90.94 481 LEU B O 1
ATOM 8139 N N . ALA B 1 482 ? 8.703 41.625 -21.484 1 82.38 482 ALA B N 1
ATOM 8140 C CA . ALA B 1 482 ? 7.629 40.938 -22.188 1 82.38 482 ALA B CA 1
ATOM 8141 C C . ALA B 1 482 ? 8.039 40.625 -23.625 1 82.38 482 ALA B C 1
ATOM 8143 O O . ALA B 1 482 ? 7.559 39.656 -24.234 1 82.38 482 ALA B O 1
ATOM 8144 N N . LYS B 1 483 ? 8.883 41.344 -24.203 1 76.62 483 LYS B N 1
ATOM 8145 C CA . LYS B 1 483 ? 9.125 41.25 -25.641 1 76.62 483 LYS B CA 1
ATOM 8146 C C . LYS B 1 483 ? 10.422 40.5 -25.938 1 76.62 483 LYS B C 1
ATOM 8148 O O . LYS B 1 483 ? 11.484 41.125 -26.062 1 76.62 483 LYS B O 1
ATOM 8153 N N . THR B 1 484 ? 10.422 39.188 -25.797 1 78.25 484 THR B N 1
ATOM 8154 C CA . THR B 1 484 ? 11.586 38.375 -26.203 1 78.25 484 THR B CA 1
ATOM 8155 C C . THR B 1 484 ? 11.156 37 -26.719 1 78.25 484 THR B C 1
ATOM 8157 O O . THR B 1 484 ? 10.047 36.562 -26.438 1 78.25 484 THR B O 1
ATOM 8160 N N . SER B 1 485 ? 12 36.438 -27.5 1 83 485 SER B N 1
ATOM 8161 C CA . SER B 1 485 ? 11.742 35.125 -28.062 1 83 485 SER B CA 1
ATOM 8162 C C . SER B 1 485 ? 12.398 34.031 -27.219 1 83 485 SER B C 1
ATOM 8164 O O . SER B 1 485 ? 12.07 32.844 -27.359 1 83 485 SER B O 1
ATOM 8166 N N . THR B 1 486 ? 13.156 34.281 -26.328 1 89.81 486 THR B N 1
ATOM 8167 C CA . THR B 1 486 ? 13.93 33.344 -25.547 1 89.81 486 THR B CA 1
ATOM 8168 C C . THR B 1 486 ? 13.086 32.719 -24.438 1 89.81 486 THR B C 1
ATOM 8170 O O . THR B 1 486 ? 13.242 31.547 -24.094 1 89.81 486 THR B O 1
ATOM 8173 N N . TYR B 1 487 ? 12.281 33.594 -23.828 1 94 487 TYR B N 1
ATOM 8174 C CA . TYR B 1 487 ? 11.391 33.156 -22.75 1 94 487 TYR B CA 1
ATOM 8175 C C . TYR B 1 487 ? 10.016 33.812 -22.891 1 94 487 TYR B C 1
ATOM 8177 O O . TYR B 1 487 ? 9.82 34.688 -23.719 1 94 487 TYR B O 1
ATOM 8185 N N . LYS B 1 488 ? 9.055 33.312 -22.328 1 94.5 488 LYS B N 1
ATOM 8186 C CA . LYS B 1 488 ? 7.699 33.875 -22.344 1 94.5 488 LYS B CA 1
ATOM 8187 C C . LYS B 1 488 ? 7.25 34.25 -20.938 1 94.5 488 LYS B C 1
ATOM 8189 O O . LYS B 1 488 ? 7.297 33.438 -20.016 1 94.5 488 LYS B O 1
ATOM 8194 N N . LEU B 1 489 ? 6.938 35.5 -20.828 1 95.06 489 LEU B N 1
ATOM 8195 C CA . LEU B 1 489 ? 6.492 36.062 -19.547 1 95.06 489 LEU B CA 1
ATOM 8196 C C . LEU B 1 489 ? 5.027 36.469 -19.625 1 95.06 489 LEU B C 1
ATOM 8198 O O . LEU B 1 489 ? 4.621 37.188 -20.562 1 95.06 489 LEU B O 1
ATOM 8202 N N . GLN B 1 490 ? 4.262 36 -18.688 1 94.06 490 GLN B N 1
ATOM 8203 C CA . GLN B 1 490 ? 2.85 36.375 -18.594 1 94.06 490 GLN B CA 1
ATOM 8204 C C . GLN B 1 490 ? 2.449 36.688 -17.156 1 94.06 490 GLN B C 1
ATOM 8206 O O . GLN B 1 490 ? 3.059 36.156 -16.219 1 94.06 490 GLN B O 1
ATOM 8211 N N . ARG B 1 491 ? 1.448 37.562 -17.078 1 94.88 491 ARG B N 1
ATOM 8212 C CA . ARG B 1 491 ? 0.888 37.781 -15.742 1 94.88 491 ARG B CA 1
ATOM 8213 C C . ARG B 1 491 ? 0.195 36.531 -15.219 1 94.88 491 ARG B C 1
ATOM 8215 O O . ARG B 1 491 ? -0.266 35.688 -16 1 94.88 491 ARG B O 1
ATOM 8222 N N . TYR B 1 492 ? 0.147 36.438 -13.898 1 95.5 492 TYR B N 1
ATOM 8223 C CA . TYR B 1 492 ? -0.472 35.281 -13.258 1 95.5 492 TYR B CA 1
ATOM 8224 C C . TYR B 1 492 ? -1.899 35.062 -13.75 1 95.5 492 TYR B C 1
ATOM 8226 O O . TYR B 1 492 ? -2.287 33.969 -14.117 1 95.5 492 TYR B O 1
ATOM 8234 N N . ALA B 1 493 ? -2.656 36.125 -13.766 1 93.75 493 ALA B N 1
ATOM 8235 C CA . ALA B 1 493 ? -4.066 36.062 -14.141 1 93.75 493 ALA B CA 1
ATOM 8236 C C . ALA B 1 493 ? -4.23 35.594 -15.578 1 93.75 493 ALA B C 1
ATOM 8238 O O . ALA B 1 493 ? -5.152 34.844 -15.891 1 93.75 493 ALA B O 1
ATOM 8239 N N . ASP B 1 494 ? -3.346 36.062 -16.422 1 93.25 494 ASP B N 1
ATOM 8240 C CA . ASP B 1 494 ? -3.404 35.688 -17.828 1 93.25 494 ASP B CA 1
ATOM 8241 C C . ASP B 1 494 ? -3.084 34.188 -18 1 93.25 494 ASP B C 1
ATOM 8243 O O . ASP B 1 494 ? -3.709 33.5 -18.812 1 93.25 494 ASP B O 1
ATOM 8247 N N . TYR B 1 495 ? -2.133 33.844 -17.312 1 93.62 495 TYR B N 1
ATOM 8248 C CA . TYR B 1 495 ? -1.769 32.438 -17.391 1 93.62 495 TYR B CA 1
ATOM 8249 C C . TYR B 1 495 ? -2.9 31.547 -16.891 1 93.62 495 TYR B C 1
ATOM 8251 O O . TYR B 1 495 ? -3.223 30.516 -17.5 1 93.62 495 TYR B O 1
ATOM 8259 N N . GLN B 1 496 ? -3.5 31.875 -15.758 1 92.94 496 GLN B N 1
ATOM 8260 C CA . GLN B 1 496 ? -4.609 31.109 -15.203 1 92.94 496 GLN B CA 1
ATOM 8261 C C . GLN B 1 496 ? -5.781 31.047 -16.188 1 92.94 496 GLN B C 1
ATOM 8263 O O . GLN B 1 496 ? -6.445 30.016 -16.297 1 92.94 496 GLN B O 1
ATOM 8268 N N . ALA B 1 497 ? -5.996 32.125 -16.812 1 90.94 497 ALA B N 1
ATOM 8269 C CA . ALA B 1 497 ? -7.055 32.188 -17.812 1 90.94 497 ALA B CA 1
ATOM 8270 C C . ALA B 1 497 ? -6.758 31.25 -18.984 1 90.94 497 ALA B C 1
ATOM 8272 O O . ALA B 1 497 ? -7.668 30.625 -19.531 1 90.94 497 ALA B O 1
ATOM 8273 N N . SER B 1 498 ? -5.539 31.172 -19.297 1 89.44 498 SER B N 1
ATOM 8274 C CA . SER B 1 498 ? -5.129 30.281 -20.391 1 89.44 498 SER B CA 1
ATOM 8275 C C . SER B 1 498 ? -5.324 28.812 -20.016 1 89.44 498 SER B C 1
ATOM 8277 O O . SER B 1 498 ? -5.582 27.984 -20.875 1 89.44 498 SER B O 1
ATOM 8279 N N . LEU B 1 499 ? -5.105 28.5 -18.766 1 87.19 499 LEU B N 1
ATOM 8280 C CA . LEU B 1 499 ? -5.285 27.125 -18.281 1 87.19 499 LEU B CA 1
ATOM 8281 C C . LEU B 1 499 ? -6.75 26.719 -18.344 1 87.19 499 LEU B C 1
ATOM 8283 O O . LEU B 1 499 ? -7.066 25.562 -18.672 1 87.19 499 LEU B O 1
ATOM 8287 N N . GLU B 1 500 ? -7.598 27.531 -17.938 1 80.5 500 GLU B N 1
ATOM 8288 C CA . GLU B 1 500 ? -9.031 27.266 -17.953 1 80.5 500 GLU B CA 1
ATOM 8289 C C . GLU B 1 500 ? -9.539 27.031 -19.375 1 80.5 500 GLU B C 1
ATOM 8291 O O . GLU B 1 500 ? -10.398 26.172 -19.594 1 80.5 500 GLU B O 1
ATOM 8296 N N . ASN B 1 501 ? -9.023 27.812 -20.203 1 67.62 501 ASN B N 1
ATOM 8297 C CA . ASN B 1 501 ? -9.422 27.672 -21.609 1 67.62 501 ASN B CA 1
ATOM 8298 C C . ASN B 1 501 ? -8.969 26.344 -22.203 1 67.62 501 ASN B C 1
ATOM 8300 O O . ASN B 1 501 ? -9.688 25.75 -23 1 67.62 501 ASN B O 1
ATOM 8304 N N . PHE B 1 502 ? -7.895 25.984 -21.766 1 59.25 502 PHE B N 1
ATOM 8305 C CA . PHE B 1 502 ? -7.383 24.719 -22.25 1 59.25 502 PHE B CA 1
ATOM 8306 C C . PHE B 1 502 ? -8.219 23.562 -21.719 1 59.25 502 PHE B C 1
ATOM 8308 O O . PHE B 1 502 ? -8.508 22.609 -22.453 1 59.25 502 PHE B O 1
ATOM 8315 N N . ASN B 1 503 ? -8.602 23.594 -20.516 1 61.59 503 ASN B N 1
ATOM 8316 C CA . ASN B 1 503 ? -9.406 22.547 -19.906 1 61.59 503 ASN B CA 1
ATOM 8317 C C . ASN B 1 503 ? -10.82 22.516 -20.484 1 61.59 503 ASN B C 1
ATOM 8319 O O . ASN B 1 503 ? -11.398 21.453 -20.688 1 61.59 503 ASN B O 1
ATOM 8323 N N . THR B 1 504 ? -11.336 23.75 -20.688 1 54.38 504 THR B N 1
ATOM 8324 C CA . THR B 1 504 ? -12.648 23.844 -21.328 1 54.38 504 THR B CA 1
ATOM 8325 C C . THR B 1 504 ? -12.586 23.375 -22.781 1 54.38 504 THR B C 1
ATOM 8327 O O . THR B 1 504 ? -13.523 22.75 -23.266 1 54.38 504 THR B O 1
ATOM 8330 N N . GLY B 1 505 ? -11.516 23.609 -23.328 1 46.53 505 GLY B N 1
ATOM 8331 C CA . GLY B 1 505 ? -11.32 23.172 -24.703 1 46.53 505 GLY B CA 1
ATOM 8332 C C . GLY B 1 505 ? -11.102 21.672 -24.828 1 46.53 505 GLY B C 1
ATOM 8333 O O . GLY B 1 505 ? -11.641 21.031 -25.734 1 46.53 505 GLY B O 1
ATOM 8334 N N . GLU B 1 506 ? -10.328 21.297 -24.031 1 48.19 506 GLU B N 1
ATOM 8335 C CA . GLU B 1 506 ? -10.109 19.859 -24.047 1 48.19 506 GLU B CA 1
ATOM 8336 C C . GLU B 1 506 ? -11.383 19.094 -23.672 1 48.19 506 GLU B C 1
ATOM 8338 O O . GLU B 1 506 ? -11.664 18.031 -24.219 1 48.19 506 GLU B O 1
ATOM 8343 N N . ARG B 1 507 ? -12.094 19.641 -22.812 1 49.09 507 ARG B N 1
ATOM 8344 C CA . ARG B 1 507 ? -13.398 19.078 -22.484 1 49.09 507 ARG B CA 1
ATOM 8345 C C . ARG B 1 507 ? -14.336 19.172 -23.688 1 49.09 507 ARG B C 1
ATOM 8347 O O . ARG B 1 507 ? -15.094 18.234 -23.953 1 49.09 507 ARG B O 1
ATOM 8354 N N . LYS B 1 508 ? -14.328 20.297 -24.328 1 44.88 508 LYS B N 1
ATOM 8355 C CA . LYS B 1 508 ? -15.125 20.406 -25.547 1 44.88 508 LYS B CA 1
ATOM 8356 C C . LYS B 1 508 ? -14.641 19.422 -26.609 1 44.88 508 LYS B C 1
ATOM 8358 O O . LYS B 1 508 ? -15.445 18.812 -27.312 1 44.88 508 LYS B O 1
ATOM 8363 N N . ARG B 1 509 ? -13.398 19.219 -26.625 1 44.38 509 ARG B N 1
ATOM 8364 C CA . ARG B 1 509 ? -12.852 18.297 -27.625 1 44.38 509 ARG B CA 1
ATOM 8365 C C . ARG B 1 509 ? -13.141 16.844 -27.25 1 44.38 509 ARG B C 1
ATOM 8367 O O . ARG B 1 509 ? -13.469 16.031 -28.094 1 44.38 509 ARG B O 1
ATOM 8374 N N . LYS B 1 510 ? -12.945 16.5 -26 1 47.28 510 LYS B N 1
ATOM 8375 C CA . LYS B 1 510 ? -13.289 15.164 -25.547 1 47.28 510 LYS B CA 1
ATOM 8376 C C . LYS B 1 510 ? -14.789 14.898 -25.688 1 47.28 510 LYS B C 1
ATOM 8378 O O . LYS B 1 510 ? -15.203 13.781 -26 1 47.28 510 LYS B O 1
ATOM 8383 N N . LEU B 1 511 ? -15.547 15.859 -25.359 1 44.16 511 LEU B N 1
ATOM 8384 C CA . LEU B 1 511 ? -16.969 15.742 -25.609 1 44.16 511 LEU B CA 1
ATOM 8385 C C . LEU B 1 511 ? -17.25 15.695 -27.109 1 44.16 511 LEU B C 1
ATOM 8387 O O . LEU B 1 511 ? -18.156 14.984 -27.562 1 44.16 511 LEU B O 1
ATOM 8391 N N . SER B 1 512 ? -16.484 16.484 -27.734 1 45.38 512 SER B N 1
ATOM 8392 C CA . SER B 1 512 ? -16.688 16.438 -29.172 1 45.38 512 SER B CA 1
ATOM 8393 C C . SER B 1 512 ? -16.203 15.117 -29.766 1 45.38 512 SER B C 1
ATOM 8395 O O . SER B 1 512 ? -16.797 14.609 -30.719 1 45.38 512 SER B O 1
ATOM 8397 N N . SER B 1 513 ? -15.133 14.68 -29.188 1 41.25 513 SER B N 1
ATOM 8398 C CA . SER B 1 513 ? -14.68 13.383 -29.688 1 41.25 513 SER B CA 1
ATOM 8399 C C . SER B 1 513 ? -15.562 12.25 -29.172 1 41.25 513 SER B C 1
ATOM 8401 O O . SER B 1 513 ? -15.625 11.188 -29.781 1 41.25 513 SER B O 1
ATOM 8403 N N . SER B 1 514 ? -16.016 12.422 -27.922 1 38.88 514 SER B N 1
ATOM 8404 C CA . SER B 1 514 ? -16.953 11.406 -27.453 1 38.88 514 SER B CA 1
ATOM 8405 C C . SER B 1 514 ? -18.266 11.461 -28.25 1 38.88 514 SER B C 1
ATOM 8407 O O . SER B 1 514 ? -19.047 10.5 -28.25 1 38.88 514 SER B O 1
ATOM 8409 N N . ASP B 1 515 ? -18.578 12.625 -28.656 1 37.09 515 ASP B N 1
ATOM 8410 C CA . ASP B 1 515 ? -19.812 12.68 -29.438 1 37.09 515 ASP B CA 1
ATOM 8411 C C . ASP B 1 515 ? -19.641 11.977 -30.781 1 37.09 515 ASP B C 1
ATOM 8413 O O . ASP B 1 515 ? -20.609 11.844 -31.547 1 37.09 515 ASP B O 1
ATOM 8417 N N . LYS B 1 516 ? -18.406 11.93 -31.266 1 34.03 516 LYS B N 1
ATOM 8418 C CA . LYS B 1 516 ? -18.375 11.328 -32.594 1 34.03 516 LYS B CA 1
ATOM 8419 C C . LYS B 1 516 ? -18.375 9.805 -32.5 1 34.03 516 LYS B C 1
ATOM 8421 O O . LYS B 1 516 ? -18.047 9.117 -33.469 1 34.03 516 LYS B O 1
ATOM 8426 N N . ILE B 1 517 ? -18.328 9.273 -31.266 1 32.47 517 ILE B N 1
ATOM 8427 C CA . ILE B 1 517 ? -18.562 7.836 -31.344 1 32.47 517 ILE B CA 1
ATOM 8428 C C . ILE B 1 517 ? -19.953 7.578 -31.906 1 32.47 517 ILE B C 1
ATOM 8430 O O . ILE B 1 517 ? -20.969 7.914 -31.281 1 32.47 517 ILE B O 1
ATOM 8434 N N . VAL B 1 518 ? -20.078 7.723 -33.25 1 26.8 518 VAL B N 1
ATOM 8435 C CA . VAL B 1 518 ? -21.156 7.379 -34.188 1 26.8 518 VAL B CA 1
ATOM 8436 C C . VAL B 1 518 ? -21.812 6.066 -33.75 1 26.8 518 VAL B C 1
ATOM 8438 O O . VAL B 1 518 ? -21.125 5.168 -33.25 1 26.8 518 VAL B O 1
ATOM 8441 N N . ASP B 1 519 ? -23.094 6.086 -33.844 1 26.61 519 ASP B N 1
ATOM 8442 C CA . ASP B 1 519 ? -24.25 5.219 -34.094 1 26.61 519 ASP B CA 1
ATOM 8443 C C . ASP B 1 519 ? -23.953 4.219 -35.188 1 26.61 519 ASP B C 1
ATOM 8445 O O . ASP B 1 519 ? -24.844 3.508 -35.656 1 26.61 519 ASP B O 1
ATOM 8449 N N . TYR B 1 520 ? -22.734 3.641 -35.375 1 23.23 520 TYR B N 1
ATOM 8450 C CA . TYR B 1 520 ? -23.047 2.525 -36.25 1 23.23 520 TYR B CA 1
ATOM 8451 C C . TYR B 1 520 ? -23.766 1.419 -35.5 1 23.23 520 TYR B C 1
ATOM 8453 O O . TYR B 1 520 ? -23.562 1.236 -34.312 1 23.23 520 TYR B O 1
#

Solvent-accessible surface area (backbone atoms only — not comparable to full-atom values): 55672 Å² total; per-residue (Å²): 58,84,35,32,53,87,50,37,67,62,49,55,58,54,44,56,59,50,56,71,63,38,51,32,36,16,40,34,62,38,52,30,33,73,70,77,48,72,74,69,50,48,81,48,50,72,57,57,38,48,51,39,46,59,72,18,27,62,52,29,42,66,40,27,44,8,37,16,40,33,26,71,37,78,90,74,71,34,35,35,38,42,24,35,28,33,29,33,30,58,57,56,83,44,92,81,40,69,74,48,72,36,36,34,21,35,57,41,46,38,50,42,40,74,62,63,51,59,48,48,54,31,58,70,34,21,27,16,48,27,23,54,67,55,46,50,50,52,50,49,53,52,49,47,51,50,43,47,66,67,70,54,68,80,85,70,86,78,50,81,83,52,40,62,60,50,52,52,52,49,49,51,49,55,50,44,70,76,42,89,67,71,65,46,80,46,70,89,45,56,74,64,54,46,53,49,49,53,52,48,44,52,68,74,37,62,89,43,57,40,78,42,80,42,79,48,102,87,43,53,30,38,37,38,30,67,51,66,52,70,66,53,47,49,50,49,49,52,51,47,51,52,49,51,50,50,49,48,52,52,45,30,31,53,24,54,55,52,48,53,55,37,70,60,59,48,41,38,34,26,66,66,37,46,66,49,50,50,45,49,42,32,56,33,52,32,78,71,59,87,45,56,65,55,37,32,49,49,50,37,68,47,45,75,36,31,33,23,50,50,57,55,49,68,31,80,92,29,49,86,76,46,91,48,80,50,68,73,55,33,50,58,49,34,61,32,86,92,33,51,63,72,72,62,46,70,39,89,80,22,43,80,50,90,86,58,81,49,72,89,33,23,18,48,48,3,41,52,47,44,50,44,45,50,16,55,40,21,42,59,20,57,72,38,89,77,62,33,78,76,52,58,87,82,41,74,87,50,55,88,48,48,39,36,35,56,38,88,64,32,74,76,40,64,43,45,36,45,87,53,77,52,73,77,68,87,51,77,38,26,27,37,38,38,43,56,66,82,59,50,71,67,53,54,50,56,73,41,47,90,63,41,65,67,48,79,45,75,74,50,72,37,30,27,37,39,34,46,72,47,56,84,40,44,68,58,46,52,70,67,59,46,80,54,88,75,42,49,58,39,47,38,68,58,50,54,52,52,52,52,50,48,53,53,43,48,48,50,44,49,51,50,53,58,61,59,65,68,82,117,58,83,35,34,53,88,51,37,67,62,49,56,58,56,44,56,59,50,55,70,65,37,52,32,35,15,40,32,62,39,50,31,32,74,69,77,48,72,73,71,50,48,82,47,49,73,56,57,37,47,50,39,44,58,71,19,27,63,52,30,41,66,39,27,44,8,38,15,41,33,26,71,36,76,90,75,71,33,34,36,37,41,25,35,27,34,30,34,29,58,58,58,84,44,91,81,41,69,75,47,74,38,36,33,22,34,58,41,46,39,50,41,40,74,62,63,52,60,47,48,55,32,59,70,32,20,27,17,46,28,23,54,66,55,46,51,50,51,50,49,51,52,49,46,51,51,43,46,67,66,70,54,68,80,84,70,84,78,50,83,83,50,40,63,60,51,51,51,52,50,50,52,48,55,51,44,72,77,42,89,64,72,67,46,81,44,70,90,45,56,74,66,53,46,53,50,48,54,50,47,44,52,68,75,37,61,88,43,57,39,78,42,80,41,79,49,101,86,42,53,28,39,38,37,30,68,51,66,55,71,67,52,47,51,51,48,47,52,51,47,52,52,48,52,50,50,51,47,52,52,46,30,30,52,24,55,54,53,50,52,55,37,70,60,61,50,40,39,34,25,64,66,37,48,66,48,49,51,46,49,41,32,57,34,51,32,77,73,59,87,46,57,67,56,37,33,50,50,52,37,68,47,46,76,35,31,35,24,50,49,57,55,48,68,31,79,93,29,49,86,76,44,92,49,80,49,67,74,55,32,49,58,50,35,62,31,87,92,32,50,63,72,72,62,48,69,38,89,82,21,43,80,50,90,86,58,81,48,71,89,34,24,18,48,48,4,40,52,45,44,52,43,45,50,17,54,39,22,42,57,20,58,73,37,89,76,62,33,79,76,50,57,88,81,39,72,87,50,54,87,47,48,39,36,36,56,38,87,64,31,73,74,39,65,40,45,36,46,88,53,77,53,73,76,69,86,50,78,37,26,29,36,39,37,43,54,66,82,60,50,70,67,54,54,50,58,72,40,46,90,62,42,66,67,48,78,45,75,74,52,72,35,31,29,38,38,34,46,72,46,55,84,40,46,67,57,47,52,70,66,59,44,80,52,87,75,42,49,58,39,48,38,68,58,48,54,52,51,51,51,49,47,54,54,43,49,47,50,45,50,49,48,54,58,60,57,65,68,83,120

=== Feature glossary ===
Key to the feature types in this record:

Secondary structure (8-state, DSSP). Secondary structure is the local, repeating backbone conformation. DSSP classifies it into eight states by reading the hydrogen-bond network: three helix types (H, G, I), two β types (E, B), two non-regular types (T, S), and unstructured coil (-).

Backbone torsions (φ/ψ). Backbone dihedral angles. Every residue except chain termini has a φ (preceding-C → N → Cα → C) and a ψ (N → Cα → C → next-N). They are reported in degrees following the IUPAC sign convention. Secondary structure is essentially a statement about which (φ, ψ) basin each residue occupies.

Predicted aligned error. Predicted Aligned Error (PAE) is an AlphaFold confidence matrix: entry (i, j) is the expected error in the position of residue j, in ångströms, when the prediction is superimposed on the true structure at residue i. Low PAE within a block of residues means that block is internally rigid and well-predicted; high PAE between two blocks means their relative placement is uncertain even if each block individually is confident.

B-factor. B-factor (Debye–Waller factor) reflects atomic displacement in the crystal lattice. It is an experimental observable (units Å²), not a prediction; low values mean the atom is pinned down, high values mean it moves or is heterogeneous across the crystal.

Secondary structure (3-state, P-SEA). Three-state secondary structure (P-SEA) collapses the eight DSSP classes into helix (a), strand (b), and coil (c). P-SEA assigns these from Cα geometry alone — distances and angles — without requiring backbone oxygens, so it works on any Cα trace.

Sequence. Primary structure: the covalent order of the twenty standard amino acids along the backbone. Two proteins with the same sequence will (almost always) fold to the same structure; two with 30% identity often share a fold but not the details.

pLDDT. pLDDT is the predicted lDDT-Cα score: AlphaFold's confidence that the local environment of each residue (all inter-atomic distances within 15 Å) is correctly placed. It is a per-residue number between 0 and 100, with higher meaning more reliable.

InterPro / GO / CATH / organism. Functional annotations link the protein to curated databases. InterPro entries identify conserved domains and families by matching the sequence against member-database signatures (Pfam, PROSITE, CDD, …). Gene Ontology (GO) terms describe molecular function, biological process, and cellular component in a controlled vocabulary. CATH places the structure in a hierarchical fold classification (Class/Architecture/Topology/Homologous-superfamily). The organism is the source species.

Contact-map, Ramachandran, and PAE plots. Three diagnostic plots accompany the record. The Cα contact map visualizes the tertiary structure as a 2D adjacency matrix (8 Å cutoff, sequence-local contacts suppressed). The Ramachandran plot shows the distribution of backbone (φ, ψ) torsions, with points in the α and β basins reflecting secondary structure content. The PAE plot shows AlphaFold's inter-residue confidence as a color matrix.

mmCIF coordinates. The mmCIF table is the protein's shape written out atom by atom. For each backbone N, Cα, C, and carbonyl O, it records an (x, y, z) coordinate triple in Å plus the residue type, chain letter, and residue number.

Radius of gyration, Cα contacts, bounding box. Three whole-structure scalars: the radius of gyration (RMS distance of Cα from centroid, in Å), the count of Cα–Cα contacts (pairs closer than 8 Å and separated by more than four residues in sequence — i.e. tertiary, not local, contacts), and the bounding-box dimensions. Together they distinguish compact globular folds from extended fibres or disordered chains.

Foldseek 3Di. The Foldseek 3Di string encodes local tertiary geometry as a 20-letter alphabet — one character per residue — derived from the relative positions of nearby Cα atoms. Unlike the amino-acid sequence, 3Di is a direct function of the 3D structure, so two proteins with the same fold have similar 3Di strings even at low sequence identity.

Rendered structure images. Six rendered views show the 3D structure from the faces of a cube — i.e. along ±x, ±y, ±z. Rendering representation is drawn randomly per protein from cartoon (secondary-structure ribbons), sticks (backbone bonds), or molecular surface; coloring is either N→C rainbow (blue at the N-terminus through red at the C-terminus) or one color per chain.

Nearest PDB structures. The Foldseek neighbor list gives the closest experimentally determined structures in the PDB, ranked by structural alignment. TM-score near 1 means near-identical fold; near 0.3 means only rough topology match. This is how one finds what a novel AlphaFold prediction most resembles in the solved-structure universe.

Solvent-accessible surface area. SASA measures how much of the protein is reachable by solvent. It is computed by rolling a water-sized probe over the atomic surface and summing the exposed area (Å²). Per-residue SASA distinguishes core (buried, low SASA) from surface (exposed, high SASA) residues; total SASA is a whole-molecule size measure.